Protein AF-0000000078526951 (afdb_homodimer)

Nearest PDB structures (foldseek):
  8rpj-assembly3_D  TM=9.501E-01  e=4.319E-65  Janthinobacterium sp. HH01
  6dek-assembly1_A  TM=8.781E-01  e=4.590E-48  Candida albicans SC5314
  6lpi-assembly4_D  TM=8.937E-01  e=1.489E-46  Escherichia coli K-12
  6u9d-assembly1_M  TM=8.723E-01  e=2.073E-47  Saccharomyces cerevisiae
  6vz8-assembly1_H  TM=9.283E-01  e=2.133E-42  Arabidopsis thaliana

Secondary structure (DSSP, 8-state):
-EEEHHHHHHHHHHHTT--EEEE---GGGHHHHHHHHH-TT-EEEE-SSHHHHHHHHHHHHHHHSS--EEEE-STHHHHHHHHHHHHHHHTT--EEEEEEES-GGGSHHHHTS--S-SSTT---HHHHHGGG-SEEEE---GGGHHHHHHHHHHHHHSSS--EEEEEEEHHHHT-EEEGGG---B-HHHHHTTS--BSS--TT--GGGSTTSS-----PPPPPPHHHHHHHHHHHHH-SSEEEEE-THHHHTT-HHHHHHHHHHHT--EEE-TT-GGGS-TTSTTEEEE-STTS-HHHHHHHHH-SEEEEES----HHHH-SSGGGTTTTSEEEEEES-TTGGG-TT---SEEEES-HHHHHHHHHHHHHHTS---SSS-SS-----STT--HHHHHHHHHHHS-SS-GGGG---TTSPBPHHHHHHHHHHHSPTT-EEEE-STHHHHHHHHH--PPTT-EEE--TTT--TT-HHHHHHHHHHHTTTSPEEEEEETTGGGGGGGGHHHHHHTT--EEEEEEESSB-HHHHHHHHHHT-SSP-SSBTTTSS-----HHHHHHHHT--EEEE-SHHHHHHHHHHHHHSSS-EEEEEEB-S-----SB---EE-TTS-EE---TTSPBSPPPHHHHHHH-SSPP---/-EEEHHHHHHHHHHHTT--EEEE---GGGHHHHHHHHH-TT-EEEE-SSHHHHHHHHHHHHHHHSS--EEEE-STHHHHHHHHHHHHHHHTT--EEEEEEES-GGGSHHHHTS--S-SSTT---HHHHHGGG-SEEEE---GGGHHHHHHHHHHHHHSSS--EEEEEEEHHHHT-EEEGGG---B-HHHHHTTS--BSS--TT--GGGSTTSS-----PPPPPPHHHHHHHHHHHHH-SSEEEEE-THHHHTT-HHHHHHHHHHHT--EEE-TT-GGGS-TTSTTEEEE-STTS-HHHHHHHHH-SEEEEES----HHHH-SSGGGTTTTSEEEEEES-TTGGG-TT---SEEEES-HHHHHHHHHHHHHHTS---SSS-SS-----STT--HHHHHHHHHHHS-SS-GGGG---TTSPBPHHHHHHHHHHHSPTT-EEEE-STHHHHHHHHH--PPTT-EEE--TTT--TT-HHHHHHHHHHHTTTSPEEEEEETTGGGGGGGGHHHHHHTT--EEEEEEESSB-HHHHHHHHHHT-SSP-SSBTTTSS-----HHHHHHHHT--EEEE-SHHHHHHHHHHHHHSSS-EEEEEEB-SS----SB---EE-TTS-EE---TTSPBSPPPHHHHHHH-SSPP---

Sequence (1288 aa):
MRMKVSNYISQKLVDSGITQVFTVTGGGAMHLNDALGHQEGMHCLYNHHEQACAIAAESYARIKDRIAAVCVTTGPGGTNAITGVLGGFLDSIPMLILSGQVRYDTTARWSGVGIRAMGDQEFDITKAIDCMTKYSEMVIDPMRIRYTLEKAIYLALSGRPGPTWLDIPLNVQGAYIETEDLIGFSPENYEQGGDGWSSETNAKIKQDDPGFGENRQILPEKVTADAARAILEKIKSSSRPVINAGNGIRIGQAHEIFLRVVDKLGIPVVTGWNSQDCIEEEHPLYTGRGGGMGDRAGNFAIQNSDLVLSLGSRLSIRQVGYNYTTWAREAYVIVNDIDPEELKKPSVHADMKIQADVKVLLTALDELLDSEYKASLKQPLFSGGKGLDSMTWNETCRMWKKKYPVVLPKHYRSGEDEEANVYAFIKELSTRVPEDRVTVVGNGSACVVGGHAYIIKKGQRFISNSAVASMGYDLPAAIGASVAEQGEDVILVTGDGSIQMNLQELQTIIHHHMPVKIFLINNGGYHSIRQTQKNFFGEPLVGIGVDSRDLSFPDMEKLSAAYGYPYVRACHNSELKHAIETALSTKGPVICEVFVSQDQNFEPKSSAKRLPDGTLISPPLEDMSPFLSDEEMNRNMIIPRIREMRMKVSNYISQKLVDSGITQVFTVTGGGAMHLNDALGHQEGMHCLYNHHEQACAIAAESYARIKDRIAAVCVTTGPGGTNAITGVLGGFLDSIPMLILSGQVRYDTTARWSGVGIRAMGDQEFDITKAIDCMTKYSEMVIDPMRIRYTLEKAIYLALSGRPGPTWLDIPLNVQGAYIETEDLIGFSPENYEQGGDGWSSETNAKIKQDDPGFGENRQILPEKVTADAARAILEKIKSSSRPVINAGNGIRIGQAHEIFLRVVDKLGIPVVTGWNSQDCIEEEHPLYTGRGGGMGDRAGNFAIQNSDLVLSLGSRLSIRQVGYNYTTWAREAYVIVNDIDPEELKKPSVHADMKIQADVKVLLTALDELLDSEYKASLKQPLFSGGKGLDSMTWNETCRMWKKKYPVVLPKHYRSGEDEEANVYAFIKELSTRVPEDRVTVVGNGSACVVGGHAYIIKKGQRFISNSAVASMGYDLPAAIGASVAEQGEDVILVTGDGSIQMNLQELQTIIHHHMPVKIFLINNGGYHSIRQTQKNFFGEPLVGIGVDSRDLSFPDMEKLSAAYGYPYVRACHNSELKHAIETALSTKGPVICEVFVSQDQNFEPKSSAKRLPDGTLISPPLEDMSPFLSDEEMNRNMIIPRIRE

Radius of gyration: 31.95 Å; Cα contacts (8 Å, |Δi|>4): 3170; chains: 2; bounding box: 74×103×76 Å

InterPro domains:
  IPR011766 Thiamine pyrophosphate enzyme, TPP-binding [PF02775] (444-594)
  IPR012000 Thiamine pyrophosphate enzyme, central domain [PF00205] (230-365)
  IPR012001 Thiamine pyrophosphate enzyme, N-terminal TPP-binding domain [PF02776] (3-108)
  IPR029035 DHS-like NAD/FAD-binding domain superfamily [SSF52467] (163-409)
  IPR029061 Thiamin diphosphate-binding fold [SSF52518] (1-180)
  IPR029061 Thiamin diphosphate-binding fold [SSF52518] (421-638)
  IPR045229 Thiamine pyrophosphate enzyme [PTHR18968] (2-604)

Structure (mmCIF, N/CA/C/O backbone):
data_AF-0000000078526951-model_v1
#
loop_
_entity.id
_entity.type
_entity.pdbx_description
1 polymer 'Acetolactate synthase'
#
loop_
_atom_site.group_PDB
_atom_site.id
_atom_site.type_symbol
_atom_site.label_atom_id
_atom_site.label_alt_id
_atom_site.label_comp_id
_atom_site.label_asym_id
_atom_site.label_entity_id
_atom_site.label_seq_id
_atom_site.pdbx_PDB_ins_code
_atom_site.Cartn_x
_atom_site.Cartn_y
_atom_site.Cartn_z
_atom_site.occupancy
_atom_site.B_iso_or_equiv
_atom_site.auth_seq_id
_atom_site.auth_comp_id
_atom_site.auth_asym_id
_atom_site.auth_atom_id
_atom_site.pdbx_PDB_model_num
ATOM 1 N N . MET A 1 1 ? 39.156 0.955 6.234 1 92.06 1 MET A N 1
ATOM 2 C CA . MET A 1 1 ? 38.906 2.164 5.453 1 92.06 1 MET A CA 1
ATOM 3 C C . MET A 1 1 ? 37.688 2.92 5.984 1 92.06 1 MET A C 1
ATOM 5 O O . MET A 1 1 ? 36.656 2.312 6.312 1 92.06 1 MET A O 1
ATOM 9 N N . ARG A 1 2 ? 37.875 4.148 6.117 1 95.38 2 ARG A N 1
ATOM 10 C CA . ARG A 1 2 ? 36.781 4.992 6.543 1 95.38 2 ARG A CA 1
ATOM 11 C C . ARG A 1 2 ? 35.781 5.191 5.41 1 95.38 2 ARG A C 1
ATOM 13 O O . ARG A 1 2 ? 36.156 5.59 4.305 1 95.38 2 ARG A O 1
ATOM 20 N N . MET A 1 3 ? 34.5 4.875 5.695 1 96.88 3 MET A N 1
ATOM 21 C CA . MET A 1 3 ? 33.469 4.898 4.66 1 96.88 3 MET A CA 1
ATOM 22 C C . MET A 1 3 ? 32.094 5.25 5.25 1 96.88 3 MET A C 1
ATOM 24 O O . MET A 1 3 ? 31.797 4.898 6.395 1 96.88 3 MET A O 1
ATOM 28 N N . LYS A 1 4 ? 31.406 6.074 4.461 1 97.56 4 LYS A N 1
ATOM 29 C CA . LYS A 1 4 ? 30.016 6.312 4.863 1 97.56 4 LYS A CA 1
ATOM 30 C C . LYS A 1 4 ? 29.203 5.027 4.797 1 97.56 4 LYS A C 1
ATOM 32 O O . LYS A 1 4 ? 29.359 4.234 3.867 1 97.56 4 LYS A O 1
ATOM 37 N N . VAL A 1 5 ? 28.234 4.789 5.75 1 98.75 5 VAL A N 1
ATOM 38 C CA . VAL A 1 5 ? 27.469 3.551 5.855 1 98.75 5 VAL A CA 1
ATOM 39 C C . VAL A 1 5 ? 26.719 3.295 4.555 1 98.75 5 VAL A C 1
ATOM 41 O O . VAL A 1 5 ? 26.672 2.164 4.062 1 98.75 5 VAL A O 1
ATOM 44 N N . SER A 1 6 ? 26.125 4.312 4.008 1 98.81 6 SER A N 1
ATOM 45 C CA . SER A 1 6 ? 25.359 4.148 2.771 1 98.81 6 SER A CA 1
ATOM 46 C C . SER A 1 6 ? 26.266 3.674 1.634 1 98.81 6 SER A C 1
ATOM 48 O O . SER A 1 6 ? 25.859 2.848 0.816 1 98.81 6 SER A O 1
ATOM 50 N N . ASN A 1 7 ? 27.469 4.242 1.52 1 98.62 7 ASN A N 1
ATOM 51 C CA . ASN A 1 7 ? 28.422 3.789 0.509 1 98.62 7 ASN A CA 1
ATOM 52 C C . ASN A 1 7 ? 28.844 2.346 0.755 1 98.62 7 ASN A C 1
ATOM 54 O O . ASN A 1 7 ? 29.047 1.585 -0.192 1 98.62 7 ASN A O 1
ATOM 58 N N . TYR A 1 8 ? 29.078 2.01 2.018 1 98.69 8 TYR A N 1
ATOM 59 C CA . TYR A 1 8 ? 29.391 0.626 2.357 1 98.69 8 TYR A CA 1
ATOM 60 C C . TYR A 1 8 ? 28.297 -0.317 1.877 1 98.69 8 TYR A C 1
ATOM 62 O O . TYR A 1 8 ? 28.578 -1.37 1.303 1 98.69 8 TYR A O 1
ATOM 70 N N . ILE A 1 9 ? 27.047 0.029 2.125 1 98.88 9 ILE A N 1
ATOM 71 C CA . ILE A 1 9 ? 25.891 -0.781 1.734 1 98.88 9 ILE A CA 1
ATOM 72 C C . ILE A 1 9 ? 25.906 -1.011 0.225 1 98.88 9 ILE A C 1
ATOM 74 O O . ILE A 1 9 ? 25.797 -2.148 -0.238 1 98.88 9 ILE A O 1
ATOM 78 N N . SER A 1 10 ? 26 0.09 -0.56 1 98.75 10 SER A N 1
ATOM 79 C CA . SER A 1 10 ? 25.969 -0.029 -2.014 1 98.75 10 SER A CA 1
ATOM 80 C C . SER A 1 10 ? 27.094 -0.916 -2.525 1 98.75 10 SER A C 1
ATOM 82 O O . SER A 1 10 ? 26.891 -1.765 -3.393 1 98.75 10 SER A O 1
ATOM 84 N N . GLN A 1 11 ? 28.312 -0.743 -1.988 1 98.44 11 GLN A N 1
ATOM 85 C CA . GLN A 1 11 ? 29.438 -1.567 -2.393 1 98.44 11 GLN A CA 1
ATOM 86 C C . GLN A 1 11 ? 29.219 -3.029 -2.016 1 98.44 11 GLN A C 1
ATOM 88 O O . GLN A 1 11 ? 29.5 -3.93 -2.811 1 98.44 11 GLN A O 1
ATOM 93 N N . LYS A 1 12 ? 28.766 -3.25 -0.784 1 98.44 12 LYS A N 1
ATOM 94 C CA . LYS A 1 12 ? 28.516 -4.605 -0.302 1 98.44 12 LYS A CA 1
ATOM 95 C C . LYS A 1 12 ? 27.484 -5.32 -1.173 1 98.44 12 LYS A C 1
ATOM 97 O O . LYS A 1 12 ? 27.594 -6.531 -1.39 1 98.44 12 LYS A O 1
ATOM 102 N N . LEU A 1 13 ? 26.484 -4.633 -1.64 1 98.75 13 LEU A N 1
ATOM 103 C CA . LEU A 1 13 ? 25.484 -5.23 -2.531 1 98.75 13 LEU A CA 1
ATOM 104 C C . LEU A 1 13 ? 26.141 -5.723 -3.818 1 98.75 13 LEU A C 1
ATOM 106 O O . LEU A 1 13 ? 25.969 -6.875 -4.215 1 98.75 13 LEU A O 1
ATOM 110 N N . VAL A 1 14 ? 26.938 -4.855 -4.453 1 98.5 14 VAL A N 1
ATOM 111 C CA . VAL A 1 14 ? 27.609 -5.223 -5.695 1 98.5 14 VAL A CA 1
ATOM 112 C C . VAL A 1 14 ? 28.531 -6.418 -5.457 1 98.5 14 VAL A C 1
ATOM 114 O O . VAL A 1 14 ? 28.531 -7.367 -6.242 1 98.5 14 VAL A O 1
ATOM 117 N N . ASP A 1 15 ? 29.234 -6.379 -4.309 1 98.19 15 ASP A N 1
ATOM 118 C CA . ASP A 1 15 ? 30.156 -7.465 -3.965 1 98.19 15 ASP A CA 1
ATOM 119 C C . ASP A 1 15 ? 29.391 -8.773 -3.742 1 98.19 15 ASP A C 1
ATOM 121 O O . ASP A 1 15 ? 29.953 -9.852 -3.898 1 98.19 15 ASP A O 1
ATOM 125 N N . SER A 1 16 ? 28.156 -8.648 -3.346 1 98 16 SER A N 1
ATOM 126 C CA . SER A 1 16 ? 27.328 -9.82 -3.062 1 98 16 SER A CA 1
ATOM 127 C C . SER A 1 16 ? 26.562 -10.266 -4.301 1 98 16 SER A C 1
ATOM 129 O O . SER A 1 16 ? 25.719 -11.156 -4.223 1 98 16 SER A O 1
ATOM 131 N N . GLY A 1 17 ? 26.781 -9.609 -5.41 1 97.38 17 GLY A N 1
ATOM 132 C CA . GLY A 1 17 ? 26.156 -9.992 -6.664 1 97.38 17 GLY A CA 1
ATOM 133 C C . GLY A 1 17 ? 24.781 -9.359 -6.875 1 97.38 17 GLY A C 1
ATOM 134 O O . GLY A 1 17 ? 24.062 -9.711 -7.812 1 97.38 17 GLY A O 1
ATOM 135 N N . ILE A 1 18 ? 24.344 -8.539 -6.016 1 98.56 18 ILE A N 1
ATOM 136 C CA . ILE A 1 18 ? 23.109 -7.773 -6.176 1 98.56 18 ILE A CA 1
ATOM 137 C C . ILE A 1 18 ? 23.391 -6.469 -6.914 1 98.56 18 ILE A C 1
ATOM 139 O O . ILE A 1 18 ? 23.844 -5.492 -6.312 1 98.56 18 ILE A O 1
ATOM 143 N N . THR A 1 19 ? 23.062 -6.402 -8.18 1 98.31 19 THR A N 1
ATOM 144 C CA . THR A 1 19 ? 23.531 -5.297 -9.016 1 98.31 19 THR A CA 1
ATOM 145 C C . THR A 1 19 ? 22.344 -4.531 -9.594 1 98.31 19 THR A C 1
ATOM 147 O O . THR A 1 19 ? 22.516 -3.65 -10.438 1 98.31 19 THR A O 1
ATOM 150 N N . GLN A 1 20 ? 21.094 -4.914 -9.258 1 98.62 20 GLN A N 1
ATOM 151 C CA . GLN A 1 20 ? 19.891 -4.238 -9.711 1 98.62 20 GLN A CA 1
ATOM 152 C C . GLN A 1 20 ? 19.078 -3.705 -8.531 1 98.62 20 GLN A C 1
ATOM 154 O O . GLN A 1 20 ? 18.844 -4.422 -7.559 1 98.62 20 GLN A O 1
ATOM 159 N N . VAL A 1 21 ? 18.734 -2.428 -8.602 1 98.81 21 VAL A N 1
ATOM 160 C CA . VAL A 1 21 ? 17.875 -1.804 -7.59 1 98.81 21 VAL A CA 1
ATOM 161 C C . VAL A 1 21 ? 16.688 -1.133 -8.258 1 98.81 21 VAL A C 1
ATOM 163 O O . VAL A 1 21 ? 16.828 -0.471 -9.289 1 98.81 21 VAL A O 1
ATOM 166 N N . PHE A 1 22 ? 15.531 -1.356 -7.84 1 98.94 22 PHE A N 1
ATOM 167 C CA . PHE A 1 22 ? 14.336 -0.598 -8.18 1 98.94 22 PHE A CA 1
ATOM 168 C C . PHE A 1 22 ? 13.992 0.393 -7.078 1 98.94 22 PHE A C 1
ATOM 170 O O . PHE A 1 22 ? 13.977 0.037 -5.898 1 98.94 22 PHE A O 1
ATOM 177 N N . THR A 1 23 ? 13.719 1.664 -7.383 1 98.81 23 THR A N 1
ATOM 178 C CA . THR A 1 23 ? 13.68 2.648 -6.309 1 98.81 23 THR A CA 1
ATOM 179 C C . THR A 1 23 ? 12.859 3.869 -6.723 1 98.81 23 THR A C 1
ATOM 181 O O . THR A 1 23 ? 12.695 4.137 -7.918 1 98.81 23 THR A O 1
ATOM 184 N N . VAL A 1 24 ? 12.172 4.461 -5.805 1 98.69 24 VAL A N 1
ATOM 185 C CA . VAL A 1 24 ? 11.711 5.848 -5.824 1 98.69 24 VAL A CA 1
ATOM 186 C C . VAL A 1 24 ? 12.523 6.672 -4.82 1 98.69 24 VAL A C 1
ATOM 188 O O . VAL A 1 24 ? 12.578 6.332 -3.637 1 98.69 24 VAL A O 1
ATOM 191 N N . THR A 1 25 ? 13.141 7.73 -5.258 1 98.31 25 THR A N 1
ATOM 192 C CA . THR A 1 25 ? 14.008 8.508 -4.379 1 98.31 25 THR A CA 1
ATOM 193 C C . THR A 1 25 ? 13.188 9.273 -3.346 1 98.31 25 THR A C 1
ATOM 195 O O . THR A 1 25 ? 12.016 9.562 -3.57 1 98.31 25 THR A O 1
ATOM 198 N N . GLY A 1 26 ? 13.719 9.539 -2.227 1 97.06 26 GLY A N 1
ATOM 199 C CA . GLY A 1 26 ? 13.039 10.289 -1.181 1 97.06 26 GLY A CA 1
ATOM 200 C C . GLY A 1 26 ? 13.977 10.812 -0.115 1 97.06 26 GLY A C 1
ATOM 201 O O . GLY A 1 26 ? 15.117 10.359 -0.002 1 97.06 26 GLY A O 1
ATOM 202 N N . GLY A 1 27 ? 13.477 11.75 0.667 1 95.75 27 GLY A N 1
ATOM 203 C CA . GLY A 1 27 ? 14.289 12.438 1.663 1 95.75 27 GLY A CA 1
ATOM 204 C C . GLY A 1 27 ? 14.789 11.516 2.76 1 95.75 27 GLY A C 1
ATOM 205 O O . GLY A 1 27 ? 15.914 11.68 3.246 1 95.75 27 GLY A O 1
ATOM 206 N N . GLY A 1 28 ? 13.969 10.547 3.162 1 96.81 28 GLY A N 1
ATOM 207 C CA . GLY A 1 28 ? 14.367 9.633 4.223 1 96.81 28 GLY A CA 1
ATOM 208 C C . GLY A 1 28 ? 15.43 8.648 3.795 1 96.81 28 GLY A C 1
ATOM 209 O O . GLY A 1 28 ? 16.062 8.008 4.637 1 96.81 28 GLY A O 1
ATOM 210 N N . ALA A 1 29 ? 15.602 8.531 2.486 1 98.38 29 ALA A N 1
ATOM 211 C CA . ALA A 1 29 ? 16.594 7.598 1.946 1 98.38 29 ALA A CA 1
ATOM 212 C C . ALA A 1 29 ? 17.672 8.336 1.165 1 98.38 29 ALA A C 1
ATOM 214 O O . ALA A 1 29 ? 18.344 7.746 0.32 1 98.38 29 ALA A O 1
ATOM 215 N N . MET A 1 30 ? 17.875 9.641 1.422 1 98 30 MET A N 1
ATOM 216 C CA . MET A 1 30 ? 18.688 10.508 0.574 1 98 30 MET A CA 1
ATOM 217 C C . MET A 1 30 ? 20.125 9.977 0.469 1 98 30 MET A C 1
ATOM 219 O O . MET A 1 30 ? 20.703 9.969 -0.616 1 98 30 MET A O 1
ATOM 223 N N . HIS A 1 31 ? 20.766 9.477 1.588 1 98.38 31 HIS A N 1
ATOM 224 C CA . HIS A 1 31 ? 22.125 8.953 1.541 1 98.38 31 HIS A CA 1
ATOM 225 C C . HIS A 1 31 ? 22.188 7.633 0.781 1 98.38 31 HIS A C 1
ATOM 227 O O . HIS A 1 31 ? 23.141 7.379 0.042 1 98.38 31 HIS A O 1
ATOM 233 N N . LEU A 1 32 ? 21.141 6.781 1.006 1 98.88 32 LEU A N 1
ATOM 234 C CA . LEU A 1 32 ? 21.062 5.512 0.291 1 98.88 32 LEU A CA 1
ATOM 235 C C . LEU A 1 32 ? 20.906 5.742 -1.209 1 98.88 32 LEU A C 1
ATOM 237 O O . LEU A 1 32 ? 21.609 5.121 -2.01 1 98.88 32 LEU A O 1
ATOM 241 N N . ASN A 1 33 ? 19.969 6.637 -1.56 1 98.75 33 ASN A N 1
ATOM 242 C CA . ASN A 1 33 ? 19.734 6.922 -2.969 1 98.75 33 ASN A CA 1
ATOM 243 C C . ASN A 1 33 ? 21 7.426 -3.66 1 98.75 33 ASN A C 1
ATOM 245 O O . ASN A 1 33 ? 21.312 7.016 -4.777 1 98.75 33 ASN A O 1
ATOM 249 N N . ASP A 1 34 ? 21.703 8.328 -2.988 1 98.56 34 ASP A N 1
ATOM 250 C CA . ASP A 1 34 ? 22.938 8.875 -3.551 1 98.56 34 ASP A CA 1
ATOM 251 C C . ASP A 1 34 ? 23.984 7.781 -3.736 1 98.56 34 ASP A C 1
ATOM 253 O O . ASP A 1 34 ? 24.609 7.684 -4.797 1 98.56 34 ASP A O 1
ATOM 257 N N . ALA A 1 35 ? 24.172 6.949 -2.701 1 98.69 35 ALA A N 1
ATOM 258 C CA . ALA A 1 35 ? 25.172 5.883 -2.732 1 98.69 35 ALA A CA 1
ATOM 259 C C . ALA A 1 35 ? 24.859 4.863 -3.818 1 98.69 35 ALA A C 1
ATOM 261 O O . ALA A 1 35 ? 25.719 4.5 -4.613 1 98.69 35 ALA A O 1
ATOM 262 N N . LEU A 1 36 ? 23.641 4.375 -3.881 1 98.81 36 LEU A N 1
ATOM 263 C CA . LEU A 1 36 ? 23.219 3.371 -4.852 1 98.81 36 LEU A CA 1
ATOM 264 C C . LEU A 1 36 ? 23.297 3.926 -6.273 1 98.81 36 LEU A C 1
ATOM 266 O O . LEU A 1 36 ? 23.75 3.242 -7.188 1 98.81 36 LEU A O 1
ATOM 270 N N . GLY A 1 37 ? 22.875 5.176 -6.449 1 98.38 37 GLY A N 1
ATOM 271 C CA . GLY A 1 37 ? 22.812 5.793 -7.766 1 98.38 37 GLY A CA 1
ATOM 272 C C . GLY A 1 37 ? 24.172 6.051 -8.375 1 98.38 37 GLY A C 1
ATOM 273 O O . GLY A 1 37 ? 24.297 6.152 -9.594 1 98.38 37 GLY A O 1
ATOM 274 N N . HIS A 1 38 ? 25.203 6.113 -7.562 1 98.25 38 HIS A N 1
ATOM 275 C CA . HIS A 1 38 ? 26.547 6.441 -8.055 1 98.25 38 HIS A CA 1
ATOM 276 C C . HIS A 1 38 ? 27.484 5.25 -7.926 1 98.25 38 HIS A C 1
ATOM 278 O O . HIS A 1 38 ? 28.672 5.348 -8.273 1 98.25 38 HIS A O 1
ATOM 284 N N . GLN A 1 39 ? 27.016 4.164 -7.426 1 98.31 39 GLN A N 1
ATOM 285 C CA . GLN A 1 39 ? 27.844 2.986 -7.199 1 98.31 39 GLN A CA 1
ATOM 286 C C . GLN A 1 39 ? 28.203 2.305 -8.516 1 98.31 39 GLN A C 1
ATOM 288 O O . GLN A 1 39 ? 27.312 1.909 -9.281 1 98.31 39 GLN A O 1
ATOM 293 N N . GLU A 1 40 ? 29.5 2.199 -8.781 1 98.19 40 GLU A N 1
ATOM 294 C CA . GLU A 1 40 ? 29.953 1.457 -9.953 1 98.19 40 GLU A CA 1
ATOM 295 C C . GLU A 1 40 ? 29.469 0.011 -9.914 1 98.19 40 GLU A C 1
ATOM 297 O O . GLU A 1 40 ? 29.562 -0.65 -8.875 1 98.19 40 GLU A O 1
ATOM 302 N N . GLY A 1 41 ? 28.906 -0.435 -10.977 1 98.06 41 GLY A N 1
ATOM 303 C CA . GLY A 1 41 ? 28.438 -1.807 -11.07 1 98.06 41 GLY A CA 1
ATOM 304 C C . GLY A 1 41 ? 26.984 -1.966 -10.672 1 98.06 41 GLY A C 1
ATOM 305 O O . GLY A 1 41 ? 26.391 -3.027 -10.883 1 98.06 41 GLY A O 1
ATOM 306 N N . MET A 1 42 ? 26.438 -0.922 -10.156 1 98.06 42 MET A N 1
ATOM 307 C CA . MET A 1 42 ? 25.031 -0.939 -9.734 1 98.06 42 MET A CA 1
ATOM 308 C C . MET A 1 42 ? 24.141 -0.291 -10.781 1 98.06 42 MET A C 1
ATOM 310 O O . MET A 1 42 ? 24.516 0.717 -11.383 1 98.06 42 MET A O 1
ATOM 314 N N . HIS A 1 43 ? 23.016 -0.883 -11.07 1 97.81 43 HIS A N 1
ATOM 315 C CA . HIS A 1 43 ? 22 -0.299 -11.945 1 97.81 43 HIS A CA 1
ATOM 316 C C . HIS A 1 43 ? 20.734 0.035 -11.172 1 97.81 43 HIS A C 1
ATOM 318 O O . HIS A 1 43 ? 20.109 -0.848 -10.578 1 97.81 43 HIS A O 1
ATOM 324 N N . CYS A 1 44 ? 20.391 1.311 -11.203 1 98.5 44 CYS A N 1
ATOM 325 C CA . CYS A 1 44 ? 19.141 1.742 -10.57 1 98.5 44 CYS A CA 1
ATOM 326 C C . CYS A 1 44 ? 18.078 2.029 -11.609 1 98.5 44 CYS A C 1
ATOM 328 O O . CYS A 1 44 ? 18.312 2.738 -12.586 1 98.5 44 CYS A O 1
ATOM 330 N N . LEU A 1 45 ? 16.922 1.445 -11.523 1 98.75 45 LEU A N 1
ATOM 331 C CA . LEU A 1 45 ? 15.742 1.82 -12.289 1 98.75 45 LEU A CA 1
ATOM 332 C C . LEU A 1 45 ? 14.758 2.592 -11.414 1 98.75 45 LEU A C 1
ATOM 334 O O . LEU A 1 45 ? 14.391 2.135 -10.328 1 98.75 45 LEU A O 1
ATOM 338 N N . TYR A 1 46 ? 14.391 3.732 -11.828 1 98.69 46 TYR A N 1
ATOM 339 C CA . TYR A 1 46 ? 13.523 4.621 -11.055 1 98.69 46 TYR A CA 1
ATOM 340 C C . TYR A 1 46 ? 12.078 4.516 -11.516 1 98.69 46 TYR A C 1
ATOM 342 O O . TYR A 1 46 ? 11.75 4.891 -12.641 1 98.69 46 TYR A O 1
ATOM 350 N N . ASN A 1 47 ? 11.195 4.004 -10.656 1 98.62 47 ASN A N 1
ATOM 351 C CA . ASN A 1 47 ? 9.766 3.844 -10.906 1 98.62 47 ASN A CA 1
ATOM 352 C C . ASN A 1 47 ? 8.977 5.059 -10.43 1 98.62 47 ASN A C 1
ATOM 354 O O . ASN A 1 47 ? 9.539 5.973 -9.828 1 98.62 47 ASN A O 1
ATOM 358 N N . HIS A 1 48 ? 7.656 5.078 -10.711 1 98.5 48 HIS A N 1
ATOM 359 C CA . HIS A 1 48 ? 6.793 6.188 -10.32 1 98.5 48 HIS A CA 1
ATOM 360 C C . HIS A 1 48 ? 6.004 5.855 -9.055 1 98.5 48 HIS A C 1
ATOM 362 O O . HIS A 1 48 ? 5.359 6.73 -8.477 1 98.5 48 HIS A O 1
ATOM 368 N N . HIS A 1 49 ? 6.059 4.641 -8.586 1 98.69 49 HIS A N 1
ATOM 369 C CA . HIS A 1 49 ? 5.395 4.191 -7.371 1 98.69 49 HIS A CA 1
ATOM 370 C C . HIS A 1 49 ? 6.188 3.08 -6.691 1 98.69 49 HIS A C 1
ATOM 372 O O . HIS A 1 49 ? 6.703 2.18 -7.359 1 98.69 49 HIS A O 1
ATOM 378 N N . GLU A 1 50 ? 6.281 3.082 -5.414 1 98.81 50 GLU A N 1
ATOM 379 C CA . GLU A 1 50 ? 7.082 2.104 -4.684 1 98.81 50 GLU A CA 1
ATOM 380 C C . GLU A 1 50 ? 6.48 0.704 -4.801 1 98.81 50 GLU A C 1
ATOM 382 O O . GLU A 1 50 ? 7.203 -0.293 -4.727 1 98.81 50 GLU A O 1
ATOM 387 N N . GLN A 1 51 ? 5.105 0.552 -4.965 1 98.75 51 GLN A N 1
ATOM 388 C CA . GLN A 1 51 ? 4.512 -0.747 -5.258 1 98.75 51 GLN A CA 1
ATOM 389 C C . GLN A 1 51 ? 5.133 -1.369 -6.504 1 98.75 51 GLN A C 1
ATOM 391 O O . GLN A 1 51 ? 5.391 -2.574 -6.539 1 98.75 51 GLN A O 1
ATOM 396 N N . ALA A 1 52 ? 5.367 -0.536 -7.559 1 98.88 52 ALA A N 1
ATOM 397 C CA . ALA A 1 52 ? 5.984 -0.998 -8.797 1 98.88 52 ALA A CA 1
ATOM 398 C C . ALA A 1 52 ? 7.426 -1.442 -8.562 1 98.88 52 ALA A C 1
ATOM 400 O O . ALA A 1 52 ? 7.898 -2.396 -9.188 1 98.88 52 ALA A O 1
ATOM 401 N N . CYS A 1 53 ? 8.141 -0.767 -7.629 1 98.94 53 CYS A N 1
ATOM 402 C CA . CYS A 1 53 ? 9.508 -1.164 -7.297 1 98.94 53 CYS A CA 1
ATOM 403 C C . CYS A 1 53 ? 9.547 -2.6 -6.789 1 98.94 53 CYS A C 1
ATOM 405 O O . CYS A 1 53 ? 10.328 -3.416 -7.285 1 98.94 53 CYS A O 1
ATOM 407 N N . ALA A 1 54 ? 8.695 -2.861 -5.828 1 98.88 54 ALA A N 1
ATOM 408 C CA . ALA A 1 54 ? 8.711 -4.172 -5.184 1 98.88 54 ALA A CA 1
ATOM 409 C C . ALA A 1 54 ? 8.266 -5.266 -6.156 1 98.88 54 ALA A C 1
ATOM 411 O O . ALA A 1 54 ? 8.859 -6.344 -6.199 1 98.88 54 ALA A O 1
ATOM 412 N N . ILE A 1 55 ? 7.207 -5.008 -6.969 1 98.88 55 ILE A N 1
ATOM 413 C CA . ILE A 1 55 ? 6.707 -5.996 -7.918 1 98.88 55 ILE A CA 1
ATOM 414 C C . ILE A 1 55 ? 7.758 -6.25 -9 1 98.88 55 ILE A C 1
ATOM 416 O O . ILE A 1 55 ? 7.973 -7.395 -9.406 1 98.88 55 ILE A O 1
ATOM 420 N N . ALA A 1 56 ? 8.43 -5.176 -9.461 1 98.94 56 ALA A N 1
ATOM 421 C CA . ALA A 1 56 ? 9.484 -5.336 -10.461 1 98.94 56 ALA A CA 1
ATOM 422 C C . ALA A 1 56 ? 10.633 -6.18 -9.906 1 98.94 56 ALA A C 1
ATOM 424 O O . ALA A 1 56 ? 11.164 -7.051 -10.602 1 98.94 56 ALA A O 1
ATOM 425 N N . ALA A 1 57 ? 11.008 -5.934 -8.656 1 98.88 57 ALA A N 1
ATOM 426 C CA . ALA A 1 57 ? 12.07 -6.711 -8.023 1 98.88 57 ALA A CA 1
ATOM 427 C C . ALA A 1 57 ? 11.688 -8.188 -7.934 1 98.88 57 ALA A C 1
ATOM 429 O O . ALA A 1 57 ? 12.523 -9.062 -8.156 1 98.88 57 ALA A O 1
ATOM 430 N N . GLU A 1 58 ? 10.453 -8.43 -7.562 1 98.25 58 GLU A N 1
ATOM 431 C CA . GLU A 1 58 ? 9.922 -9.789 -7.484 1 98.25 58 GLU A CA 1
ATOM 432 C C . GLU A 1 58 ? 10.031 -10.5 -8.828 1 98.25 58 GLU A C 1
ATOM 434 O O . GLU A 1 58 ? 10.523 -11.633 -8.891 1 98.25 58 GLU A O 1
ATOM 439 N N . SER A 1 59 ? 9.562 -9.859 -9.891 1 98.25 59 SER A N 1
ATOM 440 C CA . SER A 1 59 ? 9.578 -10.438 -11.227 1 98.25 59 SER A CA 1
ATOM 441 C C . SER A 1 59 ? 11.008 -10.617 -11.734 1 98.25 59 SER A C 1
ATOM 443 O O . SER A 1 59 ? 11.328 -11.633 -12.359 1 98.25 59 SER A O 1
ATOM 445 N N . TYR A 1 60 ? 11.875 -9.656 -11.453 1 98.5 60 TYR A N 1
ATOM 446 C CA . TYR A 1 60 ? 13.281 -9.75 -11.812 1 98.5 60 TYR A CA 1
ATOM 447 C C . TYR A 1 60 ? 13.922 -11 -11.219 1 98.5 60 TYR A C 1
ATOM 449 O O . TYR A 1 60 ? 14.609 -11.742 -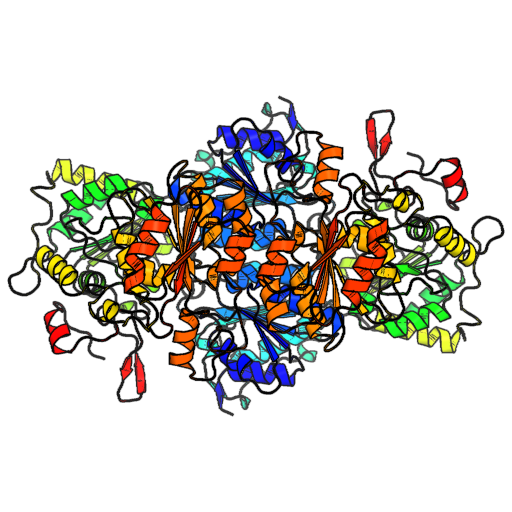11.922 1 98.5 60 TYR A O 1
ATOM 457 N N . ALA A 1 61 ? 13.68 -11.234 -9.992 1 98 61 ALA A N 1
ATOM 458 C CA . ALA A 1 61 ? 14.266 -12.383 -9.297 1 98 61 ALA A CA 1
ATOM 459 C C . ALA A 1 61 ? 13.758 -13.695 -9.883 1 98 61 ALA A C 1
ATOM 461 O O . ALA A 1 61 ? 14.508 -14.664 -9.984 1 98 61 ALA A O 1
ATOM 462 N N . ARG A 1 62 ? 12.445 -13.812 -10.312 1 95.94 62 ARG A N 1
ATOM 463 C CA . ARG A 1 62 ? 11.867 -15.008 -10.914 1 95.94 62 ARG A CA 1
ATOM 464 C C . ARG A 1 62 ? 12.602 -15.391 -12.195 1 95.94 62 ARG A C 1
ATOM 466 O O . ARG A 1 62 ? 12.781 -16.578 -12.492 1 95.94 62 ARG A O 1
ATOM 473 N N . ILE A 1 63 ? 12.938 -14.352 -12.883 1 95.5 63 ILE A N 1
ATOM 474 C CA . ILE A 1 63 ? 13.414 -14.578 -14.242 1 95.5 63 ILE A CA 1
ATOM 475 C C . ILE A 1 63 ? 14.938 -14.695 -14.242 1 95.5 63 ILE A C 1
ATOM 477 O O . ILE A 1 63 ? 15.5 -15.617 -14.844 1 95.5 63 ILE A O 1
ATOM 481 N N . LYS A 1 64 ? 15.609 -13.797 -13.523 1 91.88 64 LYS A N 1
ATOM 482 C CA . LYS A 1 64 ? 17.062 -13.727 -13.523 1 91.88 64 LYS A CA 1
ATOM 483 C C . LYS A 1 64 ? 17.672 -14.781 -12.602 1 91.88 64 LYS A C 1
ATOM 485 O O . LYS A 1 64 ? 18.859 -15.086 -12.703 1 91.88 64 LYS A O 1
ATOM 490 N N . ASP A 1 65 ? 16.906 -15.289 -11.68 1 90.62 65 ASP A N 1
ATOM 491 C CA . ASP A 1 65 ? 17.375 -16.203 -10.641 1 90.62 65 ASP A CA 1
ATOM 492 C C . ASP A 1 65 ? 18.438 -15.539 -9.773 1 90.62 65 ASP A C 1
ATOM 494 O O . ASP A 1 65 ? 19.453 -16.156 -9.438 1 90.62 65 ASP A O 1
ATOM 498 N N . ARG A 1 66 ? 18.312 -14.227 -9.688 1 94.88 66 ARG A N 1
ATOM 499 C CA . ARG A 1 66 ? 19.141 -13.383 -8.828 1 94.88 66 ARG A CA 1
ATOM 500 C C . ARG A 1 66 ? 18.297 -12.328 -8.117 1 94.88 66 ARG A C 1
ATOM 502 O O . ARG A 1 66 ? 17.406 -11.742 -8.711 1 94.88 66 ARG A O 1
ATOM 509 N N . ILE A 1 67 ? 18.641 -12.164 -6.863 1 97.75 67 ILE A N 1
ATOM 510 C CA . ILE A 1 67 ? 17.891 -11.234 -6.02 1 97.75 67 ILE A CA 1
ATOM 511 C C . ILE A 1 67 ? 18.188 -9.805 -6.449 1 97.75 67 ILE A C 1
ATOM 513 O O . ILE A 1 67 ? 19.297 -9.484 -6.859 1 97.75 67 ILE A O 1
ATOM 517 N N . ALA A 1 68 ? 17.156 -8.93 -6.484 1 98.31 68 ALA A N 1
ATOM 518 C CA . ALA A 1 68 ? 17.297 -7.484 -6.629 1 98.31 68 ALA A CA 1
ATOM 519 C C . ALA A 1 68 ? 17 -6.77 -5.316 1 98.31 68 ALA A C 1
ATOM 521 O O . ALA A 1 68 ? 16.406 -7.355 -4.402 1 98.31 68 ALA A O 1
ATOM 522 N N . ALA A 1 69 ? 17.453 -5.551 -5.195 1 98.81 69 ALA A N 1
ATOM 523 C CA . ALA A 1 69 ? 17.125 -4.719 -4.039 1 98.81 69 ALA A CA 1
ATOM 524 C C . ALA A 1 69 ? 16.016 -3.723 -4.371 1 98.81 69 ALA A C 1
ATOM 526 O O . ALA A 1 69 ? 15.773 -3.422 -5.539 1 98.81 69 ALA A O 1
ATOM 527 N N . VAL A 1 70 ? 15.297 -3.373 -3.414 1 98.94 70 VAL A N 1
ATOM 528 C CA . VAL A 1 70 ? 14.328 -2.281 -3.443 1 98.94 70 VAL A CA 1
ATOM 529 C C . VAL A 1 70 ? 14.734 -1.199 -2.449 1 98.94 70 VAL A C 1
ATOM 531 O O . VAL A 1 70 ? 15.078 -1.498 -1.302 1 98.94 70 VAL A O 1
ATOM 534 N N . CYS A 1 71 ? 14.812 0.038 -2.854 1 98.94 71 CYS A N 1
ATOM 535 C CA . CYS A 1 71 ? 15.141 1.142 -1.957 1 98.94 71 CYS A CA 1
ATOM 536 C C . CYS A 1 71 ? 14.016 2.17 -1.93 1 98.94 71 CYS A C 1
ATOM 538 O O . CYS A 1 71 ? 13.688 2.766 -2.957 1 98.94 71 CYS A O 1
ATOM 540 N N . VAL A 1 72 ? 13.406 2.385 -0.797 1 98.75 72 VAL A N 1
ATOM 541 C CA . VAL A 1 72 ? 12.289 3.312 -0.667 1 98.75 72 VAL A CA 1
ATOM 542 C C . VAL A 1 72 ? 12.516 4.234 0.528 1 98.75 72 VAL A C 1
ATOM 544 O O . VAL A 1 72 ? 13.328 3.934 1.406 1 98.75 72 VAL A O 1
ATOM 547 N N . THR A 1 73 ? 11.891 5.375 0.554 1 98 73 THR A N 1
ATOM 548 C CA . THR A 1 73 ? 12.047 6.363 1.614 1 98 73 THR A CA 1
ATOM 549 C C . THR A 1 73 ? 11.18 6.008 2.816 1 98 73 THR A C 1
ATOM 551 O O . THR A 1 73 ? 10.648 4.898 2.902 1 98 73 THR A O 1
ATOM 554 N N . THR A 1 74 ? 11.109 6.875 3.814 1 96.62 74 THR A N 1
ATOM 555 C CA . THR A 1 74 ? 10.414 6.727 5.086 1 96.62 74 THR A CA 1
ATOM 556 C C . THR A 1 74 ? 8.906 6.773 4.883 1 96.62 74 THR A C 1
ATOM 558 O O . THR A 1 74 ? 8.422 7.336 3.9 1 96.62 74 THR A O 1
ATOM 561 N N . GLY A 1 75 ? 8.148 6.148 5.844 1 96.75 75 GLY A N 1
ATOM 562 C CA . GLY A 1 75 ? 6.711 6.324 5.941 1 96.75 75 GLY A CA 1
ATOM 563 C C . GLY A 1 75 ? 5.957 5.746 4.758 1 96.75 75 GLY A C 1
ATOM 564 O O . GLY A 1 75 ? 5.926 4.527 4.57 1 96.75 75 GLY A O 1
ATOM 565 N N . PRO A 1 76 ? 5.379 6.645 3.912 1 97.38 76 PRO A N 1
ATOM 566 C CA . PRO A 1 76 ? 4.578 6.168 2.779 1 97.38 76 PRO A CA 1
ATOM 567 C C . PRO A 1 76 ? 5.414 5.418 1.743 1 97.38 76 PRO A C 1
ATOM 569 O O . PRO A 1 76 ? 4.902 4.52 1.068 1 97.38 76 PRO A O 1
ATOM 572 N N . GLY A 1 77 ? 6.734 5.781 1.614 1 98.06 77 GLY A N 1
ATOM 573 C CA . GLY A 1 77 ? 7.574 4.988 0.728 1 98.06 77 GLY A CA 1
ATOM 574 C C . GLY A 1 77 ? 7.582 3.512 1.079 1 98.06 77 GLY A C 1
ATOM 575 O O . GLY A 1 77 ? 7.453 2.658 0.199 1 98.06 77 GLY A O 1
ATOM 576 N N . GLY A 1 78 ? 7.777 3.256 2.373 1 98.56 78 GLY A N 1
ATOM 577 C CA . GLY A 1 78 ? 7.738 1.879 2.84 1 98.56 78 GLY A CA 1
ATOM 578 C C . GLY A 1 78 ? 6.375 1.233 2.684 1 98.56 78 GLY A C 1
ATOM 579 O O . GLY A 1 78 ? 6.262 0.14 2.127 1 98.56 78 GLY A O 1
ATOM 580 N N . THR A 1 79 ? 5.301 1.915 3.148 1 98.62 79 THR A N 1
ATOM 581 C CA . THR A 1 79 ? 3.977 1.305 3.156 1 98.62 79 THR A CA 1
ATOM 582 C C . THR A 1 79 ? 3.473 1.086 1.733 1 98.62 79 THR A C 1
ATOM 584 O O . THR A 1 79 ? 2.752 0.122 1.466 1 98.62 79 THR A O 1
ATOM 587 N N . ASN A 1 80 ? 3.852 1.921 0.766 1 98.75 80 ASN A N 1
ATOM 588 C CA . ASN A 1 80 ? 3.465 1.742 -0.63 1 98.75 80 ASN A CA 1
ATOM 589 C C . ASN A 1 80 ? 4.062 0.468 -1.219 1 98.75 80 ASN A C 1
ATOM 591 O O . ASN A 1 80 ? 3.527 -0.088 -2.18 1 98.75 80 ASN A O 1
ATOM 595 N N . ALA A 1 81 ? 5.184 0.002 -0.663 1 98.81 81 ALA A N 1
ATOM 596 C CA . ALA A 1 81 ? 5.867 -1.168 -1.205 1 98.81 81 ALA A CA 1
ATOM 597 C C . ALA A 1 81 ? 5.258 -2.459 -0.669 1 98.81 81 ALA A C 1
ATOM 599 O O . ALA A 1 81 ? 5.512 -3.541 -1.204 1 98.81 81 ALA A O 1
ATOM 600 N N . ILE A 1 82 ? 4.391 -2.422 0.287 1 98.81 82 ILE A N 1
ATOM 601 C CA . ILE A 1 82 ? 3.977 -3.555 1.107 1 98.81 82 ILE A CA 1
ATOM 602 C C . ILE A 1 82 ? 3.301 -4.605 0.231 1 98.81 82 ILE A C 1
ATOM 604 O O . ILE A 1 82 ? 3.545 -5.805 0.387 1 98.81 82 ILE A O 1
ATOM 608 N N . THR A 1 83 ? 2.42 -4.207 -0.72 1 98.75 83 THR A N 1
ATOM 609 C CA . THR A 1 83 ? 1.689 -5.184 -1.521 1 98.75 83 THR A CA 1
ATOM 610 C C . THR A 1 83 ? 2.648 -6.012 -2.369 1 98.75 83 THR A C 1
ATOM 612 O O . THR A 1 83 ? 2.48 -7.227 -2.498 1 98.75 83 THR A O 1
ATOM 615 N N . GLY A 1 84 ? 3.674 -5.328 -2.99 1 98.69 84 GLY A N 1
ATOM 616 C CA . GLY A 1 84 ? 4.68 -6.07 -3.738 1 98.69 84 GLY A CA 1
ATOM 617 C C . GLY A 1 84 ? 5.508 -6.996 -2.869 1 98.69 84 GLY A C 1
ATOM 618 O O . GLY A 1 84 ? 5.844 -8.109 -3.279 1 98.69 84 GLY A O 1
ATOM 619 N N . VAL A 1 85 ? 5.832 -6.559 -1.629 1 98.81 85 VAL A N 1
ATOM 620 C CA . VAL A 1 85 ? 6.613 -7.352 -0.683 1 98.81 85 VAL A CA 1
ATOM 621 C C . VAL A 1 85 ? 5.809 -8.578 -0.251 1 98.81 85 VAL A C 1
ATOM 623 O O . VAL A 1 85 ? 6.34 -9.688 -0.204 1 98.81 85 VAL A O 1
ATOM 626 N N . LEU A 1 86 ? 4.516 -8.367 0.02 1 98.62 86 LEU A N 1
ATOM 627 C CA . LEU A 1 86 ? 3.631 -9.477 0.351 1 98.62 86 LEU A CA 1
ATOM 628 C C . LEU A 1 86 ? 3.625 -10.523 -0.763 1 98.62 86 LEU A C 1
ATOM 630 O O . LEU A 1 86 ? 3.635 -11.727 -0.493 1 98.62 86 LEU A O 1
ATOM 634 N N . GLY A 1 87 ? 3.578 -10.062 -2.031 1 97.94 87 GLY A N 1
ATOM 635 C CA . GLY A 1 87 ? 3.645 -10.977 -3.156 1 97.94 87 GLY A CA 1
ATOM 636 C C . GLY A 1 87 ? 4.898 -11.836 -3.152 1 97.94 87 GLY A C 1
ATOM 637 O O . GLY A 1 87 ? 4.828 -13.047 -3.381 1 97.94 87 GLY A O 1
ATOM 638 N N . GLY A 1 88 ? 6.074 -11.172 -2.871 1 97.94 88 GLY A N 1
ATOM 639 C CA . GLY A 1 88 ? 7.312 -11.922 -2.76 1 97.94 88 GLY A CA 1
ATOM 640 C C . GLY A 1 88 ? 7.293 -12.945 -1.638 1 97.94 88 GLY A C 1
ATOM 641 O O . GLY A 1 88 ? 7.801 -14.055 -1.795 1 97.94 88 GLY A O 1
ATOM 642 N N . PHE A 1 89 ? 6.641 -12.641 -0.505 1 97.94 89 PHE A N 1
ATOM 643 C CA . PHE A 1 89 ? 6.562 -13.523 0.655 1 97.94 89 PHE A CA 1
ATOM 644 C C . PHE A 1 89 ? 5.688 -14.734 0.356 1 97.94 89 PHE A C 1
ATOM 646 O O . PHE A 1 89 ? 6.113 -15.875 0.542 1 97.94 89 PHE A O 1
ATOM 653 N N . LEU A 1 90 ? 4.5 -14.5 -0.219 1 97.38 90 LEU A N 1
ATOM 654 C CA . LEU A 1 90 ? 3.539 -15.578 -0.437 1 97.38 90 LEU A CA 1
ATOM 655 C C . LEU A 1 90 ? 3.998 -16.5 -1.562 1 97.38 90 LEU A C 1
ATOM 657 O O . LEU A 1 90 ? 3.75 -17.703 -1.521 1 97.38 90 LEU A O 1
ATOM 661 N N . ASP A 1 91 ? 4.727 -15.977 -2.58 1 96.62 91 ASP A N 1
ATOM 662 C CA . ASP A 1 91 ? 5.172 -16.781 -3.715 1 96.62 91 ASP A CA 1
ATOM 663 C C . ASP A 1 91 ? 6.602 -17.266 -3.514 1 96.62 91 ASP A C 1
ATOM 665 O O . ASP A 1 91 ? 7.184 -17.891 -4.41 1 96.62 91 ASP A O 1
ATOM 669 N N . SER A 1 92 ? 7.215 -16.969 -2.365 1 96.88 92 SER A N 1
ATOM 670 C CA . SER A 1 92 ? 8.539 -17.469 -2 1 96.88 92 SER A CA 1
ATOM 671 C C . SER A 1 92 ? 9.609 -16.906 -2.936 1 96.88 92 SER A C 1
ATOM 673 O O . SER A 1 92 ? 10.438 -17.672 -3.457 1 96.88 92 SER A O 1
ATOM 675 N N . ILE A 1 93 ? 9.562 -15.594 -3.168 1 97.94 93 ILE A N 1
ATOM 676 C CA . ILE A 1 93 ? 10.547 -14.922 -4.008 1 97.94 93 ILE A CA 1
ATOM 677 C C . ILE A 1 93 ? 11.461 -14.055 -3.143 1 97.94 93 ILE A C 1
ATOM 679 O O . ILE A 1 93 ? 10.984 -13.227 -2.359 1 97.94 93 ILE A O 1
ATOM 683 N N . PRO A 1 94 ? 12.773 -14.234 -3.199 1 98.06 94 PRO A N 1
ATOM 684 C CA . PRO A 1 94 ? 13.688 -13.422 -2.391 1 98.06 94 PRO A CA 1
ATOM 685 C C . PRO A 1 94 ? 13.688 -11.953 -2.809 1 98.06 94 PRO A C 1
ATOM 687 O O . PRO A 1 94 ? 13.578 -11.641 -3.998 1 98.06 94 PRO A O 1
ATOM 690 N N . MET A 1 95 ? 13.812 -11.094 -1.867 1 98.44 95 MET A N 1
ATOM 691 C CA . MET A 1 95 ? 13.867 -9.641 -2.053 1 98.44 95 MET A CA 1
ATOM 692 C C . MET A 1 95 ? 14.594 -8.977 -0.888 1 98.44 95 MET A C 1
ATOM 694 O O . MET A 1 95 ? 14.414 -9.367 0.266 1 98.44 95 MET A O 1
ATOM 698 N N . LEU A 1 96 ? 15.461 -7.996 -1.189 1 98.88 96 LEU A N 1
ATOM 699 C CA . LEU A 1 96 ? 16.078 -7.18 -0.155 1 98.88 96 LEU A CA 1
ATOM 700 C C . LEU A 1 96 ? 15.547 -5.754 -0.193 1 98.88 96 LEU A C 1
ATOM 702 O O . LEU A 1 96 ? 15.82 -5.012 -1.141 1 98.88 96 LEU A O 1
ATOM 706 N N . ILE A 1 97 ? 14.812 -5.367 0.809 1 98.94 97 ILE A N 1
ATOM 707 C CA . ILE A 1 97 ? 14.266 -4.016 0.861 1 98.94 97 ILE A CA 1
ATOM 708 C C . ILE A 1 97 ? 15.094 -3.16 1.814 1 98.94 97 ILE A C 1
ATOM 710 O O . ILE A 1 97 ? 15.344 -3.553 2.957 1 98.94 97 ILE A O 1
ATOM 714 N N . LEU A 1 98 ? 15.562 -2.082 1.322 1 98.94 98 LEU A N 1
ATOM 715 C CA . LEU A 1 98 ? 16.188 -1.015 2.1 1 98.94 98 LEU A CA 1
ATOM 716 C C . LEU A 1 98 ? 15.266 0.205 2.174 1 98.94 98 LEU A C 1
ATOM 718 O O . LEU A 1 98 ? 14.945 0.808 1.146 1 98.94 98 LEU A O 1
ATOM 722 N N . SER A 1 99 ? 14.844 0.519 3.334 1 98.81 99 SER A N 1
ATOM 723 C CA . SER A 1 99 ? 14.062 1.745 3.475 1 98.81 99 SER A CA 1
ATOM 724 C C . SER A 1 99 ? 14.812 2.785 4.301 1 98.81 99 SER A C 1
ATOM 726 O O . SER A 1 99 ? 15.648 2.436 5.141 1 98.81 99 SER A O 1
ATOM 728 N N . GLY A 1 100 ? 14.578 4.055 4.004 1 98.38 100 GLY A N 1
ATOM 729 C CA . GLY A 1 100 ? 15.016 5.133 4.875 1 98.38 100 GLY A CA 1
ATOM 730 C C . GLY A 1 100 ? 14.133 5.316 6.094 1 98.38 100 GLY A C 1
ATOM 731 O O . GLY A 1 100 ? 13.07 4.703 6.195 1 98.38 100 GLY A O 1
ATOM 732 N N . GLN A 1 101 ? 14.586 6.074 6.988 1 98.06 101 GLN A N 1
ATOM 733 C CA . GLN A 1 101 ? 13.883 6.508 8.195 1 98.06 101 GLN A CA 1
ATOM 734 C C . GLN A 1 101 ? 14.367 7.883 8.641 1 98.06 101 GLN A C 1
ATOM 736 O O . GLN A 1 101 ? 15.438 8.336 8.234 1 98.06 101 GLN A O 1
ATOM 741 N N . VAL A 1 102 ? 13.547 8.625 9.375 1 96.62 102 VAL A N 1
ATOM 742 C CA . VAL A 1 102 ? 14.023 9.852 10 1 96.62 102 VAL A CA 1
ATOM 743 C C . VAL A 1 102 ? 15.148 9.523 10.984 1 96.62 102 VAL A C 1
ATOM 745 O O . VAL A 1 102 ? 15.422 8.352 11.258 1 96.62 102 VAL A O 1
ATOM 748 N N . ARG A 1 103 ? 15.82 10.562 11.398 1 96.31 103 ARG A N 1
ATOM 749 C CA . ARG A 1 103 ? 16.828 10.328 12.43 1 96.31 103 ARG A CA 1
ATOM 750 C C . ARG A 1 103 ? 16.234 9.57 13.609 1 96.31 103 ARG A C 1
ATOM 752 O O . ARG A 1 103 ? 15.102 9.844 14.023 1 96.31 103 ARG A O 1
ATOM 759 N N . TYR A 1 104 ? 17.047 8.664 14.156 1 96.94 104 TYR A N 1
ATOM 760 C CA . TYR A 1 104 ? 16.516 7.797 15.203 1 96.94 104 TYR A CA 1
ATOM 761 C C . TYR A 1 104 ? 15.984 8.617 16.375 1 96.94 104 TYR A C 1
ATOM 763 O O . TYR A 1 104 ? 14.93 8.297 16.938 1 96.94 104 TYR A O 1
ATOM 771 N N . ASP A 1 105 ? 16.641 9.711 16.75 1 95.44 105 ASP A N 1
ATOM 772 C CA . ASP A 1 105 ? 16.266 10.5 17.906 1 95.44 105 ASP A CA 1
ATOM 773 C C . ASP A 1 105 ? 15.047 11.367 17.625 1 95.44 105 ASP A C 1
ATOM 775 O O . ASP A 1 105 ? 14.648 12.188 18.453 1 95.44 105 ASP A O 1
ATOM 779 N N . THR A 1 106 ? 14.461 11.25 16.453 1 94.94 106 THR A N 1
ATOM 780 C CA . THR A 1 106 ? 13.227 11.945 16.125 1 94.94 106 THR A CA 1
ATOM 781 C C . THR A 1 106 ? 12.109 10.938 15.844 1 94.94 106 THR A C 1
ATOM 783 O O . THR A 1 106 ? 11.094 11.289 15.234 1 94.94 106 THR A O 1
ATOM 786 N N . THR A 1 107 ? 12.266 9.719 16.219 1 96.44 107 THR A N 1
ATOM 787 C CA . THR A 1 107 ? 11.242 8.695 16.016 1 96.44 107 THR A CA 1
ATOM 788 C C . THR A 1 107 ? 10.398 8.531 17.281 1 96.44 107 THR A C 1
ATOM 790 O O . THR A 1 107 ? 10.852 8.844 18.375 1 96.44 107 THR A O 1
ATOM 793 N N . ALA A 1 108 ? 9.188 8.07 17.094 1 95.94 108 ALA A N 1
ATOM 794 C CA . ALA A 1 108 ? 8.336 7.68 18.219 1 95.94 108 ALA A CA 1
ATOM 795 C C . ALA A 1 108 ? 8.992 6.602 19.062 1 95.94 108 ALA A C 1
ATOM 797 O O . ALA A 1 108 ? 8.883 6.609 20.281 1 95.94 108 ALA A O 1
ATOM 798 N N . ARG A 1 109 ? 9.695 5.695 18.438 1 94.44 109 ARG A N 1
ATOM 799 C CA . ARG A 1 109 ? 10.391 4.621 19.141 1 94.44 109 ARG A CA 1
ATOM 800 C C . ARG A 1 109 ? 11.414 5.188 20.109 1 94.44 109 ARG A C 1
ATOM 802 O O . ARG A 1 109 ? 11.5 4.738 21.266 1 94.44 109 ARG A O 1
ATOM 809 N N . TRP A 1 110 ? 12.18 6.102 19.672 1 95.69 110 TRP A N 1
ATOM 810 C CA . TRP A 1 110 ? 13.203 6.727 20.5 1 95.69 110 TRP A CA 1
ATOM 811 C C . TRP A 1 110 ? 12.578 7.488 21.672 1 95.69 110 TRP A C 1
ATOM 813 O O . TRP A 1 110 ? 13.141 7.535 22.766 1 95.69 110 TRP A O 1
ATOM 823 N N . SER A 1 111 ? 11.43 8.117 21.469 1 95.25 111 SER A N 1
ATOM 824 C CA . SER A 1 111 ? 10.781 8.969 22.453 1 95.25 111 SER A CA 1
ATOM 825 C C . SER A 1 111 ? 10.492 8.203 23.75 1 95.25 111 SER A C 1
ATOM 827 O O . SER A 1 111 ? 10.406 8.797 24.828 1 95.25 111 SER A O 1
ATOM 829 N N . GLY A 1 112 ? 10.18 6.914 23.625 1 93.69 112 GLY A N 1
ATOM 830 C CA . GLY A 1 112 ? 9.898 6.074 24.766 1 93.69 112 GLY A CA 1
ATOM 831 C C . GLY A 1 112 ? 8.477 6.215 25.281 1 93.69 112 GLY A C 1
ATOM 832 O O . GLY A 1 112 ? 8.117 5.625 26.297 1 93.69 112 GLY A O 1
ATOM 833 N N . VAL A 1 113 ? 7.66 7.031 24.594 1 94.19 113 VAL A N 1
ATOM 834 C CA . VAL A 1 113 ? 6.266 7.184 25 1 94.19 113 VAL A CA 1
ATOM 835 C C . VAL A 1 113 ? 5.348 6.695 23.875 1 94.19 113 VAL A C 1
ATOM 837 O O . VAL A 1 113 ? 5.812 6.379 22.781 1 94.19 113 VAL A O 1
ATOM 840 N N . GLY A 1 114 ? 4.016 6.527 24.109 1 93.19 114 GLY A N 1
ATOM 841 C CA . GLY A 1 114 ? 3.068 5.914 23.188 1 93.19 114 GLY A CA 1
ATOM 842 C C . GLY A 1 114 ? 2.5 6.887 22.188 1 93.19 114 GLY A C 1
ATOM 843 O O . GLY A 1 114 ? 1.29 6.914 21.953 1 93.19 114 GLY A O 1
ATOM 844 N N . ILE A 1 115 ? 3.365 7.797 21.594 1 95.12 115 ILE A N 1
ATOM 845 C CA . ILE A 1 115 ? 2.893 8.727 20.562 1 95.12 115 ILE A CA 1
ATOM 846 C C . ILE A 1 115 ? 2.875 8.039 19.203 1 95.12 115 ILE A C 1
ATOM 848 O O . ILE A 1 115 ? 3.543 7.016 19.016 1 95.12 115 ILE A O 1
ATOM 852 N N . ARG A 1 116 ? 2.072 8.531 18.281 1 95 116 ARG A N 1
ATOM 853 C CA . ARG A 1 116 ? 1.926 7.926 16.969 1 95 116 ARG A CA 1
ATOM 854 C C . ARG A 1 116 ? 3.109 8.273 16.062 1 95 116 ARG A C 1
ATOM 856 O O . ARG A 1 116 ? 3.494 7.484 15.203 1 95 116 ARG A O 1
ATOM 863 N N . ALA A 1 117 ? 3.666 9.43 16.25 1 94.25 117 ALA A N 1
ATOM 864 C CA . ALA A 1 117 ? 4.805 9.906 15.461 1 94.25 117 ALA A CA 1
ATOM 865 C C . ALA A 1 117 ? 5.453 11.117 16.125 1 94.25 117 ALA A C 1
ATOM 867 O O . ALA A 1 117 ? 4.797 11.859 16.859 1 94.25 117 ALA A O 1
ATOM 868 N N . MET A 1 118 ? 6.68 11.297 15.898 1 93.31 118 MET A N 1
ATOM 869 C CA . MET A 1 118 ? 7.402 12.484 16.344 1 93.31 118 MET A CA 1
ATOM 870 C C . MET A 1 118 ? 7.988 13.242 15.156 1 93.31 118 MET A C 1
ATOM 872 O O . MET A 1 118 ? 7.871 14.469 15.086 1 93.31 118 MET A O 1
ATOM 876 N N . GLY A 1 119 ? 8.594 12.383 14.273 1 89.75 119 GLY A N 1
ATOM 877 C CA . GLY A 1 119 ? 9.266 12.977 13.133 1 89.75 119 GLY A CA 1
ATOM 878 C C . GLY A 1 119 ? 8.367 13.148 11.922 1 89.75 119 GLY A C 1
ATOM 879 O O . GLY A 1 119 ? 7.188 12.781 11.969 1 89.75 119 GLY A O 1
ATOM 880 N N . ASP A 1 120 ? 8.945 13.734 10.883 1 84.88 120 ASP A N 1
ATOM 881 C CA . ASP A 1 120 ? 8.242 13.969 9.625 1 84.88 120 ASP A CA 1
ATOM 882 C C . ASP A 1 120 ? 8.117 12.68 8.812 1 84.88 120 ASP A C 1
ATOM 884 O O . ASP A 1 120 ? 9.102 11.969 8.617 1 84.88 120 ASP A O 1
ATOM 888 N N . GLN A 1 121 ? 6.918 12.281 8.344 1 90.62 121 GLN A N 1
ATOM 889 C CA . GLN A 1 121 ? 6.699 11.117 7.492 1 90.62 121 GLN A CA 1
ATOM 890 C C . GLN A 1 121 ? 7.137 9.836 8.188 1 90.62 121 GLN A C 1
ATOM 892 O O . GLN A 1 121 ? 7.352 8.812 7.535 1 90.62 121 GLN A O 1
ATOM 897 N N . GLU A 1 122 ? 7.309 9.93 9.555 1 94.5 122 GLU A N 1
ATOM 898 C CA . GLU A 1 122 ? 7.863 8.805 10.305 1 94.5 122 GLU A CA 1
ATOM 899 C C . GLU A 1 122 ? 6.824 7.707 10.516 1 94.5 122 GLU A C 1
ATOM 901 O O . GLU A 1 122 ? 5.668 7.992 10.82 1 94.5 122 GLU A O 1
ATOM 906 N N . PHE A 1 123 ? 7.156 6.504 10.352 1 97.25 123 PHE A N 1
ATOM 907 C CA . PHE A 1 123 ? 6.379 5.324 10.703 1 97.25 123 PHE A CA 1
ATOM 908 C C . PHE A 1 123 ? 7.293 4.133 10.977 1 97.25 123 PHE A C 1
ATOM 910 O O . PHE A 1 123 ? 8.258 3.908 10.242 1 97.25 123 PHE A O 1
ATOM 917 N N . ASP A 1 124 ? 7.086 3.482 12.086 1 97.31 124 ASP A N 1
ATOM 918 C CA . ASP A 1 124 ? 7.859 2.275 12.367 1 97.31 124 ASP A CA 1
ATOM 919 C C . ASP A 1 124 ? 7.43 1.123 11.469 1 97.31 124 ASP A C 1
ATOM 921 O O . ASP A 1 124 ? 6.66 0.252 11.883 1 97.31 124 ASP A O 1
ATOM 925 N N . ILE A 1 125 ? 8.039 1.033 10.305 1 98.25 125 ILE A N 1
ATOM 926 C CA . ILE A 1 125 ? 7.625 0.125 9.242 1 98.25 125 ILE A CA 1
ATOM 927 C C . ILE A 1 125 ? 7.828 -1.32 9.695 1 98.25 125 ILE A C 1
ATOM 929 O O . ILE A 1 125 ? 7.121 -2.223 9.242 1 98.25 125 ILE A O 1
ATOM 933 N N . THR A 1 126 ? 8.758 -1.615 10.617 1 97.44 126 THR A N 1
ATOM 934 C CA . THR A 1 126 ? 9.086 -2.975 11.031 1 97.44 126 THR A CA 1
ATOM 935 C C . THR A 1 126 ? 7.898 -3.637 11.719 1 97.44 126 THR A C 1
ATOM 937 O O . THR A 1 126 ? 7.723 -4.855 11.625 1 97.44 126 THR A O 1
ATOM 940 N N . LYS A 1 127 ? 7.023 -2.848 12.344 1 96.81 127 LYS A N 1
ATOM 941 C CA . LYS A 1 127 ? 5.848 -3.383 13.023 1 96.81 127 LYS A CA 1
ATOM 942 C C . LYS A 1 127 ? 4.82 -3.895 12.016 1 96.81 127 LYS A C 1
ATOM 944 O O . LYS A 1 127 ? 4.09 -4.844 12.305 1 96.81 127 LYS A O 1
ATOM 949 N N . ALA A 1 128 ? 4.793 -3.277 10.891 1 98.06 128 ALA A N 1
ATOM 950 C CA . ALA A 1 128 ? 3.777 -3.604 9.891 1 98.06 128 ALA A CA 1
ATOM 951 C C . ALA A 1 128 ? 4.223 -4.766 9.016 1 98.06 128 ALA A C 1
ATOM 953 O O . ALA A 1 128 ? 3.398 -5.559 8.547 1 98.06 128 ALA A O 1
ATOM 954 N N . ILE A 1 129 ? 5.586 -4.934 8.797 1 98.12 129 ILE A N 1
ATOM 955 C CA . ILE A 1 129 ? 6.027 -5.82 7.73 1 98.12 129 ILE A CA 1
ATOM 956 C C . ILE A 1 129 ? 6.613 -7.098 8.328 1 98.12 129 ILE A C 1
ATOM 958 O O . ILE A 1 129 ? 6.922 -8.047 7.605 1 98.12 129 ILE A O 1
ATOM 962 N N . ASP A 1 130 ? 6.719 -7.18 9.625 1 96.56 130 ASP A N 1
ATOM 963 C CA . ASP A 1 130 ? 7.328 -8.344 10.258 1 96.56 130 ASP A CA 1
ATOM 964 C C . ASP A 1 130 ? 6.582 -9.625 9.883 1 96.56 130 ASP A C 1
ATOM 966 O O . ASP A 1 130 ? 7.188 -10.688 9.742 1 96.56 130 ASP A O 1
ATOM 970 N N . CYS A 1 131 ? 5.305 -9.602 9.656 1 96.25 131 CYS A N 1
ATOM 971 C CA . CYS A 1 131 ? 4.449 -10.75 9.391 1 96.25 131 CYS A CA 1
ATOM 972 C C . CYS A 1 131 ? 4.578 -11.195 7.941 1 96.25 131 CYS A C 1
ATOM 974 O O . CYS A 1 131 ? 4.012 -12.219 7.551 1 96.25 131 CYS A O 1
ATOM 976 N N . MET A 1 132 ? 5.352 -10.516 7.113 1 97.69 132 MET A N 1
ATOM 977 C CA . MET A 1 132 ? 5.465 -10.859 5.695 1 97.69 132 MET A CA 1
ATOM 978 C C . MET A 1 132 ? 6.914 -10.789 5.234 1 97.69 132 MET A C 1
ATOM 980 O O . MET A 1 132 ? 7.184 -10.578 4.047 1 97.69 132 MET A O 1
ATOM 984 N N . THR A 1 133 ? 7.867 -10.789 6.129 1 97.19 133 THR A N 1
ATOM 985 C CA . THR A 1 133 ? 9.297 -10.859 5.859 1 97.19 133 THR A CA 1
ATOM 986 C C . THR A 1 133 ? 9.953 -11.977 6.672 1 97.19 133 THR A C 1
ATOM 988 O O . THR A 1 133 ? 9.422 -12.383 7.711 1 97.19 133 THR A O 1
ATOM 991 N N . LYS A 1 134 ? 11.055 -12.469 6.188 1 96.38 134 LYS A N 1
ATOM 992 C CA . LYS A 1 134 ? 11.828 -13.469 6.93 1 96.38 134 LYS A CA 1
ATOM 993 C C . LYS A 1 134 ? 12.68 -12.805 8.008 1 96.38 134 LYS A C 1
ATOM 995 O O . LYS A 1 134 ? 13.055 -13.453 8.992 1 96.38 134 LYS A O 1
ATOM 1000 N N . TYR A 1 135 ? 13.039 -11.555 7.773 1 96.44 135 TYR A N 1
ATOM 1001 C CA . TYR A 1 135 ? 13.836 -10.75 8.68 1 96.44 135 TYR A CA 1
ATOM 1002 C C . TYR A 1 135 ? 13.57 -9.266 8.469 1 96.44 135 TYR A C 1
ATOM 1004 O O . TYR A 1 135 ? 13.508 -8.797 7.328 1 96.44 135 TYR A O 1
ATOM 1012 N N . SER A 1 136 ? 13.266 -8.508 9.492 1 97.38 136 SER A N 1
ATOM 1013 C CA . SER A 1 136 ? 13.141 -7.059 9.445 1 97.38 136 SER A CA 1
ATOM 1014 C C . SER A 1 136 ? 13.766 -6.406 10.68 1 97.38 136 SER A C 1
ATOM 1016 O O . SER A 1 136 ? 13.594 -6.891 11.797 1 97.38 136 SER A O 1
ATOM 1018 N N . GLU A 1 137 ? 14.492 -5.332 10.484 1 97.38 137 GLU A N 1
ATOM 1019 C CA . GLU A 1 137 ? 15.141 -4.633 11.594 1 97.38 137 GLU A CA 1
ATOM 1020 C C . GLU A 1 137 ? 15.352 -3.158 11.266 1 97.38 137 GLU A C 1
ATOM 1022 O O . GLU A 1 137 ? 15.703 -2.812 10.133 1 97.38 137 GLU A O 1
ATOM 1027 N N . MET A 1 138 ? 15.102 -2.279 12.195 1 98.06 138 MET A N 1
ATOM 1028 C CA . MET A 1 138 ? 15.617 -0.916 12.141 1 98.06 138 MET A CA 1
ATOM 1029 C C . MET A 1 138 ? 17.062 -0.861 12.633 1 98.06 138 MET A C 1
ATOM 1031 O O . MET A 1 138 ? 17.328 -1.113 13.805 1 98.06 138 MET A O 1
ATOM 1035 N N . VAL A 1 139 ? 17.969 -0.54 11.797 1 98.62 139 VAL A N 1
ATOM 1036 C CA . VAL A 1 139 ? 19.391 -0.543 12.133 1 98.62 139 VAL A CA 1
ATOM 1037 C C . VAL A 1 139 ? 19.75 0.769 12.82 1 98.62 139 VAL A C 1
ATOM 1039 O O . VAL A 1 139 ? 20.094 1.751 12.156 1 98.62 139 VAL A O 1
ATOM 1042 N N . ILE A 1 140 ? 19.828 0.784 14.117 1 97.75 140 ILE A N 1
ATOM 1043 C CA . ILE A 1 140 ? 19.984 2.023 14.867 1 97.75 140 ILE A CA 1
ATOM 1044 C C . ILE A 1 140 ? 21.469 2.242 15.18 1 97.75 140 ILE A C 1
ATOM 1046 O O . ILE A 1 140 ? 21.875 3.361 15.5 1 97.75 140 ILE A O 1
ATOM 1050 N N . ASP A 1 141 ? 22.328 1.183 15.156 1 98.19 141 ASP A N 1
ATOM 1051 C CA . ASP A 1 141 ? 23.766 1.23 15.383 1 98.19 141 ASP A CA 1
ATOM 1052 C C . ASP A 1 141 ? 24.531 0.971 14.086 1 98.19 141 ASP A C 1
ATOM 1054 O O . ASP A 1 141 ? 24.469 -0.128 13.531 1 98.19 141 ASP A O 1
ATOM 1058 N N . PRO A 1 142 ? 25.312 1.989 13.609 1 98.38 142 PRO A N 1
ATOM 1059 C CA . PRO A 1 142 ? 26.062 1.818 12.359 1 98.38 142 PRO A CA 1
ATOM 1060 C C . PRO A 1 142 ? 26.969 0.594 12.383 1 98.38 142 PRO A C 1
ATOM 1062 O O . PRO A 1 142 ? 27.219 -0.013 11.344 1 98.38 142 PRO A O 1
ATOM 1065 N N . MET A 1 143 ? 27.391 0.148 13.562 1 98.12 143 MET A N 1
ATOM 1066 C CA . MET A 1 143 ? 28.344 -0.958 13.672 1 98.12 143 MET A CA 1
ATOM 1067 C C . MET A 1 143 ? 27.656 -2.289 13.383 1 98.12 143 MET A C 1
ATOM 1069 O O . MET A 1 143 ? 28.328 -3.301 13.172 1 98.12 143 MET A O 1
ATOM 1073 N N . ARG A 1 144 ? 26.391 -2.287 13.273 1 98.5 144 ARG A N 1
ATOM 1074 C CA . ARG A 1 144 ? 25.641 -3.512 13.023 1 98.5 144 ARG A CA 1
ATOM 1075 C C . ARG A 1 144 ? 25.406 -3.719 11.531 1 98.5 144 ARG A C 1
ATOM 1077 O O . ARG A 1 144 ? 24.906 -4.766 11.109 1 98.5 144 ARG A O 1
ATOM 1084 N N . ILE A 1 145 ? 25.797 -2.816 10.703 1 98.75 145 ILE A N 1
ATOM 1085 C CA . ILE A 1 145 ? 25.344 -2.762 9.32 1 98.75 145 ILE A CA 1
ATOM 1086 C C . ILE A 1 145 ? 25.828 -3.998 8.57 1 98.75 145 ILE A C 1
ATOM 1088 O O . ILE A 1 145 ? 25.078 -4.582 7.781 1 98.75 145 ILE A O 1
ATOM 1092 N N . ARG A 1 146 ? 27.109 -4.422 8.695 1 98.69 146 ARG A N 1
ATOM 1093 C CA . ARG A 1 146 ? 27.609 -5.602 7.992 1 98.69 146 ARG A CA 1
ATOM 1094 C C . ARG A 1 146 ? 26.844 -6.852 8.406 1 98.69 146 ARG A C 1
ATOM 1096 O O . ARG A 1 146 ? 26.406 -7.633 7.555 1 98.69 146 ARG A O 1
ATOM 1103 N N . TYR A 1 147 ? 26.641 -6.996 9.742 1 98.62 147 TYR A N 1
ATOM 1104 C CA . TYR A 1 147 ? 25.922 -8.141 10.305 1 98.62 147 TYR A CA 1
ATOM 1105 C C . TYR A 1 147 ? 24.5 -8.211 9.75 1 98.62 147 TYR A C 1
ATOM 1107 O O . TYR A 1 147 ? 24.078 -9.258 9.242 1 98.62 147 TYR A O 1
ATOM 1115 N N . THR A 1 148 ? 23.766 -7.125 9.852 1 98.44 148 THR A N 1
ATOM 1116 C CA . THR A 1 148 ? 22.359 -7.121 9.469 1 98.44 148 THR A CA 1
ATOM 1117 C C . THR A 1 148 ? 22.203 -7.312 7.965 1 98.44 148 THR A C 1
ATOM 1119 O O . THR A 1 148 ? 21.297 -8.008 7.508 1 98.44 148 THR A O 1
ATOM 1122 N N . LEU A 1 149 ? 23.062 -6.711 7.195 1 98.75 149 LEU A N 1
ATOM 1123 C CA . LEU A 1 149 ? 23 -6.832 5.742 1 98.75 149 LEU A CA 1
ATOM 1124 C C . LEU A 1 149 ? 23.281 -8.266 5.305 1 98.75 149 LEU A C 1
ATOM 1126 O O . LEU A 1 149 ? 22.562 -8.828 4.484 1 98.75 149 LEU A O 1
ATOM 1130 N N . GLU A 1 150 ? 24.391 -8.852 5.766 1 98.69 150 GLU A N 1
ATOM 1131 C CA . GLU A 1 150 ? 24.734 -10.227 5.43 1 98.69 150 GLU A CA 1
ATOM 1132 C C . GLU A 1 150 ? 23.656 -11.203 5.895 1 98.69 150 GLU A C 1
ATOM 1134 O O . GLU A 1 150 ? 23.312 -12.148 5.176 1 98.69 150 GLU A O 1
ATOM 1139 N N . LYS A 1 151 ? 23.141 -10.953 7.09 1 97.62 151 LYS A N 1
ATOM 1140 C CA . LYS A 1 151 ? 22.047 -11.781 7.609 1 97.62 151 LYS A CA 1
ATOM 1141 C C . LYS A 1 151 ? 20.812 -11.688 6.719 1 97.62 151 LYS A C 1
ATOM 1143 O O . LYS A 1 151 ? 20.203 -12.703 6.395 1 97.62 151 LYS A O 1
ATOM 1148 N N . ALA A 1 152 ? 20.469 -10.453 6.348 1 98.19 152 ALA A N 1
ATOM 1149 C CA . ALA A 1 152 ? 19.297 -10.227 5.488 1 98.19 152 ALA A CA 1
ATOM 1150 C C . ALA A 1 152 ? 19.453 -10.969 4.16 1 98.19 152 ALA A C 1
ATOM 1152 O O . ALA A 1 152 ? 18.516 -11.609 3.693 1 98.19 152 ALA A O 1
ATOM 1153 N N . ILE A 1 153 ? 20.609 -10.867 3.537 1 98.44 153 ILE A N 1
ATOM 1154 C CA . ILE A 1 153 ? 20.859 -11.523 2.262 1 98.44 153 ILE A CA 1
ATOM 1155 C C . ILE A 1 153 ? 20.766 -13.039 2.441 1 98.44 153 ILE A C 1
ATOM 1157 O O . ILE A 1 153 ? 20.125 -13.727 1.653 1 98.44 153 ILE A O 1
ATOM 1161 N N . TYR A 1 154 ? 21.406 -13.562 3.477 1 97.31 154 TYR A N 1
ATOM 1162 C CA . TYR A 1 154 ? 21.391 -14.992 3.748 1 97.31 154 TYR A CA 1
ATOM 1163 C C . TYR A 1 154 ? 19.953 -15.5 3.92 1 97.31 154 TYR A C 1
ATOM 1165 O O . TYR A 1 154 ? 19.562 -16.484 3.301 1 97.31 154 TYR A O 1
ATOM 1173 N N . LEU A 1 155 ? 19.188 -14.836 4.719 1 96.94 155 LEU A N 1
ATOM 1174 C CA . LEU A 1 155 ? 17.844 -15.297 5.047 1 96.94 155 LEU A CA 1
ATOM 1175 C C . LEU A 1 155 ? 16.906 -15.156 3.846 1 96.94 155 LEU A C 1
ATOM 1177 O O . LEU A 1 155 ? 16 -15.977 3.66 1 96.94 155 LEU A O 1
ATOM 1181 N N . ALA A 1 156 ? 17.109 -14.125 3.055 1 97.81 156 ALA A N 1
ATOM 1182 C CA . ALA A 1 156 ? 16.281 -13.961 1.856 1 97.81 156 ALA A CA 1
ATOM 1183 C C . ALA A 1 156 ? 16.438 -15.156 0.921 1 97.81 156 ALA A C 1
ATOM 1185 O O . ALA A 1 156 ? 15.477 -15.539 0.237 1 97.81 156 ALA A O 1
ATOM 1186 N N . LEU A 1 157 ? 17.594 -15.773 0.914 1 96.62 157 LEU A N 1
ATOM 1187 C CA . LEU A 1 157 ? 17.922 -16.781 -0.097 1 96.62 157 LEU A CA 1
ATOM 1188 C C . LEU A 1 157 ? 17.828 -18.188 0.478 1 96.62 157 LEU A C 1
ATOM 1190 O O . LEU A 1 157 ? 17.641 -19.156 -0.263 1 96.62 157 LEU A O 1
ATOM 1194 N N . SER A 1 158 ? 18 -18.359 1.804 1 95.06 158 SER A N 1
ATOM 1195 C CA . SER A 1 158 ? 18.109 -19.688 2.406 1 95.06 158 SER A CA 1
ATOM 1196 C C . SER A 1 158 ? 16.75 -20.281 2.695 1 95.06 158 SER A C 1
ATOM 1198 O O . SER A 1 158 ? 15.781 -19.547 2.93 1 95.06 158 SER A O 1
ATOM 1200 N N . GLY A 1 159 ? 16.672 -21.672 2.672 1 94.56 159 GLY A N 1
ATOM 1201 C CA . GLY A 1 159 ? 15.398 -22.312 2.889 1 94.56 159 GLY A CA 1
ATOM 1202 C C . GLY A 1 159 ? 14.328 -21.891 1.898 1 94.56 159 GLY A C 1
ATOM 1203 O O . GLY A 1 159 ? 14.594 -21.797 0.697 1 94.56 159 GLY A O 1
ATOM 1204 N N . ARG A 1 160 ? 13.117 -21.797 2.389 1 95.69 160 ARG A N 1
ATOM 1205 C CA . ARG A 1 160 ? 12.094 -21.156 1.556 1 95.69 160 ARG A CA 1
ATOM 1206 C C . ARG A 1 160 ? 12.359 -19.672 1.404 1 95.69 160 ARG A C 1
ATOM 1208 O O . ARG A 1 160 ? 12.258 -18.906 2.375 1 95.69 160 ARG A O 1
ATOM 1215 N N . PRO A 1 161 ? 12.758 -19.234 0.274 1 96.75 161 PRO A N 1
ATOM 1216 C CA . PRO A 1 161 ? 13.141 -17.828 0.116 1 96.75 161 PRO A CA 1
ATOM 1217 C C . PRO A 1 161 ? 11.992 -16.859 0.414 1 96.75 161 PRO A C 1
ATOM 1219 O O . PRO A 1 161 ? 10.836 -17.297 0.515 1 96.75 161 PRO A O 1
ATOM 1222 N N . GLY A 1 162 ? 12.305 -15.578 0.636 1 97.19 162 GLY A N 1
ATOM 1223 C CA . GLY A 1 162 ? 11.336 -14.523 0.905 1 97.19 162 GLY A CA 1
ATOM 1224 C C . GLY A 1 162 ? 11.984 -13.172 1.143 1 97.19 162 GLY A C 1
ATOM 1225 O O . GLY A 1 162 ? 13.211 -13.047 1.12 1 97.19 162 GLY A O 1
ATOM 1226 N N . PRO A 1 163 ? 11.195 -12.195 1.344 1 98.44 163 PRO A N 1
ATOM 1227 C CA . PRO A 1 163 ? 11.711 -10.836 1.513 1 98.44 163 PRO A CA 1
ATOM 1228 C C . PRO A 1 163 ? 12.352 -10.617 2.885 1 98.44 163 PRO A C 1
ATOM 1230 O O . PRO A 1 163 ? 11.906 -11.195 3.875 1 98.44 163 PRO A O 1
ATOM 1233 N N . THR A 1 164 ? 13.367 -9.836 2.939 1 98.44 164 THR A N 1
ATOM 1234 C CA . THR A 1 164 ? 13.945 -9.266 4.152 1 98.44 164 THR A CA 1
ATOM 1235 C C . THR A 1 164 ? 13.992 -7.742 4.07 1 98.44 164 THR A C 1
ATOM 1237 O O . THR A 1 164 ? 13.969 -7.176 2.977 1 98.44 164 THR A O 1
ATOM 1240 N N . TRP A 1 165 ? 14 -7.062 5.227 1 98.81 165 TRP A N 1
ATOM 1241 C CA . TRP A 1 165 ? 13.812 -5.617 5.25 1 98.81 165 TRP A CA 1
ATOM 1242 C C . TRP A 1 165 ? 14.734 -4.969 6.277 1 98.81 165 TRP A C 1
ATOM 1244 O O . TRP A 1 165 ? 14.711 -5.324 7.457 1 98.81 165 TRP A O 1
ATOM 1254 N N . LEU A 1 166 ? 15.586 -4.062 5.828 1 98.81 166 LEU A N 1
ATOM 1255 C CA . LEU A 1 166 ? 16.375 -3.225 6.73 1 98.81 166 LEU A CA 1
ATOM 1256 C C . LEU A 1 166 ? 15.914 -1.772 6.66 1 98.81 166 LEU A C 1
ATOM 1258 O O . LEU A 1 166 ? 15.953 -1.154 5.594 1 98.81 166 LEU A O 1
ATOM 1262 N N . ASP A 1 167 ? 15.398 -1.277 7.742 1 98.81 167 ASP A N 1
ATOM 1263 C CA . ASP A 1 167 ? 15.047 0.128 7.914 1 98.81 167 ASP A CA 1
ATOM 1264 C C . ASP A 1 167 ? 16.203 0.914 8.531 1 98.81 167 ASP A C 1
ATOM 1266 O O . ASP A 1 167 ? 16.625 0.628 9.648 1 98.81 167 ASP A O 1
ATOM 1270 N N . ILE A 1 168 ? 16.703 1.973 7.828 1 98.88 168 ILE A N 1
ATOM 1271 C CA . ILE A 1 168 ? 17.969 2.568 8.227 1 98.88 168 ILE A CA 1
ATOM 1272 C C . ILE A 1 168 ? 17.781 4.07 8.445 1 98.88 168 ILE A C 1
ATOM 1274 O O . ILE A 1 168 ? 17.734 4.84 7.48 1 98.88 168 ILE A O 1
ATOM 1278 N N . PRO A 1 169 ? 17.812 4.562 9.656 1 98.56 169 PRO A N 1
ATOM 1279 C CA . PRO A 1 169 ? 17.656 5.984 9.977 1 98.56 169 PRO A CA 1
ATOM 1280 C C . PRO A 1 169 ? 18.719 6.855 9.336 1 98.56 169 PRO A C 1
ATOM 1282 O O . PRO A 1 169 ? 19.859 6.402 9.133 1 98.56 169 PRO A O 1
ATOM 1285 N N . LEU A 1 170 ? 18.406 8.102 9.125 1 97.62 170 LEU A N 1
ATOM 1286 C CA . LEU A 1 170 ? 19.25 9.062 8.422 1 97.62 170 LEU A CA 1
ATOM 1287 C C . LEU A 1 170 ? 20.609 9.195 9.117 1 97.62 170 LEU A C 1
ATOM 1289 O O . LEU A 1 170 ? 21.641 9.305 8.453 1 97.62 170 LEU A O 1
ATOM 1293 N N . ASN A 1 171 ? 20.641 9.203 10.461 1 97.06 171 ASN A N 1
ATOM 1294 C CA . ASN A 1 171 ? 21.891 9.359 11.188 1 97.06 171 ASN A CA 1
ATOM 1295 C C . ASN A 1 171 ? 22.797 8.141 11.016 1 97.06 171 ASN A C 1
ATOM 1297 O O . ASN A 1 171 ? 24.016 8.258 11.078 1 97.06 171 ASN A O 1
ATOM 1301 N N . VAL A 1 172 ? 22.172 6.969 10.742 1 98.56 172 VAL A N 1
ATOM 1302 C CA . VAL A 1 172 ? 22.953 5.766 10.477 1 98.56 172 VAL A CA 1
ATOM 1303 C C . VAL A 1 172 ? 23.422 5.766 9.016 1 98.56 172 VAL A C 1
ATOM 1305 O O . VAL A 1 172 ? 24.578 5.461 8.727 1 98.56 172 VAL A O 1
ATOM 1308 N N . GLN A 1 173 ? 22.594 6.117 8.094 1 98.62 173 GLN A N 1
ATOM 1309 C CA . GLN A 1 173 ? 22.938 6.188 6.68 1 98.62 173 GLN A CA 1
ATOM 1310 C C . GLN A 1 173 ? 24.172 7.047 6.461 1 98.62 173 GLN A C 1
ATOM 1312 O O . GLN A 1 173 ? 25.047 6.695 5.664 1 98.62 173 GLN A O 1
ATOM 1317 N N . GLY A 1 174 ? 24.188 8.219 7.148 1 97.75 174 GLY A N 1
ATOM 1318 C CA . GLY A 1 174 ? 25.219 9.219 6.914 1 97.75 174 GLY A CA 1
ATOM 1319 C C . GLY A 1 174 ? 26.422 9.062 7.824 1 97.75 174 GLY A C 1
ATOM 1320 O O . GLY A 1 174 ? 27.406 9.805 7.711 1 97.75 174 GLY A O 1
ATOM 1321 N N . ALA A 1 175 ? 26.406 8.039 8.688 1 97.94 175 ALA A N 1
ATOM 1322 C CA . ALA A 1 175 ? 27.5 7.828 9.617 1 97.94 175 ALA A CA 1
ATOM 1323 C C . ALA A 1 175 ? 28.734 7.285 8.891 1 97.94 175 ALA A C 1
ATOM 1325 O O . ALA A 1 175 ? 28.609 6.574 7.895 1 97.94 175 ALA A O 1
ATOM 1326 N N . TYR A 1 176 ? 29.906 7.66 9.391 1 97.62 176 TYR A N 1
ATOM 1327 C CA . TYR A 1 176 ? 31.156 7.086 8.906 1 97.62 176 TYR A CA 1
ATOM 1328 C C . TYR A 1 176 ? 31.609 5.938 9.789 1 97.62 176 TYR A C 1
ATOM 1330 O O . TYR A 1 176 ? 31.469 6 11.016 1 97.62 176 TYR A O 1
ATOM 1338 N N . ILE A 1 177 ? 32.031 4.855 9.125 1 97.38 177 ILE A N 1
ATOM 1339 C CA . ILE A 1 177 ? 32.531 3.674 9.836 1 97.38 177 ILE A CA 1
ATOM 1340 C C . ILE A 1 177 ? 33.906 3.281 9.297 1 97.38 177 ILE A C 1
ATOM 1342 O O . ILE A 1 177 ? 34.281 3.664 8.188 1 97.38 177 ILE A O 1
ATOM 1346 N N . GLU A 1 178 ? 34.688 2.637 10.195 1 97.56 178 GLU A N 1
ATOM 1347 C CA . GLU A 1 178 ? 35.875 1.928 9.742 1 97.56 178 GLU A CA 1
ATOM 1348 C C . GLU A 1 178 ? 35.531 0.488 9.359 1 97.56 178 GLU A C 1
ATOM 1350 O O . GLU A 1 178 ? 35.188 -0.328 10.219 1 97.56 178 GLU A O 1
ATOM 1355 N N . THR A 1 179 ? 35.656 0.158 8.078 1 97.06 179 THR A N 1
ATOM 1356 C CA . THR A 1 179 ? 35.156 -1.104 7.547 1 97.06 179 THR A CA 1
ATOM 1357 C C . THR A 1 179 ? 35.844 -2.287 8.219 1 97.06 179 THR A C 1
ATOM 1359 O O . THR A 1 179 ? 35.25 -3.359 8.359 1 97.06 179 THR A O 1
ATOM 1362 N N . GLU A 1 180 ? 37.062 -2.193 8.695 1 95.81 180 GLU A N 1
ATOM 1363 C CA . GLU A 1 180 ? 37.812 -3.27 9.328 1 95.81 180 GLU A CA 1
ATOM 1364 C C . GLU A 1 180 ? 37.25 -3.605 10.703 1 95.81 180 GLU A C 1
ATOM 1366 O O . GLU A 1 180 ? 37.469 -4.699 11.227 1 95.81 180 GLU A O 1
ATOM 1371 N N . ASP A 1 181 ? 36.5 -2.65 11.273 1 96.69 181 ASP A N 1
ATOM 1372 C CA . ASP A 1 181 ? 35.938 -2.838 12.609 1 96.69 181 ASP A CA 1
ATOM 1373 C C . ASP A 1 181 ? 34.594 -3.566 12.547 1 96.69 181 ASP A C 1
ATOM 1375 O O . ASP A 1 181 ? 34.062 -4.008 13.578 1 96.69 181 ASP A O 1
ATOM 1379 N N . LEU A 1 182 ? 34.031 -3.697 11.383 1 97.75 182 LEU A N 1
ATOM 1380 C CA . LEU A 1 182 ? 32.719 -4.312 11.234 1 97.75 182 LEU A CA 1
ATOM 1381 C C . LEU A 1 182 ? 32.781 -5.824 11.414 1 97.75 182 LEU A C 1
ATOM 1383 O O . LEU A 1 182 ? 33.656 -6.477 10.844 1 97.75 182 LEU A O 1
ATOM 1387 N N . ILE A 1 183 ? 31.906 -6.324 12.281 1 98.12 183 ILE A N 1
ATOM 1388 C CA . ILE A 1 183 ? 31.781 -7.766 12.461 1 98.12 183 ILE A CA 1
ATOM 1389 C C . ILE A 1 183 ? 30.594 -8.289 11.656 1 98.12 183 ILE A C 1
ATOM 1391 O O . ILE A 1 183 ? 29.5 -7.738 11.719 1 98.12 183 ILE A O 1
ATOM 1395 N N . GLY A 1 184 ? 30.828 -9.383 10.906 1 98.25 184 GLY A N 1
ATOM 1396 C CA . GLY A 1 184 ? 29.828 -9.867 9.953 1 98.25 184 GLY A CA 1
ATOM 1397 C C . GLY A 1 184 ? 28.984 -10.992 10.5 1 98.25 184 GLY A C 1
ATOM 1398 O O . GLY A 1 184 ? 29.062 -11.32 11.688 1 98.25 184 GLY A O 1
ATOM 1399 N N . PHE A 1 185 ? 28.094 -11.453 9.68 1 98.38 185 PHE A N 1
ATOM 1400 C CA . PHE A 1 185 ? 27.188 -12.555 9.961 1 98.38 185 PHE A CA 1
ATOM 1401 C C . PHE A 1 185 ? 27.844 -13.891 9.625 1 98.38 185 PHE A C 1
ATOM 1403 O O . PHE A 1 185 ? 28.516 -14.016 8.609 1 98.38 185 PHE A O 1
ATOM 1410 N N . SER A 1 186 ? 27.688 -14.836 10.477 1 98.19 186 SER A N 1
ATOM 1411 C CA . SER A 1 186 ? 28.172 -16.203 10.242 1 98.19 186 SER A CA 1
ATOM 1412 C C . SER A 1 186 ? 27 -17.172 10.055 1 98.19 186 SER A C 1
ATOM 1414 O O . SER A 1 186 ? 26.344 -17.547 11.016 1 98.19 186 SER A O 1
ATOM 1416 N N . PRO A 1 187 ? 26.766 -17.578 8.805 1 96.69 187 PRO A N 1
ATOM 1417 C CA . PRO A 1 187 ? 25.734 -18.578 8.57 1 96.69 187 PRO A CA 1
ATOM 1418 C C . PRO A 1 187 ? 25.953 -19.859 9.375 1 96.69 187 PRO A C 1
ATOM 1420 O O . PRO A 1 187 ? 24.984 -20.453 9.875 1 96.69 187 PRO A O 1
ATOM 1423 N N . GLU A 1 188 ? 27.172 -20.281 9.539 1 96.06 188 GLU A N 1
ATOM 1424 C CA . GLU A 1 188 ? 27.5 -21.484 10.289 1 96.06 188 GLU A CA 1
ATOM 1425 C C . GLU A 1 188 ? 27.078 -21.375 11.75 1 96.06 188 GLU A C 1
ATOM 1427 O O . GLU A 1 188 ? 26.422 -22.266 12.281 1 96.06 188 GLU A O 1
ATOM 1432 N N . ASN A 1 189 ? 27.469 -20.219 12.328 1 96 189 ASN A N 1
ATOM 1433 C CA . ASN A 1 189 ? 27.062 -19.984 13.703 1 96 189 ASN A CA 1
ATOM 1434 C C . ASN A 1 189 ? 25.547 -19.953 13.844 1 96 189 ASN A C 1
ATOM 1436 O O . ASN A 1 189 ? 24.984 -20.531 14.773 1 96 189 ASN A O 1
ATOM 1440 N N . TYR A 1 190 ? 24.906 -19.359 12.898 1 95.19 190 TYR A N 1
ATOM 1441 C CA . TYR A 1 190 ? 23.453 -19.219 12.914 1 95.19 190 TYR A CA 1
ATOM 1442 C C . TYR A 1 190 ? 22.766 -20.578 12.773 1 95.19 190 TYR A C 1
ATOM 1444 O O . TYR A 1 190 ? 21.859 -20.891 13.539 1 95.19 190 TYR A O 1
ATOM 1452 N N . GLU A 1 191 ? 23.219 -21.406 11.852 1 93.19 191 GLU A N 1
ATOM 1453 C CA . GLU A 1 191 ? 22.641 -22.719 11.578 1 93.19 191 GLU A CA 1
ATOM 1454 C C . GLU A 1 191 ? 22.859 -23.672 12.75 1 93.19 191 GLU A C 1
ATOM 1456 O O . GLU A 1 191 ? 22.078 -24.594 12.953 1 93.19 191 GLU A O 1
ATOM 1461 N N . GLN A 1 192 ? 23.891 -23.375 13.602 1 93.06 192 GLN A N 1
ATOM 1462 C CA . GLN A 1 192 ? 24.188 -24.203 14.766 1 93.06 192 GLN A CA 1
ATOM 1463 C C . GLN A 1 192 ? 23.438 -23.719 16 1 93.06 192 GLN A C 1
ATOM 1465 O O . GLN A 1 192 ? 23.656 -24.219 17.109 1 93.06 192 GLN A O 1
ATOM 1470 N N . GLY A 1 193 ? 22.656 -22.688 15.82 1 91.62 193 GLY A N 1
ATOM 1471 C CA . GLY A 1 193 ? 21.812 -22.234 16.906 1 91.62 193 GLY A CA 1
ATOM 1472 C C . GLY A 1 193 ? 22.375 -21.016 17.641 1 91.62 193 GLY A C 1
ATOM 1473 O O . GLY A 1 193 ? 21.828 -20.594 18.656 1 91.62 193 GLY A O 1
ATOM 1474 N N . GLY A 1 194 ? 23.406 -20.469 17.062 1 94.31 194 GLY A N 1
ATOM 1475 C CA . GLY A 1 194 ? 23.984 -19.281 17.672 1 94.31 194 GLY A CA 1
ATOM 1476 C C . GLY A 1 194 ? 23.312 -18 17.25 1 94.31 194 GLY A C 1
ATOM 1477 O O . GLY A 1 194 ? 22.234 -18.031 16.641 1 94.31 194 GLY A O 1
ATOM 1478 N N . ASP A 1 195 ? 23.891 -16.875 17.641 1 94.81 195 ASP A N 1
ATOM 1479 C CA . ASP A 1 195 ? 23.297 -15.562 17.359 1 94.81 195 ASP A CA 1
ATOM 1480 C C . ASP A 1 195 ? 23.672 -15.078 15.961 1 94.81 195 ASP A C 1
ATOM 1482 O O . ASP A 1 195 ? 23.172 -14.055 15.5 1 94.81 195 ASP A O 1
ATOM 1486 N N . GLY A 1 196 ? 24.547 -15.82 15.281 1 96.12 196 GLY A N 1
ATOM 1487 C CA . GLY A 1 196 ? 24.906 -15.539 13.906 1 96.12 196 GLY A CA 1
ATOM 1488 C C . GLY A 1 196 ? 26.031 -14.531 13.773 1 96.12 196 GLY A C 1
ATOM 1489 O O . GLY A 1 196 ? 26.484 -14.242 12.664 1 96.12 196 GLY A O 1
ATOM 1490 N N . TRP A 1 197 ? 26.5 -13.945 14.93 1 97.94 197 TRP A N 1
ATOM 1491 C CA . TRP A 1 197 ? 27.656 -13.055 14.852 1 97.94 197 TRP A CA 1
ATOM 1492 C C . TRP A 1 197 ? 28.938 -13.844 14.586 1 97.94 197 TRP A C 1
ATOM 1494 O O . TRP A 1 197 ? 29.141 -14.922 15.156 1 97.94 197 TRP A O 1
ATOM 1504 N N . SER A 1 198 ? 29.844 -13.328 13.758 1 98.06 198 SER A N 1
ATOM 1505 C CA . SER A 1 198 ? 31.062 -14.047 13.383 1 98.06 198 SER A CA 1
ATOM 1506 C C . SER A 1 198 ? 32.125 -13.938 14.477 1 98.06 198 SER A C 1
ATOM 1508 O O . SER A 1 198 ? 33.062 -14.719 14.5 1 98.06 198 SER A O 1
ATOM 1510 N N . SER A 1 199 ? 32.031 -12.938 15.383 1 97.38 199 SER A N 1
ATOM 1511 C CA . SER A 1 199 ? 32.906 -12.711 16.516 1 97.38 199 SER A CA 1
ATOM 1512 C C . SER A 1 199 ? 32.219 -11.922 17.625 1 97.38 199 SER A C 1
ATOM 1514 O O . SER A 1 199 ? 31.109 -11.414 17.422 1 97.38 199 SER A O 1
ATOM 1516 N N . GLU A 1 200 ? 32.812 -11.914 18.766 1 95.88 200 GLU A N 1
ATOM 1517 C CA . GLU A 1 200 ? 32.281 -11.125 19.875 1 95.88 200 GLU A CA 1
ATOM 1518 C C . GLU A 1 200 ? 32.188 -9.648 19.5 1 95.88 200 GLU A C 1
ATOM 1520 O O . GLU A 1 200 ? 33.094 -9.117 18.828 1 95.88 200 GLU A O 1
ATOM 1525 N N . THR A 1 201 ? 31.109 -9.062 19.969 1 96.19 201 THR A N 1
ATOM 1526 C CA . THR A 1 201 ? 30.922 -7.652 19.641 1 96.19 201 THR A CA 1
ATOM 1527 C C . THR A 1 201 ? 30.062 -6.969 20.688 1 96.19 201 THR A C 1
ATOM 1529 O O . THR A 1 201 ? 29.219 -7.613 21.328 1 96.19 201 THR A O 1
ATOM 1532 N N . ASN A 1 202 ? 30.25 -5.664 20.859 1 95.25 202 ASN A N 1
ATOM 1533 C CA . ASN A 1 202 ? 29.406 -4.855 21.734 1 95.25 202 ASN A CA 1
ATOM 1534 C C . ASN A 1 202 ? 28.141 -4.371 21.016 1 95.25 202 ASN A C 1
ATOM 1536 O O . ASN A 1 202 ? 27.25 -3.803 21.625 1 95.25 202 ASN A O 1
ATOM 1540 N N . ALA A 1 203 ? 27.953 -4.684 19.703 1 96.56 203 ALA A N 1
ATOM 1541 C CA . ALA A 1 203 ? 26.844 -4.219 18.891 1 96.56 203 ALA A CA 1
ATOM 1542 C C . ALA A 1 203 ? 25.672 -5.203 18.953 1 96.56 203 ALA A C 1
ATOM 1544 O O . ALA A 1 203 ? 24.609 -4.941 18.391 1 96.56 203 ALA A O 1
ATOM 1545 N N . LYS A 1 204 ? 25.844 -6.336 19.625 1 96.19 204 LYS A N 1
ATOM 1546 C CA . LYS A 1 204 ? 24.812 -7.355 19.734 1 96.19 204 LYS A CA 1
ATOM 1547 C C . LYS A 1 204 ? 23.609 -6.84 20.531 1 96.19 204 LYS A C 1
ATOM 1549 O O . LYS A 1 204 ? 23.781 -6.125 21.516 1 96.19 204 LYS A O 1
ATOM 1554 N N . ILE A 1 205 ? 22.422 -7.164 20.078 1 95.44 205 ILE A N 1
ATOM 1555 C CA . ILE A 1 205 ? 21.203 -6.844 20.812 1 95.44 205 ILE A CA 1
ATOM 1556 C C . ILE A 1 205 ? 20.484 -8.133 21.203 1 95.44 205 ILE A C 1
ATOM 1558 O O . ILE A 1 205 ? 20.781 -9.203 20.672 1 95.44 205 ILE A O 1
ATOM 1562 N N . LYS A 1 206 ? 19.531 -8.07 22.109 1 93.69 206 LYS A N 1
ATOM 1563 C CA . LYS A 1 206 ? 18.828 -9.234 22.625 1 93.69 206 LYS A CA 1
ATOM 1564 C C . LYS A 1 206 ? 18.094 -9.977 21.516 1 93.69 206 LYS A C 1
ATOM 1566 O O . LYS A 1 206 ? 18 -11.203 21.547 1 93.69 206 LYS A O 1
ATOM 1571 N N . GLN A 1 207 ? 17.578 -9.234 20.484 1 93 207 GLN A N 1
ATOM 1572 C CA . GLN A 1 207 ? 16.797 -9.797 19.391 1 93 207 GLN A CA 1
ATOM 1573 C C . GLN A 1 207 ? 17.641 -10.695 18.516 1 93 207 GLN A C 1
ATOM 1575 O O . GLN A 1 207 ? 17.109 -11.445 17.688 1 93 207 GLN A O 1
ATOM 1580 N N . ASP A 1 208 ? 19 -10.672 18.656 1 94.44 208 ASP A N 1
ATOM 1581 C CA . ASP A 1 208 ? 19.891 -11.523 17.875 1 94.44 208 ASP A CA 1
ATOM 1582 C C . ASP A 1 208 ? 19.906 -12.953 18.422 1 94.44 208 ASP A C 1
ATOM 1584 O O . ASP A 1 208 ? 20.297 -13.891 17.734 1 94.44 208 ASP A O 1
ATOM 1588 N N . ASP A 1 209 ? 19.516 -13.031 19.656 1 93.06 209 ASP A N 1
ATOM 1589 C CA . ASP A 1 209 ? 19.5 -14.344 20.297 1 93.06 209 ASP A CA 1
ATOM 1590 C C . ASP A 1 209 ? 18.344 -15.195 19.797 1 93.06 209 ASP A C 1
ATOM 1592 O O . ASP A 1 209 ? 17.266 -14.68 19.531 1 93.06 209 ASP A O 1
ATOM 1596 N N . PRO A 1 210 ? 18.641 -16.453 19.625 1 88.38 210 PRO A N 1
ATOM 1597 C CA . PRO A 1 210 ? 17.547 -17.359 19.234 1 88.38 210 PRO A CA 1
ATOM 1598 C C . PRO A 1 210 ? 16.328 -17.25 20.141 1 88.38 210 PRO A C 1
ATOM 1600 O O . PRO A 1 210 ? 16.469 -17.266 21.359 1 88.38 210 PRO A O 1
ATOM 1603 N N . GLY A 1 211 ? 15.172 -17.062 19.562 1 82.56 211 GLY A N 1
ATOM 1604 C CA . GLY A 1 211 ? 13.93 -17.047 20.312 1 82.56 211 GLY A CA 1
ATOM 1605 C C . GLY A 1 211 ? 13.5 -15.648 20.734 1 82.56 211 GLY A C 1
ATOM 1606 O O . GLY A 1 211 ? 12.43 -15.469 21.297 1 82.56 211 GLY A O 1
ATOM 1607 N N . PHE A 1 212 ? 14.273 -14.625 20.547 1 81.69 212 PHE A N 1
ATOM 1608 C CA . PHE A 1 212 ? 13.953 -13.273 20.984 1 81.69 212 PHE A CA 1
ATOM 1609 C C . PHE A 1 212 ? 13.68 -12.359 19.797 1 81.69 212 PHE A C 1
ATOM 1611 O O . PHE A 1 212 ? 14.023 -11.172 19.844 1 81.69 212 PHE A O 1
ATOM 1618 N N . GLY A 1 213 ? 12.961 -12.82 18.844 1 69.31 213 GLY A N 1
ATOM 1619 C CA . GLY A 1 213 ? 12.617 -11.875 17.797 1 69.31 213 GLY A CA 1
ATOM 1620 C C . GLY A 1 213 ? 12.688 -12.477 16.406 1 69.31 213 GLY A C 1
ATOM 1621 O O . GLY A 1 213 ? 12.32 -11.836 15.422 1 69.31 213 GLY A O 1
ATOM 1622 N N . GLU A 1 214 ? 13.305 -13.57 16.359 1 74 214 GLU A N 1
ATOM 1623 C CA . GLU A 1 214 ? 13.367 -14.227 15.047 1 74 214 GLU A CA 1
ATOM 1624 C C . GLU A 1 214 ? 12.789 -15.633 15.109 1 74 214 GLU A C 1
ATOM 1626 O O . GLU A 1 214 ? 12.883 -16.312 16.141 1 74 214 GLU A O 1
ATOM 1631 N N . ASN A 1 215 ? 11.906 -15.922 14.188 1 75.5 215 ASN A N 1
ATOM 1632 C CA . ASN A 1 215 ? 11.555 -17.312 13.945 1 75.5 215 ASN A CA 1
ATOM 1633 C C . ASN A 1 215 ? 12.531 -17.984 12.977 1 75.5 215 ASN A C 1
ATOM 1635 O O . ASN A 1 215 ? 12.508 -17.703 11.781 1 75.5 215 ASN A O 1
ATOM 1639 N N . ARG A 1 216 ? 13.328 -18.797 13.555 1 84.06 216 ARG A N 1
ATOM 1640 C CA . ARG A 1 216 ? 14.383 -19.391 12.75 1 84.06 216 ARG A CA 1
ATOM 1641 C C . ARG A 1 216 ? 13.82 -20.453 11.812 1 84.06 216 ARG A C 1
ATOM 1643 O O . ARG A 1 216 ? 12.938 -21.219 12.195 1 84.06 216 ARG A O 1
ATOM 1650 N N . GLN A 1 217 ? 14.367 -20.438 10.68 1 83.31 217 GLN A N 1
ATOM 1651 C CA . GLN A 1 217 ? 13.977 -21.438 9.688 1 83.31 217 GLN A CA 1
ATOM 1652 C C . GLN A 1 217 ? 14.625 -22.781 9.992 1 83.31 217 GLN A C 1
ATOM 1654 O O . GLN A 1 217 ? 15.727 -22.844 10.531 1 83.31 217 GLN A O 1
ATOM 1659 N N . ILE A 1 218 ? 13.938 -23.734 9.742 1 81.81 218 ILE A N 1
ATOM 1660 C CA . ILE A 1 218 ? 14.461 -25.094 9.836 1 81.81 218 ILE A CA 1
ATOM 1661 C C . ILE A 1 218 ? 14.922 -25.562 8.461 1 81.81 218 ILE A C 1
ATOM 1663 O O . ILE A 1 218 ? 14.102 -25.766 7.559 1 81.81 218 ILE A O 1
ATOM 1667 N N . LEU A 1 219 ? 16.203 -25.75 8.273 1 89.94 219 LEU A N 1
ATOM 1668 C CA . LEU A 1 219 ? 16.75 -26.188 6.996 1 89.94 219 LEU A CA 1
ATOM 1669 C C . LEU A 1 219 ? 16.656 -27.703 6.855 1 89.94 219 LEU A C 1
ATOM 1671 O O . LEU A 1 219 ? 16.797 -28.438 7.84 1 89.94 219 LEU A O 1
ATOM 1675 N N . PRO A 1 220 ? 16.344 -28.172 5.664 1 91.12 220 PRO A N 1
ATOM 1676 C CA . PRO A 1 220 ? 16.188 -29.625 5.461 1 91.12 220 PRO A CA 1
ATOM 1677 C C . PRO A 1 220 ? 17.5 -30.375 5.609 1 91.12 220 PRO A C 1
ATOM 1679 O O . PRO A 1 220 ? 18.578 -29.844 5.305 1 91.12 220 PRO A O 1
ATOM 1682 N N . GLU A 1 221 ? 17.328 -31.609 6.051 1 87.81 221 GLU A N 1
ATOM 1683 C CA . GLU A 1 221 ? 18.469 -32.5 6.039 1 87.81 221 GLU A CA 1
ATOM 1684 C C . GLU A 1 221 ? 18.766 -33 4.625 1 87.81 221 GLU A C 1
ATOM 1686 O O . GLU A 1 221 ? 17.969 -32.812 3.711 1 87.81 221 GLU A O 1
ATOM 1691 N N . LYS A 1 222 ? 19.922 -33.594 4.539 1 88.44 222 LYS A N 1
ATOM 1692 C CA . LYS A 1 222 ? 20.281 -34.188 3.248 1 88.44 222 LYS A CA 1
ATOM 1693 C C . LYS A 1 222 ? 19.359 -35.312 2.875 1 88.44 222 LYS A C 1
ATOM 1695 O O . LYS A 1 222 ? 19.016 -36.156 3.727 1 88.44 222 LYS A O 1
ATOM 1700 N N . VAL A 1 223 ? 18.938 -35.375 1.586 1 94.12 223 VAL A N 1
ATOM 1701 C CA . VAL A 1 223 ? 18.125 -36.469 1.096 1 94.12 223 VAL A CA 1
ATOM 1702 C C . VAL A 1 223 ? 18.969 -37.75 1.041 1 94.12 223 VAL A C 1
ATOM 1704 O O . VAL A 1 223 ? 20.062 -37.75 0.465 1 94.12 223 VAL A O 1
ATOM 1707 N N . THR A 1 224 ? 18.5 -38.844 1.649 1 92.56 224 THR A N 1
ATOM 1708 C CA . THR A 1 224 ? 19.25 -40.094 1.656 1 92.56 224 THR A CA 1
ATOM 1709 C C . THR A 1 224 ? 18.922 -40.906 0.415 1 92.56 224 THR A C 1
ATOM 1711 O O . THR A 1 224 ? 17.844 -40.75 -0.174 1 92.56 224 THR A O 1
ATOM 1714 N N . ALA A 1 225 ? 19.859 -41.75 0.079 1 94.94 225 ALA A N 1
ATOM 1715 C CA . ALA A 1 225 ? 19.609 -42.688 -1.013 1 94.94 225 ALA A CA 1
ATOM 1716 C C . ALA A 1 225 ? 18.406 -43.562 -0.712 1 94.94 225 ALA A C 1
ATOM 1718 O O . ALA A 1 225 ? 17.656 -43.938 -1.621 1 94.94 225 ALA A O 1
ATOM 1719 N N . ASP A 1 226 ? 18.188 -43.844 0.528 1 96 226 ASP A N 1
ATOM 1720 C CA . ASP A 1 226 ? 17.078 -44.688 0.94 1 96 226 ASP A CA 1
ATOM 1721 C C . ASP A 1 226 ? 15.734 -44 0.672 1 96 226 ASP A C 1
ATOM 1723 O O . ASP A 1 226 ? 14.789 -44.656 0.211 1 96 226 ASP A O 1
ATOM 1727 N N . ALA A 1 227 ? 15.695 -42.75 1.018 1 96.06 227 ALA A N 1
ATOM 1728 C CA . ALA A 1 227 ? 14.469 -42 0.756 1 96.06 227 ALA A CA 1
ATOM 1729 C C . ALA A 1 227 ? 14.18 -41.938 -0.74 1 96.06 227 ALA A C 1
ATOM 1731 O O . ALA A 1 227 ? 13.031 -42.094 -1.166 1 96.06 227 ALA A O 1
ATOM 1732 N N . ALA A 1 228 ? 15.18 -41.656 -1.503 1 97.88 228 ALA A N 1
ATOM 1733 C CA . ALA A 1 228 ? 15.039 -41.625 -2.955 1 97.88 228 ALA A CA 1
ATOM 1734 C C . ALA A 1 228 ? 14.641 -42.969 -3.514 1 97.88 228 ALA A C 1
ATOM 1736 O O . ALA A 1 228 ? 13.781 -43.062 -4.398 1 97.88 228 ALA A O 1
ATOM 1737 N N . ARG A 1 229 ? 15.258 -44.094 -3.014 1 97.75 229 ARG A N 1
ATOM 1738 C CA . ARG A 1 229 ? 14.938 -45.438 -3.449 1 97.75 229 ARG A CA 1
ATOM 1739 C C . ARG A 1 229 ? 13.484 -45.781 -3.131 1 97.75 229 ARG A C 1
ATOM 1741 O O . ARG A 1 229 ? 12.805 -46.406 -3.939 1 97.75 229 ARG A O 1
ATOM 1748 N N . ALA A 1 230 ? 13.094 -45.375 -1.953 1 98.25 230 ALA A N 1
ATOM 1749 C CA . ALA A 1 230 ? 11.719 -45.625 -1.553 1 98.25 230 ALA A CA 1
ATOM 1750 C C . ALA A 1 230 ? 10.734 -45 -2.525 1 98.25 230 ALA A C 1
ATOM 1752 O O . ALA A 1 230 ? 9.703 -45.594 -2.859 1 98.25 230 ALA A O 1
ATOM 1753 N N . ILE A 1 231 ? 11 -43.781 -2.949 1 98.56 231 ILE A N 1
ATOM 1754 C CA . ILE A 1 231 ? 10.164 -43.094 -3.918 1 98.56 231 ILE A CA 1
ATOM 1755 C C . ILE A 1 231 ? 10.148 -43.844 -5.234 1 98.56 231 ILE A C 1
ATOM 1757 O O . ILE A 1 231 ? 9.086 -44.094 -5.809 1 98.56 231 ILE A O 1
ATOM 1761 N N . LEU A 1 232 ? 11.336 -44.281 -5.711 1 98.62 232 LEU A N 1
ATOM 1762 C CA . LEU A 1 232 ? 11.469 -44.938 -6.996 1 98.62 232 LEU A CA 1
ATOM 1763 C C . LEU A 1 232 ? 10.773 -46.312 -6.965 1 98.62 232 LEU A C 1
ATOM 1765 O O . LEU A 1 232 ? 10.164 -46.719 -7.953 1 98.62 232 LEU A O 1
ATOM 1769 N N . GLU A 1 233 ? 10.836 -46.969 -5.859 1 98.12 233 GLU A N 1
ATOM 1770 C CA . GLU A 1 233 ? 10.18 -48.281 -5.727 1 98.12 233 GLU A CA 1
ATOM 1771 C C . GLU A 1 233 ? 8.664 -48.125 -5.762 1 98.12 233 GLU A C 1
ATOM 1773 O O . GLU A 1 233 ? 7.965 -48.938 -6.344 1 98.12 233 GLU A O 1
ATOM 1778 N N . LYS A 1 234 ? 8.188 -47.062 -5.086 1 98 234 LYS A N 1
ATOM 1779 C CA . LYS A 1 234 ? 6.758 -46.781 -5.129 1 98 234 LYS A CA 1
ATOM 1780 C C . LYS A 1 234 ? 6.297 -46.5 -6.555 1 98 234 LYS A C 1
ATOM 1782 O O . LYS A 1 234 ? 5.227 -46.969 -6.969 1 98 234 LYS A O 1
ATOM 1787 N N . ILE A 1 235 ? 7.066 -45.781 -7.293 1 98.12 235 ILE A N 1
ATOM 1788 C CA . ILE A 1 235 ? 6.727 -45.438 -8.672 1 98.12 235 ILE A CA 1
ATOM 1789 C C . ILE A 1 235 ? 6.734 -46.688 -9.539 1 98.12 235 ILE A C 1
ATOM 1791 O O . ILE A 1 235 ? 5.809 -46.938 -10.32 1 98.12 235 ILE A O 1
ATOM 1795 N N . LYS A 1 236 ? 7.727 -47.5 -9.406 1 96.44 236 LYS A N 1
ATOM 1796 C CA . LYS A 1 236 ? 7.898 -48.719 -10.195 1 96.44 236 LYS A CA 1
ATOM 1797 C C . LYS A 1 236 ? 6.738 -49.656 -9.977 1 96.44 236 LYS A C 1
ATOM 1799 O O . LYS A 1 236 ? 6.324 -50.375 -10.906 1 96.44 236 LYS A O 1
ATOM 1804 N N . SER A 1 237 ? 6.195 -49.688 -8.812 1 96.38 237 SER A N 1
ATOM 1805 C CA . SER A 1 237 ? 5.152 -50.625 -8.461 1 96.38 237 SER A CA 1
ATOM 1806 C C . SER A 1 237 ? 3.766 -50.062 -8.719 1 96.38 237 SER A C 1
ATOM 1808 O O . SER A 1 237 ? 2.762 -50.75 -8.57 1 96.38 237 SER A O 1
ATOM 1810 N N . SER A 1 238 ? 3.67 -48.812 -9.125 1 97.5 238 SER A N 1
ATOM 1811 C CA . SER A 1 238 ? 2.387 -48.156 -9.352 1 97.5 238 SER A CA 1
ATOM 1812 C C . SER A 1 238 ? 1.873 -48.406 -10.758 1 97.5 238 SER A C 1
ATOM 1814 O O . SER A 1 238 ? 2.656 -48.688 -11.672 1 97.5 238 SER A O 1
ATOM 1816 N N . SER A 1 239 ? 0.571 -48.344 -10.953 1 97.75 239 SER A N 1
ATOM 1817 C CA . SER A 1 239 ? -0.041 -48.531 -12.266 1 97.75 239 SER A CA 1
ATOM 1818 C C . SER A 1 239 ? -0.358 -47.188 -12.914 1 97.75 239 SER A C 1
ATOM 1820 O O . SER A 1 239 ? -0.425 -47.062 -14.141 1 97.75 239 SER A O 1
ATOM 1822 N N . ARG A 1 240 ? -0.649 -46.125 -12.078 1 98.62 240 ARG A N 1
ATOM 1823 C CA . ARG A 1 240 ? -1.102 -44.844 -12.602 1 98.62 240 ARG A CA 1
ATOM 1824 C C . ARG A 1 240 ? -0.419 -4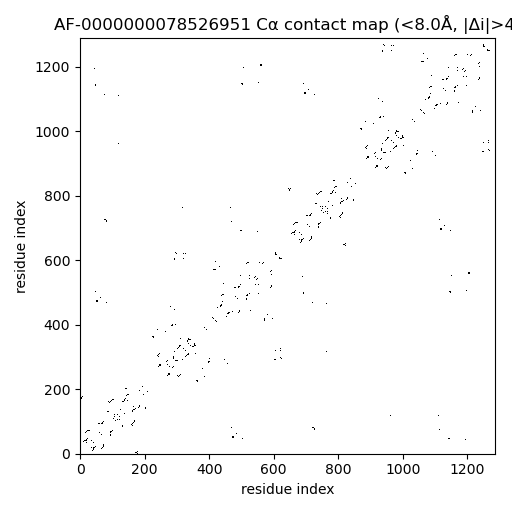3.688 -11.875 1 98.62 240 ARG A C 1
ATOM 1826 O O . ARG A 1 240 ? -1.088 -42.812 -11.297 1 98.62 240 ARG A O 1
ATOM 1833 N N . PRO A 1 241 ? 0.929 -43.594 -11.891 1 98.69 241 PRO A N 1
ATOM 1834 C CA . PRO A 1 241 ? 1.641 -42.5 -11.227 1 98.69 241 PRO A CA 1
ATOM 1835 C C . PRO A 1 241 ? 1.551 -41.188 -11.992 1 98.69 241 PRO A C 1
ATOM 1837 O O . PRO A 1 241 ? 1.465 -41.188 -13.219 1 98.69 241 PRO A O 1
ATOM 1840 N N . VAL A 1 242 ? 1.545 -40.125 -11.305 1 98.75 242 VAL A N 1
ATOM 1841 C CA . VAL A 1 242 ? 1.553 -38.781 -11.891 1 98.75 242 VAL A CA 1
ATOM 1842 C C . VAL A 1 242 ? 2.484 -37.875 -11.086 1 98.75 242 VAL A C 1
ATOM 1844 O O . VAL A 1 242 ? 2.547 -37.969 -9.859 1 98.75 242 VAL A O 1
ATOM 1847 N N . ILE A 1 243 ? 3.279 -37.031 -11.766 1 98.81 243 ILE A N 1
ATOM 1848 C CA . ILE A 1 243 ? 4.027 -35.969 -11.125 1 98.81 243 ILE A CA 1
ATOM 1849 C C . ILE A 1 243 ? 3.188 -34.688 -11.102 1 98.81 243 ILE A C 1
ATOM 1851 O O . ILE A 1 243 ? 2.654 -34.281 -12.125 1 98.81 243 ILE A O 1
ATOM 1855 N N . ASN A 1 244 ? 2.938 -34.156 -9.953 1 98.69 244 ASN A N 1
ATOM 1856 C CA . ASN A 1 244 ? 2.445 -32.781 -9.805 1 98.69 244 ASN A CA 1
ATOM 1857 C C . ASN A 1 244 ? 3.592 -31.781 -9.648 1 98.69 244 ASN A C 1
ATOM 1859 O O . ASN A 1 244 ? 4.164 -31.656 -8.562 1 98.69 244 ASN A O 1
ATOM 1863 N N . ALA A 1 245 ? 3.883 -31.047 -10.68 1 98.62 245 ALA A N 1
ATOM 1864 C CA . ALA A 1 245 ? 5.039 -30.156 -10.727 1 98.62 245 ALA A CA 1
ATOM 1865 C C . ALA A 1 245 ? 4.68 -28.766 -10.211 1 98.62 245 ALA A C 1
ATOM 1867 O O . ALA A 1 245 ? 3.795 -28.109 -10.75 1 98.62 245 ALA A O 1
ATOM 1868 N N . GLY A 1 246 ? 5.398 -28.344 -9.133 1 97.75 246 GLY A N 1
ATOM 1869 C CA . GLY A 1 246 ? 5.109 -27.062 -8.523 1 97.75 246 GLY A CA 1
ATOM 1870 C C . GLY A 1 246 ? 6.121 -25.984 -8.891 1 97.75 246 GLY A C 1
ATOM 1871 O O . GLY A 1 246 ? 7.129 -26.266 -9.539 1 97.75 246 GLY A O 1
ATOM 1872 N N . ASN A 1 247 ? 5.781 -24.797 -8.484 1 95.75 247 ASN A N 1
ATOM 1873 C CA . ASN A 1 247 ? 6.598 -23.625 -8.773 1 95.75 247 ASN A CA 1
ATOM 1874 C C . ASN A 1 247 ? 7.949 -23.688 -8.055 1 95.75 247 ASN A C 1
ATOM 1876 O O . ASN A 1 247 ? 8.898 -23 -8.445 1 95.75 247 ASN A O 1
ATOM 1880 N N . GLY A 1 248 ? 8.047 -24.516 -7.02 1 96.94 248 GLY A N 1
ATOM 1881 C CA . GLY A 1 248 ? 9.297 -24.703 -6.301 1 96.94 248 GLY A CA 1
ATOM 1882 C C . GLY A 1 248 ? 10.414 -25.219 -7.18 1 96.94 248 GLY A C 1
ATOM 1883 O O . GLY A 1 248 ? 11.594 -25.031 -6.863 1 96.94 248 GLY A O 1
ATOM 1884 N N . ILE A 1 249 ? 10.047 -25.875 -8.273 1 98.06 249 ILE A N 1
ATOM 1885 C CA . ILE A 1 249 ? 11.039 -26.422 -9.195 1 98.06 249 ILE A CA 1
ATOM 1886 C C . ILE A 1 249 ? 11.836 -25.281 -9.828 1 98.06 249 ILE A C 1
ATOM 1888 O O . ILE A 1 249 ? 13.062 -25.359 -9.93 1 98.06 249 ILE A O 1
ATOM 1892 N N . ARG A 1 250 ? 11.086 -24.203 -10.227 1 96.38 250 ARG A N 1
ATOM 1893 C CA . ARG A 1 250 ? 11.758 -23.031 -10.781 1 96.38 250 ARG A CA 1
ATOM 1894 C C . ARG A 1 250 ? 12.492 -22.25 -9.695 1 96.38 250 ARG A C 1
ATOM 1896 O O . ARG A 1 250 ? 13.641 -21.859 -9.875 1 96.38 250 ARG A O 1
ATOM 1903 N N . ILE A 1 251 ? 11.875 -22.062 -8.555 1 96.06 251 ILE A N 1
ATOM 1904 C CA . ILE A 1 251 ? 12.445 -21.297 -7.453 1 96.06 251 ILE A CA 1
ATOM 1905 C C . ILE A 1 251 ? 13.727 -21.969 -6.965 1 96.06 251 ILE A C 1
ATOM 1907 O O . ILE A 1 251 ? 14.711 -21.297 -6.66 1 96.06 251 ILE A O 1
ATOM 1911 N N . GLY A 1 252 ? 13.711 -23.297 -6.953 1 96.19 252 GLY A N 1
ATOM 1912 C CA . GLY A 1 252 ? 14.859 -24.078 -6.496 1 96.19 252 GLY A CA 1
ATOM 1913 C C . GLY A 1 252 ? 15.906 -24.281 -7.57 1 96.19 252 GLY A C 1
ATOM 1914 O O . GLY A 1 252 ? 16.859 -25.031 -7.383 1 96.19 252 GLY A O 1
ATOM 1915 N N . GLN A 1 253 ? 15.727 -23.625 -8.75 1 96.38 253 GLN A N 1
ATOM 1916 C CA . GLN A 1 253 ? 16.656 -23.734 -9.875 1 96.38 253 GLN A CA 1
ATOM 1917 C C . GLN A 1 253 ? 16.859 -25.188 -10.273 1 96.38 253 GLN A C 1
ATOM 1919 O O . GLN A 1 253 ? 17.984 -25.625 -10.516 1 96.38 253 GLN A O 1
ATOM 1924 N N . ALA A 1 254 ? 15.789 -25.938 -10.281 1 97.81 254 ALA A N 1
ATOM 1925 C CA . ALA A 1 254 ? 15.859 -27.391 -10.484 1 97.81 254 ALA A CA 1
ATOM 1926 C C . ALA A 1 254 ? 15.258 -27.781 -11.828 1 97.81 254 ALA A C 1
ATOM 1928 O O . ALA A 1 254 ? 15.039 -28.969 -12.102 1 97.81 254 ALA A O 1
ATOM 1929 N N . HIS A 1 255 ? 15 -26.812 -12.75 1 97.88 255 HIS A N 1
ATOM 1930 C CA . HIS A 1 255 ? 14.219 -27.062 -13.953 1 97.88 255 HIS A CA 1
ATOM 1931 C C . HIS A 1 255 ? 14.906 -28.094 -14.852 1 97.88 255 HIS A C 1
ATOM 1933 O O . HIS A 1 255 ? 14.266 -29.031 -15.32 1 97.88 255 HIS A O 1
ATOM 1939 N N . GLU A 1 256 ? 16.219 -27.984 -15.102 1 97.69 256 GLU A N 1
ATOM 1940 C CA . GLU A 1 256 ? 16.953 -28.875 -15.992 1 97.69 256 GLU A CA 1
ATOM 1941 C C . GLU A 1 256 ? 16.969 -30.297 -15.445 1 97.69 256 GLU A C 1
ATOM 1943 O O . GLU A 1 256 ? 16.703 -31.266 -16.188 1 97.69 256 GLU A O 1
ATOM 1948 N N . ILE A 1 257 ? 17.312 -30.391 -14.172 1 98.44 257 ILE A N 1
ATOM 1949 C CA . ILE A 1 257 ? 17.391 -31.719 -13.57 1 98.44 257 ILE A CA 1
ATOM 1950 C C . ILE A 1 257 ? 16 -32.312 -13.484 1 98.44 257 ILE A C 1
ATOM 1952 O O . ILE A 1 257 ? 15.836 -33.531 -13.617 1 98.44 257 ILE A O 1
ATOM 1956 N N . PHE A 1 258 ? 15 -31.5 -13.328 1 98.56 258 PHE A N 1
ATOM 1957 C CA . PHE A 1 258 ? 13.617 -31.969 -13.312 1 98.56 258 PHE A CA 1
ATOM 1958 C C . PHE A 1 258 ? 13.266 -32.656 -14.625 1 98.56 258 PHE A C 1
ATOM 1960 O O . PHE A 1 258 ? 12.742 -33.781 -14.625 1 98.56 258 PHE A O 1
ATOM 1967 N N . LEU A 1 259 ? 13.547 -31.984 -15.766 1 98.31 259 LEU A N 1
ATOM 1968 C CA . LEU A 1 259 ? 13.211 -32.531 -17.078 1 98.31 259 LEU A CA 1
ATOM 1969 C C . LEU A 1 259 ? 13.961 -33.844 -17.312 1 98.31 259 LEU A C 1
ATOM 1971 O O . LEU A 1 259 ? 13.406 -34.781 -17.891 1 98.31 259 LEU A O 1
ATOM 1975 N N . ARG A 1 260 ? 15.195 -33.938 -16.828 1 98 260 ARG A N 1
ATOM 1976 C CA . ARG A 1 260 ? 15.969 -35.156 -16.969 1 98 260 ARG A CA 1
ATOM 1977 C C . ARG A 1 260 ? 15.328 -36.312 -16.188 1 98 260 ARG A C 1
ATOM 1979 O O . ARG A 1 260 ? 15.211 -37.438 -16.688 1 98 260 ARG A O 1
ATOM 1986 N N . VAL A 1 261 ? 14.93 -35.969 -15 1 98.69 261 VAL A N 1
ATOM 1987 C CA . VAL A 1 261 ? 14.32 -36.969 -14.141 1 98.69 261 VAL A CA 1
ATOM 1988 C C . VAL A 1 261 ? 12.977 -37.406 -14.711 1 98.69 261 VAL A C 1
ATOM 1990 O O . VAL A 1 261 ? 12.625 -38.594 -14.68 1 98.69 261 VAL A O 1
ATOM 1993 N N . VAL A 1 262 ? 12.18 -36.469 -15.234 1 98.56 262 VAL A N 1
ATOM 1994 C CA . VAL A 1 262 ? 10.891 -36.75 -15.852 1 98.56 262 VAL A CA 1
ATOM 1995 C C . VAL A 1 262 ? 11.07 -37.781 -16.984 1 98.56 262 VAL A C 1
ATOM 1997 O O . VAL A 1 262 ? 10.336 -38.75 -17.062 1 98.56 262 VAL A O 1
ATOM 2000 N N . ASP A 1 263 ? 12.07 -37.594 -17.797 1 97.88 263 ASP A N 1
ATOM 2001 C CA . ASP A 1 263 ? 12.328 -38.469 -18.938 1 97.88 263 ASP A CA 1
ATOM 2002 C C . ASP A 1 263 ? 12.695 -39.875 -18.484 1 97.88 263 ASP A C 1
ATOM 2004 O O . ASP A 1 263 ? 12.25 -40.875 -19.078 1 97.88 263 ASP A O 1
ATOM 2008 N N . LYS A 1 264 ? 13.492 -39.969 -17.453 1 98.31 264 LYS A N 1
ATOM 2009 C CA . LYS A 1 264 ? 13.961 -41.25 -16.953 1 98.31 264 LYS A CA 1
ATOM 2010 C C . LYS A 1 264 ? 12.867 -42 -16.188 1 98.31 264 LYS A C 1
ATOM 2012 O O . LYS A 1 264 ? 12.812 -43.219 -16.219 1 98.31 264 LYS A O 1
ATOM 2017 N N . LEU A 1 265 ? 12 -41.281 -15.539 1 98.56 265 LEU A N 1
ATOM 2018 C CA . LEU A 1 265 ? 10.883 -41.906 -14.836 1 98.56 265 LEU A CA 1
ATOM 2019 C C . LEU A 1 265 ? 9.828 -42.375 -15.82 1 98.56 265 LEU A C 1
ATOM 2021 O O . LEU A 1 265 ? 9.25 -43.469 -15.641 1 98.56 265 LEU A O 1
ATOM 2025 N N . GLY A 1 266 ? 9.477 -41.531 -16.812 1 98.12 266 GLY A N 1
ATOM 2026 C CA . GLY A 1 266 ? 8.516 -41.875 -17.859 1 98.12 266 GLY A CA 1
ATOM 2027 C C . GLY A 1 266 ? 7.078 -41.781 -17.391 1 98.12 266 GLY A C 1
ATOM 2028 O O . GLY A 1 266 ? 6.203 -42.469 -17.938 1 98.12 266 GLY A O 1
ATOM 2029 N N . ILE A 1 267 ? 6.777 -41.031 -16.391 1 97.69 267 ILE A N 1
ATOM 2030 C CA . ILE A 1 267 ? 5.402 -40.969 -15.906 1 97.69 267 ILE A CA 1
ATOM 2031 C C . ILE A 1 267 ? 4.789 -39.594 -16.266 1 97.69 267 ILE A C 1
ATOM 2033 O O . ILE A 1 267 ? 5.512 -38.625 -16.438 1 97.69 267 ILE A O 1
ATOM 2037 N N . PRO A 1 268 ? 3.453 -39.438 -16.406 1 98.56 268 PRO A N 1
ATOM 2038 C CA . PRO A 1 268 ? 2.773 -38.188 -16.781 1 98.56 268 PRO A CA 1
ATOM 2039 C C . PRO A 1 268 ? 3.061 -37.031 -15.805 1 98.56 268 PRO A C 1
ATOM 2041 O O . PRO A 1 268 ? 3.189 -37.281 -14.602 1 98.56 268 PRO A O 1
ATOM 2044 N N . VAL A 1 269 ? 3.125 -35.812 -16.375 1 98.81 269 VAL A N 1
ATOM 2045 C CA . VAL A 1 269 ? 3.391 -34.594 -15.578 1 98.81 269 VAL A CA 1
ATOM 2046 C C . VAL A 1 269 ? 2.201 -33.656 -15.672 1 98.81 269 VAL A C 1
ATOM 2048 O O . VAL A 1 269 ? 1.744 -33.312 -16.766 1 98.81 269 VAL A O 1
ATOM 2051 N N . VAL A 1 270 ? 1.682 -33.281 -14.547 1 98.69 270 VAL A N 1
ATOM 2052 C CA . VAL A 1 270 ? 0.655 -32.25 -14.414 1 98.69 270 VAL A CA 1
ATOM 2053 C C . VAL A 1 270 ? 1.245 -31 -13.742 1 98.69 270 VAL A C 1
ATOM 2055 O O . VAL A 1 270 ? 2.037 -31.125 -12.805 1 98.69 270 VAL A O 1
ATOM 2058 N N . THR A 1 271 ? 0.94 -29.828 -14.273 1 97.88 271 THR A N 1
ATOM 2059 C CA . THR A 1 271 ? 1.381 -28.578 -13.672 1 97.88 271 THR A CA 1
ATOM 2060 C C . THR A 1 271 ? 0.21 -27.859 -13.008 1 97.88 271 THR A C 1
ATOM 2062 O O . THR A 1 271 ? -0.925 -28.344 -13.047 1 97.88 271 THR A O 1
ATOM 2065 N N . GLY A 1 272 ? 0.473 -26.891 -12.266 1 93.56 272 GLY A N 1
ATOM 2066 C CA . GLY A 1 272 ? -0.53 -26.031 -11.648 1 93.56 272 GLY A CA 1
ATOM 2067 C C . GLY A 1 272 ? -0.314 -24.562 -11.922 1 93.56 272 GLY A C 1
ATOM 2068 O O . GLY A 1 272 ? 0.448 -24.203 -12.828 1 93.56 272 GLY A O 1
ATOM 2069 N N . TRP A 1 273 ? -1.02 -23.734 -11.164 1 89.88 273 TRP A N 1
ATOM 2070 C CA . TRP A 1 273 ? -0.823 -22.297 -11.25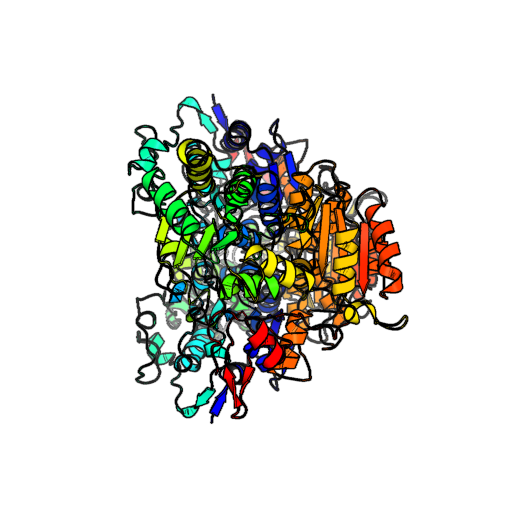8 1 89.88 273 TRP A CA 1
ATOM 2071 C C . TRP A 1 273 ? 0.594 -21.906 -10.844 1 89.88 273 TRP A C 1
ATOM 2073 O O . TRP A 1 273 ? 1.123 -22.438 -9.859 1 89.88 273 TRP A O 1
ATOM 2083 N N . ASN A 1 274 ? 1.28 -21.078 -11.5 1 92.06 274 ASN A N 1
ATOM 2084 C CA . ASN A 1 274 ? 2.635 -20.578 -11.297 1 92.06 274 ASN A CA 1
ATOM 2085 C C . ASN A 1 274 ? 3.684 -21.562 -11.781 1 92.06 274 ASN A C 1
ATOM 2087 O O . ASN A 1 274 ? 4.883 -21.297 -11.711 1 92.06 274 ASN A O 1
ATOM 2091 N N . SER A 1 275 ? 3.262 -22.797 -12.195 1 96.25 275 SER A N 1
ATOM 2092 C CA . SER A 1 275 ? 4.258 -23.766 -12.633 1 96.25 275 SER A CA 1
ATOM 2093 C C . SER A 1 275 ? 3.986 -24.234 -14.055 1 96.25 275 SER A C 1
ATOM 2095 O O . SER A 1 275 ? 4.484 -25.281 -14.477 1 96.25 275 SER A O 1
ATOM 2097 N N . GLN A 1 276 ? 3.168 -23.453 -14.773 1 95.94 276 GLN A N 1
ATOM 2098 C CA . GLN A 1 276 ? 2.793 -23.812 -16.141 1 95.94 276 GLN A CA 1
ATOM 2099 C C . GLN A 1 276 ? 4.023 -23.953 -17.031 1 95.94 276 GLN A C 1
ATOM 2101 O O . GLN A 1 276 ? 4.031 -24.766 -17.953 1 95.94 276 GLN A O 1
ATOM 2106 N N . ASP A 1 277 ? 5.062 -23.203 -16.672 1 96.81 277 ASP A N 1
ATOM 2107 C CA . ASP A 1 277 ? 6.227 -23.156 -17.562 1 96.81 277 ASP A CA 1
ATOM 2108 C C . ASP A 1 277 ? 7.266 -24.203 -17.156 1 96.81 277 ASP A C 1
ATOM 2110 O O . ASP A 1 277 ? 8.414 -24.141 -17.609 1 96.81 277 ASP A O 1
ATOM 2114 N N . CYS A 1 278 ? 6.898 -25.219 -16.312 1 97.25 278 CYS A N 1
ATOM 2115 C CA . CYS A 1 278 ? 7.82 -26.266 -15.891 1 97.25 278 CYS A CA 1
ATOM 2116 C C . CYS A 1 278 ? 8.062 -27.266 -17.016 1 97.25 278 CYS A C 1
ATOM 2118 O O . CYS A 1 278 ? 9.07 -27.969 -17.016 1 97.25 278 CYS A O 1
ATOM 2120 N N . ILE A 1 279 ? 7.125 -27.422 -17.906 1 98.12 279 ILE A N 1
ATOM 2121 C CA . ILE A 1 279 ? 7.223 -28.391 -19 1 98.12 279 ILE A CA 1
ATOM 2122 C C . ILE A 1 279 ? 6.426 -27.891 -20.203 1 98.12 279 ILE A C 1
ATOM 2124 O O . ILE A 1 279 ? 5.34 -27.328 -20.047 1 98.12 279 ILE A O 1
ATOM 2128 N N . GLU A 1 280 ? 6.949 -27.984 -21.406 1 97.88 280 GLU A N 1
ATOM 2129 C CA . GLU A 1 280 ? 6.297 -27.453 -22.609 1 97.88 280 GLU A CA 1
ATOM 2130 C C . GLU A 1 280 ? 5.141 -28.359 -23.047 1 97.88 280 GLU A C 1
ATOM 2132 O O . GLU A 1 280 ? 5.137 -29.547 -22.766 1 97.88 280 GLU A O 1
ATOM 2137 N N . GLU A 1 281 ? 4.25 -27.734 -23.719 1 96.75 281 GLU A N 1
ATOM 2138 C CA . GLU A 1 281 ? 3.004 -28.375 -24.141 1 96.75 281 GLU A CA 1
ATOM 2139 C C . GLU A 1 281 ? 3.271 -29.609 -25 1 96.75 281 GLU A C 1
ATOM 2141 O O . GLU A 1 281 ? 2.547 -30.609 -24.906 1 96.75 281 GLU A O 1
ATOM 2146 N N . GLU A 1 282 ? 4.305 -29.672 -25.781 1 96.56 282 GLU A N 1
ATOM 2147 C CA . GLU A 1 282 ? 4.555 -30.719 -26.766 1 96.56 282 GLU A CA 1
ATOM 2148 C C . GLU A 1 282 ? 5.312 -31.891 -26.125 1 96.56 282 GLU A C 1
ATOM 2150 O O . GLU A 1 282 ? 5.469 -32.938 -26.75 1 96.56 282 GLU A O 1
ATOM 2155 N N . HIS A 1 283 ? 5.824 -31.703 -24.938 1 97.5 283 HIS A N 1
ATOM 2156 C CA . HIS A 1 283 ? 6.477 -32.812 -24.281 1 97.5 283 HIS A CA 1
ATOM 2157 C C . HIS A 1 283 ? 5.539 -34.031 -24.172 1 97.5 283 HIS A C 1
ATOM 2159 O O . HIS A 1 283 ? 4.387 -33.875 -23.766 1 97.5 283 HIS A O 1
ATOM 2165 N N . PRO A 1 284 ? 5.973 -35.125 -24.469 1 96.25 284 PRO A N 1
ATOM 2166 C CA . PRO A 1 284 ? 5.078 -36.281 -24.562 1 96.25 284 PRO A CA 1
ATOM 2167 C C . PRO A 1 284 ? 4.477 -36.656 -23.203 1 96.25 284 PRO A C 1
ATOM 2169 O O . PRO A 1 284 ? 3.422 -37.312 -23.156 1 96.25 284 PRO A O 1
ATOM 2172 N N . LEU A 1 285 ? 5.113 -36.281 -22.141 1 97.94 285 LEU A N 1
ATOM 2173 C CA . LEU A 1 285 ? 4.648 -36.688 -20.812 1 97.94 285 LEU A CA 1
ATOM 2174 C C . LEU A 1 285 ? 3.814 -35.562 -20.172 1 97.94 285 LEU A C 1
ATOM 2176 O O . LEU A 1 285 ? 3.244 -35.75 -19.094 1 97.94 285 LEU A O 1
ATOM 2180 N N . TYR A 1 286 ? 3.734 -34.375 -20.844 1 98.38 286 TYR A N 1
ATOM 2181 C CA . TYR A 1 286 ? 2.861 -33.344 -20.328 1 98.38 286 TYR A CA 1
ATOM 2182 C C . TYR A 1 286 ? 1.395 -33.719 -20.484 1 98.38 286 TYR A C 1
ATOM 2184 O O . TYR A 1 286 ? 0.951 -34.094 -21.578 1 98.38 286 TYR A O 1
ATOM 2192 N N . THR A 1 287 ? 0.605 -33.594 -19.422 1 98.19 287 THR A N 1
ATOM 2193 C CA . THR A 1 287 ? -0.761 -34.094 -19.438 1 98.19 287 THR A CA 1
ATOM 2194 C C . THR A 1 287 ? -1.764 -32.969 -19.234 1 98.19 287 THR A C 1
ATOM 2196 O O . THR A 1 287 ? -2.941 -33.094 -19.578 1 98.19 287 THR A O 1
ATOM 2199 N N . GLY A 1 288 ? -1.322 -31.844 -18.688 1 97.88 288 GLY A N 1
ATOM 2200 C CA . GLY A 1 288 ? -2.246 -30.75 -18.453 1 97.88 288 GLY A CA 1
ATOM 2201 C C . GLY A 1 288 ? -2.029 -30.047 -17.141 1 97.88 288 GLY A C 1
ATOM 2202 O O . GLY A 1 288 ? -0.937 -30.094 -16.562 1 97.88 288 GLY A O 1
ATOM 2203 N N . ARG A 1 289 ? -3.006 -29.281 -16.75 1 97.19 289 ARG A N 1
ATOM 2204 C CA . ARG A 1 289 ? -2.945 -28.453 -15.539 1 97.19 289 ARG A CA 1
ATOM 2205 C C . ARG A 1 289 ? -4.047 -28.844 -14.555 1 97.19 289 ARG A C 1
ATOM 2207 O O . ARG A 1 289 ? -5.215 -28.953 -14.938 1 97.19 289 ARG A O 1
ATOM 2214 N N . GLY A 1 290 ? -3.697 -29.031 -13.328 1 96.44 290 GLY A N 1
ATOM 2215 C CA . GLY A 1 290 ? -4.66 -29.422 -12.312 1 96.44 290 GLY A CA 1
ATOM 2216 C C . GLY A 1 290 ? -5.203 -28.25 -11.523 1 96.44 290 GLY A C 1
ATOM 2217 O O . GLY A 1 290 ? -4.781 -27.109 -11.727 1 96.44 290 GLY A O 1
ATOM 2218 N N . GLY A 1 291 ? -6.188 -28.562 -10.648 1 94.88 291 GLY A N 1
ATOM 2219 C CA . GLY A 1 291 ? -6.727 -27.578 -9.727 1 94.88 291 GLY A CA 1
ATOM 2220 C C . GLY A 1 291 ? -8.109 -27.078 -10.125 1 94.88 291 GLY A C 1
ATOM 2221 O O . GLY A 1 291 ? -8.688 -27.578 -11.094 1 94.88 291 GLY A O 1
ATOM 2222 N N . GLY A 1 292 ? -8.586 -26.109 -9.336 1 92.88 292 GLY A N 1
ATOM 2223 C CA . GLY A 1 292 ? -9.93 -25.594 -9.508 1 92.88 292 GLY A CA 1
ATOM 2224 C C . GLY A 1 292 ? -10.125 -24.844 -10.812 1 92.88 292 GLY A C 1
ATOM 2225 O O . GLY A 1 292 ? -11.227 -24.812 -11.367 1 92.88 292 GLY A O 1
ATOM 2226 N N . MET A 1 293 ? -9.062 -24.234 -11.258 1 91.31 293 MET A N 1
ATOM 2227 C CA . MET A 1 293 ? -9.062 -23.562 -12.547 1 91.31 293 MET A CA 1
ATOM 2228 C C . MET A 1 293 ? -8.078 -24.219 -13.508 1 91.31 293 MET A C 1
ATOM 2230 O O . MET A 1 293 ? -7.359 -23.531 -14.234 1 91.31 293 MET A O 1
ATOM 2234 N N . GLY A 1 294 ? -7.961 -25.531 -13.344 1 94.56 294 GLY A N 1
ATOM 2235 C CA . GLY A 1 294 ? -7.18 -26.344 -14.266 1 94.56 294 GLY A CA 1
ATOM 2236 C C . GLY A 1 294 ? -7.996 -26.891 -15.422 1 94.56 294 GLY A C 1
ATOM 2237 O O . GLY A 1 294 ? -9.109 -26.422 -15.68 1 94.56 294 GLY A O 1
ATOM 2238 N N . ASP A 1 295 ? -7.402 -27.734 -16.234 1 96.75 295 ASP A N 1
ATOM 2239 C CA . ASP A 1 295 ? -8.125 -28.344 -17.344 1 96.75 295 ASP A CA 1
ATOM 2240 C C . ASP A 1 295 ? -8.555 -29.766 -16.984 1 96.75 295 ASP A C 1
ATOM 2242 O O . ASP A 1 295 ? -8.234 -30.281 -15.914 1 96.75 295 ASP A O 1
ATOM 2246 N N . ARG A 1 296 ? -9.391 -30.375 -17.781 1 97.81 296 ARG A N 1
ATOM 2247 C CA . ARG A 1 296 ? -9.953 -31.703 -17.516 1 97.81 296 ARG A CA 1
ATOM 2248 C C . ARG A 1 296 ? -8.859 -32.75 -17.5 1 97.81 296 ARG A C 1
ATOM 2250 O O . ARG A 1 296 ? -8.844 -33.625 -16.641 1 97.81 296 ARG A O 1
ATOM 2257 N N . ALA A 1 297 ? -7.961 -32.688 -18.469 1 98.19 297 ALA A N 1
ATOM 2258 C CA . ALA A 1 297 ? -6.918 -33.719 -18.609 1 98.19 297 ALA A CA 1
ATOM 2259 C C . ALA A 1 297 ? -6.059 -33.781 -17.344 1 98.19 297 ALA A C 1
ATOM 2261 O O . ALA A 1 297 ? -5.797 -34.875 -16.828 1 98.19 297 ALA A O 1
ATOM 2262 N N . GLY A 1 298 ? -5.598 -32.594 -16.891 1 98.38 298 GLY A N 1
ATOM 2263 C CA . GLY A 1 298 ? -4.797 -32.562 -15.68 1 98.38 298 GLY A CA 1
ATOM 2264 C C . GLY A 1 298 ? -5.539 -33.062 -14.461 1 98.38 298 GLY A C 1
ATOM 2265 O O . GLY A 1 298 ? -4.988 -33.844 -13.664 1 98.38 298 GLY A O 1
ATOM 2266 N N . ASN A 1 299 ? -6.754 -32.656 -14.312 1 98.44 299 ASN A N 1
ATOM 2267 C CA . ASN A 1 299 ? -7.543 -33.094 -13.164 1 98.44 299 ASN A CA 1
ATOM 2268 C C . ASN A 1 299 ? -7.879 -34.594 -13.258 1 98.44 299 ASN A C 1
ATOM 2270 O O . ASN A 1 299 ? -7.867 -35.281 -12.25 1 98.44 299 ASN A O 1
ATOM 2274 N N . PHE A 1 300 ? -8.18 -35.125 -14.445 1 98.69 300 PHE A N 1
ATOM 2275 C CA . PHE A 1 300 ? -8.414 -36.562 -14.617 1 98.69 300 PHE A CA 1
ATOM 2276 C C . PHE A 1 300 ? -7.176 -37.344 -14.219 1 98.69 300 PHE A C 1
ATOM 2278 O O . PHE A 1 300 ? -7.285 -38.375 -13.547 1 98.69 300 PHE A O 1
ATOM 2285 N N . ALA A 1 301 ? -6.035 -36.875 -14.625 1 98.75 301 ALA A N 1
ATOM 2286 C CA . ALA A 1 301 ? -4.793 -37.562 -14.344 1 98.75 301 ALA A CA 1
ATOM 2287 C C . ALA A 1 301 ? -4.555 -37.688 -12.836 1 98.75 301 ALA A C 1
ATOM 2289 O O . ALA A 1 301 ? -4.281 -38.781 -12.328 1 98.75 301 ALA A O 1
ATOM 2290 N N . ILE A 1 302 ? -4.684 -36.594 -12.125 1 98.56 302 ILE A N 1
ATOM 2291 C CA . ILE A 1 302 ? -4.43 -36.594 -10.688 1 98.56 302 ILE A CA 1
ATOM 2292 C C . ILE A 1 302 ? -5.504 -37.406 -9.969 1 98.56 302 ILE A C 1
ATOM 2294 O O . ILE A 1 302 ? -5.191 -38.25 -9.133 1 98.56 302 ILE A O 1
ATOM 2298 N N . GLN A 1 303 ? -6.73 -37.188 -10.344 1 98.25 303 GLN A N 1
ATOM 2299 C CA . GLN A 1 303 ? -7.848 -37.781 -9.609 1 98.25 303 GLN A CA 1
ATOM 2300 C C . GLN A 1 303 ? -7.902 -39.281 -9.805 1 98.25 303 GLN A C 1
ATOM 2302 O O . GLN A 1 303 ? -8.312 -40.031 -8.898 1 98.25 303 GLN A O 1
ATOM 2307 N N . ASN A 1 304 ? -7.484 -39.812 -10.977 1 98.56 304 ASN A N 1
ATOM 2308 C CA . ASN A 1 304 ? -7.523 -41.25 -11.266 1 98.56 304 ASN A CA 1
ATOM 2309 C C . ASN A 1 304 ? -6.223 -41.938 -10.867 1 98.56 304 ASN A C 1
ATOM 2311 O O . ASN A 1 304 ? -6.109 -43.156 -10.969 1 98.56 304 ASN A O 1
ATOM 2315 N N . SER A 1 305 ? -5.27 -41.25 -10.383 1 98.62 305 SER A N 1
ATOM 2316 C CA . SER A 1 305 ? -3.943 -41.781 -10.117 1 98.62 305 SER A CA 1
ATOM 2317 C C . SER A 1 305 ? -3.957 -42.688 -8.891 1 98.62 305 SER A C 1
ATOM 2319 O O . SER A 1 305 ? -4.836 -42.594 -8.039 1 98.62 305 SER A O 1
ATOM 2321 N N . ASP A 1 306 ? -3.02 -43.656 -8.852 1 98.62 306 ASP A N 1
ATOM 2322 C CA . ASP A 1 306 ? -2.807 -44.469 -7.66 1 98.62 306 ASP A CA 1
ATOM 2323 C C . ASP A 1 306 ? -1.537 -44.031 -6.926 1 98.62 306 ASP A C 1
ATOM 2325 O O . ASP A 1 306 ? -1.259 -44.5 -5.824 1 98.62 306 ASP A O 1
ATOM 2329 N N . LEU A 1 307 ? -0.765 -43.062 -7.508 1 98.75 307 LEU A N 1
ATOM 2330 C CA . LEU A 1 307 ? 0.397 -42.469 -6.879 1 98.75 307 LEU A CA 1
ATOM 2331 C C . LEU A 1 307 ? 0.593 -41.031 -7.383 1 98.75 307 LEU A C 1
ATOM 2333 O O . LEU A 1 307 ? 0.558 -40.781 -8.586 1 98.75 307 LEU A O 1
ATOM 2337 N N . VAL A 1 308 ? 0.729 -40.062 -6.504 1 98.88 308 VAL A N 1
ATOM 2338 C CA . VAL A 1 308 ? 1.071 -38.688 -6.855 1 98.88 308 VAL A CA 1
ATOM 2339 C C . VAL A 1 308 ? 2.412 -38.312 -6.23 1 98.88 308 VAL A C 1
ATOM 2341 O O . VAL A 1 308 ? 2.607 -38.469 -5.023 1 98.88 308 VAL A O 1
ATOM 2344 N N . LEU A 1 309 ? 3.371 -37.938 -7.016 1 98.88 309 LEU A N 1
ATOM 2345 C CA . LEU A 1 309 ? 4.609 -37.312 -6.562 1 98.88 309 LEU A CA 1
ATOM 2346 C C . LEU A 1 309 ? 4.551 -35.812 -6.742 1 98.88 309 LEU A C 1
ATOM 2348 O O . LEU A 1 309 ? 4.734 -35.281 -7.852 1 98.88 309 LEU A O 1
ATOM 2352 N N . SER A 1 310 ? 4.254 -35.094 -5.691 1 98.69 310 SER A N 1
ATOM 2353 C CA . SER A 1 310 ? 4.191 -33.656 -5.734 1 98.69 310 SER A CA 1
ATOM 2354 C C . SER A 1 310 ? 5.547 -33.031 -5.414 1 98.69 310 SER A C 1
ATOM 2356 O O . SER A 1 310 ? 6.09 -33.219 -4.328 1 98.69 310 SER A O 1
ATOM 2358 N N . LEU A 1 311 ? 6.09 -32.281 -6.391 1 98.62 311 LEU A N 1
ATOM 2359 C CA . LEU A 1 311 ? 7.422 -31.688 -6.266 1 98.62 311 LEU A CA 1
ATOM 2360 C C . LEU A 1 311 ? 7.352 -30.172 -6.172 1 98.62 311 LEU A C 1
ATOM 2362 O O . LEU A 1 311 ? 7 -29.5 -7.145 1 98.62 311 LEU A O 1
ATOM 2366 N N . GLY A 1 312 ? 7.723 -29.609 -5.02 1 97.38 312 GLY A N 1
ATOM 2367 C CA . GLY A 1 312 ? 7.848 -28.172 -4.859 1 97.38 312 GLY A CA 1
ATOM 2368 C C . GLY A 1 312 ? 6.539 -27.438 -5.059 1 97.38 312 GLY A C 1
ATOM 2369 O O . GLY A 1 312 ? 6.512 -26.359 -5.656 1 97.38 312 GLY A O 1
ATOM 2370 N N . SER A 1 313 ? 5.398 -28 -4.629 1 96.62 313 SER A N 1
ATOM 2371 C CA . SER A 1 313 ? 4.078 -27.391 -4.738 1 96.62 313 SER A CA 1
ATOM 2372 C C . SER A 1 313 ? 3.467 -27.156 -3.361 1 96.62 313 SER A C 1
ATOM 2374 O O . SER A 1 313 ? 3.482 -28.047 -2.504 1 96.62 313 SER A O 1
ATOM 2376 N N . ARG A 1 314 ? 2.945 -25.969 -3.176 1 93.25 314 ARG A N 1
ATOM 2377 C CA . ARG A 1 314 ? 2.312 -25.688 -1.895 1 93.25 314 ARG A CA 1
ATOM 2378 C C . ARG A 1 314 ? 0.985 -26.422 -1.758 1 93.25 314 ARG A C 1
ATOM 2380 O O . ARG A 1 314 ? 0.479 -26.594 -0.647 1 93.25 314 ARG A O 1
ATOM 2387 N N . LEU A 1 315 ? 0.403 -26.875 -2.836 1 95.88 315 LEU A N 1
ATOM 2388 C CA . LEU A 1 315 ? -0.87 -27.594 -2.838 1 95.88 315 LEU A CA 1
ATOM 2389 C C . LEU A 1 315 ? -1.939 -26.797 -2.098 1 95.88 315 LEU A C 1
ATOM 2391 O O . LEU A 1 315 ? -2.59 -27.312 -1.188 1 95.88 315 LEU A O 1
ATOM 2395 N N . SER A 1 316 ? -2.135 -25.531 -2.529 1 93.31 316 SER A N 1
ATOM 2396 C CA . SER A 1 316 ? -3.137 -24.656 -1.942 1 93.31 316 SER A CA 1
ATOM 2397 C C . SER A 1 316 ? -4.551 -25.109 -2.283 1 93.31 316 SER A C 1
ATOM 2399 O O . SER A 1 316 ? -4.73 -26.047 -3.078 1 93.31 316 SER A O 1
ATOM 2401 N N . ILE A 1 317 ? -5.488 -24.438 -1.751 1 93.25 317 ILE A N 1
ATOM 2402 C CA . ILE A 1 317 ? -6.887 -24.75 -2.004 1 93.25 317 ILE A CA 1
ATOM 2403 C C . ILE A 1 317 ? -7.184 -24.641 -3.496 1 93.25 317 ILE A C 1
ATOM 2405 O O . ILE A 1 317 ? -8.016 -25.359 -4.031 1 93.25 317 ILE A O 1
ATOM 2409 N N . ARG A 1 318 ? -6.453 -23.844 -4.211 1 91.69 318 ARG A N 1
ATOM 2410 C CA . ARG A 1 318 ? -6.605 -23.703 -5.656 1 91.69 318 ARG A CA 1
ATOM 2411 C C . ARG A 1 318 ? -6.227 -25 -6.367 1 91.69 318 ARG A C 1
ATOM 2413 O O . ARG A 1 318 ? -6.77 -25.312 -7.43 1 91.69 318 ARG A O 1
ATOM 2420 N N . GLN A 1 319 ? -5.316 -25.703 -5.77 1 93.88 319 GLN A N 1
ATOM 2421 C CA . GLN A 1 319 ? -4.777 -26.906 -6.41 1 93.88 319 GLN A CA 1
ATOM 2422 C C . GLN A 1 319 ? -5.535 -28.156 -5.969 1 93.88 319 GLN A C 1
ATOM 2424 O O . GLN A 1 319 ? -5.793 -29.047 -6.773 1 93.88 319 GLN A O 1
ATOM 2429 N N . VAL A 1 320 ? -5.945 -28.156 -4.652 1 95.81 320 VAL A N 1
ATOM 2430 C CA . VAL A 1 320 ? -6.512 -29.391 -4.141 1 95.81 320 VAL A CA 1
ATOM 2431 C C . VAL A 1 320 ? -8.039 -29.281 -4.086 1 95.81 320 VAL A C 1
ATOM 2433 O O . VAL A 1 320 ? -8.734 -30.281 -3.93 1 95.81 320 VAL A O 1
ATOM 2436 N N . GLY A 1 321 ? -8.555 -28.031 -4.258 1 93.12 321 GLY A N 1
ATOM 2437 C CA . GLY A 1 321 ? -9.992 -27.797 -4.258 1 93.12 321 GLY A CA 1
ATOM 2438 C C . GLY A 1 321 ? -10.547 -27.531 -2.871 1 93.12 321 GLY A C 1
ATOM 2439 O O . GLY A 1 321 ? -9.898 -27.828 -1.866 1 93.12 321 GLY A O 1
ATOM 2440 N N . TYR A 1 322 ? -11.742 -27.016 -2.85 1 90.06 322 TYR A N 1
ATOM 2441 C CA . TYR A 1 322 ? -12.422 -26.734 -1.588 1 90.06 322 TYR A CA 1
ATOM 2442 C C . TYR A 1 322 ? -12.805 -28.016 -0.87 1 90.06 322 TYR A C 1
ATOM 2444 O O . TYR A 1 322 ? -12.781 -28.078 0.362 1 90.06 322 TYR A O 1
ATOM 2452 N N . ASN A 1 323 ? -13.195 -29 -1.651 1 92.12 323 ASN A N 1
ATOM 2453 C CA . ASN A 1 323 ? -13.414 -30.344 -1.122 1 92.12 323 ASN A CA 1
ATOM 2454 C C . ASN A 1 323 ? -12.125 -31.172 -1.148 1 92.12 323 ASN A C 1
ATOM 2456 O O . ASN A 1 323 ? -12.07 -32.219 -1.796 1 92.12 323 ASN A O 1
ATOM 2460 N N . TYR A 1 324 ? -11.195 -30.672 -0.348 1 93.94 324 TYR A N 1
ATOM 2461 C CA . TYR A 1 324 ? -9.82 -31.141 -0.485 1 93.94 324 TYR A CA 1
ATOM 2462 C C . TYR A 1 324 ? -9.703 -32.625 -0.087 1 93.94 324 TYR A C 1
ATOM 2464 O O . TYR A 1 324 ? -8.742 -33.281 -0.454 1 93.94 324 TYR A O 1
ATOM 2472 N N . THR A 1 325 ? -10.68 -33.25 0.606 1 94.88 325 THR A N 1
ATOM 2473 C CA . THR A 1 325 ? -10.633 -34.656 0.985 1 94.88 325 THR A CA 1
ATOM 2474 C C . THR A 1 325 ? -10.797 -35.562 -0.24 1 94.88 325 THR A C 1
ATOM 2476 O O . THR A 1 325 ? -10.484 -36.75 -0.192 1 94.88 325 THR A O 1
ATOM 2479 N N . THR A 1 326 ? -11.258 -34.938 -1.314 1 96.06 326 THR A N 1
ATOM 2480 C CA . THR A 1 326 ? -11.492 -35.688 -2.527 1 96.06 326 THR A CA 1
ATOM 2481 C C . THR A 1 326 ? -10.297 -35.594 -3.469 1 96.06 326 THR A C 1
ATOM 2483 O O . THR A 1 326 ? -10.258 -36.281 -4.504 1 96.06 326 THR A O 1
ATOM 2486 N N . TRP A 1 327 ? -9.281 -34.812 -3.141 1 97.38 327 TRP A N 1
ATOM 2487 C CA . TRP A 1 327 ? -8.117 -34.656 -4 1 97.38 327 TRP A CA 1
ATOM 2488 C C . TRP A 1 327 ? -7.227 -35.875 -3.945 1 97.38 327 TRP A C 1
ATOM 2490 O O . TRP A 1 327 ? -6.832 -36.312 -2.861 1 97.38 327 TRP A O 1
ATOM 2500 N N . ALA A 1 328 ? -6.934 -36.5 -5.137 1 98.25 328 ALA A N 1
ATOM 2501 C CA . ALA A 1 328 ? -6.074 -37.656 -5.25 1 98.25 328 ALA A CA 1
ATOM 2502 C C . ALA A 1 328 ? -6.445 -38.719 -4.211 1 98.25 328 ALA A C 1
ATOM 2504 O O . ALA A 1 328 ? -5.57 -39.312 -3.582 1 98.25 328 ALA A O 1
ATOM 2505 N N . ARG A 1 329 ? -7.707 -38.969 -4.059 1 97.25 329 ARG A N 1
ATOM 2506 C CA . ARG A 1 329 ? -8.25 -39.656 -2.906 1 97.25 329 ARG A CA 1
ATOM 2507 C C . ARG A 1 329 ? -7.828 -41.125 -2.922 1 97.25 329 ARG A C 1
ATOM 2509 O O . ARG A 1 329 ? -7.781 -41.781 -1.874 1 97.25 329 ARG A O 1
ATOM 2516 N N . GLU A 1 330 ? -7.469 -41.75 -4.02 1 97.56 330 GLU A N 1
ATOM 2517 C CA . GLU A 1 330 ? -7.059 -43.156 -4.078 1 97.56 330 GLU A CA 1
ATOM 2518 C C . GLU A 1 330 ? -5.551 -43.281 -4.281 1 97.56 330 GLU A C 1
ATOM 2520 O O . GLU A 1 330 ? -5.027 -44.406 -4.406 1 97.56 330 GLU A O 1
ATOM 2525 N N . ALA A 1 331 ? -4.887 -42.219 -4.27 1 98.5 331 ALA A N 1
ATOM 2526 C CA . ALA A 1 331 ? -3.455 -42.25 -4.559 1 98.5 331 ALA A CA 1
ATOM 2527 C C . ALA A 1 331 ? -2.633 -42.312 -3.277 1 98.5 331 ALA A C 1
ATOM 2529 O O . ALA A 1 331 ? -3.041 -41.812 -2.238 1 98.5 331 ALA A O 1
ATOM 2530 N N . TYR A 1 332 ? -1.512 -43.094 -3.297 1 98.69 332 TYR A N 1
ATOM 2531 C CA . TYR A 1 332 ? -0.408 -42.844 -2.375 1 98.69 332 TYR A CA 1
ATOM 2532 C C . TYR A 1 332 ? 0.295 -41.531 -2.693 1 98.69 332 TYR A C 1
ATOM 2534 O O . TYR A 1 332 ? 0.926 -41.406 -3.744 1 98.69 332 TYR A O 1
ATOM 2542 N N . VAL A 1 333 ? 0.217 -40.531 -1.807 1 98.69 333 VAL A N 1
ATOM 2543 C CA . VAL A 1 333 ? 0.679 -39.188 -2.121 1 98.69 333 VAL A CA 1
ATOM 2544 C C . VAL A 1 333 ? 2.031 -38.938 -1.459 1 98.69 333 VAL A C 1
ATOM 2546 O O . VAL A 1 333 ? 2.152 -39 -0.233 1 98.69 333 VAL A O 1
ATOM 2549 N N . ILE A 1 334 ? 3.057 -38.656 -2.244 1 98.75 334 ILE A N 1
ATOM 2550 C CA . ILE A 1 334 ? 4.379 -38.219 -1.811 1 98.75 334 ILE A CA 1
ATOM 2551 C C . ILE A 1 334 ? 4.504 -36.719 -1.986 1 98.75 334 ILE A C 1
ATOM 2553 O O . ILE A 1 334 ? 4.371 -36.188 -3.1 1 98.75 334 ILE A O 1
ATOM 2557 N N . VAL A 1 335 ? 4.75 -35.969 -0.918 1 98.44 335 VAL A N 1
ATOM 2558 C CA . VAL A 1 335 ? 4.844 -34.5 -1 1 98.44 335 VAL A CA 1
ATOM 2559 C C . VAL A 1 335 ? 6.258 -34.062 -0.643 1 98.44 335 VAL A C 1
ATOM 2561 O O . VAL A 1 335 ? 6.75 -34.344 0.451 1 98.44 335 VAL A O 1
ATOM 2564 N N . ASN A 1 336 ? 6.902 -33.438 -1.561 1 98.25 336 ASN A N 1
ATOM 2565 C CA . ASN A 1 336 ? 8.172 -32.75 -1.318 1 98.25 336 ASN A CA 1
ATOM 2566 C C . ASN A 1 336 ? 7.977 -31.266 -1.103 1 98.25 336 ASN A C 1
ATOM 2568 O O . ASN A 1 336 ? 7.316 -30.594 -1.9 1 98.25 336 ASN A O 1
ATOM 2572 N N . ASP A 1 337 ? 8.445 -30.75 -0.061 1 97.31 337 ASP A N 1
ATOM 2573 C CA . ASP A 1 337 ? 8.508 -29.312 0.196 1 97.31 337 ASP A CA 1
ATOM 2574 C C . ASP A 1 337 ? 9.711 -28.969 1.076 1 97.31 337 ASP A C 1
ATOM 2576 O O . ASP A 1 337 ? 10.117 -29.766 1.923 1 97.31 337 ASP A O 1
ATOM 2580 N N . ILE A 1 338 ? 10.273 -27.844 0.834 1 97.12 338 ILE A N 1
ATOM 2581 C CA . ILE A 1 338 ? 11.422 -27.422 1.621 1 97.12 338 ILE A CA 1
ATOM 2582 C C . ILE A 1 338 ? 10.961 -26.906 2.982 1 97.12 338 ILE A C 1
ATOM 2584 O O . ILE A 1 338 ? 11.727 -26.922 3.949 1 97.12 338 ILE A O 1
ATOM 2588 N N . ASP A 1 339 ? 9.727 -26.406 3.096 1 95.94 339 ASP A N 1
ATOM 2589 C CA . ASP A 1 339 ? 9.117 -25.875 4.312 1 95.94 339 ASP A CA 1
ATOM 2590 C C . ASP A 1 339 ? 8.383 -26.969 5.078 1 95.94 339 ASP A C 1
ATOM 2592 O O . ASP A 1 339 ? 7.379 -27.5 4.605 1 95.94 339 ASP A O 1
ATOM 2596 N N . PRO A 1 340 ? 8.797 -27.312 6.277 1 95.62 340 PRO A N 1
ATOM 2597 C CA . PRO A 1 340 ? 8.148 -28.391 7.023 1 95.62 340 PRO A CA 1
ATOM 2598 C C . PRO A 1 340 ? 6.707 -28.062 7.402 1 95.62 340 PRO A C 1
ATOM 2600 O O . PRO A 1 340 ? 5.891 -28.969 7.594 1 95.62 340 PRO A O 1
ATOM 2603 N N . GLU A 1 341 ? 6.352 -26.766 7.512 1 95.31 341 GLU A N 1
ATOM 2604 C CA . GLU A 1 341 ? 4.988 -26.375 7.863 1 95.31 341 GLU A CA 1
ATOM 2605 C C . GLU A 1 341 ? 4.004 -26.75 6.762 1 95.31 341 GLU A C 1
ATOM 2607 O O . GLU A 1 341 ? 2.852 -27.094 7.039 1 95.31 341 GLU A O 1
ATOM 2612 N N . GLU A 1 342 ? 4.457 -26.719 5.508 1 96.06 342 GLU A N 1
ATOM 2613 C CA . GLU A 1 342 ? 3.613 -27.109 4.379 1 96.06 342 GLU A CA 1
ATOM 2614 C C . GLU A 1 342 ? 3.281 -28.594 4.426 1 96.06 342 GLU A C 1
ATOM 2616 O O . GLU A 1 342 ? 2.234 -29.016 3.928 1 96.06 342 GLU A O 1
ATOM 2621 N N . LEU A 1 343 ? 4.137 -29.375 4.992 1 96.81 343 LEU A N 1
ATOM 2622 C CA . LEU A 1 343 ? 3.959 -30.828 5.055 1 96.81 343 LEU A CA 1
ATOM 2623 C C . LEU A 1 343 ? 2.977 -31.203 6.16 1 96.81 343 LEU A C 1
ATOM 2625 O O . LEU A 1 343 ? 2.529 -32.344 6.23 1 96.81 343 LEU A O 1
ATOM 2629 N N . LYS A 1 344 ? 2.553 -30.172 6.973 1 96.06 344 LYS A N 1
ATOM 2630 C CA . LYS A 1 344 ? 1.637 -30.406 8.086 1 96.06 344 LYS A CA 1
ATOM 2631 C C . LYS A 1 344 ? 0.233 -29.906 7.754 1 96.06 344 LYS A C 1
ATOM 2633 O O . LYS A 1 344 ? -0.704 -30.109 8.531 1 96.06 344 LYS A O 1
ATOM 2638 N N . LYS A 1 345 ? 0.073 -29.297 6.691 1 94.38 345 LYS A N 1
ATOM 2639 C CA . LYS A 1 345 ? -1.181 -28.672 6.281 1 94.38 345 LYS A CA 1
ATOM 2640 C C . LYS A 1 345 ? -2.342 -29.656 6.363 1 94.38 345 LYS A C 1
ATOM 2642 O O . LYS A 1 345 ? -2.248 -30.781 5.855 1 94.38 345 LYS A O 1
ATOM 2647 N N . PRO A 1 346 ? -3.477 -29.266 6.969 1 94.94 346 PRO A N 1
ATOM 2648 C CA . PRO A 1 346 ? -4.602 -30.188 7.145 1 94.94 346 PRO A CA 1
ATOM 2649 C C . PRO A 1 346 ? -5.363 -30.438 5.848 1 94.94 346 PRO A C 1
ATOM 2651 O O . PRO A 1 346 ? -6.113 -31.422 5.75 1 94.94 346 PRO A O 1
ATOM 2654 N N . SER A 1 347 ? -5.168 -29.688 4.855 1 94.94 347 SER A N 1
ATOM 2655 C CA . SER A 1 347 ? -5.938 -29.75 3.619 1 94.94 347 SER A CA 1
ATOM 2656 C C . SER A 1 347 ? -5.301 -30.703 2.619 1 94.94 347 SER A C 1
ATOM 2658 O O . SER A 1 347 ? -5.777 -30.844 1.492 1 94.94 347 SER A O 1
ATOM 2660 N N . VAL A 1 348 ? -4.176 -31.406 2.99 1 95.62 348 VAL A N 1
ATOM 2661 C CA . VAL A 1 348 ? -3.48 -32.312 2.082 1 95.62 348 VAL A CA 1
ATOM 2662 C C . VAL A 1 348 ? -3.143 -33.594 2.809 1 95.62 348 VAL A C 1
ATOM 2664 O O . VAL A 1 348 ? -2.49 -33.594 3.857 1 95.62 348 VAL A O 1
ATOM 2667 N N . HIS A 1 349 ? -3.66 -34.719 2.334 1 96.31 349 HIS A N 1
ATOM 2668 C CA . HIS A 1 349 ? -3.182 -36 2.854 1 96.31 349 HIS A CA 1
ATOM 2669 C C . HIS A 1 349 ? -1.857 -36.406 2.207 1 96.31 349 HIS A C 1
ATOM 2671 O O . HIS A 1 349 ? -1.747 -36.438 0.979 1 96.31 349 HIS A O 1
ATOM 2677 N N . ALA A 1 350 ? -0.869 -36.594 2.934 1 97.44 350 ALA A N 1
ATOM 2678 C CA . ALA A 1 350 ? 0.459 -37 2.486 1 97.44 350 ALA A CA 1
ATOM 2679 C C . ALA A 1 350 ? 0.867 -38.312 3.129 1 97.44 350 ALA A C 1
ATOM 2681 O O . ALA A 1 350 ? 0.999 -38.406 4.352 1 97.44 350 ALA A O 1
ATOM 2682 N N . ASP A 1 351 ? 1.031 -39.312 2.312 1 98.19 351 ASP A N 1
ATOM 2683 C CA . ASP A 1 351 ? 1.434 -40.625 2.805 1 98.19 351 ASP A CA 1
ATOM 2684 C C . ASP A 1 351 ? 2.939 -40.688 3.045 1 98.19 351 ASP A C 1
ATOM 2686 O O . ASP A 1 351 ? 3.404 -41.406 3.938 1 98.19 351 ASP A O 1
ATOM 2690 N N . MET A 1 352 ? 3.697 -40.031 2.248 1 98 352 MET A N 1
ATOM 2691 C CA . MET A 1 352 ? 5.141 -39.875 2.391 1 98 352 MET A CA 1
ATOM 2692 C C . MET A 1 352 ? 5.535 -38.406 2.299 1 98 352 MET A C 1
ATOM 2694 O O . MET A 1 352 ? 5.262 -37.75 1.293 1 98 352 MET A O 1
ATOM 2698 N N . LYS A 1 353 ? 6.062 -37.844 3.326 1 96.31 353 LYS A N 1
ATOM 2699 C CA . LYS A 1 353 ? 6.5 -36.469 3.41 1 96.31 353 LYS A CA 1
ATOM 2700 C C . LYS A 1 353 ? 8.008 -36.344 3.238 1 96.31 353 LYS A C 1
ATOM 2702 O O . LYS A 1 353 ? 8.773 -36.969 3.973 1 96.31 353 LYS A O 1
ATOM 2707 N N . ILE A 1 354 ? 8.461 -35.594 2.299 1 97.31 354 ILE A N 1
ATOM 2708 C CA . ILE A 1 354 ? 9.883 -35.375 2.025 1 97.31 354 ILE A CA 1
ATOM 2709 C C . ILE A 1 354 ? 10.242 -33.906 2.213 1 97.31 354 ILE A C 1
ATOM 2711 O O . ILE A 1 354 ? 10.023 -33.094 1.315 1 97.31 354 ILE A O 1
ATOM 2715 N N . GLN A 1 355 ? 10.789 -33.594 3.393 1 97.12 355 GLN A N 1
ATOM 2716 C CA . GLN A 1 355 ? 11.312 -32.25 3.578 1 97.12 355 GLN A CA 1
ATOM 2717 C C . GLN A 1 355 ? 12.688 -32.094 2.936 1 97.12 355 GLN A C 1
ATOM 2719 O O . GLN A 1 355 ? 13.688 -32.562 3.479 1 97.12 355 GLN A O 1
ATOM 2724 N N . ALA A 1 356 ? 12.766 -31.453 1.794 1 97.19 356 ALA A N 1
ATOM 2725 C CA . ALA A 1 356 ? 14.023 -31.281 1.076 1 97.19 356 ALA A CA 1
ATOM 2726 C C . ALA A 1 356 ? 13.93 -30.172 0.041 1 97.19 356 ALA A C 1
ATOM 2728 O O . ALA A 1 356 ? 12.836 -29.828 -0.417 1 97.19 356 ALA A O 1
ATOM 2729 N N . ASP A 1 357 ? 15.07 -29.656 -0.222 1 96.62 357 ASP A N 1
ATOM 2730 C CA . ASP A 1 357 ? 15.188 -28.859 -1.447 1 96.62 357 ASP A CA 1
ATOM 2731 C C . ASP A 1 357 ? 14.898 -29.719 -2.678 1 96.62 357 ASP A C 1
ATOM 2733 O O . ASP A 1 357 ? 15.445 -30.812 -2.816 1 96.62 357 ASP A O 1
ATOM 2737 N N . VAL A 1 358 ? 14.047 -29.234 -3.523 1 97.94 358 VAL A N 1
ATOM 2738 C CA . VAL A 1 358 ? 13.57 -30.031 -4.652 1 97.94 358 VAL A CA 1
ATOM 2739 C C . VAL A 1 358 ? 14.742 -30.391 -5.562 1 97.94 358 VAL A C 1
ATOM 2741 O O . VAL A 1 358 ? 14.773 -31.469 -6.145 1 97.94 358 VAL A O 1
ATOM 2744 N N . LYS A 1 359 ? 15.719 -29.484 -5.738 1 97.38 359 LYS A N 1
ATOM 2745 C CA . LYS A 1 359 ? 16.891 -29.766 -6.562 1 97.38 359 LYS A CA 1
ATOM 2746 C C . LYS A 1 359 ? 17.719 -30.906 -5.965 1 97.38 359 LYS A C 1
ATOM 2748 O O . LYS A 1 359 ? 18.219 -31.766 -6.695 1 97.38 359 LYS A O 1
ATOM 2753 N N . VAL A 1 360 ? 17.859 -30.859 -4.664 1 97.5 360 VAL A N 1
ATOM 2754 C CA . VAL A 1 360 ? 18.625 -31.891 -3.971 1 97.5 360 VAL A CA 1
ATOM 2755 C C . VAL A 1 360 ? 17.922 -33.25 -4.121 1 97.5 360 VAL A C 1
ATOM 2757 O O . VAL A 1 360 ? 18.578 -34.25 -4.395 1 97.5 360 VAL A O 1
ATOM 2760 N N . LEU A 1 361 ? 16.641 -33.25 -3.928 1 98.31 361 LEU A N 1
ATOM 2761 C CA . LEU A 1 361 ? 15.875 -34.5 -4.082 1 98.31 361 LEU A CA 1
ATOM 2762 C C . LEU A 1 361 ? 15.992 -35.031 -5.508 1 98.31 361 LEU A C 1
ATOM 2764 O O . LEU A 1 361 ? 16.25 -36.219 -5.707 1 98.31 361 LEU A O 1
ATOM 2768 N N . LEU A 1 362 ? 15.773 -34.156 -6.512 1 98.56 362 LEU A N 1
ATOM 2769 C CA . LEU A 1 362 ? 15.805 -34.562 -7.914 1 98.56 362 LEU A CA 1
ATOM 2770 C C . LEU A 1 362 ? 17.188 -35.062 -8.305 1 98.56 362 LEU A C 1
ATOM 2772 O O . LEU A 1 362 ? 17.312 -36 -9.117 1 98.56 362 LEU A O 1
ATOM 2776 N N . THR A 1 363 ? 18.172 -34.5 -7.73 1 98 363 THR A N 1
ATOM 2777 C CA . THR A 1 363 ? 19.531 -34.938 -7.984 1 98 363 THR A CA 1
ATOM 2778 C C . THR A 1 363 ? 19.734 -36.344 -7.457 1 98 363 THR A C 1
ATOM 2780 O O . THR A 1 363 ? 20.328 -37.188 -8.141 1 98 363 THR A O 1
ATOM 2783 N N . ALA A 1 364 ? 19.25 -36.594 -6.258 1 98.12 364 ALA A N 1
ATOM 2784 C CA . ALA A 1 364 ? 19.344 -37.938 -5.676 1 98.12 364 ALA A CA 1
ATOM 2785 C C . ALA A 1 364 ? 18.578 -38.938 -6.52 1 98.12 364 ALA A C 1
ATOM 2787 O O . ALA A 1 364 ? 19.062 -40.062 -6.73 1 98.12 364 ALA A O 1
ATOM 2788 N N . LEU A 1 365 ? 17.406 -38.625 -6.938 1 98.62 365 LEU A N 1
ATOM 2789 C CA . LEU A 1 365 ? 16.625 -39.5 -7.801 1 98.62 365 LEU A CA 1
ATOM 2790 C C . LEU A 1 365 ? 17.375 -39.781 -9.102 1 98.62 365 LEU A C 1
ATOM 2792 O O . LEU A 1 365 ? 17.438 -40.938 -9.547 1 98.62 365 LEU A O 1
ATOM 2796 N N . ASP A 1 366 ? 17.922 -38.75 -9.75 1 98.19 366 ASP A N 1
ATOM 2797 C CA . ASP A 1 366 ? 18.641 -38.844 -11.016 1 98.19 366 ASP A CA 1
ATOM 2798 C C . ASP A 1 366 ? 19.812 -39.812 -10.898 1 98.19 366 ASP A C 1
ATOM 2800 O O . ASP A 1 366 ? 20.031 -40.656 -11.781 1 98.19 366 ASP A O 1
ATOM 2804 N N . GLU A 1 367 ? 20.5 -39.688 -9.828 1 97.44 367 GLU A N 1
ATOM 2805 C CA . GLU A 1 367 ? 21.672 -40.5 -9.594 1 97.44 367 GLU A CA 1
ATOM 2806 C C . GLU A 1 367 ? 21.281 -42 -9.477 1 97.44 367 GLU A C 1
ATOM 2808 O O . GLU A 1 367 ? 21.938 -42.844 -10.055 1 97.44 367 GLU A O 1
ATOM 2813 N N . LEU A 1 368 ? 20.281 -42.281 -8.734 1 98 368 LEU A N 1
ATOM 2814 C CA . LEU A 1 368 ? 19.844 -43.656 -8.547 1 98 368 LEU A CA 1
ATOM 2815 C C . LEU A 1 368 ? 19.266 -44.219 -9.852 1 98 368 LEU A C 1
ATOM 2817 O O . LEU A 1 368 ? 19.453 -45.406 -10.156 1 98 368 LEU A O 1
ATOM 2821 N N . LEU A 1 369 ? 18.547 -43.406 -10.57 1 98.25 369 LEU A N 1
ATOM 2822 C CA . LEU A 1 369 ? 17.969 -43.812 -11.844 1 98.25 369 LEU A CA 1
ATOM 2823 C C . LEU A 1 369 ? 19.062 -44.25 -12.82 1 98.25 369 LEU A C 1
ATOM 2825 O O . LEU A 1 369 ? 18.875 -45.188 -13.594 1 98.25 369 LEU A O 1
ATOM 2829 N N . ASP A 1 370 ? 20.156 -43.531 -12.742 1 97.06 370 ASP A N 1
ATOM 2830 C CA . ASP A 1 370 ? 21.281 -43.844 -13.609 1 97.06 370 ASP A CA 1
ATOM 2831 C C . ASP A 1 370 ? 22.031 -45.094 -13.117 1 97.06 370 ASP A C 1
ATOM 2833 O O . ASP A 1 370 ? 22.297 -46 -13.898 1 97.06 370 ASP A O 1
ATOM 2837 N N . SER A 1 371 ? 22.328 -45.156 -11.867 1 96.56 371 SER A N 1
ATOM 2838 C CA . SER A 1 371 ? 23.266 -46.125 -11.344 1 96.56 371 SER A CA 1
ATOM 2839 C C . SER A 1 371 ? 22.594 -47.469 -11.078 1 96.56 371 SER A C 1
ATOM 2841 O O . SER A 1 371 ? 23.078 -48.5 -11.516 1 96.56 371 SER A O 1
ATOM 2843 N N . GLU A 1 372 ? 21.531 -47.406 -10.422 1 96.06 372 GLU A N 1
ATOM 2844 C CA . GLU A 1 372 ? 20.906 -48.625 -9.961 1 96.06 372 GLU A CA 1
ATOM 2845 C C . GLU A 1 372 ? 19.859 -49.125 -10.953 1 96.06 372 GLU A C 1
ATOM 2847 O O . GLU A 1 372 ? 19.766 -50.344 -11.234 1 96.06 372 GLU A O 1
ATOM 2852 N N . TYR A 1 373 ? 19.188 -48.25 -11.516 1 96.25 373 TYR A N 1
ATOM 2853 C CA . TYR A 1 373 ? 18.047 -48.688 -12.328 1 96.25 373 TYR A CA 1
ATOM 2854 C C . TYR A 1 373 ? 18.375 -48.594 -13.812 1 96.25 373 TYR A C 1
ATOM 2856 O O . TYR A 1 373 ? 17.688 -49.188 -14.641 1 96.25 373 TYR A O 1
ATOM 2864 N N . LYS A 1 374 ? 19.406 -47.875 -14.219 1 96.69 374 LYS A N 1
ATOM 2865 C CA . LYS A 1 374 ? 19.844 -47.719 -15.594 1 96.69 374 LYS A CA 1
ATOM 2866 C C . LYS A 1 374 ? 18.703 -47.219 -16.484 1 96.69 374 LYS A C 1
ATOM 2868 O O . LYS A 1 374 ? 18.5 -47.75 -17.578 1 96.69 374 LYS A O 1
ATOM 2873 N N . ALA A 1 375 ? 17.938 -46.344 -15.883 1 95.81 375 ALA A N 1
ATOM 2874 C CA . ALA A 1 375 ? 16.781 -45.781 -16.609 1 95.81 375 ALA A CA 1
ATOM 2875 C C . ALA A 1 375 ? 17.219 -44.719 -17.594 1 95.81 375 ALA A C 1
ATOM 2877 O O . ALA A 1 375 ? 18.188 -44 -17.359 1 95.81 375 ALA A O 1
ATOM 2878 N N . SER A 1 376 ? 16.5 -44.625 -18.75 1 93.94 376 SER A N 1
ATOM 2879 C CA . SER A 1 376 ? 16.734 -43.656 -19.797 1 93.94 376 SER A CA 1
ATOM 2880 C C . SER A 1 376 ? 15.445 -43.25 -20.5 1 93.94 376 SER A C 1
ATOM 2882 O O . SER A 1 376 ? 14.383 -43.812 -20.203 1 93.94 376 SER A O 1
ATOM 2884 N N . LEU A 1 377 ? 15.602 -42.281 -21.344 1 90.06 377 LEU A N 1
ATOM 2885 C CA . LEU A 1 377 ? 14.445 -41.875 -22.125 1 90.06 377 LEU A CA 1
ATOM 2886 C C . LEU A 1 377 ? 13.859 -43.031 -22.906 1 90.06 377 LEU A C 1
ATOM 2888 O O . LEU A 1 377 ? 12.641 -43.156 -23.047 1 90.06 377 LEU A O 1
ATOM 2892 N N . LYS A 1 378 ? 14.617 -43.875 -23.422 1 93 378 LYS A N 1
ATOM 2893 C CA . LYS A 1 378 ? 14.203 -45 -24.25 1 93 378 LYS A CA 1
ATOM 2894 C C . LYS A 1 378 ? 13.68 -46.156 -23.391 1 93 378 LYS A C 1
ATOM 2896 O O . LYS A 1 378 ? 12.875 -46.969 -23.844 1 93 378 LYS A O 1
ATOM 2901 N N . GLN A 1 379 ? 14.242 -46.25 -22.234 1 96 379 GLN A N 1
ATOM 2902 C CA . GLN A 1 379 ? 13.836 -47.281 -21.281 1 96 379 GLN A CA 1
ATOM 2903 C C . GLN A 1 379 ? 13.594 -46.656 -19.891 1 96 379 GLN A C 1
ATOM 2905 O O . GLN A 1 379 ? 14.398 -46.875 -18.984 1 96 379 GLN A O 1
ATOM 2910 N N . PRO A 1 380 ? 12.461 -46.062 -19.75 1 97.62 380 PRO A N 1
ATOM 2911 C CA . PRO A 1 380 ? 12.164 -45.406 -18.469 1 97.62 380 PRO A CA 1
ATOM 2912 C C . PRO A 1 380 ? 11.859 -46.406 -17.359 1 97.62 380 PRO A C 1
ATOM 2914 O O . PRO A 1 380 ? 11.641 -47.594 -17.641 1 97.62 380 PRO A O 1
ATOM 2917 N N . LEU A 1 381 ? 11.945 -45.906 -16.125 1 98 381 LEU A N 1
ATOM 2918 C CA . LEU A 1 381 ? 11.68 -46.719 -14.969 1 98 381 LEU A CA 1
ATOM 2919 C C . LEU A 1 381 ? 10.266 -47.312 -15.016 1 98 381 LEU A C 1
ATOM 2921 O O . LEU A 1 381 ? 10.055 -48.5 -14.734 1 98 381 LEU A O 1
ATOM 2925 N N . PHE A 1 382 ? 9.297 -46.438 -15.312 1 96.5 382 PHE A N 1
ATOM 2926 C CA . PHE A 1 382 ? 7.891 -46.781 -15.383 1 96.5 382 PHE A CA 1
ATOM 2927 C C . PHE A 1 382 ? 7.555 -47.406 -16.734 1 96.5 382 PHE A C 1
ATOM 2929 O O . PHE A 1 382 ? 7.977 -46.906 -17.781 1 96.5 382 PHE A O 1
ATOM 2936 N N . SER A 1 383 ? 6.746 -48.5 -16.828 1 90.69 383 SER A N 1
ATOM 2937 C CA . SER A 1 383 ? 6.531 -49.312 -18.016 1 90.69 383 SER A CA 1
ATOM 2938 C C . SER A 1 383 ? 5.227 -48.938 -18.719 1 90.69 383 SER A C 1
ATOM 2940 O O . SER A 1 383 ? 4.672 -49.719 -19.484 1 90.69 383 SER A O 1
ATOM 2942 N N . GLY A 1 384 ? 4.672 -47.75 -18.359 1 90.81 384 GLY A N 1
ATOM 2943 C CA . GLY A 1 384 ? 3.49 -47.281 -19.047 1 90.81 384 GLY A CA 1
ATOM 2944 C C . GLY A 1 384 ? 2.205 -47.531 -18.281 1 90.81 384 GLY A C 1
ATOM 2945 O O . GLY A 1 384 ? 1.188 -46.875 -18.531 1 90.81 384 GLY A O 1
ATOM 2946 N N . GLY A 1 385 ? 2.184 -48.562 -17.438 1 94 385 GLY A N 1
ATOM 2947 C CA . GLY A 1 385 ? 1.08 -48.844 -16.531 1 94 385 GLY A CA 1
ATOM 2948 C C . GLY A 1 385 ? -0.198 -49.25 -17.25 1 94 385 GLY A C 1
ATOM 2949 O O . GLY A 1 385 ? -0.179 -49.531 -18.438 1 94 385 GLY A O 1
ATOM 2950 N N . LYS A 1 386 ? -1.315 -49.344 -16.5 1 96.06 386 LYS A N 1
ATOM 2951 C CA . LYS A 1 386 ? -2.633 -49.688 -17.016 1 96.06 386 LYS A CA 1
ATOM 2952 C C . LYS A 1 386 ? -3.609 -48.531 -16.891 1 96.06 386 LYS A C 1
ATOM 2954 O O . LYS A 1 386 ? -3.84 -48.031 -15.789 1 96.06 386 LYS A O 1
ATOM 2959 N N . GLY A 1 387 ? -4.129 -48.094 -18.031 1 96.69 387 GLY A N 1
ATOM 2960 C CA . GLY A 1 387 ? -5.078 -47 -18.062 1 96.69 387 GLY A CA 1
ATOM 2961 C C . GLY A 1 387 ? -6.484 -47.406 -18.438 1 96.69 387 GLY A C 1
ATOM 2962 O O . GLY A 1 387 ? -6.969 -48.438 -17.953 1 96.69 387 GLY A O 1
ATOM 2963 N N . LEU A 1 388 ? -7.137 -46.562 -19.156 1 96.69 388 LEU A N 1
ATOM 2964 C CA . LEU A 1 388 ? -8.5 -46.844 -19.609 1 96.69 388 LEU A CA 1
ATOM 2965 C C . LEU A 1 388 ? -8.508 -47.844 -20.75 1 96.69 388 LEU A C 1
ATOM 2967 O O . LEU A 1 388 ? -7.637 -47.812 -21.625 1 96.69 388 LEU A O 1
ATOM 2971 N N . ASP A 1 389 ? -9.516 -48.75 -20.672 1 93.19 389 ASP A N 1
ATOM 2972 C CA . ASP A 1 389 ? -9.742 -49.719 -21.734 1 93.19 389 ASP A CA 1
ATOM 2973 C C . ASP A 1 389 ? -8.469 -50.5 -22.047 1 93.19 389 ASP A C 1
ATOM 2975 O O . ASP A 1 389 ? -7.828 -51.062 -21.156 1 93.19 389 ASP A O 1
ATOM 2979 N N . SER A 1 390 ? -7.984 -50.531 -23.312 1 94.44 390 SER A N 1
ATOM 2980 C CA . SER A 1 390 ? -6.797 -51.25 -23.719 1 94.44 390 SER A CA 1
ATOM 2981 C C . SER A 1 390 ? -5.578 -50.344 -23.812 1 94.44 390 SER A C 1
ATOM 2983 O O . SER A 1 390 ? -4.504 -50.781 -24.234 1 94.44 390 SER A O 1
ATOM 2985 N N . MET A 1 391 ? -5.773 -49.125 -23.234 1 97.31 391 MET A N 1
ATOM 2986 C CA . MET A 1 391 ? -4.668 -48.156 -23.281 1 97.31 391 MET A CA 1
ATOM 2987 C C . MET A 1 391 ? -3.791 -48.281 -22.031 1 97.31 391 MET A C 1
ATOM 2989 O O . MET A 1 391 ? -4.273 -48.656 -20.969 1 97.31 391 MET A O 1
ATOM 2993 N N . THR A 1 392 ? -2.463 -47.969 -22.281 1 97.75 392 THR A N 1
ATOM 2994 C CA . THR A 1 392 ? -1.604 -47.781 -21.125 1 97.75 392 THR A CA 1
ATOM 2995 C C . THR A 1 392 ? -1.993 -46.5 -20.391 1 97.75 392 THR A C 1
ATOM 2997 O O . THR A 1 392 ? -2.807 -45.719 -20.891 1 97.75 392 THR A O 1
ATOM 3000 N N . TRP A 1 393 ? -1.488 -46.344 -19.203 1 98.44 393 TRP A N 1
ATOM 3001 C CA . TRP A 1 393 ? -1.718 -45.125 -18.422 1 98.44 393 TRP A CA 1
ATOM 3002 C C . TRP A 1 393 ? -1.227 -43.875 -19.188 1 98.44 393 TRP A C 1
ATOM 3004 O O . TRP A 1 393 ? -1.939 -42.875 -19.297 1 98.44 393 TRP A O 1
ATOM 3014 N N . ASN A 1 394 ? 0.002 -43.938 -19.766 1 98.06 394 ASN A N 1
ATOM 3015 C CA . ASN A 1 394 ? 0.554 -42.844 -20.547 1 98.06 394 ASN A CA 1
ATOM 3016 C C . ASN A 1 394 ? -0.326 -42.531 -21.75 1 98.06 394 ASN A C 1
ATOM 3018 O O . ASN A 1 394 ? -0.541 -41.344 -22.062 1 98.06 394 ASN A O 1
ATOM 3022 N N . GLU A 1 395 ? -0.803 -43.562 -22.391 1 98 395 GLU A N 1
ATOM 3023 C CA . GLU A 1 395 ? -1.679 -43.344 -23.547 1 98 395 GLU A CA 1
ATOM 3024 C C . GLU A 1 395 ? -3.004 -42.719 -23.125 1 98 395 GLU A C 1
ATOM 3026 O O . GLU A 1 395 ? -3.555 -41.875 -23.844 1 98 395 GLU A O 1
ATOM 3031 N N . THR A 1 396 ? -3.518 -43.125 -21.969 1 98.56 396 THR A N 1
ATOM 3032 C CA . THR A 1 396 ? -4.758 -42.562 -21.438 1 98.56 396 THR A CA 1
ATOM 3033 C C . THR A 1 396 ? -4.609 -41.094 -21.188 1 98.56 396 THR A C 1
ATOM 3035 O O . THR A 1 396 ? -5.477 -40.281 -21.562 1 98.56 396 THR A O 1
ATOM 3038 N N . CYS A 1 397 ? -3.492 -40.719 -20.578 1 98.5 397 CYS A N 1
ATOM 3039 C CA . CYS A 1 397 ? -3.23 -39.312 -20.281 1 98.5 397 CYS A CA 1
ATOM 3040 C C . CYS A 1 397 ? -3.117 -38.5 -21.562 1 98.5 397 CYS A C 1
ATOM 3042 O O . CYS A 1 397 ? -3.648 -37.375 -21.641 1 98.5 397 CYS A O 1
ATOM 3044 N N . ARG A 1 398 ? -2.441 -39.031 -22.547 1 97.5 398 ARG A N 1
ATOM 3045 C CA . ARG A 1 398 ? -2.324 -38.344 -23.844 1 97.5 398 ARG A CA 1
ATOM 3046 C C . ARG A 1 398 ? -3.686 -38.188 -24.516 1 97.5 398 ARG A C 1
ATOM 3048 O O . ARG A 1 398 ? -3.969 -37.188 -25.141 1 97.5 398 ARG A O 1
ATOM 3055 N N . MET A 1 399 ? -4.473 -39.25 -24.406 1 98 399 MET A N 1
ATOM 3056 C CA . MET A 1 399 ? -5.812 -39.219 -24.984 1 98 399 MET A CA 1
ATOM 3057 C C . MET A 1 399 ? -6.66 -38.125 -24.344 1 98 399 MET A C 1
ATOM 3059 O O . MET A 1 399 ? -7.352 -37.406 -25.047 1 98 399 MET A O 1
ATOM 3063 N N . TRP A 1 400 ? -6.641 -37.969 -23.016 1 98.44 400 TRP A N 1
ATOM 3064 C CA . TRP A 1 400 ? -7.402 -36.938 -22.328 1 98.44 400 TRP A CA 1
ATOM 3065 C C . TRP A 1 400 ? -6.984 -35.531 -22.812 1 98.44 400 TRP A C 1
ATOM 3067 O O . TRP A 1 400 ? -7.832 -34.656 -23.016 1 98.44 400 TRP A O 1
ATOM 3077 N N . LYS A 1 401 ? -5.672 -35.375 -22.938 1 97.44 401 LYS A N 1
ATOM 3078 C CA . LYS A 1 401 ? -5.148 -34.094 -23.391 1 97.44 401 LYS A CA 1
ATOM 3079 C C . LYS A 1 401 ? -5.707 -33.719 -24.766 1 97.44 401 LYS A C 1
ATOM 3081 O O . LYS A 1 401 ? -6.082 -32.562 -25 1 97.44 401 LYS A O 1
ATOM 3086 N N . LYS A 1 402 ? -5.734 -34.625 -25.656 1 97 402 LYS A N 1
ATOM 3087 C CA . LYS A 1 402 ? -6.211 -34.406 -27.016 1 97 402 LYS A CA 1
ATOM 3088 C C . LYS A 1 402 ? -7.727 -34.25 -27.047 1 97 402 LYS A C 1
ATOM 3090 O O . LYS A 1 402 ? -8.25 -33.375 -27.766 1 97 402 LYS A O 1
ATOM 3095 N N . LYS A 1 403 ? -8.398 -35.031 -26.297 1 97.62 403 LYS A N 1
ATOM 3096 C CA . LYS A 1 403 ? -9.852 -35.125 -26.359 1 97.62 403 LYS A CA 1
ATOM 3097 C C . LYS A 1 403 ? -10.508 -33.938 -25.672 1 97.62 403 LYS A C 1
ATOM 3099 O O . LYS A 1 403 ? -11.586 -33.5 -26.078 1 97.62 403 LYS A O 1
ATOM 3104 N N . TYR A 1 404 ? -9.906 -33.406 -24.656 1 97.38 404 TYR A N 1
ATOM 3105 C CA . TYR A 1 404 ? -10.539 -32.344 -23.875 1 97.38 404 TYR A CA 1
ATOM 3106 C C . TYR A 1 404 ? -9.68 -31.094 -23.875 1 97.38 404 TYR A C 1
ATOM 3108 O O . TYR A 1 404 ? -9.273 -30.609 -22.828 1 97.38 404 TYR A O 1
ATOM 3116 N N . PRO A 1 405 ? -9.492 -30.5 -25.031 1 96.12 405 PRO A N 1
ATOM 3117 C CA . PRO A 1 405 ? -8.75 -29.234 -25.062 1 96.12 405 PRO A CA 1
ATOM 3118 C C . PRO A 1 405 ? -9.508 -28.094 -24.391 1 96.12 405 PRO A C 1
ATOM 3120 O O . PRO A 1 405 ? -10.742 -28.109 -24.359 1 96.12 405 PRO A O 1
ATOM 3123 N N . VAL A 1 406 ? -8.758 -27.172 -23.828 1 96.44 406 VAL A N 1
ATOM 3124 C CA . VAL A 1 406 ? -9.359 -26.016 -23.172 1 96.44 406 VAL A CA 1
ATOM 3125 C C . VAL A 1 406 ? -10.039 -25.125 -24.203 1 96.44 406 VAL A C 1
ATOM 3127 O O . VAL A 1 406 ? -11.164 -24.672 -24 1 96.44 406 VAL A O 1
ATOM 3130 N N . VAL A 1 407 ? -9.328 -24.781 -25.297 1 97.44 407 VAL A N 1
ATOM 3131 C CA . VAL A 1 407 ? -9.883 -23.953 -26.359 1 97.44 407 VAL A CA 1
ATOM 3132 C C . VAL A 1 407 ? -10.688 -24.812 -27.328 1 97.44 407 VAL A C 1
ATOM 3134 O O . VAL A 1 407 ? -10.164 -25.781 -27.891 1 97.44 407 VAL A O 1
ATOM 3137 N N . LEU A 1 408 ? -11.93 -24.578 -27.5 1 97 408 LEU A N 1
ATOM 3138 C CA . LEU A 1 408 ? -12.859 -25.359 -28.297 1 97 408 LEU A CA 1
ATOM 3139 C C . LEU A 1 408 ? -13.258 -24.609 -29.562 1 97 408 LEU A C 1
ATOM 3141 O O . LEU A 1 408 ? -13.094 -23.391 -29.641 1 97 408 LEU A O 1
ATOM 3145 N N . PRO A 1 409 ? -13.805 -25.312 -30.547 1 96.12 409 PRO A N 1
ATOM 3146 C CA . PRO A 1 409 ? -14.25 -24.656 -31.766 1 96.12 409 PRO A CA 1
ATOM 3147 C C . PRO A 1 409 ? -15.281 -23.562 -31.516 1 96.12 409 PRO A C 1
ATOM 3149 O O . PRO A 1 409 ? -15.32 -22.547 -32.219 1 96.12 409 PRO A O 1
ATOM 3152 N N . LYS A 1 410 ? -16.047 -23.703 -30.453 1 95.38 410 LYS A N 1
ATOM 3153 C CA . LYS A 1 410 ? -17.094 -22.719 -30.156 1 95.38 410 LYS A CA 1
ATOM 3154 C C . LYS A 1 410 ? -16.484 -21.359 -29.828 1 95.38 410 LYS A C 1
ATOM 3156 O O . LYS A 1 410 ? -17.109 -20.328 -30.047 1 95.38 410 LYS A O 1
ATOM 3161 N N . HIS A 1 411 ? -15.312 -21.328 -29.344 1 96.62 411 HIS A N 1
ATOM 3162 C CA . HIS A 1 411 ? -14.648 -20.078 -28.984 1 96.62 411 HIS A CA 1
ATOM 3163 C C . HIS A 1 411 ? -14.258 -19.297 -30.234 1 96.62 411 HIS A C 1
ATOM 3165 O O . HIS A 1 411 ? -13.945 -18.109 -30.156 1 96.62 411 HIS A O 1
ATOM 3171 N N . TYR A 1 412 ? -14.273 -19.922 -31.406 1 95.75 412 TYR A N 1
ATOM 3172 C CA . TYR A 1 412 ? -13.914 -19.281 -32.688 1 95.75 412 TYR A CA 1
ATOM 3173 C C . TYR A 1 412 ? -15.156 -18.953 -33.5 1 95.75 412 TYR A C 1
ATOM 3175 O O . TYR A 1 412 ? -15.055 -18.438 -34.594 1 95.75 412 TYR A O 1
ATOM 3183 N N . ARG A 1 413 ? -16.359 -19.203 -32.969 1 92.62 413 ARG A N 1
ATOM 3184 C CA . ARG A 1 413 ? -17.594 -19.078 -33.75 1 92.62 413 ARG A CA 1
ATOM 3185 C C . ARG A 1 413 ? -18.094 -17.641 -33.75 1 92.62 413 ARG A C 1
ATOM 3187 O O . ARG A 1 413 ? -18.938 -17.266 -34.562 1 92.62 413 ARG A O 1
ATOM 3194 N N . SER A 1 414 ? -17.547 -16.844 -32.812 1 85.94 414 SER A N 1
ATOM 3195 C CA . SER A 1 414 ? -18.031 -15.469 -32.781 1 85.94 414 SER A CA 1
ATOM 3196 C C . SER A 1 414 ? -17.922 -14.812 -34.156 1 85.94 414 SER A C 1
ATOM 3198 O O . SER A 1 414 ? -16.891 -14.953 -34.844 1 85.94 414 SER A O 1
ATOM 3200 N N . GLY A 1 415 ? -19.047 -14.203 -34.625 1 81.75 415 GLY A N 1
ATOM 3201 C CA . GLY A 1 415 ? -19.125 -13.602 -35.938 1 81.75 415 GLY A CA 1
ATOM 3202 C C . GLY A 1 415 ? -18.359 -12.289 -36.062 1 81.75 415 GLY A C 1
ATOM 3203 O O . GLY A 1 415 ? -17.719 -11.867 -35.094 1 81.75 415 GLY A O 1
ATOM 3204 N N . GLU A 1 416 ? -18.438 -11.719 -37.188 1 85.44 416 GLU A N 1
ATOM 3205 C CA . GLU A 1 416 ? -17.703 -10.5 -37.5 1 85.44 416 GLU A CA 1
ATOM 3206 C C . GLU A 1 416 ? -18.312 -9.289 -36.781 1 85.44 416 GLU A C 1
ATOM 3208 O O . GLU A 1 416 ? -17.688 -8.234 -36.719 1 85.44 416 GLU A O 1
ATOM 3213 N N . ASP A 1 417 ? -19.406 -9.453 -36.188 1 87.56 417 ASP A N 1
ATOM 3214 C CA . ASP A 1 417 ? -20.047 -8.344 -35.469 1 87.56 417 ASP A CA 1
ATOM 3215 C C . ASP A 1 417 ? -20.016 -8.547 -33.969 1 87.56 417 ASP A C 1
ATOM 3217 O O . ASP A 1 417 ? -20.641 -7.793 -33.219 1 87.56 417 ASP A O 1
ATOM 3221 N N . GLU A 1 418 ? -19.344 -9.531 -33.594 1 92.12 418 GLU A N 1
ATOM 3222 C CA . GLU A 1 418 ? -19.219 -9.828 -32.156 1 92.12 418 GLU A CA 1
ATOM 3223 C C . GLU A 1 418 ? -17.781 -9.625 -31.672 1 92.12 418 GLU A C 1
ATOM 3225 O O . GLU A 1 418 ? -16.844 -9.766 -32.438 1 92.12 418 GLU A O 1
ATOM 3230 N N . GLU A 1 419 ? -17.75 -9.234 -30.438 1 95.44 419 GLU A N 1
ATOM 3231 C CA . GLU A 1 419 ? -16.422 -9.062 -29.844 1 95.44 419 GLU A CA 1
ATOM 3232 C C . GLU A 1 419 ? -15.633 -10.367 -29.859 1 95.44 419 GLU A C 1
ATOM 3234 O O . GLU A 1 419 ? -16.219 -11.453 -29.922 1 95.44 419 GLU A O 1
ATOM 3239 N N . ALA A 1 420 ? -14.336 -10.297 -29.859 1 97.94 420 ALA A N 1
ATOM 3240 C CA . ALA A 1 420 ? -13.469 -11.477 -29.859 1 97.94 420 ALA A CA 1
ATOM 3241 C C . ALA A 1 420 ? -13.672 -12.312 -28.594 1 97.94 420 ALA A C 1
ATOM 3243 O O . ALA A 1 420 ? -14.203 -11.828 -27.594 1 97.94 420 ALA A O 1
ATOM 3244 N N . ASN A 1 421 ? -13.438 -13.609 -28.766 1 98.06 421 ASN A N 1
ATOM 3245 C CA . ASN A 1 421 ? -13.445 -14.5 -27.609 1 98.06 421 ASN A CA 1
ATOM 3246 C C . ASN A 1 421 ? -12.07 -14.562 -26.938 1 98.06 421 ASN A C 1
ATOM 3248 O O . ASN A 1 421 ? -11.055 -14.742 -27.609 1 98.06 421 ASN A O 1
ATOM 3252 N N . VAL A 1 422 ? -12.047 -14.383 -25.688 1 98.25 422 VAL A N 1
ATOM 3253 C CA . VAL A 1 422 ? -10.789 -14.266 -24.953 1 98.25 422 VAL A CA 1
ATOM 3254 C C . VAL A 1 422 ? -9.992 -15.562 -25.078 1 98.25 422 VAL A C 1
ATOM 3256 O O . VAL A 1 422 ? -8.766 -15.539 -25.109 1 98.25 422 VAL A O 1
ATOM 3259 N N . TYR A 1 423 ? -10.609 -16.797 -25.109 1 98.12 423 TYR A N 1
ATOM 3260 C CA . TYR A 1 423 ? -9.906 -18.062 -25.297 1 98.12 423 TYR A CA 1
ATOM 3261 C C . TYR A 1 423 ? -9.258 -18.141 -26.672 1 98.12 423 TYR A C 1
ATOM 3263 O O . TYR A 1 423 ? -8.125 -18.594 -26.812 1 98.12 423 TYR A O 1
ATOM 3271 N N . ALA A 1 424 ? -10.016 -17.672 -27.703 1 98.19 424 ALA A N 1
ATOM 3272 C CA . ALA A 1 424 ? -9.445 -17.594 -29.047 1 98.19 424 ALA A CA 1
ATOM 3273 C C . ALA A 1 424 ? -8.227 -16.672 -29.078 1 98.19 424 ALA A C 1
ATOM 3275 O O . ALA A 1 424 ? -7.215 -16.984 -29.703 1 98.19 424 ALA A O 1
ATOM 3276 N N . PHE A 1 425 ? -8.32 -15.547 -28.484 1 98.56 425 PHE A N 1
ATOM 3277 C CA . PHE A 1 425 ? -7.234 -14.57 -28.406 1 98.56 425 PHE A CA 1
ATOM 3278 C C . PHE A 1 425 ? -5.977 -15.203 -27.812 1 98.56 425 PHE A C 1
ATOM 3280 O O . PHE A 1 425 ? -4.898 -15.109 -28.406 1 98.56 425 PHE A O 1
ATOM 3287 N N . ILE A 1 426 ? -6.102 -15.859 -26.594 1 98.75 426 ILE A N 1
ATOM 3288 C CA . ILE A 1 426 ? -4.945 -16.422 -25.906 1 98.75 426 ILE A CA 1
ATOM 3289 C C . ILE A 1 426 ? -4.316 -17.516 -26.75 1 98.75 426 ILE A C 1
ATOM 3291 O O . ILE A 1 426 ? -3.092 -17.641 -26.828 1 98.75 426 ILE A O 1
ATOM 3295 N N . LYS A 1 427 ? -5.148 -18.375 -27.359 1 98.25 427 LYS A N 1
ATOM 3296 C CA . LYS A 1 427 ? -4.637 -19.422 -28.234 1 98.25 427 LYS A CA 1
ATOM 3297 C C . LYS A 1 427 ? -3.854 -18.828 -29.406 1 98.25 427 LYS A C 1
ATOM 3299 O O . LYS A 1 427 ? -2.744 -19.266 -29.703 1 98.25 427 LYS A O 1
ATOM 3304 N N . GLU A 1 428 ? -4.422 -17.781 -30.047 1 98.38 428 GLU A N 1
ATOM 3305 C CA . GLU A 1 428 ? -3.76 -17.141 -31.188 1 98.38 428 GLU A CA 1
ATOM 3306 C C . GLU A 1 428 ? -2.441 -16.5 -30.75 1 98.38 428 GLU A C 1
ATOM 3308 O O . GLU A 1 428 ? -1.441 -16.578 -31.469 1 98.38 428 GLU A O 1
ATOM 3313 N N . LEU A 1 429 ? -2.438 -15.82 -29.609 1 98.81 429 LEU A N 1
ATOM 3314 C CA . LEU A 1 429 ? -1.236 -15.172 -29.094 1 98.81 429 LEU A CA 1
ATOM 3315 C C . LEU A 1 429 ? -0.141 -16.188 -28.812 1 98.81 429 LEU A C 1
ATOM 3317 O O . LEU A 1 429 ? 0.975 -16.062 -29.328 1 98.81 429 LEU A O 1
ATOM 3321 N N . SER A 1 430 ? -0.453 -17.234 -28 1 98.5 430 SER A N 1
ATOM 3322 C CA . SER A 1 430 ? 0.544 -18.203 -27.547 1 98.5 430 SER A CA 1
ATOM 3323 C C . SER A 1 430 ? 1.091 -19.016 -28.703 1 98.5 430 SER A C 1
ATOM 3325 O O . SER A 1 430 ? 2.248 -19.453 -28.688 1 98.5 430 SER A O 1
ATOM 3327 N N . THR A 1 431 ? 0.237 -19.234 -29.75 1 98.12 431 THR A N 1
ATOM 3328 C CA . THR A 1 431 ? 0.68 -19.938 -30.953 1 98.12 431 THR A CA 1
ATOM 3329 C C . THR A 1 431 ? 1.765 -19.141 -31.672 1 98.12 431 THR A C 1
ATOM 3331 O O . THR A 1 431 ? 2.676 -19.719 -32.25 1 98.12 431 THR A O 1
ATOM 3334 N N . ARG A 1 432 ? 1.771 -17.859 -31.516 1 98.56 432 ARG A N 1
ATOM 3335 C CA . ARG A 1 432 ? 2.609 -17.016 -32.344 1 98.56 432 ARG A CA 1
ATOM 3336 C C . ARG A 1 432 ? 3.812 -16.5 -31.562 1 98.56 432 ARG A C 1
ATOM 3338 O O . ARG A 1 432 ? 4.785 -16.016 -32.156 1 98.56 432 ARG A O 1
ATOM 3345 N N . VAL A 1 433 ? 3.781 -16.469 -30.219 1 98.38 433 VAL A N 1
ATOM 3346 C CA . VAL A 1 433 ? 4.93 -16.062 -29.406 1 98.38 433 VAL A CA 1
ATOM 3347 C C . VAL A 1 433 ? 6.062 -17.062 -29.594 1 98.38 433 VAL A C 1
ATOM 3349 O O . VAL A 1 433 ? 5.859 -18.281 -29.438 1 98.38 433 VAL A O 1
ATOM 3352 N N . PRO A 1 434 ? 7.262 -16.688 -29.891 1 97.06 434 PRO A N 1
ATOM 3353 C CA . PRO A 1 434 ? 8.375 -17.609 -30.141 1 97.06 434 PRO A CA 1
ATOM 3354 C C . PRO A 1 434 ? 8.828 -18.328 -28.859 1 97.06 434 PRO A C 1
ATOM 3356 O O . PRO A 1 434 ? 8.469 -17.922 -27.75 1 97.06 434 PRO A O 1
ATOM 3359 N N . GLU A 1 435 ? 9.578 -19.406 -29.047 1 97.19 435 GLU A N 1
ATOM 3360 C CA . GLU A 1 435 ? 10.242 -20.094 -27.938 1 97.19 435 GLU A CA 1
ATOM 3361 C C . GLU A 1 435 ? 11.125 -19.141 -27.141 1 97.19 435 GLU A C 1
ATOM 3363 O O . GLU A 1 435 ? 11.453 -18.047 -27.609 1 97.19 435 GLU A O 1
ATOM 3368 N N . ASP A 1 436 ? 11.344 -19.375 -25.922 1 96.56 436 ASP A N 1
ATOM 3369 C CA . ASP A 1 436 ? 12.328 -18.75 -25.047 1 96.56 436 ASP A CA 1
ATOM 3370 C C . ASP A 1 436 ? 11.883 -17.344 -24.641 1 96.56 436 ASP A C 1
ATOM 3372 O O . ASP A 1 436 ? 12.68 -16.562 -24.094 1 96.56 436 ASP A O 1
ATOM 3376 N N . ARG A 1 437 ? 10.609 -16.984 -24.922 1 97.75 437 ARG A N 1
ATOM 3377 C CA . ARG A 1 437 ? 10.117 -15.68 -24.5 1 97.75 437 ARG A CA 1
ATOM 3378 C C . ARG A 1 437 ? 9.477 -15.75 -23.125 1 97.75 437 ARG A C 1
ATOM 3380 O O . ARG A 1 437 ? 9.008 -16.812 -22.703 1 97.75 437 ARG A O 1
ATOM 3387 N N . VAL A 1 438 ? 9.562 -14.633 -22.422 1 98.25 438 VAL A N 1
ATOM 3388 C CA . VAL A 1 438 ? 8.914 -14.492 -21.125 1 98.25 438 VAL A CA 1
ATOM 3389 C C . VAL A 1 438 ? 7.547 -13.836 -21.312 1 98.25 438 VAL A C 1
ATOM 3391 O O . VAL A 1 438 ? 7.441 -12.773 -21.938 1 98.25 438 VAL A O 1
ATOM 3394 N N . THR A 1 439 ? 6.52 -14.445 -20.844 1 98.5 439 THR A N 1
ATOM 3395 C CA . THR A 1 439 ? 5.188 -13.859 -20.781 1 98.5 439 THR A CA 1
ATOM 3396 C C . THR A 1 439 ? 4.777 -13.586 -19.344 1 98.5 439 THR A C 1
ATOM 3398 O O . THR A 1 439 ? 4.828 -14.484 -18.5 1 98.5 439 THR A O 1
ATOM 3401 N N . VAL A 1 440 ? 4.461 -12.336 -19.078 1 98.31 440 VAL A N 1
ATOM 3402 C CA . VAL A 1 440 ? 3.898 -11.922 -17.797 1 98.31 440 VAL A CA 1
ATOM 3403 C C . VAL A 1 440 ? 2.393 -11.711 -17.953 1 98.31 440 VAL A C 1
ATOM 3405 O O . VAL A 1 440 ? 1.933 -11.148 -18.938 1 98.31 440 VAL A O 1
ATOM 3408 N N . VAL A 1 441 ? 1.629 -12.164 -16.969 1 98.31 441 VAL A N 1
ATOM 3409 C CA . VAL A 1 441 ? 0.185 -11.984 -17.078 1 98.31 441 VAL A CA 1
ATOM 3410 C C . VAL A 1 441 ? -0.335 -11.273 -15.828 1 98.31 441 VAL A C 1
ATOM 3412 O O . VAL A 1 441 ? 0.117 -11.547 -14.711 1 98.31 441 VAL A O 1
ATOM 3415 N N . GLY A 1 442 ? -1.221 -10.312 -16.047 1 97.25 442 GLY A N 1
ATOM 3416 C CA . GLY A 1 442 ? -1.945 -9.68 -14.961 1 97.25 442 GLY A CA 1
ATOM 3417 C C . GLY A 1 442 ? -3.076 -10.539 -14.414 1 97.25 442 GLY A C 1
ATOM 3418 O O . GLY A 1 442 ? -3.246 -11.688 -14.828 1 97.25 442 GLY A O 1
ATOM 3419 N N . ASN A 1 443 ? -3.814 -10 -13.461 1 95.12 443 ASN A N 1
ATOM 3420 C CA . ASN A 1 443 ? -4.906 -10.734 -12.836 1 95.12 443 ASN A CA 1
ATOM 3421 C C . ASN A 1 443 ? -6.207 -10.594 -13.617 1 95.12 443 ASN A C 1
ATOM 3423 O O . ASN A 1 443 ? -6.332 -9.703 -14.461 1 95.12 443 ASN A O 1
ATOM 3427 N N . GLY A 1 444 ? -7.18 -11.422 -13.344 1 95.06 444 GLY A N 1
ATOM 3428 C CA . GLY A 1 444 ? -8.414 -11.484 -14.109 1 95.06 444 GLY A CA 1
ATOM 3429 C C . GLY A 1 444 ? -8.344 -12.461 -15.266 1 95.06 444 GLY A C 1
ATOM 3430 O O . GLY A 1 444 ? -7.801 -13.562 -15.133 1 95.06 444 GLY A O 1
ATOM 3431 N N . SER A 1 445 ? -8.914 -12.023 -16.422 1 97.19 445 SER A N 1
ATOM 3432 C CA . SER A 1 445 ? -8.914 -12.891 -17.594 1 97.19 445 SER A CA 1
ATOM 3433 C C . SER A 1 445 ? -7.496 -13.211 -18.047 1 97.19 445 SER A C 1
ATOM 3435 O O . SER A 1 445 ? -7.23 -14.305 -18.547 1 97.19 445 SER A O 1
ATOM 3437 N N . ALA A 1 446 ? -6.594 -12.305 -17.812 1 97.88 446 ALA A N 1
ATOM 3438 C CA . ALA A 1 446 ? -5.219 -12.477 -18.266 1 97.88 446 ALA A CA 1
ATOM 3439 C C . ALA A 1 446 ? -4.566 -13.695 -17.625 1 97.88 446 ALA A C 1
ATOM 3441 O O . ALA A 1 446 ? -3.906 -14.484 -18.297 1 97.88 446 ALA A O 1
ATOM 3442 N N . CYS A 1 447 ? -4.746 -13.875 -16.328 1 96.5 447 CYS A N 1
ATOM 3443 C CA . CYS A 1 447 ? -4.094 -15.016 -15.688 1 96.5 447 CYS A CA 1
ATOM 3444 C C . CYS A 1 447 ? -4.992 -16.25 -15.719 1 96.5 447 CYS A C 1
ATOM 3446 O O . CYS A 1 447 ? -4.5 -17.375 -15.797 1 96.5 447 CYS A O 1
ATOM 3448 N N . VAL A 1 448 ? -6.332 -16.078 -15.703 1 96.12 448 VAL A N 1
ATOM 3449 C CA . VAL A 1 448 ? -7.234 -17.219 -15.672 1 96.12 448 VAL A CA 1
ATOM 3450 C C . VAL A 1 448 ? -7.258 -17.906 -17.031 1 96.12 448 VAL A C 1
ATOM 3452 O O . VAL A 1 448 ? -6.879 -19.062 -17.156 1 96.12 448 VAL A O 1
ATOM 3455 N N . VAL A 1 449 ? -7.641 -17.109 -18.062 1 97.44 449 VAL A N 1
ATOM 3456 C CA . VAL A 1 449 ? -7.684 -17.672 -19.406 1 97.44 449 VAL A CA 1
ATOM 3457 C C . VAL A 1 449 ? -6.262 -17.891 -19.922 1 97.44 449 VAL A C 1
ATOM 3459 O O . VAL A 1 449 ? -5.98 -18.891 -20.594 1 97.44 449 VAL A O 1
ATOM 3462 N N . GLY A 1 450 ? -5.379 -16.922 -19.578 1 95.69 450 GLY A N 1
ATOM 3463 C CA . GLY A 1 450 ? -3.975 -17.094 -19.906 1 95.69 450 GLY A CA 1
ATOM 3464 C C . GLY A 1 450 ? -3.373 -18.375 -19.344 1 95.69 450 GLY A C 1
ATOM 3465 O O . GLY A 1 450 ? -2.676 -19.094 -20.047 1 95.69 450 GLY A O 1
ATOM 3466 N N . GLY A 1 451 ? -3.658 -18.656 -18.078 1 93.06 451 GLY A N 1
ATOM 3467 C CA . GLY A 1 451 ? -3.141 -19.859 -17.422 1 93.06 451 GLY A CA 1
ATOM 3468 C C . GLY A 1 451 ? -3.771 -21.141 -17.938 1 93.06 451 GLY A C 1
ATOM 3469 O O . GLY A 1 451 ? -3.139 -22.203 -17.922 1 93.06 451 GLY A O 1
ATOM 3470 N N . HIS A 1 452 ? -4.934 -21.016 -18.453 1 92.69 452 HIS A N 1
ATOM 3471 C CA . HIS A 1 452 ? -5.699 -22.156 -18.938 1 92.69 452 HIS A CA 1
ATOM 3472 C C . HIS A 1 452 ? -5.273 -22.547 -20.344 1 92.69 452 HIS A C 1
ATOM 3474 O O . HIS A 1 452 ? -5.023 -23.734 -20.625 1 92.69 452 HIS A O 1
ATOM 3480 N N . ALA A 1 453 ? -5.207 -21.531 -21.156 1 95.44 453 ALA A N 1
ATOM 3481 C CA . ALA A 1 453 ? -5.234 -21.797 -22.594 1 95.44 453 ALA A CA 1
ATOM 3482 C C . ALA A 1 453 ? -3.865 -21.547 -23.219 1 95.44 453 ALA A C 1
ATOM 3484 O O . ALA A 1 453 ? -3.617 -21.953 -24.359 1 95.44 453 ALA A O 1
ATOM 3485 N N . TYR A 1 454 ? -2.953 -20.906 -22.516 1 97.75 454 TYR A N 1
ATOM 3486 C CA . TYR A 1 454 ? -1.669 -20.531 -23.094 1 97.75 454 TYR A CA 1
ATOM 3487 C C . TYR A 1 454 ? -0.863 -21.766 -23.484 1 97.75 454 TYR A C 1
ATOM 3489 O O . TYR A 1 454 ? -0.713 -22.703 -22.688 1 97.75 454 TYR A O 1
ATOM 3497 N N . ILE A 1 455 ? -0.322 -21.844 -24.688 1 97.94 455 ILE A N 1
ATOM 3498 C CA . ILE A 1 455 ? 0.548 -22.906 -25.188 1 97.94 455 ILE A CA 1
ATOM 3499 C C . ILE A 1 455 ? 1.996 -22.609 -24.797 1 97.94 455 ILE A C 1
ATOM 3501 O O . ILE A 1 455 ? 2.621 -21.703 -25.375 1 97.94 455 ILE A O 1
ATOM 3505 N N . ILE A 1 456 ? 2.529 -23.359 -23.844 1 98.31 456 ILE A N 1
ATOM 3506 C CA . ILE A 1 456 ? 3.906 -23.156 -23.406 1 98.31 456 ILE A CA 1
ATOM 3507 C C . ILE A 1 456 ? 4.863 -23.844 -24.359 1 98.31 456 ILE A C 1
ATOM 3509 O O . ILE A 1 456 ? 4.797 -25.062 -24.547 1 98.31 456 ILE A O 1
ATOM 3513 N N . LYS A 1 457 ? 5.754 -23.125 -24.984 1 98.12 457 LYS A N 1
ATOM 3514 C CA . LYS A 1 457 ? 6.781 -23.672 -25.859 1 98.12 457 LYS A CA 1
ATOM 3515 C C . LYS A 1 457 ? 8.117 -23.797 -25.141 1 98.12 457 LYS A C 1
ATOM 3517 O O . LYS A 1 457 ? 8.242 -23.391 -23.984 1 98.12 457 LYS A O 1
ATOM 3522 N N . LYS A 1 458 ? 9.008 -24.453 -25.812 1 96.88 458 LYS A N 1
ATOM 3523 C CA . LYS A 1 458 ? 10.32 -24.734 -25.219 1 96.88 458 LYS A CA 1
ATOM 3524 C C . LYS A 1 458 ? 11 -23.438 -24.766 1 96.88 458 LYS A C 1
ATOM 3526 O O . LYS A 1 458 ? 11.086 -22.469 -25.516 1 96.88 458 LYS A O 1
ATOM 3531 N N . GLY A 1 459 ? 11.43 -23.438 -23.547 1 95.62 459 GLY A N 1
ATOM 3532 C CA . GLY A 1 459 ? 12.234 -22.344 -23.016 1 95.62 459 GLY A CA 1
ATOM 3533 C C . GLY A 1 459 ? 11.414 -21.156 -22.562 1 95.62 459 GLY A C 1
ATOM 3534 O O . GLY A 1 459 ? 11.938 -20.219 -21.969 1 95.62 459 GLY A O 1
ATOM 3535 N N . GLN A 1 460 ? 10.109 -21.172 -22.797 1 97.19 460 GLN A N 1
ATOM 3536 C CA . GLN A 1 460 ? 9.258 -20.047 -22.422 1 97.19 460 GLN A CA 1
ATOM 3537 C C . GLN A 1 460 ? 9.031 -20.016 -20.906 1 97.19 460 GLN A C 1
ATOM 3539 O O . GLN A 1 460 ? 9.016 -21.047 -20.25 1 97.19 460 GLN A O 1
ATOM 3544 N N . ARG A 1 461 ? 9 -18.797 -20.391 1 97.06 461 ARG A N 1
ATOM 3545 C CA . ARG A 1 461 ? 8.555 -18.547 -19.031 1 97.06 461 ARG A CA 1
ATOM 3546 C C . ARG A 1 461 ? 7.156 -17.938 -19 1 97.06 461 ARG A C 1
ATOM 3548 O O . ARG A 1 461 ? 6.801 -17.156 -19.875 1 97.06 461 ARG A O 1
ATOM 3555 N N . PHE A 1 462 ? 6.328 -18.344 -18.094 1 97.75 462 PHE A N 1
ATOM 3556 C CA . PHE A 1 462 ? 4.996 -17.812 -17.844 1 97.75 462 PHE A CA 1
ATOM 3557 C C . PHE A 1 462 ? 4.863 -17.344 -16.406 1 97.75 462 PHE A C 1
ATOM 3559 O O . PHE A 1 462 ? 4.773 -18.172 -15.484 1 97.75 462 PHE A O 1
ATOM 3566 N N . ILE A 1 463 ? 4.809 -16.016 -16.203 1 97.12 463 ILE A N 1
ATOM 3567 C CA . ILE A 1 463 ? 4.945 -15.43 -14.875 1 97.12 463 ILE A CA 1
ATOM 3568 C C . ILE A 1 463 ? 3.605 -14.852 -14.43 1 97.12 463 ILE A C 1
ATOM 3570 O O . ILE A 1 463 ? 3.021 -14.016 -15.117 1 97.12 463 ILE A O 1
ATOM 3574 N N . SER A 1 464 ? 3.133 -15.328 -13.359 1 95 464 SER A N 1
ATOM 3575 C CA . SER A 1 464 ? 1.964 -14.797 -12.664 1 95 464 SER A CA 1
ATOM 3576 C C . SER A 1 464 ? 2.199 -14.727 -11.164 1 95 464 SER A C 1
ATOM 3578 O O . SER A 1 464 ? 3.055 -15.438 -10.625 1 95 464 SER A O 1
ATOM 3580 N N . ASN A 1 465 ? 1.623 -13.797 -10.484 1 93.88 465 ASN A N 1
ATOM 3581 C CA . ASN A 1 465 ? 1.641 -13.766 -9.023 1 93.88 465 ASN A CA 1
ATOM 3582 C C . ASN A 1 465 ? 0.358 -14.344 -8.438 1 93.88 465 ASN A C 1
ATOM 3584 O O . ASN A 1 465 ? -0.486 -13.602 -7.926 1 93.88 465 ASN A O 1
ATOM 3588 N N . SER A 1 466 ? 0.314 -15.602 -8.266 1 90.88 466 SER A N 1
ATOM 3589 C CA . SER A 1 466 ? -0.946 -16.297 -8.047 1 90.88 466 SER A CA 1
ATOM 3590 C C . SER A 1 466 ? -1.326 -16.312 -6.566 1 90.88 466 SER A C 1
ATOM 3592 O O . SER A 1 466 ? -2.496 -16.484 -6.223 1 90.88 466 SER A O 1
ATOM 3594 N N . ALA A 1 467 ? -0.325 -16.172 -5.723 1 93.69 467 ALA A N 1
ATOM 3595 C CA . ALA A 1 467 ? -0.667 -16.25 -4.305 1 93.69 467 ALA A CA 1
ATOM 3596 C C . ALA A 1 467 ? -1.348 -14.961 -3.834 1 93.69 467 ALA A C 1
ATOM 3598 O O . ALA A 1 467 ? -2.465 -15 -3.312 1 93.69 467 ALA A O 1
ATOM 3599 N N . VAL A 1 468 ? -0.684 -13.836 -4.133 1 94.69 468 VAL A N 1
ATOM 3600 C CA . VAL A 1 468 ? -1.268 -12.562 -3.723 1 94.69 468 VAL A CA 1
ATOM 3601 C C . VAL A 1 468 ? -2.33 -12.133 -4.73 1 94.69 468 VAL A C 1
ATOM 3603 O O . VAL A 1 468 ? -3.316 -11.484 -4.367 1 94.69 468 VAL A O 1
ATOM 3606 N N . ALA A 1 469 ? -2.057 -12.453 -6.027 1 95.62 469 ALA A N 1
ATOM 3607 C CA . ALA A 1 469 ? -2.998 -12.188 -7.109 1 95.62 469 ALA A CA 1
ATOM 3608 C C . ALA A 1 469 ? -3.432 -10.727 -7.109 1 95.62 469 ALA A C 1
ATOM 3610 O O . ALA A 1 469 ? -4.629 -10.422 -7.109 1 95.62 469 ALA A O 1
ATOM 3611 N N . SER A 1 470 ? -2.508 -9.859 -7.117 1 96.06 470 SER A N 1
ATOM 3612 C CA . SER A 1 470 ? -2.779 -8.43 -7.043 1 96.06 470 SER A CA 1
ATOM 3613 C C . SER A 1 470 ? -3.072 -7.848 -8.422 1 96.06 470 SER A C 1
ATOM 3615 O O . SER A 1 470 ? -2.252 -7.961 -9.336 1 96.06 470 SER A O 1
ATOM 3617 N N . MET A 1 471 ? -4.258 -7.234 -8.594 1 96.56 471 MET A N 1
ATOM 3618 C CA . MET A 1 471 ? -4.352 -6.34 -9.742 1 96.56 471 MET A CA 1
ATOM 3619 C C . MET A 1 471 ? -3.229 -5.305 -9.719 1 96.56 471 MET A C 1
ATOM 3621 O O . MET A 1 471 ? -2.803 -4.871 -8.648 1 96.56 471 MET A O 1
ATOM 3625 N N . GLY A 1 472 ? -2.76 -4.961 -10.844 1 97.81 472 GLY A N 1
ATOM 3626 C CA . GLY A 1 472 ? -1.672 -3.998 -10.906 1 97.81 472 GLY A CA 1
ATOM 3627 C C . GLY A 1 472 ? -0.304 -4.648 -11 1 97.81 472 GLY A C 1
ATOM 3628 O O . GLY A 1 472 ? 0.698 -3.969 -11.234 1 97.81 472 GLY A O 1
ATOM 3629 N N . TYR A 1 473 ? -0.225 -6.008 -10.82 1 98.19 473 TYR A N 1
ATOM 3630 C CA . TYR A 1 473 ? 1.002 -6.777 -10.984 1 98.19 473 TYR A CA 1
ATOM 3631 C C . TYR A 1 473 ? 1.59 -6.578 -12.375 1 98.19 473 TYR A C 1
ATOM 3633 O O . TYR A 1 473 ? 2.811 -6.602 -12.555 1 98.19 473 TYR A O 1
ATOM 3641 N N . ASP A 1 474 ? 0.844 -6.152 -13.43 1 97.12 474 ASP A N 1
ATOM 3642 C CA . ASP A 1 474 ? 1.013 -6.113 -14.883 1 97.12 474 ASP A CA 1
ATOM 3643 C C . ASP A 1 474 ? 2.285 -5.359 -15.266 1 97.12 474 ASP A C 1
ATOM 3645 O O . ASP A 1 474 ? 3.365 -5.949 -15.328 1 97.12 474 ASP A O 1
ATOM 3649 N N . LEU A 1 475 ? 2.232 -4.145 -15.344 1 98.75 475 LEU A N 1
ATOM 3650 C CA . LEU A 1 475 ? 3.277 -3.303 -15.914 1 98.75 475 LEU A CA 1
ATOM 3651 C C . LEU A 1 475 ? 4.562 -3.4 -15.102 1 98.75 475 LEU A C 1
ATOM 3653 O O . LEU A 1 475 ? 5.645 -3.605 -15.656 1 98.75 475 LEU A O 1
ATOM 3657 N N . PRO A 1 476 ? 4.512 -3.389 -13.758 1 98.88 476 PRO A N 1
ATOM 3658 C CA . PRO A 1 476 ? 5.75 -3.475 -12.977 1 98.88 476 PRO A CA 1
ATOM 3659 C C . PRO A 1 476 ? 6.465 -4.812 -13.156 1 98.88 476 PRO A C 1
ATOM 3661 O O . PRO A 1 476 ? 7.695 -4.848 -13.242 1 98.88 476 PRO A O 1
ATOM 3664 N N . ALA A 1 477 ? 5.672 -5.898 -13.195 1 98.81 477 ALA A N 1
ATOM 3665 C CA . ALA A 1 477 ? 6.285 -7.211 -13.383 1 98.81 477 ALA A CA 1
ATOM 3666 C C . ALA A 1 477 ? 6.934 -7.316 -14.758 1 98.81 477 ALA A C 1
ATOM 3668 O O . ALA A 1 477 ? 8.008 -7.91 -14.906 1 98.81 477 ALA A O 1
ATOM 3669 N N . ALA A 1 478 ? 6.27 -6.777 -15.797 1 98.81 478 ALA A N 1
ATOM 3670 C CA . ALA A 1 478 ? 6.855 -6.754 -17.141 1 98.81 478 ALA A CA 1
ATOM 3671 C C . ALA A 1 478 ? 8.164 -5.965 -17.141 1 98.81 478 ALA A C 1
ATOM 3673 O O . ALA A 1 478 ? 9.117 -6.348 -17.828 1 98.81 478 ALA A O 1
ATOM 3674 N N . ILE A 1 479 ? 8.227 -4.855 -16.406 1 98.81 479 ILE A N 1
ATOM 3675 C CA . ILE A 1 479 ? 9.43 -4.043 -16.281 1 98.81 479 ILE A CA 1
ATOM 3676 C C . ILE A 1 479 ? 10.555 -4.875 -15.664 1 98.81 479 ILE A C 1
ATOM 3678 O O . ILE A 1 479 ? 11.664 -4.914 -16.188 1 98.81 479 ILE A O 1
ATOM 3682 N N . GLY A 1 480 ? 10.227 -5.57 -14.516 1 98.75 480 GLY A N 1
ATOM 3683 C CA . GLY A 1 480 ? 11.219 -6.43 -13.898 1 98.75 480 GLY A CA 1
ATOM 3684 C C . GLY A 1 480 ? 11.734 -7.512 -14.82 1 98.75 480 GLY A C 1
ATOM 3685 O O . GLY A 1 480 ? 12.945 -7.77 -14.867 1 98.75 480 GLY A O 1
ATOM 3686 N N . ALA A 1 481 ? 10.789 -8.125 -15.562 1 98.56 481 ALA A N 1
ATOM 3687 C CA . ALA A 1 481 ? 11.156 -9.18 -16.516 1 98.56 481 ALA A CA 1
ATOM 3688 C C . ALA A 1 481 ? 12.039 -8.625 -17.625 1 98.56 481 ALA A C 1
ATOM 3690 O O . ALA A 1 481 ? 13.008 -9.273 -18.031 1 98.56 481 ALA A O 1
ATOM 3691 N N . SER A 1 482 ? 11.719 -7.441 -18.125 1 98.56 482 SER A N 1
ATOM 3692 C CA . SER A 1 482 ? 12.484 -6.812 -19.203 1 98.56 482 SER A CA 1
ATOM 3693 C C . SER A 1 482 ? 13.906 -6.496 -18.75 1 98.56 482 SER A C 1
ATOM 3695 O O . SER A 1 482 ? 14.859 -6.637 -19.516 1 98.56 482 SER A O 1
ATOM 3697 N N . VAL A 1 483 ? 14.047 -6.059 -17.5 1 98.12 483 VAL A N 1
ATOM 3698 C CA . VAL A 1 483 ? 15.359 -5.762 -16.938 1 98.12 483 VAL A CA 1
ATOM 3699 C C . VAL A 1 483 ? 16.172 -7.051 -16.797 1 98.12 483 VAL A C 1
ATOM 3701 O O . VAL A 1 483 ? 17.391 -7.055 -17.016 1 98.12 483 VAL A O 1
ATOM 3704 N N . ALA A 1 484 ? 15.477 -8.148 -16.453 1 97.44 484 ALA A N 1
ATOM 3705 C CA . ALA A 1 484 ? 16.125 -9.445 -16.281 1 97.44 484 ALA A CA 1
ATOM 3706 C C . ALA A 1 484 ? 16.578 -10 -17.625 1 97.44 484 ALA A C 1
ATOM 3708 O O . ALA A 1 484 ? 17.656 -10.586 -17.734 1 97.44 484 ALA A O 1
ATOM 3709 N N . GLU A 1 485 ? 15.742 -9.852 -18.703 1 92.31 485 GLU A N 1
ATOM 3710 C CA . GLU A 1 485 ? 15.992 -10.391 -20.031 1 92.31 485 GLU A CA 1
ATOM 3711 C C . GLU A 1 485 ? 16.438 -9.289 -21 1 92.31 485 GLU A C 1
ATOM 3713 O O . GLU A 1 485 ? 15.852 -9.109 -22.062 1 92.31 485 GLU A O 1
ATOM 3718 N N . GLN A 1 486 ? 17.484 -8.758 -20.812 1 86.38 486 GLN A N 1
ATOM 3719 C CA . GLN A 1 486 ? 17.891 -7.59 -21.578 1 86.38 486 GLN A CA 1
ATOM 3720 C C . GLN A 1 486 ? 18 -7.922 -23.062 1 86.38 486 GLN A C 1
ATOM 3722 O O . GLN A 1 486 ? 18.641 -8.906 -23.438 1 86.38 486 GLN A O 1
ATOM 3727 N N . GLY A 1 487 ? 17.266 -7.184 -23.812 1 85.06 487 GLY A N 1
ATOM 3728 C CA . GLY A 1 487 ? 17.375 -7.254 -25.266 1 85.06 487 GLY A CA 1
ATOM 3729 C C . GLY A 1 487 ? 16.312 -8.125 -25.906 1 85.06 487 GLY A C 1
ATOM 3730 O O . GLY A 1 487 ? 16.172 -8.133 -27.141 1 85.06 487 GLY A O 1
ATOM 3731 N N . GLU A 1 488 ? 15.531 -8.844 -25.125 1 91.88 488 GLU A N 1
ATOM 3732 C CA . GLU A 1 488 ? 14.492 -9.719 -25.656 1 91.88 488 GLU A CA 1
ATOM 3733 C C . GLU A 1 488 ? 13.102 -9.156 -25.391 1 91.88 488 GLU A C 1
ATOM 3735 O O . GLU A 1 488 ? 12.883 -8.484 -24.375 1 91.88 488 GLU A O 1
ATOM 3740 N N . ASP A 1 489 ? 12.148 -9.414 -26.312 1 97.56 489 ASP A N 1
ATOM 3741 C CA . ASP A 1 489 ? 10.773 -8.984 -26.125 1 97.56 489 ASP A CA 1
ATOM 3742 C C . ASP A 1 489 ? 10.133 -9.695 -24.938 1 97.56 489 ASP A C 1
ATOM 3744 O O . ASP A 1 489 ? 10.305 -10.906 -24.766 1 97.56 489 ASP A O 1
ATOM 3748 N N . VAL A 1 490 ? 9.578 -8.945 -24.094 1 98.56 490 VAL A N 1
ATOM 3749 C CA . VAL A 1 490 ? 8.734 -9.469 -23.031 1 98.56 490 VAL A CA 1
ATOM 3750 C C . VAL A 1 490 ? 7.262 -9.305 -23.406 1 98.56 490 VAL A C 1
ATOM 3752 O O . VAL A 1 490 ? 6.852 -8.242 -23.875 1 98.56 490 VAL A O 1
ATOM 3755 N N . ILE A 1 491 ? 6.453 -10.352 -23.281 1 98.81 491 ILE A N 1
ATOM 3756 C CA . ILE A 1 491 ? 5.023 -10.32 -23.562 1 98.81 491 ILE A CA 1
ATOM 3757 C C . ILE A 1 491 ? 4.25 -10.039 -22.281 1 98.81 491 ILE A C 1
ATOM 3759 O O . ILE A 1 491 ? 4.441 -10.727 -21.281 1 98.81 491 ILE A O 1
ATOM 3763 N N . LEU A 1 492 ? 3.473 -9.023 -22.281 1 98.88 492 LEU A N 1
ATOM 3764 C CA . LEU A 1 492 ? 2.562 -8.758 -21.172 1 98.88 492 LEU A CA 1
ATOM 3765 C C . LEU A 1 492 ? 1.11 -8.938 -21.594 1 98.88 492 LEU A C 1
ATOM 3767 O O . LEU A 1 492 ? 0.668 -8.328 -22.578 1 98.88 492 LEU A O 1
ATOM 3771 N N . VAL A 1 493 ? 0.383 -9.805 -20.953 1 98.88 493 VAL A N 1
ATOM 3772 C CA . VAL A 1 493 ? -1.067 -9.891 -21.078 1 98.88 493 VAL A CA 1
ATOM 3773 C C . VAL A 1 493 ? -1.738 -9.297 -19.844 1 98.88 493 VAL A C 1
ATOM 3775 O O . VAL A 1 493 ? -1.484 -9.727 -18.719 1 98.88 493 VAL A O 1
ATOM 3778 N N . THR A 1 494 ? -2.541 -8.281 -20.016 1 98.62 494 THR A N 1
ATOM 3779 C CA . THR A 1 494 ? -3.172 -7.59 -18.906 1 98.62 494 THR A CA 1
ATOM 3780 C C . THR A 1 494 ? -4.637 -7.285 -19.203 1 98.62 494 THR A C 1
ATOM 3782 O O . THR A 1 494 ? -5.129 -7.621 -20.281 1 98.62 494 THR A O 1
ATOM 3785 N N . GLY A 1 495 ? -5.398 -6.797 -18.219 1 98.38 495 GLY A N 1
ATOM 3786 C CA . GLY A 1 495 ? -6.781 -6.375 -18.375 1 98.38 495 GLY A CA 1
ATOM 3787 C C . GLY A 1 495 ? -6.961 -4.871 -18.281 1 98.38 495 GLY A C 1
ATOM 3788 O O . GLY A 1 495 ? -6.125 -4.176 -17.703 1 98.38 495 GLY A O 1
ATOM 3789 N N . ASP A 1 496 ? -8.133 -4.402 -18.797 1 97.94 496 ASP A N 1
ATOM 3790 C CA . ASP A 1 496 ? -8.422 -2.973 -18.812 1 97.94 496 ASP A CA 1
ATOM 3791 C C . ASP A 1 496 ? -8.562 -2.424 -17.406 1 97.94 496 ASP A C 1
ATOM 3793 O O . ASP A 1 496 ? -8.281 -1.249 -17.156 1 97.94 496 ASP A O 1
ATOM 3797 N N . GLY A 1 497 ? -9.039 -3.26 -16.438 1 97.62 497 GLY A N 1
ATOM 3798 C CA . GLY A 1 497 ? -9.125 -2.842 -15.047 1 97.62 497 GLY A CA 1
ATOM 3799 C C . GLY A 1 497 ? -7.805 -2.947 -14.312 1 97.62 497 GLY A C 1
ATOM 3800 O O . GLY A 1 497 ? -7.402 -2.014 -13.617 1 97.62 497 GLY A O 1
ATOM 3801 N N . SER A 1 498 ? -7.07 -4.051 -14.5 1 98.12 498 SER A N 1
ATOM 3802 C CA . SER A 1 498 ? -5.848 -4.344 -13.758 1 98.12 498 SER A CA 1
ATOM 3803 C C . SER A 1 498 ? -4.746 -3.34 -14.086 1 98.12 498 SER A C 1
ATOM 3805 O O . SER A 1 498 ? -4.008 -2.906 -13.203 1 98.12 498 SER A O 1
ATOM 3807 N N . ILE A 1 499 ? -4.621 -2.949 -15.344 1 98.44 499 ILE A N 1
ATOM 3808 C CA . ILE A 1 499 ? -3.52 -2.111 -15.805 1 98.44 499 ILE A CA 1
ATOM 3809 C C . ILE A 1 499 ? -3.615 -0.733 -15.156 1 98.44 499 ILE A C 1
ATOM 3811 O O . ILE A 1 499 ? -2.615 -0.019 -15.047 1 98.44 499 ILE A O 1
ATOM 3815 N N . GLN A 1 500 ? -4.855 -0.347 -14.68 1 98.06 500 GLN A N 1
ATOM 3816 C CA . GLN A 1 500 ? -5.07 0.982 -14.117 1 98.06 500 GLN A CA 1
ATOM 3817 C C . GLN A 1 500 ? -4.324 1.146 -12.789 1 98.06 500 GLN A C 1
ATOM 3819 O O . GLN A 1 500 ? -3.908 2.252 -12.438 1 98.06 500 GLN A O 1
ATOM 3824 N N . MET A 1 501 ? -4.094 0.083 -12.055 1 98 501 MET A N 1
ATOM 3825 C CA . MET A 1 501 ? -3.549 0.15 -10.703 1 98 501 MET A CA 1
ATOM 3826 C C . MET A 1 501 ? -2.123 0.691 -10.711 1 98 501 MET A C 1
ATOM 3828 O O . MET A 1 501 ? -1.687 1.328 -9.75 1 98 501 MET A O 1
ATOM 3832 N N . ASN A 1 502 ? -1.357 0.417 -11.727 1 98.44 502 ASN A N 1
ATOM 3833 C CA . ASN A 1 502 ? -0.003 0.933 -11.891 1 98.44 502 ASN A CA 1
ATOM 3834 C C . ASN A 1 502 ? 0.201 1.54 -13.281 1 98.44 502 ASN A C 1
ATOM 3836 O O . ASN A 1 502 ? 1.275 1.407 -13.867 1 98.44 502 ASN A O 1
ATOM 3840 N N . LEU A 1 503 ? -0.803 2.25 -13.781 1 98.5 503 LEU A N 1
ATOM 3841 C CA . LEU A 1 503 ? -0.853 2.785 -15.141 1 98.5 503 LEU A CA 1
ATOM 3842 C C . LEU A 1 503 ? 0.325 3.717 -15.398 1 98.5 503 LEU A C 1
ATOM 3844 O O . LEU A 1 503 ? 0.835 3.781 -16.516 1 98.5 503 LEU A O 1
ATOM 3848 N N . GLN A 1 504 ? 0.824 4.418 -14.383 1 98.19 504 GLN A N 1
ATOM 3849 C CA . GLN A 1 504 ? 1.874 5.422 -14.516 1 98.19 504 GLN A CA 1
ATOM 3850 C C . GLN A 1 504 ? 3.178 4.797 -15 1 98.19 504 GLN A C 1
ATOM 3852 O O . GLN A 1 504 ? 4.039 5.492 -15.539 1 98.19 504 GLN A O 1
ATOM 3857 N N . GLU A 1 505 ? 3.326 3.469 -14.852 1 98.75 505 GLU A N 1
ATOM 3858 C CA . GLU A 1 505 ? 4.562 2.797 -15.234 1 98.75 505 GLU A CA 1
ATOM 3859 C C . GLU A 1 505 ? 4.656 2.637 -16.75 1 98.75 505 GLU A C 1
ATOM 3861 O O . GLU A 1 505 ? 5.699 2.244 -17.266 1 98.75 505 GLU A O 1
ATOM 3866 N N . LEU A 1 506 ? 3.537 2.945 -17.484 1 98.81 506 LEU A N 1
ATOM 3867 C CA . LEU A 1 506 ? 3.672 3.098 -18.922 1 98.81 506 LEU A CA 1
ATOM 3868 C C . LEU A 1 506 ? 4.789 4.078 -19.266 1 98.81 506 LEU A C 1
ATOM 3870 O O . LEU A 1 506 ? 5.496 3.896 -20.266 1 98.81 506 LEU A O 1
ATOM 3874 N N . GLN A 1 507 ? 4.926 5.086 -18.438 1 98.69 507 GLN A N 1
ATOM 3875 C CA . GLN A 1 507 ? 5.961 6.098 -18.641 1 98.69 507 GLN A CA 1
ATOM 3876 C C . GLN A 1 507 ? 7.355 5.504 -18.453 1 98.69 507 GLN A C 1
ATOM 3878 O O . GLN A 1 507 ? 8.281 5.859 -19.188 1 98.69 507 GLN A O 1
ATOM 3883 N N . THR A 1 508 ? 7.547 4.605 -17.422 1 98.62 508 THR A N 1
ATOM 3884 C CA . THR A 1 508 ? 8.828 3.947 -17.203 1 98.62 508 THR A CA 1
ATOM 3885 C C . THR A 1 508 ? 9.234 3.125 -18.422 1 98.62 508 THR A C 1
ATOM 3887 O O . THR A 1 508 ? 10.391 3.166 -18.844 1 98.62 508 THR A O 1
ATOM 3890 N N . ILE A 1 509 ? 8.281 2.418 -19 1 98.69 509 ILE A N 1
ATOM 3891 C CA . ILE A 1 509 ? 8.547 1.539 -20.125 1 98.69 509 ILE A CA 1
ATOM 3892 C C . ILE A 1 509 ? 8.961 2.369 -21.344 1 98.69 509 ILE A C 1
ATOM 3894 O O . ILE A 1 509 ? 9.961 2.059 -22 1 98.69 509 ILE A O 1
ATOM 3898 N N . ILE A 1 510 ? 8.242 3.475 -21.625 1 97.69 510 ILE A N 1
ATOM 3899 C CA . ILE A 1 510 ? 8.523 4.281 -22.812 1 97.69 510 ILE A CA 1
ATOM 3900 C C . ILE A 1 510 ? 9.836 5.035 -22.609 1 97.69 510 ILE A C 1
ATOM 3902 O O . ILE A 1 510 ? 10.586 5.246 -23.578 1 97.69 510 ILE A O 1
ATOM 3906 N N . HIS A 1 511 ? 10.109 5.52 -21.328 1 97.38 511 HIS A N 1
ATOM 3907 C CA . HIS A 1 511 ? 11.344 6.238 -21.016 1 97.38 511 HIS A CA 1
ATOM 3908 C C . HIS A 1 511 ? 12.57 5.398 -21.359 1 97.38 511 HIS A C 1
ATOM 3910 O O . HIS A 1 511 ? 13.555 5.914 -21.891 1 97.38 511 HIS A O 1
ATOM 3916 N N . HIS A 1 512 ? 12.523 4.113 -21.031 1 96.88 512 HIS A N 1
ATOM 3917 C CA . HIS A 1 512 ? 13.672 3.232 -21.234 1 96.88 512 HIS A CA 1
ATOM 3918 C C . HIS A 1 512 ? 13.562 2.463 -22.531 1 96.88 512 HIS A C 1
ATOM 3920 O O . HIS A 1 512 ? 14.406 1.615 -22.844 1 96.88 512 HIS A O 1
ATOM 3926 N N . HIS A 1 513 ? 12.5 2.703 -23.328 1 96.56 513 HIS A N 1
ATOM 3927 C CA . HIS A 1 513 ? 12.234 2.016 -24.594 1 96.56 513 HIS A CA 1
ATOM 3928 C C . HIS A 1 513 ? 12.289 0.501 -24.406 1 96.56 513 HIS A C 1
ATOM 3930 O O . HIS A 1 513 ? 12.961 -0.195 -25.188 1 96.56 513 HIS A O 1
ATOM 3936 N N . MET A 1 514 ? 11.711 0.021 -23.328 1 97.88 514 MET A N 1
ATOM 3937 C CA . MET A 1 514 ? 11.734 -1.411 -23.047 1 97.88 514 MET A CA 1
ATOM 3938 C C . MET A 1 514 ? 10.906 -2.178 -24.078 1 97.88 514 MET A C 1
ATOM 3940 O O . MET A 1 514 ? 9.812 -1.745 -24.438 1 97.88 514 MET A O 1
ATOM 3944 N N . PRO A 1 515 ? 11.398 -3.268 -24.547 1 98 515 PRO A N 1
ATOM 3945 C CA . PRO A 1 515 ? 10.672 -4.043 -25.562 1 98 515 PRO A CA 1
ATOM 3946 C C . PRO A 1 515 ? 9.547 -4.883 -24.953 1 98 515 PRO A C 1
ATOM 3948 O O . PRO A 1 515 ? 9.562 -6.113 -25.078 1 98 515 PRO A O 1
ATOM 3951 N N . VAL A 1 516 ? 8.57 -4.27 -24.422 1 98.69 516 VAL A N 1
ATOM 3952 C CA . VAL A 1 516 ? 7.406 -4.926 -23.828 1 98.69 516 VAL A CA 1
ATOM 3953 C C . VAL A 1 516 ? 6.223 -4.852 -24.797 1 98.69 516 VAL A C 1
ATOM 3955 O O . VAL A 1 516 ? 5.793 -3.76 -25.172 1 98.69 516 VAL A O 1
ATOM 3958 N N . LYS A 1 517 ? 5.773 -5.984 -25.25 1 98.88 517 LYS A N 1
ATOM 3959 C CA . LYS A 1 517 ? 4.551 -6.09 -26.047 1 98.88 517 LYS A CA 1
ATOM 3960 C C . LYS A 1 517 ? 3.326 -6.254 -25.141 1 98.88 517 LYS A C 1
ATOM 3962 O O . LYS A 1 517 ? 3.08 -7.34 -24.609 1 98.88 517 LYS A O 1
ATOM 3967 N N . ILE A 1 518 ? 2.553 -5.172 -25.016 1 98.94 518 ILE A N 1
ATOM 3968 C CA . ILE A 1 518 ? 1.43 -5.172 -24.078 1 98.94 518 ILE A CA 1
ATOM 3969 C C . ILE A 1 518 ? 0.155 -5.594 -24.812 1 98.94 518 ILE A C 1
ATOM 3971 O O . ILE A 1 518 ? -0.35 -4.863 -25.656 1 98.94 518 ILE A O 1
ATOM 3975 N N . PHE A 1 519 ? -0.33 -6.738 -24.547 1 98.94 519 PHE A N 1
ATOM 3976 C CA . PHE A 1 519 ? -1.634 -7.207 -25 1 98.94 519 PHE A CA 1
ATOM 3977 C C . PHE A 1 519 ? -2.695 -6.969 -23.938 1 98.94 519 PHE A C 1
ATOM 3979 O O . PHE A 1 519 ? -2.684 -7.617 -22.891 1 98.94 519 PHE A O 1
ATOM 3986 N N . LEU A 1 520 ? -3.633 -6.086 -24.219 1 98.88 520 LEU A N 1
ATOM 3987 C CA . LEU A 1 520 ? -4.625 -5.625 -23.25 1 98.88 520 LEU A CA 1
ATOM 3988 C C . LEU A 1 520 ? -6 -6.215 -23.562 1 98.88 520 LEU A C 1
ATOM 3990 O O . LEU A 1 520 ? -6.574 -5.93 -24.609 1 98.88 520 LEU A O 1
ATOM 3994 N N . ILE A 1 521 ? -6.488 -7.047 -22.688 1 98.81 521 ILE A N 1
ATOM 3995 C CA . ILE A 1 521 ? -7.844 -7.574 -22.766 1 98.81 521 ILE A CA 1
ATOM 3996 C C . ILE A 1 521 ? -8.844 -6.52 -22.297 1 98.81 521 ILE A C 1
ATOM 3998 O O . ILE A 1 521 ? -8.812 -6.102 -21.141 1 98.81 521 ILE A O 1
ATOM 4002 N N . ASN A 1 522 ? -9.711 -6.051 -23.172 1 98.56 522 ASN A N 1
ATOM 4003 C CA . ASN A 1 522 ? -10.75 -5.09 -22.828 1 98.56 522 ASN A CA 1
ATOM 4004 C C . ASN A 1 522 ? -12.133 -5.734 -22.812 1 98.56 522 ASN A C 1
ATOM 4006 O O . ASN A 1 522 ? -12.727 -5.953 -23.875 1 98.56 522 ASN A O 1
ATOM 4010 N N . ASN A 1 523 ? -12.578 -6.074 -21.688 1 97.44 523 ASN A N 1
ATOM 4011 C CA . ASN A 1 523 ? -13.93 -6.594 -21.531 1 97.44 523 ASN A CA 1
ATOM 4012 C C . ASN A 1 523 ? -14.82 -5.617 -20.766 1 97.44 523 ASN A C 1
ATOM 4014 O O . ASN A 1 523 ? -15.781 -6.027 -20.125 1 97.44 523 ASN A O 1
ATOM 4018 N N . GLY A 1 524 ? -14.391 -4.391 -20.703 1 96.62 524 GLY A N 1
ATOM 4019 C CA . GLY A 1 524 ? -15.203 -3.299 -20.188 1 96.62 524 GLY A CA 1
ATOM 4020 C C . GLY A 1 524 ? -15.258 -3.266 -18.672 1 96.62 524 GLY A C 1
ATOM 4021 O O . GLY A 1 524 ? -16.25 -2.801 -18.078 1 96.62 524 GLY A O 1
ATOM 4022 N N . GLY A 1 525 ? -14.359 -3.771 -18 1 97.12 525 GLY A N 1
ATOM 4023 C CA . GLY A 1 525 ? -14.367 -3.715 -16.547 1 97.12 525 GLY A CA 1
ATOM 4024 C C . GLY A 1 525 ? -13.844 -4.98 -15.906 1 97.12 525 GLY A C 1
ATOM 4025 O O . GLY A 1 525 ? -12.914 -5.609 -16.422 1 97.12 525 GLY A O 1
ATOM 4026 N N . TYR A 1 526 ? -14.312 -5.254 -14.664 1 97.56 526 TYR A N 1
ATOM 4027 C CA . TYR A 1 526 ? -13.867 -6.391 -13.867 1 97.56 526 TYR A CA 1
ATOM 4028 C C . TYR A 1 526 ? -14.688 -7.637 -14.188 1 97.56 526 TYR A C 1
ATOM 4030 O O . TYR A 1 526 ? -15.664 -7.934 -13.5 1 97.56 526 TYR A O 1
ATOM 4038 N N . HIS A 1 527 ? -14.148 -8.414 -15.102 1 97.5 527 HIS A N 1
ATOM 4039 C CA . HIS A 1 527 ? -14.906 -9.531 -15.656 1 97.5 527 HIS A CA 1
ATOM 4040 C C . HIS A 1 527 ? -15.117 -10.625 -14.617 1 97.5 527 HIS A C 1
ATOM 4042 O O . HIS A 1 527 ? -16.188 -11.227 -14.555 1 97.5 527 HIS A O 1
ATOM 4048 N N . SER A 1 528 ? -14.094 -10.945 -13.859 1 95.69 528 SER A N 1
ATOM 4049 C CA . SER A 1 528 ? -14.234 -11.953 -12.812 1 95.69 528 SER A CA 1
ATOM 4050 C C . SER A 1 528 ? -15.344 -11.578 -11.836 1 95.69 528 SER A C 1
ATOM 4052 O O . SER A 1 528 ? -16.078 -12.445 -11.375 1 95.69 528 SER A O 1
ATOM 4054 N N . ILE A 1 529 ? -15.461 -10.336 -11.445 1 96.62 529 ILE A N 1
ATOM 4055 C CA . ILE A 1 529 ? -16.453 -9.859 -10.5 1 96.62 529 ILE A CA 1
ATOM 4056 C C . ILE A 1 529 ? -17.828 -9.836 -11.172 1 96.62 529 ILE A C 1
ATOM 4058 O O . ILE A 1 529 ? -18.844 -10.117 -10.523 1 96.62 529 ILE A O 1
ATOM 4062 N N . ARG A 1 530 ? -17.859 -9.453 -12.469 1 96.88 530 ARG A N 1
ATOM 4063 C CA . ARG A 1 530 ? -19.094 -9.531 -13.242 1 96.88 530 ARG A CA 1
ATOM 4064 C C . ARG A 1 530 ? -19.703 -10.93 -13.164 1 96.88 530 ARG A C 1
ATOM 4066 O O . ARG A 1 530 ? -20.891 -11.07 -12.875 1 96.88 530 ARG A O 1
ATOM 4073 N N . GLN A 1 531 ? -18.859 -11.977 -13.406 1 94.94 531 GLN A N 1
ATOM 4074 C CA . GLN A 1 531 ? -19.312 -13.352 -13.352 1 94.94 531 GLN A CA 1
ATOM 4075 C C . GLN A 1 531 ? -19.828 -13.711 -11.961 1 94.94 531 GLN A C 1
ATOM 4077 O O . GLN A 1 531 ? -20.859 -14.359 -11.82 1 94.94 531 GLN A O 1
ATOM 4082 N N . THR A 1 532 ? -19.094 -13.266 -10.984 1 93.56 532 THR A N 1
ATOM 4083 C CA . THR A 1 532 ? -19.453 -13.562 -9.602 1 93.56 532 THR A CA 1
ATOM 4084 C C . THR A 1 532 ? -20.781 -12.93 -9.242 1 93.56 532 THR A C 1
ATOM 4086 O O . THR A 1 532 ? -21.656 -13.594 -8.672 1 93.56 532 THR A O 1
ATOM 4089 N N . GLN A 1 533 ? -20.984 -11.633 -9.539 1 95.88 533 GLN A N 1
ATOM 4090 C CA . GLN A 1 533 ? -22.219 -10.938 -9.203 1 95.88 533 GLN A CA 1
ATOM 4091 C C . GLN A 1 533 ? -23.406 -11.531 -9.953 1 95.88 533 GLN A C 1
ATOM 4093 O O . GLN A 1 533 ? -24.484 -11.703 -9.383 1 95.88 533 GLN A O 1
ATOM 4098 N N . LYS A 1 534 ? -23.219 -11.891 -11.227 1 94.38 534 LYS A N 1
ATOM 4099 C CA . LYS A 1 534 ? -24.312 -12.484 -12.008 1 94.38 534 LYS A CA 1
ATOM 4100 C C . LYS A 1 534 ? -24.703 -13.852 -11.461 1 94.38 534 LYS A C 1
ATOM 4102 O O . LYS A 1 534 ? -25.875 -14.203 -11.453 1 94.38 534 LYS A O 1
ATOM 4107 N N . ASN A 1 535 ? -23.719 -14.57 -11.008 1 90.62 535 ASN A N 1
ATOM 4108 C CA . ASN A 1 535 ? -23.938 -15.93 -10.531 1 90.62 535 ASN A CA 1
ATOM 4109 C C . ASN A 1 535 ? -24.594 -15.945 -9.148 1 90.62 535 ASN A C 1
ATOM 4111 O O . ASN A 1 535 ? -25.438 -16.797 -8.859 1 90.62 535 ASN A O 1
ATOM 4115 N N . PHE A 1 536 ? -24.188 -14.977 -8.289 1 90.44 536 PHE A N 1
ATOM 4116 C CA . PHE A 1 536 ? -24.547 -15.102 -6.879 1 90.44 536 PHE A CA 1
ATOM 4117 C C . PHE A 1 536 ? -25.625 -14.094 -6.508 1 90.44 536 PHE A C 1
ATOM 4119 O O . PHE A 1 536 ? -26.391 -14.312 -5.566 1 90.44 536 PHE A O 1
ATOM 4126 N N . PHE A 1 537 ? -25.734 -12.93 -7.16 1 93.44 537 PHE A N 1
ATOM 4127 C CA . PHE A 1 537 ? -26.562 -11.852 -6.648 1 93.44 537 PHE A CA 1
ATOM 4128 C C . PHE A 1 537 ? -27.562 -11.383 -7.707 1 93.44 537 PHE A C 1
ATOM 4130 O O . PHE A 1 537 ? -28.672 -10.961 -7.383 1 93.44 537 PHE A O 1
ATOM 4137 N N . GLY A 1 538 ? -27.172 -11.383 -8.953 1 89.12 538 GLY A N 1
ATOM 4138 C CA . GLY A 1 538 ? -28.062 -10.922 -10.016 1 89.12 538 GLY A CA 1
ATOM 4139 C C . GLY A 1 538 ? -27.969 -9.43 -10.266 1 89.12 538 GLY A C 1
ATOM 4140 O O . GLY A 1 538 ? -27.125 -8.742 -9.672 1 89.12 538 GLY A O 1
ATOM 4141 N N . GLU A 1 539 ? -28.797 -8.805 -11.086 1 92 539 GLU A N 1
ATOM 4142 C CA . GLU A 1 539 ? -28.797 -7.398 -11.484 1 92 539 GLU A CA 1
ATOM 4143 C C . GLU A 1 539 ? -29.594 -6.543 -10.508 1 92 539 GLU A C 1
ATOM 4145 O O . GLU A 1 539 ? -30.547 -7.023 -9.883 1 92 539 GLU A O 1
ATOM 4150 N N . PRO A 1 540 ? -29.281 -5.176 -10.508 1 96 540 PRO A N 1
ATOM 4151 C CA . PRO A 1 540 ? -28.188 -4.473 -11.188 1 96 540 PRO A CA 1
ATOM 4152 C C . PRO A 1 540 ? -26.812 -4.785 -10.578 1 96 540 PRO A C 1
ATOM 4154 O O . PRO A 1 540 ? -26.719 -5.047 -9.383 1 96 540 PRO A O 1
ATOM 4157 N N . LEU A 1 541 ? -25.797 -4.805 -11.328 1 97.12 541 LEU A N 1
ATOM 4158 C CA . LEU A 1 541 ? -24.422 -5.02 -10.891 1 97.12 541 LEU A CA 1
ATOM 4159 C C . LEU A 1 541 ? -23.844 -3.748 -10.281 1 97.12 541 LEU A C 1
ATOM 4161 O O . LEU A 1 541 ? -24.359 -2.65 -10.516 1 97.12 541 LEU A O 1
ATOM 4165 N N . VAL A 1 542 ? -22.812 -3.875 -9.484 1 97.94 542 VAL A N 1
ATOM 4166 C CA . VAL A 1 542 ? -22.219 -2.705 -8.844 1 97.94 542 VAL A CA 1
ATOM 4167 C C . VAL A 1 542 ? -20.703 -2.732 -9.008 1 97.94 542 VAL A C 1
ATOM 4169 O O . VAL A 1 542 ? -20.078 -3.781 -8.844 1 97.94 542 VAL A O 1
ATOM 4172 N N . GLY A 1 543 ? -20.125 -1.585 -9.328 1 98.06 543 GLY A N 1
ATOM 4173 C CA . GLY A 1 543 ? -18.688 -1.36 -9.305 1 98.06 543 GLY A CA 1
ATOM 4174 C C . GLY A 1 543 ? -17.938 -2.252 -10.273 1 98.06 543 GLY A C 1
ATOM 4175 O O . GLY A 1 543 ? -16.828 -2.721 -9.961 1 98.06 543 GLY A O 1
ATOM 4176 N N . ILE A 1 544 ? -18.438 -2.529 -11.453 1 96.5 544 ILE A N 1
ATOM 4177 C CA . ILE A 1 544 ? -17.828 -3.508 -12.344 1 96.5 544 ILE A CA 1
ATOM 4178 C C . ILE A 1 544 ? -17.281 -2.807 -13.586 1 96.5 544 ILE A C 1
ATOM 4180 O O . ILE A 1 544 ? -16.297 -3.248 -14.18 1 96.5 544 ILE A O 1
ATOM 4184 N N . GLY A 1 545 ? -17.953 -1.803 -14.047 1 95.81 545 GLY A N 1
ATOM 4185 C CA . GLY A 1 545 ? -17.547 -1.134 -15.273 1 95.81 545 GLY A CA 1
ATOM 4186 C C . GLY A 1 545 ? -18.719 -0.63 -16.094 1 95.81 545 GLY A C 1
ATOM 4187 O O . GLY A 1 545 ? -19.656 -0.035 -15.562 1 95.81 545 GLY A O 1
ATOM 4188 N N . VAL A 1 546 ? -18.703 -0.811 -17.391 1 93.12 546 VAL A N 1
ATOM 4189 C CA . VAL A 1 546 ? -19.641 -0.219 -18.344 1 93.12 546 VAL A CA 1
ATOM 4190 C C . VAL A 1 546 ? -21.047 -0.702 -18.047 1 93.12 546 VAL A C 1
ATOM 4192 O O . VAL A 1 546 ? -22.031 0.004 -18.312 1 93.12 546 VAL A O 1
ATOM 4195 N N . ASP A 1 547 ? -21.156 -1.887 -17.562 1 93.19 547 ASP A N 1
ATOM 4196 C CA . ASP A 1 547 ? -22.484 -2.467 -17.406 1 93.19 547 ASP A CA 1
ATOM 4197 C C . ASP A 1 547 ? -23.094 -2.088 -16.062 1 93.19 547 ASP A C 1
ATOM 4199 O O . ASP A 1 547 ? -24.312 -2.176 -15.875 1 93.19 547 ASP A O 1
ATOM 4203 N N . SER A 1 548 ? -22.297 -1.765 -15.062 1 95.44 548 SER A N 1
ATOM 4204 C CA . SER A 1 548 ? -22.828 -1.24 -13.812 1 95.44 548 SER A CA 1
ATOM 4205 C C . SER A 1 548 ? -23.016 0.271 -13.883 1 95.44 548 SER A C 1
ATOM 4207 O O . SER A 1 548 ? -23.75 0.849 -13.078 1 95.44 548 SER A O 1
ATOM 4209 N N . ARG A 1 549 ? -22.438 1.031 -14.781 1 94.75 549 ARG A N 1
ATOM 4210 C CA . ARG A 1 549 ? -22.578 2.447 -15.109 1 94.75 549 ARG A CA 1
ATOM 4211 C C . ARG A 1 549 ? -22.062 3.32 -13.969 1 94.75 549 ARG A C 1
ATOM 4213 O O . ARG A 1 549 ? -22.203 4.543 -13.992 1 94.75 549 ARG A O 1
ATOM 4220 N N . ASP A 1 550 ? -21.453 2.721 -12.953 1 97.5 550 ASP A N 1
ATOM 4221 C CA . ASP A 1 550 ? -20.969 3.471 -11.797 1 97.5 550 ASP A CA 1
ATOM 4222 C C . ASP A 1 550 ? -19.438 3.465 -11.734 1 97.5 550 ASP A C 1
ATOM 4224 O O . ASP A 1 550 ? -18.859 3.924 -10.75 1 97.5 550 ASP A O 1
ATOM 4228 N N . LEU A 1 551 ? -18.828 2.967 -12.719 1 97.38 551 LEU A N 1
ATOM 4229 C CA . LEU A 1 551 ? -17.391 2.902 -12.906 1 97.38 551 LEU A CA 1
ATOM 4230 C C . LEU A 1 551 ? -17.031 2.916 -14.391 1 97.38 551 LEU A C 1
ATOM 4232 O O . LEU A 1 551 ? -17.688 2.244 -15.195 1 97.38 551 LEU A O 1
ATOM 4236 N N . SER A 1 552 ? -16.094 3.738 -14.766 1 97.56 552 SER A N 1
ATOM 4237 C CA . SER A 1 552 ? -15.656 3.775 -16.156 1 97.56 552 SER A CA 1
ATOM 4238 C C . SER A 1 552 ? -14.133 3.668 -16.266 1 97.56 552 SER A C 1
ATOM 4240 O O . SER A 1 552 ? -13.43 3.77 -15.258 1 97.56 552 SER A O 1
ATOM 4242 N N . PHE A 1 553 ? -13.633 3.359 -17.375 1 97.5 553 PHE A N 1
ATOM 4243 C CA . PHE A 1 553 ? -12.211 3.246 -17.688 1 97.5 553 PHE A CA 1
ATOM 4244 C C . PHE A 1 553 ? -11.828 4.188 -18.812 1 97.5 553 PHE A C 1
ATOM 4246 O O . PHE A 1 553 ? -12.664 4.504 -19.672 1 97.5 553 PHE A O 1
ATOM 4253 N N . PRO A 1 554 ? -10.586 4.66 -18.812 1 97.38 554 PRO A N 1
ATOM 4254 C CA . PRO A 1 554 ? -10.172 5.586 -19.859 1 97.38 554 PRO A CA 1
ATOM 4255 C C . PRO A 1 554 ? -10.008 4.902 -21.219 1 97.38 554 PRO A C 1
ATOM 4257 O O . PRO A 1 554 ? -9.836 3.682 -21.281 1 97.38 554 PRO A O 1
ATOM 4260 N N . ASP A 1 555 ? -10.109 5.699 -22.266 1 97.94 555 ASP A N 1
ATOM 4261 C CA . ASP A 1 555 ? -9.859 5.219 -23.609 1 97.94 555 ASP A CA 1
ATOM 4262 C C . ASP A 1 555 ? -8.383 4.867 -23.812 1 97.94 555 ASP A C 1
ATOM 4264 O O . ASP A 1 555 ? -7.523 5.754 -23.812 1 97.94 555 ASP A O 1
ATOM 4268 N N . MET A 1 556 ? -8.125 3.598 -24.047 1 98.12 556 MET A N 1
ATOM 4269 C CA . MET A 1 556 ? -6.738 3.145 -24.078 1 98.12 556 MET A CA 1
ATOM 4270 C C . MET A 1 556 ? -6.043 3.611 -25.359 1 98.12 556 MET A C 1
ATOM 4272 O O . MET A 1 556 ? -4.828 3.803 -25.359 1 98.12 556 MET A O 1
ATOM 4276 N N . GLU A 1 557 ? -6.77 3.738 -26.453 1 98.56 557 GLU A N 1
ATOM 4277 C CA . GLU A 1 557 ? -6.176 4.277 -27.672 1 98.56 557 GLU A CA 1
ATOM 4278 C C . GLU A 1 557 ? -5.637 5.688 -27.438 1 98.56 557 GLU A C 1
ATOM 4280 O O . GLU A 1 557 ? -4.504 5.996 -27.828 1 98.56 557 GLU A O 1
ATOM 4285 N N . LYS A 1 558 ? -6.469 6.539 -26.812 1 98.56 558 LYS A N 1
ATOM 4286 C CA . LYS A 1 558 ? -6.059 7.91 -26.516 1 98.56 558 LYS A CA 1
ATOM 4287 C C . LYS A 1 558 ? -4.902 7.941 -25.531 1 98.56 558 LYS A C 1
ATOM 4289 O O . LYS A 1 558 ? -3.967 8.727 -25.672 1 98.56 558 LYS A O 1
ATOM 4294 N N . LEU A 1 559 ? -4.949 7.086 -24.516 1 98.38 559 LEU A N 1
ATOM 4295 C CA . LEU A 1 559 ? -3.869 7.023 -23.547 1 98.38 559 LEU A CA 1
ATOM 4296 C C . LEU A 1 559 ? -2.568 6.574 -24.203 1 98.38 559 LEU A C 1
ATOM 4298 O O . LEU A 1 559 ? -1.498 7.102 -23.891 1 98.38 559 LEU A O 1
ATOM 4302 N N . SER A 1 560 ? -2.699 5.488 -25.016 1 98.56 560 SER A N 1
ATOM 4303 C CA . SER A 1 560 ? -1.519 5.004 -25.734 1 98.56 560 SER A CA 1
ATOM 4304 C C . SER A 1 560 ? -0.83 6.129 -26.484 1 98.56 560 SER A C 1
ATOM 4306 O O . SER A 1 560 ? 0.394 6.27 -26.438 1 98.56 560 SER A O 1
ATOM 4308 N N . ALA A 1 561 ? -1.615 6.918 -27.172 1 98.38 561 ALA A N 1
ATOM 4309 C CA . ALA A 1 561 ? -1.081 8.047 -27.938 1 98.38 561 ALA A CA 1
ATOM 4310 C C . ALA A 1 561 ? -0.434 9.07 -27 1 98.38 561 ALA A C 1
ATOM 4312 O O . ALA A 1 561 ? 0.623 9.625 -27.312 1 98.38 561 ALA A O 1
ATOM 4313 N N . ALA A 1 562 ? -1.079 9.305 -25.859 1 98.44 562 ALA A N 1
ATOM 4314 C CA . ALA A 1 562 ? -0.581 10.305 -24.906 1 98.44 562 ALA A CA 1
ATOM 4315 C C . ALA A 1 562 ? 0.788 9.906 -24.375 1 98.44 562 ALA A C 1
ATOM 4317 O O . ALA A 1 562 ? 1.651 10.758 -24.156 1 98.44 562 ALA A O 1
ATOM 4318 N N . TYR A 1 563 ? 1.003 8.672 -24.172 1 98.38 563 TYR A N 1
ATOM 4319 C CA . TYR A 1 563 ? 2.275 8.188 -23.641 1 98.38 563 TYR A CA 1
ATOM 4320 C C . TYR A 1 563 ? 3.287 7.984 -24.766 1 98.38 563 TYR A C 1
ATOM 4322 O O . TYR A 1 563 ? 4.492 7.895 -24.516 1 98.38 563 TYR A O 1
ATOM 4330 N N . GLY A 1 564 ? 2.83 7.75 -26 1 98.25 564 GLY A N 1
ATOM 4331 C CA . GLY A 1 564 ? 3.73 7.578 -27.125 1 98.25 564 GLY A CA 1
ATOM 4332 C C . GLY A 1 564 ? 3.887 6.129 -27.547 1 98.25 564 GLY A C 1
ATOM 4333 O O . GLY A 1 564 ? 4.91 5.75 -28.125 1 98.25 564 GLY A O 1
ATOM 4334 N N . TYR A 1 565 ? 2.924 5.297 -27.281 1 98.69 565 TYR A N 1
ATOM 4335 C CA . TYR A 1 565 ? 2.939 3.898 -27.703 1 98.69 565 TYR A CA 1
ATOM 4336 C C . TYR A 1 565 ? 2.311 3.723 -29.078 1 98.69 565 TYR A C 1
ATOM 4338 O O . TYR A 1 565 ? 1.237 4.266 -29.344 1 98.69 565 TYR A O 1
ATOM 4346 N N . PRO A 1 566 ? 2.998 2.938 -29.984 1 98.69 566 PRO A N 1
ATOM 4347 C CA . PRO A 1 566 ? 2.182 2.4 -31.078 1 98.69 566 PRO A CA 1
ATOM 4348 C C . PRO A 1 566 ? 0.971 1.616 -30.578 1 98.69 566 PRO A C 1
ATOM 4350 O O . PRO A 1 566 ? 1.04 0.963 -29.531 1 98.69 566 PRO A O 1
ATOM 4353 N N . TYR A 1 567 ? -0.131 1.725 -31.328 1 98.75 567 TYR A N 1
ATOM 4354 C CA . TYR A 1 567 ? -1.396 1.139 -30.891 1 98.75 567 TYR A CA 1
ATOM 4355 C C . TYR A 1 567 ? -2.014 0.298 -32 1 98.75 567 TYR A C 1
ATOM 4357 O O . TYR A 1 567 ? -2.074 0.729 -33.156 1 98.75 567 TYR A O 1
ATOM 4365 N N . VAL A 1 568 ? -2.369 -0.958 -31.672 1 98.62 568 VAL A N 1
ATOM 4366 C CA . VAL A 1 568 ? -3.09 -1.876 -32.531 1 98.62 568 VAL A CA 1
ATOM 4367 C C . VAL A 1 568 ? -4.348 -2.379 -31.844 1 98.62 568 VAL A C 1
ATOM 4369 O O . VAL A 1 568 ? -4.387 -2.477 -30.609 1 98.62 568 VAL A O 1
ATOM 4372 N N . ARG A 1 569 ? -5.426 -2.658 -32.5 1 98 569 ARG A N 1
ATOM 4373 C CA . ARG A 1 569 ? -6.633 -3.15 -31.844 1 98 569 ARG A CA 1
ATOM 4374 C C . ARG A 1 569 ? -7.25 -4.301 -32.625 1 98 569 ARG A C 1
ATOM 4376 O O . ARG A 1 569 ? -7.137 -4.355 -33.875 1 98 569 ARG A O 1
ATOM 4383 N N . ALA A 1 570 ? -7.82 -5.199 -32.031 1 98.25 570 ALA A N 1
ATOM 4384 C CA . ALA A 1 570 ? -8.664 -6.266 -32.562 1 98.25 570 ALA A CA 1
ATOM 4385 C C . ALA A 1 570 ? -10.008 -6.305 -31.844 1 98.25 570 ALA A C 1
ATOM 4387 O O . ALA A 1 570 ? -10.062 -6.367 -30.609 1 98.25 570 ALA A O 1
ATOM 4388 N N . CYS A 1 571 ? -11.117 -6.285 -32.562 1 97.38 571 CYS A N 1
ATOM 4389 C CA . CYS A 1 571 ? -12.453 -6.262 -31.984 1 97.38 571 CYS A CA 1
ATOM 4390 C C . CYS A 1 571 ? -13.172 -7.586 -32.219 1 97.38 571 CYS A C 1
ATOM 4392 O O . CYS A 1 571 ? -14.133 -7.906 -31.516 1 97.38 571 CYS A O 1
ATOM 4394 N N . HIS A 1 572 ? -12.75 -8.305 -33.281 1 97 572 HIS A N 1
ATOM 4395 C CA . HIS A 1 572 ? -13.383 -9.555 -33.688 1 97 572 HIS A CA 1
ATOM 4396 C C . HIS A 1 572 ? -12.352 -10.672 -33.844 1 97 572 HIS A C 1
ATOM 4398 O O . HIS A 1 572 ? -11.164 -10.414 -34 1 97 572 HIS A O 1
ATOM 4404 N N . ASN A 1 573 ? -12.812 -11.914 -33.719 1 97.62 573 ASN A N 1
ATOM 4405 C CA . ASN A 1 573 ? -11.93 -13.062 -33.844 1 97.62 573 ASN A CA 1
ATOM 4406 C C . ASN A 1 573 ? -11.109 -12.984 -35.125 1 97.62 573 ASN A C 1
ATOM 4408 O O . ASN A 1 573 ? -9.922 -13.328 -35.156 1 97.62 573 ASN A O 1
ATOM 4412 N N . SER A 1 574 ? -11.742 -12.516 -36.219 1 97 574 SER A N 1
ATOM 4413 C CA . SER A 1 574 ? -11.109 -12.492 -37.531 1 97 574 SER A CA 1
ATOM 4414 C C . SER A 1 574 ? -9.922 -11.523 -37.562 1 97 574 SER A C 1
ATOM 4416 O O . SER A 1 574 ? -9.07 -11.602 -38.438 1 97 574 SER A O 1
ATOM 4418 N N . GLU A 1 575 ? -9.828 -10.609 -36.562 1 98 575 GLU A N 1
ATOM 4419 C CA . GLU A 1 575 ? -8.797 -9.578 -36.531 1 98 575 GLU A CA 1
ATOM 4420 C C . GLU A 1 575 ? -7.633 -9.984 -35.625 1 98 575 GLU A C 1
ATOM 4422 O O . GLU A 1 575 ? -6.574 -9.359 -35.656 1 98 575 GLU A O 1
ATOM 4427 N N . LEU A 1 576 ? -7.754 -11.039 -34.906 1 98.31 576 LEU A N 1
ATOM 4428 C CA . LEU A 1 576 ? -6.793 -11.43 -33.875 1 98.31 576 LEU A CA 1
ATOM 4429 C C . LEU A 1 576 ? -5.422 -11.703 -34.5 1 98.31 576 LEU A C 1
ATOM 4431 O O . LEU A 1 576 ? -4.41 -11.18 -34.031 1 98.31 576 LEU A O 1
ATOM 4435 N N . LYS A 1 577 ? -5.402 -12.602 -35.531 1 97.94 577 LYS A N 1
ATOM 4436 C CA . LYS A 1 577 ? -4.133 -12.992 -36.156 1 97.94 577 LYS A CA 1
ATOM 4437 C C . LYS A 1 577 ? -3.336 -11.773 -36.594 1 97.94 577 LYS A C 1
ATOM 4439 O O . LYS A 1 577 ? -2.176 -11.609 -36.219 1 97.94 577 LYS A O 1
ATOM 4444 N N . HIS A 1 578 ? -3.928 -10.891 -37.344 1 98.38 578 HIS A N 1
ATOM 4445 C CA . HIS A 1 578 ? -3.248 -9.719 -37.875 1 98.38 578 HIS A CA 1
ATOM 4446 C C . HIS A 1 578 ? -2.791 -8.773 -36.781 1 98.38 578 HIS A C 1
ATOM 4448 O O . HIS A 1 578 ? -1.663 -8.281 -36.812 1 98.38 578 HIS A O 1
ATOM 4454 N N . ALA A 1 579 ? -3.641 -8.484 -35.812 1 98.81 579 ALA A N 1
ATOM 4455 C CA . ALA A 1 579 ? -3.312 -7.574 -34.719 1 98.81 579 ALA A CA 1
ATOM 4456 C C . ALA A 1 579 ? -2.141 -8.102 -33.906 1 98.81 579 ALA A C 1
ATOM 4458 O O . ALA A 1 579 ? -1.223 -7.348 -33.562 1 98.81 579 ALA A O 1
ATOM 4459 N N . ILE A 1 580 ? -2.17 -9.359 -33.594 1 98.88 580 ILE A N 1
ATOM 4460 C CA . ILE A 1 580 ? -1.136 -9.992 -32.781 1 98.88 580 ILE A CA 1
ATOM 4461 C C . ILE A 1 580 ? 0.196 -9.961 -33.531 1 98.88 580 ILE A C 1
ATOM 4463 O O . ILE A 1 580 ? 1.226 -9.586 -32.938 1 98.88 580 ILE A O 1
ATOM 4467 N N . GLU A 1 581 ? 0.21 -10.375 -34.781 1 98.75 581 GLU A N 1
ATOM 4468 C CA . GLU A 1 581 ? 1.435 -10.398 -35.562 1 98.75 581 GLU A CA 1
ATOM 4469 C C . GLU A 1 581 ? 2.01 -8.992 -35.719 1 98.75 581 GLU A C 1
ATOM 4471 O O . GLU A 1 581 ? 3.227 -8.805 -35.688 1 98.75 581 GLU A O 1
ATOM 4476 N N . THR A 1 582 ? 1.122 -8.023 -35.906 1 98.81 582 THR A N 1
ATOM 4477 C CA . THR A 1 582 ? 1.559 -6.637 -36.031 1 98.81 582 THR A CA 1
ATOM 4478 C C . THR A 1 582 ? 2.236 -6.184 -34.719 1 98.81 582 THR A C 1
ATOM 4480 O O . THR A 1 582 ? 3.307 -5.574 -34.781 1 98.81 582 THR A O 1
ATOM 4483 N N . ALA A 1 583 ? 1.636 -6.484 -33.594 1 98.81 583 ALA A N 1
ATOM 4484 C CA . ALA A 1 583 ? 2.199 -6.109 -32.281 1 98.81 583 ALA A CA 1
ATOM 4485 C C . ALA A 1 583 ? 3.547 -6.785 -32.062 1 98.81 583 ALA A C 1
ATOM 4487 O O . ALA A 1 583 ? 4.504 -6.141 -31.625 1 98.81 583 ALA A O 1
ATOM 4488 N N . LEU A 1 584 ? 3.633 -8.062 -32.344 1 98.56 584 LEU A N 1
ATOM 4489 C CA . LEU A 1 584 ? 4.852 -8.836 -32.125 1 98.56 584 LEU A CA 1
ATOM 4490 C C . LEU A 1 584 ? 5.98 -8.352 -33.031 1 98.56 584 LEU A C 1
ATOM 4492 O O . LEU A 1 584 ? 7.152 -8.43 -32.656 1 98.56 584 LEU A O 1
ATOM 4496 N N . SER A 1 585 ? 5.664 -7.84 -34.188 1 98.06 585 SER A N 1
ATOM 4497 C CA . SER A 1 585 ? 6.676 -7.418 -35.156 1 98.06 585 SER A CA 1
ATOM 4498 C C . SER A 1 585 ? 7.09 -5.969 -34.906 1 98.06 585 SER A C 1
ATOM 4500 O O . SER A 1 585 ? 8.094 -5.512 -35.469 1 98.06 585 SER A O 1
ATOM 4502 N N . THR A 1 586 ? 6.355 -5.273 -34.094 1 97.94 586 THR A N 1
ATOM 4503 C CA . THR A 1 586 ? 6.66 -3.877 -33.781 1 97.94 586 THR A CA 1
ATOM 4504 C C . THR A 1 586 ? 7.922 -3.768 -32.938 1 97.94 586 THR A C 1
ATOM 4506 O O . THR A 1 586 ? 8.062 -4.469 -31.922 1 97.94 586 THR A O 1
ATOM 4509 N N . LYS A 1 587 ? 8.859 -2.902 -33.344 1 96.62 587 LYS A N 1
ATOM 4510 C CA . LYS A 1 587 ? 10.062 -2.688 -32.562 1 96.62 587 LYS A CA 1
ATOM 4511 C C . LYS A 1 587 ? 9.758 -1.868 -31.297 1 96.62 587 LYS A C 1
ATOM 4513 O O . LYS A 1 587 ? 9.062 -0.855 -31.375 1 96.62 587 LYS A O 1
ATOM 4518 N N . GLY A 1 588 ? 10.297 -2.314 -30.156 1 96.62 588 GLY A N 1
ATOM 4519 C CA . GLY A 1 588 ? 10.07 -1.582 -28.922 1 96.62 588 GLY A CA 1
ATOM 4520 C C . GLY A 1 588 ? 8.711 -1.858 -28.297 1 96.62 588 GLY A C 1
ATOM 4521 O O . GLY A 1 588 ? 8.078 -2.871 -28.609 1 96.62 588 GLY A O 1
ATOM 4522 N N . PRO A 1 589 ? 8.289 -0.983 -27.375 1 98.38 589 PRO A N 1
ATOM 4523 C CA . PRO A 1 589 ? 7 -1.196 -26.719 1 98.38 589 PRO A CA 1
ATOM 4524 C C . PRO A 1 589 ? 5.812 -0.928 -27.641 1 98.38 589 PRO A C 1
ATOM 4526 O O . PRO A 1 589 ? 5.871 -0.039 -28.484 1 98.38 589 PRO A O 1
ATOM 4529 N N . VAL A 1 590 ? 4.738 -1.599 -27.422 1 98.81 590 VAL A N 1
ATOM 4530 C CA . VAL A 1 590 ? 3.508 -1.474 -28.203 1 98.81 590 VAL A CA 1
ATOM 4531 C C . VAL A 1 590 ? 2.316 -1.914 -27.344 1 98.81 590 VAL A C 1
ATOM 4533 O O . VAL A 1 590 ? 2.465 -2.73 -26.438 1 98.81 590 VAL A O 1
ATOM 4536 N N . ILE A 1 591 ? 1.147 -1.321 -27.562 1 98.88 591 ILE A N 1
ATOM 4537 C CA . ILE A 1 591 ? -0.094 -1.754 -26.922 1 98.88 591 ILE A CA 1
ATOM 4538 C C . ILE A 1 591 ? -1.034 -2.336 -27.984 1 98.88 591 ILE A C 1
ATOM 4540 O O . ILE A 1 591 ? -1.338 -1.68 -28.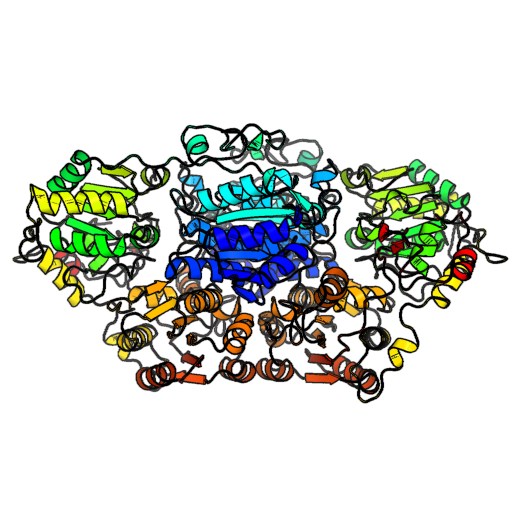984 1 98.88 591 ILE A O 1
ATOM 4544 N N . CYS A 1 592 ? -1.351 -3.52 -27.875 1 98.94 592 CYS A N 1
ATOM 4545 C CA . CYS A 1 592 ? -2.385 -4.188 -28.672 1 98.94 592 CYS A CA 1
ATOM 4546 C C . CYS A 1 592 ? -3.635 -4.426 -27.828 1 98.94 592 CYS A C 1
ATOM 4548 O O . CYS A 1 592 ? -3.639 -5.285 -26.938 1 98.94 592 CYS A O 1
ATOM 4550 N N . GLU A 1 593 ? -4.672 -3.67 -28.094 1 98.88 593 GLU A N 1
ATOM 4551 C CA . GLU A 1 593 ? -5.926 -3.787 -27.359 1 98.88 593 GLU A CA 1
ATOM 4552 C C . GLU A 1 593 ? -6.883 -4.754 -28.047 1 98.88 593 GLU A C 1
ATOM 4554 O O . GLU A 1 593 ? -7.191 -4.594 -29.234 1 98.88 593 GLU A O 1
ATOM 4559 N N . VAL A 1 594 ? -7.309 -5.754 -27.328 1 98.81 594 VAL A N 1
ATOM 4560 C CA . VAL A 1 594 ? -8.234 -6.754 -27.844 1 98.81 594 VAL A CA 1
ATOM 4561 C C . VAL A 1 594 ? -9.57 -6.645 -27.109 1 98.81 594 VAL A C 1
ATOM 4563 O O . VAL A 1 594 ? -9.656 -6.918 -25.906 1 98.81 594 VAL A O 1
ATOM 4566 N N . PHE A 1 595 ? -10.633 -6.223 -27.844 1 98.31 595 PHE A N 1
ATOM 4567 C CA . PHE A 1 595 ? -11.977 -6.156 -27.281 1 98.31 595 PHE A CA 1
ATOM 4568 C C . PHE A 1 595 ? -12.625 -7.539 -27.266 1 98.31 595 PHE A C 1
ATOM 4570 O O . PHE A 1 595 ? -12.75 -8.18 -28.312 1 98.31 595 PHE A O 1
ATOM 4577 N N . VAL A 1 596 ? -12.953 -8.008 -26.062 1 97.88 596 VAL A N 1
ATOM 4578 C CA . VAL A 1 596 ? -13.469 -9.367 -25.938 1 97.88 596 VAL A CA 1
ATOM 4579 C C . VAL A 1 596 ? -14.883 -9.328 -25.375 1 97.88 596 VAL A C 1
ATOM 4581 O O . VAL A 1 596 ? -15.281 -8.352 -24.734 1 97.88 596 VAL A O 1
ATOM 4584 N N . SER A 1 597 ? -15.617 -10.422 -25.578 1 95.75 597 SER A N 1
ATOM 4585 C CA . SER A 1 597 ? -16.984 -10.547 -25.109 1 95.75 597 SER A CA 1
ATOM 4586 C C . SER A 1 597 ? -17.062 -10.477 -23.578 1 95.75 597 SER A C 1
ATOM 4588 O O . SER A 1 597 ? -16.188 -11 -22.891 1 95.75 597 SER A O 1
ATOM 4590 N N . GLN A 1 598 ? -18.109 -9.883 -23.078 1 94.56 598 GLN A N 1
ATOM 4591 C CA . GLN A 1 598 ? -18.359 -9.805 -21.641 1 94.56 598 GLN A CA 1
ATOM 4592 C C . GLN A 1 598 ? -19.125 -11.031 -21.156 1 94.56 598 GLN A C 1
ATOM 4594 O O . GLN A 1 598 ? -19.328 -11.211 -19.953 1 94.56 598 GLN A O 1
ATOM 4599 N N . ASP A 1 599 ? -19.453 -11.93 -22.078 1 92.81 599 ASP A N 1
ATOM 4600 C CA . ASP A 1 599 ? -20.359 -13.023 -21.734 1 92.81 599 ASP A CA 1
ATOM 4601 C C . ASP A 1 599 ? -19.594 -14.328 -21.531 1 92.81 599 ASP A C 1
ATOM 4603 O O . ASP A 1 599 ? -20.125 -15.281 -20.953 1 92.81 599 ASP A O 1
ATOM 4607 N N . GLN A 1 600 ? -18.359 -14.344 -22.047 1 93.62 600 GLN A N 1
ATOM 4608 C CA . GLN A 1 600 ? -17.578 -15.578 -21.953 1 93.62 600 GLN A CA 1
ATOM 4609 C C . GLN A 1 600 ? -17.219 -15.883 -20.5 1 93.62 600 GLN A C 1
ATOM 4611 O O . GLN A 1 600 ? -16.422 -15.172 -19.891 1 93.62 600 GLN A O 1
ATOM 4616 N N . ASN A 1 601 ? -17.766 -16.938 -19.938 1 94.62 601 ASN A N 1
ATOM 4617 C CA . ASN A 1 601 ? -17.391 -17.391 -18.609 1 94.62 601 ASN A CA 1
ATOM 4618 C C . ASN A 1 601 ? -16.062 -18.172 -18.641 1 94.62 601 ASN A C 1
ATOM 4620 O O . ASN A 1 601 ? -15.703 -18.75 -19.672 1 94.62 601 ASN A O 1
ATOM 4624 N N . PHE A 1 602 ? -15.383 -18.109 -17.531 1 95.88 602 PHE A N 1
ATOM 4625 C CA . PHE A 1 602 ? -14.211 -18.969 -17.422 1 95.88 602 PHE A CA 1
ATOM 4626 C C . PHE A 1 602 ? -14.609 -20.438 -17.422 1 95.88 602 PHE A C 1
ATOM 4628 O O . PHE A 1 602 ? -15.562 -20.828 -16.734 1 95.88 602 PHE A O 1
ATOM 4635 N N . GLU A 1 603 ? -13.938 -21.281 -18.172 1 95.12 603 GLU A N 1
ATOM 4636 C CA . GLU A 1 603 ? -14.242 -22.703 -18.281 1 95.12 603 GLU A CA 1
ATOM 4637 C C . GLU A 1 603 ? -13.055 -23.469 -18.844 1 95.12 603 GLU A C 1
ATOM 4639 O O . GLU A 1 603 ? -12.289 -22.953 -19.656 1 95.12 603 GLU A O 1
ATOM 4644 N N . PRO A 1 604 ? -12.891 -24.703 -18.531 1 95.25 604 PRO A N 1
ATOM 4645 C CA . PRO A 1 604 ? -13.633 -25.391 -17.469 1 95.25 604 PRO A CA 1
ATOM 4646 C C . PRO A 1 604 ? -13.195 -24.938 -16.078 1 95.25 604 PRO A C 1
ATOM 4648 O O . PRO A 1 604 ? -12.117 -24.359 -15.914 1 95.25 604 PRO A O 1
ATOM 4651 N N . LYS A 1 605 ? -14.008 -25.047 -15.125 1 94.25 605 LYS A N 1
ATOM 4652 C CA . LYS A 1 605 ? -13.648 -24.672 -13.758 1 94.25 605 LYS A CA 1
ATOM 4653 C C . LYS A 1 605 ? -14.43 -25.5 -12.742 1 94.25 605 LYS A C 1
ATOM 4655 O O . LYS A 1 605 ? -15.469 -26.078 -13.07 1 94.25 605 LYS A O 1
ATOM 4660 N N . SER A 1 606 ? -13.844 -25.609 -11.578 1 92.06 606 SER A N 1
ATOM 4661 C CA . SER A 1 606 ? -14.602 -26.141 -10.453 1 92.06 606 SER A CA 1
ATOM 4662 C C . SER A 1 606 ? -15.75 -25.219 -10.07 1 92.06 606 SER A C 1
ATOM 4664 O O . SER A 1 606 ? -15.578 -24 -10.016 1 92.06 606 SER A O 1
ATOM 4666 N N . SER A 1 607 ? -16.875 -25.656 -9.984 1 88.75 607 SER A N 1
ATOM 4667 C CA . SER A 1 607 ? -18.062 -24.891 -9.633 1 88.75 607 SER A CA 1
ATOM 4668 C C . SER A 1 607 ? -19 -25.703 -8.75 1 88.75 607 SER A C 1
ATOM 4670 O O . SER A 1 607 ? -19.047 -26.922 -8.844 1 88.75 607 SER A O 1
ATOM 4672 N N . ALA A 1 608 ? -19.656 -24.969 -7.852 1 80.81 608 ALA A N 1
ATOM 4673 C CA . ALA A 1 608 ? -20.656 -25.625 -7.02 1 80.81 608 ALA A CA 1
ATOM 4674 C C . ALA A 1 608 ? -21.781 -26.203 -7.867 1 80.81 608 ALA A C 1
ATOM 4676 O O . ALA A 1 608 ? -22.141 -25.641 -8.898 1 80.81 608 ALA A O 1
ATOM 4677 N N . LYS A 1 609 ? -22.172 -27.312 -7.445 1 80.12 609 LYS A N 1
ATOM 4678 C CA . LYS A 1 609 ? -23.312 -27.969 -8.078 1 80.12 609 LYS A CA 1
ATOM 4679 C C . LYS A 1 609 ? -24.562 -27.875 -7.195 1 80.12 609 LYS A C 1
ATOM 4681 O O . LYS A 1 609 ? -24.5 -28.125 -5.992 1 80.12 609 LYS A O 1
ATOM 4686 N N . ARG A 1 610 ? -25.672 -27.281 -7.754 1 72.25 610 ARG A N 1
ATOM 4687 C CA . ARG A 1 610 ? -26.938 -27.25 -7.043 1 72.25 610 ARG A CA 1
ATOM 4688 C C . ARG A 1 610 ? -27.703 -28.562 -7.211 1 72.25 610 ARG A C 1
ATOM 4690 O O . ARG A 1 610 ? -28.047 -28.938 -8.328 1 72.25 610 ARG A O 1
ATOM 4697 N N . LEU A 1 611 ? -27.844 -29.188 -6.145 1 75.06 611 LEU A N 1
ATOM 4698 C CA . LEU A 1 611 ? -28.625 -30.422 -6.156 1 75.06 611 LEU A CA 1
ATOM 4699 C C . LEU A 1 611 ? -30.109 -30.141 -6.316 1 75.06 611 LEU A C 1
ATOM 4701 O O . LEU A 1 611 ? -30.547 -29 -6.152 1 75.06 611 LEU A O 1
ATOM 4705 N N . PRO A 1 612 ? -30.875 -31.172 -6.789 1 70.44 612 PRO A N 1
ATOM 4706 C CA . PRO A 1 612 ? -32.312 -30.969 -6.969 1 70.44 612 PRO A CA 1
ATOM 4707 C C . PRO A 1 612 ? -33 -30.375 -5.73 1 70.44 612 PRO A C 1
ATOM 4709 O O . PRO A 1 612 ? -33.938 -29.625 -5.844 1 70.44 612 PRO A O 1
ATOM 4712 N N . ASP A 1 613 ? -32.5 -30.688 -4.574 1 73.5 613 ASP A N 1
ATOM 4713 C CA . ASP A 1 613 ? -33.094 -30.219 -3.33 1 73.5 613 ASP A CA 1
ATOM 4714 C C . ASP A 1 613 ? -32.625 -28.828 -2.965 1 73.5 613 ASP A C 1
ATOM 4716 O O . ASP A 1 613 ? -33 -28.281 -1.92 1 73.5 613 ASP A O 1
ATOM 4720 N N . GLY A 1 614 ? -31.734 -28.281 -3.723 1 69.31 614 GLY A N 1
ATOM 4721 C CA . GLY A 1 614 ? -31.297 -26.922 -3.506 1 69.31 614 GLY A CA 1
ATOM 4722 C C . GLY A 1 614 ? -29.953 -26.844 -2.797 1 69.31 614 GLY A C 1
ATOM 4723 O O . GLY A 1 614 ? -29.344 -25.766 -2.717 1 69.31 614 GLY A O 1
ATOM 4724 N N . THR A 1 615 ? -29.469 -27.969 -2.35 1 73.25 615 THR A N 1
ATOM 4725 C CA . THR A 1 615 ? -28.203 -27.984 -1.629 1 73.25 615 THR A CA 1
ATOM 4726 C C . THR A 1 615 ? -27.031 -27.75 -2.582 1 73.25 615 THR A C 1
ATOM 4728 O O . THR A 1 615 ? -27.016 -28.266 -3.701 1 73.25 615 THR A O 1
ATOM 4731 N N . LEU A 1 616 ? -26.109 -26.766 -2.201 1 76.69 616 LEU A N 1
ATOM 4732 C CA . LEU A 1 616 ? -24.891 -26.516 -2.971 1 76.69 616 LEU A CA 1
ATOM 4733 C C . LEU A 1 616 ? -23.75 -27.391 -2.465 1 76.69 616 LEU A C 1
ATOM 4735 O O . LEU A 1 616 ? -23.516 -27.469 -1.259 1 76.69 616 LEU A O 1
ATOM 4739 N N . ILE A 1 617 ? -23.25 -28.188 -3.385 1 79.56 617 ILE A N 1
ATOM 4740 C CA . ILE A 1 617 ? -22.094 -29 -3.023 1 79.56 617 ILE A CA 1
ATOM 4741 C C . ILE A 1 617 ? -20.906 -28.609 -3.9 1 79.56 617 ILE A C 1
ATOM 4743 O O . ILE A 1 617 ? -21.078 -28.109 -5.012 1 79.56 617 ILE A O 1
ATOM 4747 N N . SER A 1 618 ? -19.719 -28.828 -3.357 1 85.31 618 SER A N 1
ATOM 4748 C CA . SER A 1 618 ? -18.484 -28.672 -4.137 1 85.31 618 SER A CA 1
ATOM 4749 C C . SER A 1 618 ? -18.031 -30.016 -4.711 1 85.31 618 SER A C 1
ATOM 4751 O O . SER A 1 618 ? -17.516 -30.859 -3.982 1 85.31 618 SER A O 1
ATOM 4753 N N . PRO A 1 619 ? -18.156 -30.203 -5.969 1 90.75 619 PRO A N 1
ATOM 4754 C CA . PRO A 1 619 ? -17.734 -31.469 -6.57 1 90.75 619 PRO A CA 1
ATOM 4755 C C . PRO A 1 619 ? -16.219 -31.656 -6.539 1 90.75 619 PRO A C 1
ATOM 4757 O O . PRO A 1 619 ? -15.477 -30.688 -6.352 1 90.75 619 PRO A O 1
ATOM 4760 N N . PRO A 1 620 ? -15.836 -32.969 -6.621 1 94.5 620 PRO A N 1
ATOM 4761 C CA . PRO A 1 620 ? -14.398 -33.188 -6.777 1 94.5 620 PRO A CA 1
ATOM 4762 C C . PRO A 1 620 ? -13.836 -32.531 -8.047 1 94.5 620 PRO A C 1
ATOM 4764 O O . PRO A 1 620 ? -14.594 -32.156 -8.945 1 94.5 620 PRO A O 1
ATOM 4767 N N . LEU A 1 621 ? -12.539 -32.469 -8.172 1 96.25 621 LEU A N 1
ATOM 4768 C CA . LEU A 1 621 ? -11.875 -31.688 -9.219 1 96.25 621 LEU A CA 1
ATOM 4769 C C . LEU A 1 621 ? -12.023 -32.375 -10.578 1 96.25 621 LEU A C 1
ATOM 4771 O O . LEU A 1 621 ? -11.82 -31.734 -11.617 1 96.25 621 LEU A O 1
ATOM 4775 N N . GLU A 1 622 ? -12.344 -33.688 -10.625 1 96.69 622 GLU A N 1
ATOM 4776 C CA . GLU A 1 622 ? -12.57 -34.344 -11.906 1 96.69 622 GLU A CA 1
ATOM 4777 C C . GLU A 1 622 ? -13.883 -33.906 -12.539 1 96.69 622 GLU A C 1
ATOM 4779 O O . GLU A 1 622 ? -14.086 -34.062 -13.742 1 96.69 622 GLU A O 1
ATOM 4784 N N . ASP A 1 623 ? -14.773 -33.375 -11.773 1 95.31 623 ASP A N 1
ATOM 4785 C CA . ASP A 1 623 ? -16.094 -32.969 -12.234 1 95.31 623 ASP A CA 1
ATOM 4786 C C . ASP A 1 623 ? -16.172 -31.453 -12.391 1 95.31 623 ASP A C 1
ATOM 4788 O O . ASP A 1 623 ? -16.797 -30.766 -11.562 1 95.31 623 ASP A O 1
ATOM 4792 N N . MET A 1 624 ? -15.672 -30.969 -13.477 1 95.19 624 MET A N 1
ATOM 4793 C CA . MET A 1 624 ? -15.578 -29.531 -13.727 1 95.19 624 MET A CA 1
ATOM 4794 C C . MET A 1 624 ? -16.75 -29.047 -14.578 1 95.19 624 MET A C 1
ATOM 4796 O O . MET A 1 624 ? -17.25 -29.797 -15.422 1 95.19 624 MET A O 1
ATOM 4800 N N . SER A 1 625 ? -17.109 -27.828 -14.359 1 94.19 625 SER A N 1
ATOM 4801 C CA . SER A 1 625 ? -18.094 -27.172 -15.227 1 94.19 625 SER A CA 1
ATOM 4802 C C . SER A 1 625 ? -17.438 -26.641 -16.5 1 94.19 625 SER A C 1
ATOM 4804 O O . SER A 1 625 ? -16.312 -26.125 -16.469 1 94.19 625 SER A O 1
ATOM 4806 N N . PRO A 1 626 ? -18.219 -26.547 -17.656 1 94.75 626 PRO A N 1
ATOM 4807 C CA . PRO A 1 626 ? -19.484 -27.234 -17.859 1 94.75 626 PRO A CA 1
ATOM 4808 C C . PRO A 1 626 ? -19.391 -28.75 -17.672 1 94.75 626 PRO A C 1
ATOM 4810 O O . PRO A 1 626 ? -18.453 -29.375 -18.172 1 94.75 626 PRO A O 1
ATOM 4813 N N . PHE A 1 627 ? -20.328 -29.312 -17 1 94.25 627 PHE A N 1
ATOM 4814 C CA . PHE A 1 627 ? -20.266 -30.703 -16.578 1 94.25 627 PHE A CA 1
ATOM 4815 C C . PHE A 1 627 ? -20.422 -31.641 -17.766 1 94.25 627 PHE A C 1
ATOM 4817 O O . PHE A 1 627 ? -21.25 -31.391 -18.641 1 94.25 627 PHE A O 1
ATOM 4824 N N . LEU A 1 628 ? -19.609 -32.688 -17.797 1 95.56 628 LEU A N 1
ATOM 4825 C CA . LEU A 1 628 ? -19.781 -33.75 -18.766 1 95.56 628 LEU A CA 1
ATOM 4826 C C . LEU A 1 628 ? -20.969 -34.625 -18.406 1 95.56 628 LEU A C 1
ATOM 4828 O O . LEU A 1 628 ? -21.422 -34.656 -17.25 1 95.56 628 LEU A O 1
ATOM 4832 N N . SER A 1 629 ? -21.516 -35.406 -19.438 1 95.69 629 SER A N 1
ATOM 4833 C CA . SER A 1 629 ? -22.578 -36.344 -19.156 1 95.69 629 SER A CA 1
ATOM 4834 C C . SER A 1 629 ? -22.109 -37.438 -18.219 1 95.69 629 SER A C 1
ATOM 4836 O O . SER A 1 629 ? -20.906 -37.75 -18.156 1 95.69 629 SER A O 1
ATOM 4838 N N . ASP A 1 630 ? -23.016 -38.031 -17.516 1 94 630 ASP A N 1
ATOM 4839 C CA . ASP A 1 630 ? -22.672 -39.156 -16.641 1 94 630 ASP A CA 1
ATOM 4840 C C . ASP A 1 630 ? -21.969 -40.281 -17.406 1 94 630 ASP A C 1
ATOM 4842 O O . ASP A 1 630 ? -21.047 -40.906 -16.891 1 94 630 ASP A O 1
ATOM 4846 N N . GLU A 1 631 ? -22.469 -40.469 -18.578 1 96.38 631 GLU A N 1
ATOM 4847 C CA . GLU A 1 631 ? -21.875 -41.531 -19.406 1 96.38 631 GLU A CA 1
ATOM 4848 C C . GLU A 1 631 ? -20.422 -41.219 -19.734 1 96.38 631 GLU A C 1
ATOM 4850 O O . GLU A 1 631 ? -19.547 -42.062 -19.609 1 96.38 631 GLU A O 1
ATOM 4855 N N . GLU A 1 632 ? -20.203 -40 -20.094 1 96.88 632 GLU A N 1
ATOM 4856 C CA . GLU A 1 632 ? -18.844 -39.594 -20.438 1 96.88 632 GLU A CA 1
ATOM 4857 C C . GLU A 1 632 ? -17.938 -39.594 -19.219 1 96.88 632 GLU A C 1
ATOM 4859 O O . GLU A 1 632 ? -16.781 -40 -19.297 1 96.88 632 GLU A O 1
ATOM 4864 N N . MET A 1 633 ? -18.438 -39.156 -18.125 1 96.31 633 MET A N 1
ATOM 4865 C CA . MET A 1 633 ? -17.656 -39.156 -16.875 1 96.31 633 MET A CA 1
ATOM 4866 C C . MET A 1 633 ? -17.297 -40.594 -16.484 1 96.31 633 MET A C 1
ATOM 4868 O O . MET A 1 633 ? -16.172 -40.875 -16.062 1 96.31 633 MET A O 1
ATOM 4872 N N . ASN A 1 634 ? -18.266 -41.438 -16.625 1 95.69 634 ASN A N 1
ATOM 4873 C CA . ASN A 1 634 ? -18.031 -42.844 -16.281 1 95.69 634 ASN A CA 1
ATOM 4874 C C . ASN A 1 634 ? -16.953 -43.438 -17.156 1 95.69 634 ASN A C 1
ATOM 4876 O O . ASN A 1 634 ? -16.172 -44.312 -16.703 1 95.69 634 ASN A O 1
ATOM 4880 N N . ARG A 1 635 ? -16.922 -42.969 -18.344 1 96.06 635 ARG A N 1
ATOM 4881 C CA . ARG A 1 635 ? -15.938 -43.5 -19.297 1 96.06 635 ARG A CA 1
ATOM 4882 C C . ARG A 1 635 ? -14.531 -43.031 -18.938 1 96.06 635 ARG A C 1
ATOM 4884 O O . ARG A 1 635 ? -13.547 -43.688 -19.281 1 96.06 635 ARG A O 1
ATOM 4891 N N . ASN A 1 636 ? -14.461 -41.938 -18.266 1 97.38 636 ASN A N 1
ATOM 4892 C CA . ASN A 1 636 ? -13.156 -41.344 -18 1 97.38 636 ASN A CA 1
ATOM 4893 C C . ASN A 1 636 ? -12.648 -41.719 -16.609 1 97.38 636 ASN A C 1
ATOM 4895 O O . ASN A 1 636 ? -11.5 -41.438 -16.266 1 97.38 636 ASN A O 1
ATOM 4899 N N . MET A 1 637 ? -13.5 -42.344 -15.812 1 97.56 637 MET A N 1
ATOM 4900 C CA . MET A 1 637 ? -13.109 -42.656 -14.43 1 97.56 637 MET A CA 1
ATOM 4901 C C . MET A 1 637 ? -12.672 -44.094 -14.289 1 97.56 637 MET A C 1
ATOM 4903 O O . MET A 1 637 ? -13.43 -45 -14.625 1 97.56 637 MET A O 1
ATOM 4907 N N . ILE A 1 638 ? -11.516 -44.219 -13.797 1 97.5 638 ILE A N 1
ATOM 4908 C CA . ILE A 1 638 ? -10.984 -45.562 -13.5 1 97.5 638 ILE A CA 1
ATOM 4909 C C . ILE A 1 638 ? -11.344 -45.938 -12.07 1 97.5 638 ILE A C 1
ATOM 4911 O O . ILE A 1 638 ? -11.648 -47.125 -11.789 1 97.5 638 ILE A O 1
ATOM 4915 N N . ILE A 1 639 ? -11.305 -45.031 -11.172 1 96.44 639 ILE A N 1
ATOM 4916 C CA . ILE A 1 639 ? -11.711 -45.25 -9.781 1 96.44 639 ILE A CA 1
ATOM 4917 C C . ILE A 1 639 ? -13.195 -44.938 -9.625 1 96.44 639 ILE A C 1
ATOM 4919 O O . ILE A 1 639 ? -13.789 -44.25 -10.469 1 96.44 639 ILE A O 1
ATOM 4923 N N . PRO A 1 640 ? -13.805 -45.375 -8.531 1 94.88 640 PRO A N 1
ATOM 4924 C CA . PRO A 1 640 ? -15.227 -45.094 -8.336 1 94.88 640 PRO A CA 1
ATOM 4925 C C . PRO A 1 640 ? -15.516 -43.594 -8.219 1 94.88 640 PRO A C 1
ATOM 4927 O O . PRO A 1 640 ? -14.75 -42.844 -7.602 1 94.88 640 PRO A O 1
ATOM 4930 N N . ARG A 1 641 ? -16.609 -43.188 -8.922 1 94.62 641 ARG A N 1
ATOM 4931 C CA . ARG A 1 641 ? -17.031 -41.781 -8.828 1 94.62 641 ARG A CA 1
ATOM 4932 C C . ARG A 1 641 ? -17.656 -41.5 -7.469 1 94.62 641 ARG A C 1
ATOM 4934 O O . ARG A 1 641 ? -18.297 -42.375 -6.871 1 94.62 641 ARG A O 1
ATOM 4941 N N . ILE A 1 642 ? -17.359 -40.281 -7.008 1 89.19 642 ILE A N 1
ATOM 4942 C CA . ILE A 1 642 ? -18.078 -39.812 -5.832 1 89.19 642 ILE A CA 1
ATOM 4943 C C . ILE A 1 642 ? -19.453 -39.281 -6.246 1 89.19 642 ILE A C 1
ATOM 4945 O O . ILE A 1 642 ? -19.547 -38.375 -7.086 1 89.19 642 ILE A O 1
ATOM 4949 N N . ARG A 1 643 ? -20.391 -40.062 -5.977 1 73.56 643 ARG A N 1
ATOM 4950 C CA . ARG A 1 643 ? -21.75 -39.656 -6.328 1 73.56 643 ARG A CA 1
ATOM 4951 C C . ARG A 1 643 ? -22.406 -38.906 -5.188 1 73.56 643 ARG A C 1
ATOM 4953 O O . ARG A 1 643 ? -22.219 -39.219 -4.016 1 73.56 643 ARG A O 1
ATOM 4960 N N . GLU A 1 644 ? -22.734 -37.562 -5.328 1 61.22 644 GLU A N 1
ATOM 4961 C CA . GLU A 1 644 ? -23.391 -36.719 -4.32 1 61.22 644 GLU A CA 1
ATOM 4962 C C . GLU A 1 644 ? -24.844 -37.156 -4.125 1 61.22 644 GLU A C 1
ATOM 4964 O O . GLU A 1 644 ? -25.484 -37.656 -5.051 1 61.22 644 GLU A O 1
ATOM 4969 N N . MET B 1 1 ? -35.406 -10.453 13.219 1 91.88 1 MET B N 1
ATOM 4970 C CA . MET B 1 1 ? -35.531 -10.625 11.773 1 91.88 1 MET B CA 1
ATOM 4971 C C . MET B 1 1 ? -34.312 -11.367 11.211 1 91.88 1 MET B C 1
ATOM 4973 O O . MET B 1 1 ? -33.188 -11.086 11.602 1 91.88 1 MET B O 1
ATOM 4977 N N . ARG B 1 2 ? -34.625 -12.305 10.438 1 95.31 2 ARG B N 1
ATOM 4978 C CA . ARG B 1 2 ? -33.562 -13.039 9.773 1 95.31 2 ARG B CA 1
ATOM 4979 C C . ARG B 1 2 ? -32.906 -12.195 8.672 1 95.31 2 ARG B C 1
ATOM 4981 O O . ARG B 1 2 ? -33.625 -11.688 7.797 1 95.31 2 ARG B O 1
ATOM 4988 N N . MET B 1 3 ? -31.578 -12.047 8.734 1 96.88 3 MET B N 1
ATOM 4989 C CA . MET B 1 3 ? -30.875 -11.164 7.809 1 96.88 3 MET B CA 1
ATOM 4990 C C . MET B 1 3 ? -29.453 -11.664 7.547 1 96.88 3 MET B C 1
ATOM 4992 O O . MET B 1 3 ? -28.828 -12.25 8.43 1 96.88 3 MET B O 1
ATOM 4996 N N . LYS B 1 4 ? -29.109 -11.539 6.262 1 97.56 4 LYS B N 1
ATOM 4997 C CA . LYS B 1 4 ? -27.703 -11.82 5.957 1 97.56 4 LYS B CA 1
ATOM 4998 C C . LYS B 1 4 ? -26.781 -10.836 6.656 1 97.56 4 LYS B C 1
ATOM 5000 O O . LYS B 1 4 ? -27.062 -9.641 6.715 1 97.56 4 LYS B O 1
ATOM 5005 N N . VAL B 1 5 ? -25.562 -11.273 7.156 1 98.75 5 VAL B N 1
ATOM 5006 C CA . VAL B 1 5 ? -24.656 -10.445 7.945 1 98.75 5 VAL B CA 1
ATOM 5007 C C . VAL B 1 5 ? -24.25 -9.219 7.141 1 98.75 5 VAL B C 1
ATOM 5009 O O . VAL B 1 5 ? -24.203 -8.102 7.672 1 98.75 5 VAL B O 1
ATOM 5012 N N . SER B 1 6 ? -23.953 -9.406 5.891 1 98.81 6 SER B N 1
ATOM 5013 C CA . SER B 1 6 ? -23.531 -8.281 5.055 1 98.81 6 SER B CA 1
ATOM 5014 C C . SER B 1 6 ? -24.641 -7.23 4.949 1 98.81 6 SER B C 1
ATOM 5016 O O . SER B 1 6 ? -24.359 -6.031 4.961 1 98.81 6 SER B O 1
ATOM 5018 N N . ASN B 1 7 ? -25.891 -7.664 4.773 1 98.56 7 ASN B N 1
ATOM 5019 C CA . ASN B 1 7 ? -27 -6.73 4.746 1 98.56 7 ASN B CA 1
ATOM 5020 C C . ASN B 1 7 ? -27.172 -6.02 6.086 1 98.56 7 ASN B C 1
ATOM 5022 O O . ASN B 1 7 ? -27.531 -4.844 6.125 1 98.56 7 ASN B O 1
ATOM 5026 N N . TYR B 1 8 ? -27.031 -6.773 7.16 1 98.69 8 TYR B N 1
ATOM 5027 C CA . TYR B 1 8 ? -27.062 -6.16 8.484 1 98.69 8 TYR B CA 1
ATOM 5028 C C . TYR B 1 8 ? -26.031 -5.051 8.602 1 98.69 8 TYR B C 1
ATOM 5030 O O . TYR B 1 8 ? -26.328 -3.965 9.109 1 98.69 8 TYR B O 1
ATOM 5038 N N . ILE B 1 9 ? -24.812 -5.305 8.172 1 98.88 9 ILE B N 1
ATOM 5039 C CA . ILE B 1 9 ? -23.719 -4.34 8.227 1 98.88 9 ILE B CA 1
ATOM 5040 C C . ILE B 1 9 ? -24.109 -3.068 7.48 1 98.88 9 ILE B C 1
ATOM 5042 O O . ILE B 1 9 ? -23.984 -1.965 8.016 1 98.88 9 ILE B O 1
ATOM 5046 N N . SER B 1 10 ? -24.531 -3.219 6.211 1 98.75 10 SER B N 1
ATOM 5047 C CA . SER B 1 10 ? -24.875 -2.053 5.398 1 98.75 10 SER B CA 1
ATOM 5048 C C . SER B 1 10 ? -25.984 -1.228 6.043 1 98.75 10 SER B C 1
ATOM 5050 O O . SER B 1 10 ? -25.906 0.002 6.086 1 98.75 10 SER B O 1
ATOM 5052 N N . GLN B 1 11 ? -27.016 -1.89 6.555 1 98.38 11 GLN B N 1
ATOM 5053 C CA . GLN B 1 11 ? -28.109 -1.186 7.223 1 98.38 11 GLN B CA 1
ATOM 5054 C C . GLN B 1 11 ? -27.609 -0.479 8.484 1 98.38 11 GLN B C 1
ATOM 5056 O O . GLN B 1 11 ? -27.984 0.669 8.742 1 98.38 11 GLN B O 1
ATOM 5061 N N . LYS B 1 12 ? -26.828 -1.194 9.281 1 98.38 12 LYS B N 1
ATOM 5062 C CA . LYS B 1 12 ? -26.297 -0.634 10.523 1 98.38 12 LYS B CA 1
ATOM 5063 C C . LYS B 1 12 ? -25.453 0.609 10.242 1 98.38 12 LYS B C 1
ATOM 5065 O O . LYS B 1 12 ? -25.453 1.555 11.039 1 98.38 12 LYS B O 1
ATOM 5070 N N . LEU B 1 13 ? -24.688 0.627 9.188 1 98.75 13 LEU B N 1
ATOM 5071 C CA . LEU B 1 13 ? -23.906 1.804 8.82 1 98.75 13 LEU B CA 1
ATOM 5072 C C . LEU B 1 13 ? -24.812 3.004 8.57 1 98.75 13 LEU B C 1
ATOM 5074 O O . LEU B 1 13 ? -24.609 4.078 9.141 1 98.75 13 LEU B O 1
ATOM 5078 N N . VAL B 1 14 ? -25.844 2.822 7.75 1 98.5 14 VAL B N 1
ATOM 5079 C CA . VAL B 1 14 ? -26.766 3.904 7.434 1 98.5 14 VAL B CA 1
ATOM 5080 C C . VAL B 1 14 ? -27.438 4.402 8.711 1 98.5 14 VAL B C 1
ATOM 5082 O O . VAL B 1 14 ? -27.531 5.609 8.945 1 98.5 14 VAL B O 1
ATOM 5085 N N . ASP B 1 15 ? -27.828 3.428 9.578 1 98.12 15 ASP B N 1
ATOM 5086 C CA . ASP B 1 15 ? -28.469 3.773 10.836 1 98.12 15 ASP B CA 1
ATOM 5087 C C . ASP B 1 15 ? -27.531 4.559 11.742 1 98.12 15 ASP B C 1
ATOM 5089 O O . ASP B 1 15 ? -27.969 5.32 12.602 1 98.12 15 ASP B O 1
ATOM 5093 N N . SER B 1 16 ? -26.25 4.324 11.57 1 98 16 SER B N 1
ATOM 5094 C CA . SER B 1 16 ? -25.25 4.98 12.398 1 98 16 SER B CA 1
ATOM 5095 C C . SER B 1 16 ? -24.781 6.289 11.773 1 98 16 SER B C 1
ATOM 5097 O O . SER B 1 16 ? -23.844 6.922 12.258 1 98 16 SER B O 1
ATOM 5099 N N . GLY B 1 17 ? -25.359 6.668 10.664 1 97.38 17 GLY B N 1
ATOM 5100 C CA . GLY B 1 17 ? -25.047 7.93 10.016 1 97.38 17 GLY B CA 1
ATOM 5101 C C . GLY B 1 17 ? -23.891 7.836 9.047 1 97.38 17 GLY B C 1
ATOM 5102 O O . GLY B 1 17 ? -23.406 8.852 8.539 1 97.38 17 GLY B O 1
ATOM 5103 N N . ILE B 1 18 ? -23.328 6.711 8.844 1 98.5 18 ILE B N 1
ATOM 5104 C CA . ILE B 1 18 ? -22.281 6.48 7.855 1 98.5 18 ILE B CA 1
ATOM 5105 C C . ILE B 1 18 ? -22.922 6.141 6.508 1 98.5 18 ILE B C 1
ATOM 5107 O O . ILE B 1 18 ? -23.297 4.996 6.262 1 98.5 18 ILE B O 1
ATOM 5111 N N . THR B 1 19 ? -22.953 7.086 5.602 1 98.31 19 THR B N 1
ATOM 5112 C CA . THR B 1 19 ? -23.75 6.93 4.391 1 98.31 19 THR B CA 1
ATOM 5113 C C . THR B 1 19 ? -22.859 7 3.15 1 98.31 19 THR B C 1
ATOM 5115 O O . THR B 1 19 ? -23.359 7.039 2.023 1 98.31 19 THR B O 1
ATOM 5118 N N . GLN B 1 20 ? -21.531 7.148 3.314 1 98.62 20 GLN B N 1
ATOM 5119 C CA . GLN B 1 20 ? -20.578 7.195 2.213 1 98.62 20 GLN B CA 1
ATOM 5120 C C . GLN B 1 20 ? -19.562 6.062 2.326 1 98.62 20 GLN B C 1
ATOM 5122 O O . GLN B 1 20 ? -19 5.836 3.395 1 98.62 20 GLN B O 1
ATOM 5127 N N . VAL B 1 21 ? -19.391 5.32 1.239 1 98.81 21 VAL B N 1
ATOM 5128 C CA . VAL B 1 21 ? -18.391 4.262 1.169 1 98.81 21 VAL B CA 1
ATOM 5129 C C . VAL B 1 21 ? -17.516 4.469 -0.057 1 98.81 21 VAL B C 1
ATOM 5131 O O . VAL B 1 21 ? -18 4.785 -1.142 1 98.81 21 VAL B O 1
ATOM 5134 N N . PHE B 1 22 ? -16.266 4.445 0.062 1 98.94 22 PHE B N 1
ATOM 5135 C CA . PHE B 1 22 ? -15.305 4.348 -1.03 1 98.94 22 PHE B CA 1
ATOM 5136 C C . PHE B 1 22 ? -14.805 2.916 -1.187 1 98.94 22 PHE B C 1
ATOM 5138 O O . PHE B 1 22 ? -14.438 2.271 -0.203 1 98.94 22 PHE B O 1
ATOM 5145 N N . THR B 1 23 ? -14.781 2.348 -2.387 1 98.81 23 THR B N 1
ATOM 5146 C CA . THR B 1 23 ? -14.57 0.905 -2.477 1 98.81 23 THR B CA 1
ATOM 5147 C C . THR B 1 23 ? -14.047 0.519 -3.857 1 98.81 23 THR B C 1
ATOM 5149 O O . THR B 1 23 ? -14.242 1.254 -4.828 1 98.81 23 THR B O 1
ATOM 5152 N N . VAL B 1 24 ? -13.227 -0.466 -3.928 1 98.69 24 VAL B N 1
ATOM 5153 C CA . VAL B 1 24 ? -12.961 -1.304 -5.094 1 98.69 24 VAL B CA 1
ATOM 5154 C C . VAL B 1 24 ? -13.57 -2.689 -4.883 1 98.69 24 VAL B C 1
ATOM 5156 O O . VAL B 1 24 ? -13.266 -3.359 -3.893 1 98.69 24 VAL B O 1
ATOM 5159 N N . THR B 1 25 ? -14.414 -3.127 -5.77 1 98.31 25 THR B N 1
ATOM 5160 C CA . THR B 1 25 ? -15.102 -4.395 -5.582 1 98.31 25 THR B CA 1
ATOM 5161 C C . THR B 1 25 ? -14.141 -5.566 -5.742 1 98.31 25 THR B C 1
ATOM 5163 O O . THR B 1 25 ? -13.109 -5.441 -6.41 1 98.31 25 THR B O 1
ATOM 5166 N N . GLY B 1 26 ? -14.383 -6.641 -5.121 1 97.06 26 GLY B N 1
ATOM 5167 C CA . GLY B 1 26 ? -13.547 -7.828 -5.219 1 97.06 26 GLY B CA 1
ATOM 5168 C C . GLY B 1 26 ? -14.234 -9.086 -4.715 1 97.06 26 GLY B C 1
ATOM 5169 O O . GLY B 1 26 ? -15.234 -9.008 -4 1 97.06 26 GLY B O 1
ATOM 5170 N N . GLY B 1 27 ? -13.656 -10.227 -5.07 1 95.75 27 GLY B N 1
ATOM 5171 C CA . GLY B 1 27 ? -14.25 -11.516 -4.758 1 95.75 27 GLY B CA 1
ATOM 5172 C C . GLY B 1 27 ? -14.328 -11.797 -3.27 1 95.75 27 GLY B C 1
ATOM 5173 O O . GLY B 1 27 ? -15.297 -12.391 -2.795 1 95.75 27 GLY B O 1
ATOM 5174 N N . GLY B 1 28 ? -13.328 -11.359 -2.52 1 96.81 28 GLY B N 1
ATOM 5175 C CA . GLY B 1 28 ? -13.305 -11.609 -1.087 1 96.81 28 GLY B CA 1
ATOM 5176 C C . GLY B 1 28 ? -14.32 -10.773 -0.326 1 96.81 28 GLY B C 1
ATOM 5177 O O . GLY B 1 28 ? -14.633 -11.07 0.831 1 96.81 28 GLY B O 1
ATOM 5178 N N . ALA B 1 29 ? -14.82 -9.734 -0.99 1 98.38 29 ALA B N 1
ATOM 5179 C CA . ALA B 1 29 ? -15.789 -8.844 -0.362 1 98.38 29 ALA B CA 1
ATOM 5180 C C . ALA B 1 29 ? -17.125 -8.875 -1.103 1 98.38 29 ALA B C 1
ATOM 5182 O O . ALA B 1 29 ? -17.922 -7.941 -1.004 1 98.38 29 ALA B O 1
ATOM 5183 N N . MET B 1 30 ? -17.406 -9.953 -1.855 1 97.94 30 MET B N 1
ATOM 5184 C CA . MET B 1 30 ? -18.516 -9.992 -2.803 1 97.94 30 MET B CA 1
ATOM 5185 C C . MET B 1 30 ? -19.844 -9.742 -2.094 1 97.94 30 MET B C 1
ATOM 5187 O O . MET B 1 30 ? -20.688 -9 -2.596 1 97.94 30 MET B O 1
ATOM 5191 N N . HIS B 1 31 ? -20.094 -10.328 -0.865 1 98.38 31 HIS B N 1
ATOM 5192 C CA . HIS B 1 31 ? -21.344 -10.117 -0.143 1 98.38 31 HIS B CA 1
ATOM 5193 C C . HIS B 1 31 ? -21.438 -8.688 0.389 1 98.38 31 HIS B C 1
ATOM 5195 O O . HIS B 1 31 ? -22.516 -8.094 0.378 1 98.38 31 HIS B O 1
ATOM 5201 N N . LEU B 1 32 ? -20.281 -8.172 0.884 1 98.88 32 LEU B N 1
ATOM 5202 C CA . LEU B 1 32 ? -20.234 -6.801 1.369 1 98.88 32 LEU B CA 1
ATOM 5203 C C . LEU B 1 32 ? -20.516 -5.816 0.239 1 98.88 32 LEU B C 1
ATOM 5205 O O . LEU B 1 32 ? -21.328 -4.895 0.398 1 98.88 32 LEU B O 1
ATOM 5209 N N . ASN B 1 33 ? -19.828 -6.023 -0.887 1 98.75 33 ASN B N 1
ATOM 5210 C CA . ASN B 1 33 ? -20.016 -5.133 -2.029 1 98.75 33 ASN B CA 1
ATOM 5211 C C . ASN B 1 33 ? -21.469 -5.105 -2.49 1 98.75 33 ASN B C 1
ATOM 5213 O O . ASN B 1 33 ? -22 -4.043 -2.789 1 98.75 33 ASN B O 1
ATOM 5217 N N . ASP B 1 34 ? -22.078 -6.285 -2.559 1 98.56 34 ASP B N 1
ATOM 5218 C CA . ASP B 1 34 ? -23.469 -6.371 -2.979 1 98.56 34 ASP B CA 1
ATOM 5219 C C . ASP B 1 34 ? -24.391 -5.645 -1.998 1 98.56 34 ASP B C 1
ATOM 5221 O O . ASP B 1 34 ? -25.25 -4.867 -2.408 1 98.56 34 ASP B O 1
ATOM 5225 N N . ALA B 1 35 ? -24.188 -5.891 -0.701 1 98.69 35 ALA B N 1
ATOM 5226 C CA . ALA B 1 35 ? -25.016 -5.293 0.339 1 98.69 35 ALA B CA 1
ATOM 5227 C C . ALA B 1 35 ? -24.875 -3.773 0.351 1 98.69 35 ALA B C 1
ATOM 5229 O O . ALA B 1 35 ? -25.875 -3.051 0.366 1 98.69 35 ALA B O 1
ATOM 5230 N N . LEU B 1 36 ? -23.672 -3.258 0.351 1 98.81 36 LEU B N 1
ATOM 5231 C CA . LEU B 1 36 ? -23.406 -1.824 0.394 1 98.81 36 LEU B CA 1
ATOM 5232 C C . LEU B 1 36 ? -23.922 -1.14 -0.87 1 98.81 36 LEU B C 1
ATOM 5234 O O . LEU B 1 36 ? -24.516 -0.064 -0.8 1 98.81 36 LEU B O 1
ATOM 5238 N N . GLY B 1 37 ? -23.719 -1.779 -2.016 1 98.38 37 GLY B N 1
ATOM 5239 C CA . GLY B 1 37 ? -24.078 -1.195 -3.297 1 98.38 37 GLY B CA 1
ATOM 5240 C C . GLY B 1 37 ? -25.578 -1.08 -3.502 1 98.38 37 GLY B C 1
ATOM 5241 O O . GLY B 1 37 ? -26.047 -0.25 -4.285 1 98.38 37 GLY B O 1
ATOM 5242 N N . HIS B 1 38 ? -26.359 -1.846 -2.779 1 98.25 38 HIS B N 1
ATOM 5243 C CA . HIS B 1 38 ? -27.812 -1.859 -2.973 1 98.25 38 HIS B CA 1
ATOM 5244 C C . HIS B 1 38 ? -28.531 -1.292 -1.755 1 98.25 38 HIS B C 1
ATOM 5246 O O . HIS B 1 38 ? -29.766 -1.256 -1.721 1 98.25 38 HIS B O 1
ATOM 5252 N N . GLN B 1 39 ? -27.812 -0.888 -0.77 1 98.25 39 GLN B N 1
ATOM 5253 C CA . GLN B 1 39 ? -28.391 -0.387 0.467 1 98.25 39 GLN B CA 1
ATOM 5254 C C . GLN B 1 39 ? -29 0.998 0.265 1 98.25 39 GLN B C 1
ATOM 5256 O O . GLN B 1 39 ? -28.312 1.933 -0.143 1 98.25 39 GLN B O 1
ATOM 5261 N N . GLU B 1 40 ? -30.312 1.107 0.534 1 98.19 40 GLU B N 1
ATOM 5262 C CA . GLU B 1 40 ? -30.953 2.414 0.484 1 98.19 40 GLU B CA 1
ATOM 5263 C C . GLU B 1 40 ? -30.297 3.393 1.457 1 98.19 40 GLU B C 1
ATOM 5265 O O . GLU B 1 40 ? -30.031 3.047 2.609 1 98.19 40 GLU B O 1
ATOM 5270 N N . GLY B 1 41 ? -30 4.535 0.987 1 98 41 GLY B N 1
ATOM 5271 C CA . GLY B 1 41 ? -29.406 5.566 1.822 1 98 41 GLY B CA 1
ATOM 5272 C C . GLY B 1 41 ? -27.891 5.555 1.797 1 98 41 GLY B C 1
ATOM 5273 O O . GLY B 1 41 ? -27.25 6.48 2.297 1 98 41 GLY B O 1
ATOM 5274 N N . MET B 1 42 ? -27.359 4.547 1.198 1 98.06 42 MET B N 1
ATOM 5275 C CA . MET B 1 42 ? -25.906 4.41 1.101 1 98.06 42 MET B CA 1
ATOM 5276 C C . MET B 1 42 ? -25.406 4.879 -0.262 1 98.06 42 MET B C 1
ATOM 5278 O O . MET B 1 42 ? -26.047 4.629 -1.283 1 98.06 42 MET B O 1
ATOM 5282 N N . HIS B 1 43 ? -24.328 5.621 -0.293 1 97.81 43 HIS B N 1
ATOM 5283 C CA . HIS B 1 43 ? -23.672 6.016 -1.531 1 97.81 43 HIS B CA 1
ATOM 5284 C C . HIS B 1 43 ? -22.281 5.379 -1.645 1 97.81 43 HIS B C 1
ATOM 5286 O O . HIS B 1 43 ? -21.422 5.586 -0.782 1 97.81 43 HIS B O 1
ATOM 5292 N N . CYS B 1 44 ? -22.125 4.609 -2.701 1 98.5 44 CYS B N 1
ATOM 5293 C CA . CYS B 1 44 ? -20.828 4.004 -2.961 1 98.5 44 CYS B CA 1
ATOM 5294 C C . CYS B 1 44 ? -20.109 4.727 -4.094 1 98.5 44 CYS B C 1
ATOM 5296 O O . CYS B 1 44 ? -20.688 4.961 -5.156 1 98.5 44 CYS B O 1
ATOM 5298 N N . LEU B 1 45 ? -18.938 5.199 -3.908 1 98.75 45 LEU B N 1
ATOM 5299 C CA . LEU B 1 45 ? -18.047 5.664 -4.969 1 98.75 45 LEU B CA 1
ATOM 5300 C C . LEU B 1 45 ? -16.969 4.629 -5.273 1 98.75 45 LEU B C 1
ATOM 5302 O O . LEU B 1 45 ? -16.281 4.16 -4.367 1 98.75 45 LEU B O 1
ATOM 5306 N N . TYR B 1 46 ? -16.844 4.238 -6.473 1 98.69 46 TYR B N 1
ATOM 5307 C CA . TYR B 1 46 ? -15.938 3.188 -6.895 1 98.69 46 TYR B CA 1
ATOM 5308 C C . TYR B 1 46 ? -14.656 3.779 -7.48 1 98.69 46 TYR B C 1
ATOM 5310 O O . TYR B 1 46 ? -14.688 4.414 -8.531 1 98.69 46 TYR B O 1
ATOM 5318 N N . ASN B 1 47 ? -13.516 3.584 -6.809 1 98.69 47 ASN B N 1
ATOM 5319 C CA . ASN B 1 47 ? -12.195 4.047 -7.219 1 98.69 47 ASN B CA 1
ATOM 5320 C C . ASN B 1 47 ? -11.469 2.992 -8.047 1 98.69 47 ASN B C 1
ATOM 5322 O O . ASN B 1 47 ? -11.961 1.876 -8.219 1 98.69 47 ASN B O 1
ATOM 5326 N N . HIS B 1 48 ? -10.273 3.354 -8.578 1 98.5 48 HIS B N 1
ATOM 5327 C CA . HIS B 1 48 ? -9.484 2.438 -9.398 1 98.5 48 HIS B CA 1
ATOM 5328 C C . HIS B 1 48 ? -8.367 1.803 -8.586 1 98.5 48 HIS B C 1
ATOM 5330 O O . HIS B 1 48 ? -7.707 0.869 -9.047 1 98.5 48 HIS B O 1
ATOM 5336 N N . HIS B 1 49 ? -8.141 2.242 -7.375 1 98.69 49 HIS B N 1
ATOM 5337 C CA . HIS B 1 49 ? -7.129 1.706 -6.469 1 98.69 49 HIS B CA 1
ATOM 5338 C C . HIS B 1 49 ? -7.57 1.829 -5.016 1 98.69 49 HIS B C 1
ATOM 5340 O O . HIS B 1 49 ? -8.133 2.854 -4.617 1 98.69 49 HIS B O 1
ATOM 5346 N N . GLU B 1 50 ? -7.316 0.863 -4.203 1 98.81 50 GLU B N 1
ATOM 5347 C CA . GLU B 1 50 ? -7.773 0.86 -2.816 1 98.81 50 GLU B CA 1
ATOM 5348 C C . GLU B 1 50 ? -7.059 1.935 -2 1 98.81 50 GLU B C 1
ATOM 5350 O O . GLU B 1 50 ? -7.605 2.443 -1.021 1 98.81 50 GLU B O 1
ATOM 5355 N N . GLN B 1 51 ? -5.77 2.328 -2.359 1 98.75 51 GLN B N 1
ATOM 5356 C CA . GLN B 1 51 ? -5.117 3.471 -1.727 1 98.75 51 GLN B CA 1
ATOM 5357 C C . GLN B 1 51 ? -5.965 4.73 -1.857 1 98.75 51 GLN B C 1
ATOM 5359 O O . GLN B 1 51 ? -6.074 5.512 -0.911 1 98.75 51 GLN B O 1
ATOM 5364 N N . ALA B 1 52 ? -6.566 4.945 -3.061 1 98.88 52 ALA B N 1
ATOM 5365 C CA . ALA B 1 52 ? -7.43 6.098 -3.311 1 98.88 52 ALA B CA 1
ATOM 5366 C C . ALA B 1 52 ? -8.688 6.039 -2.453 1 98.88 52 ALA B C 1
ATOM 5368 O O . ALA B 1 52 ? -9.188 7.07 -1.996 1 98.88 52 ALA B O 1
ATOM 5369 N N . CYS B 1 53 ? -9.211 4.812 -2.195 1 98.94 53 CYS B N 1
ATOM 5370 C CA . CYS B 1 53 ? -10.383 4.656 -1.335 1 98.94 53 CYS B CA 1
ATOM 5371 C C . CYS B 1 53 ? -10.109 5.215 0.057 1 98.94 53 CYS B C 1
ATOM 5373 O O . CYS B 1 53 ? -10.891 6.02 0.569 1 98.94 53 CYS B O 1
ATOM 5375 N N . ALA B 1 54 ? -9.016 4.77 0.613 1 98.88 54 ALA B N 1
ATOM 5376 C CA . ALA B 1 54 ? -8.695 5.148 1.988 1 98.88 54 ALA B CA 1
ATOM 5377 C C . ALA B 1 54 ? -8.391 6.641 2.092 1 98.88 54 ALA B C 1
ATOM 5379 O O . ALA B 1 54 ? -8.844 7.305 3.029 1 98.88 54 ALA B O 1
ATOM 5380 N N . ILE B 1 55 ? -7.625 7.211 1.124 1 98.88 55 ILE B N 1
ATOM 5381 C CA . ILE B 1 55 ? -7.277 8.633 1.149 1 98.88 55 ILE B CA 1
ATOM 5382 C C . ILE B 1 55 ? -8.539 9.469 0.954 1 98.88 55 ILE B C 1
ATOM 5384 O O . ILE B 1 55 ? -8.711 10.5 1.613 1 98.88 55 ILE B O 1
ATOM 5388 N N . ALA B 1 56 ? -9.438 9.031 0.052 1 98.94 56 ALA B N 1
ATOM 5389 C CA . ALA B 1 56 ? -10.695 9.75 -0.156 1 98.94 56 ALA B CA 1
ATOM 5390 C C . ALA B 1 56 ? -11.539 9.75 1.112 1 98.94 56 ALA B C 1
ATOM 5392 O O . ALA B 1 56 ? -12.125 10.773 1.476 1 98.94 56 ALA B O 1
ATOM 5393 N N . ALA B 1 57 ? -11.594 8.609 1.792 1 98.88 57 ALA B N 1
ATOM 5394 C CA . ALA B 1 57 ? -12.352 8.516 3.039 1 98.88 57 ALA B CA 1
ATOM 5395 C C . ALA B 1 57 ? -11.781 9.453 4.098 1 98.88 57 ALA B C 1
ATOM 5397 O O . ALA B 1 57 ? -12.539 10.102 4.832 1 98.88 57 ALA B O 1
ATOM 5398 N N . GLU B 1 58 ? -10.477 9.484 4.176 1 98.19 58 GLU B N 1
ATOM 5399 C CA . GLU B 1 58 ? -9.773 10.383 5.094 1 98.19 58 GLU B CA 1
ATOM 5400 C C . GLU B 1 58 ? -10.141 11.836 4.84 1 98.19 58 GLU B C 1
ATOM 5402 O O . GLU B 1 58 ? -10.492 12.57 5.77 1 98.19 58 GLU B O 1
ATOM 5407 N N . SER B 1 59 ? -10.062 12.266 3.582 1 98.25 59 SER B N 1
ATOM 5408 C CA . SER B 1 59 ? -10.359 13.641 3.199 1 98.25 59 SER B CA 1
ATOM 5409 C C . SER B 1 59 ? -11.836 13.961 3.4 1 98.25 59 SER B C 1
ATOM 5411 O O . SER B 1 59 ? -12.18 15.055 3.863 1 98.25 59 SER B O 1
ATOM 5413 N N . TYR B 1 60 ? -12.711 13.023 3.086 1 98.5 60 TYR B N 1
ATOM 5414 C CA . TYR B 1 60 ? -14.141 13.18 3.305 1 98.5 60 TYR B CA 1
ATOM 5415 C C . TYR B 1 60 ? -14.445 13.477 4.77 1 98.5 60 TYR B C 1
ATOM 5417 O O . TYR B 1 60 ? -15.195 14.406 5.078 1 98.5 60 TYR B O 1
ATOM 5425 N N . ALA B 1 61 ? -13.852 12.75 5.629 1 98 61 ALA B N 1
ATOM 5426 C CA . ALA B 1 61 ? -14.094 12.906 7.062 1 98 61 ALA B CA 1
ATOM 5427 C C . ALA B 1 61 ? -13.602 14.266 7.551 1 98 61 ALA B C 1
ATOM 5429 O O . ALA B 1 61 ? -14.234 14.891 8.414 1 98 61 ALA B O 1
ATOM 5430 N N . ARG B 1 62 ? -12.453 14.82 7.031 1 95.94 62 ARG B N 1
ATOM 5431 C CA . ARG B 1 62 ? -11.906 16.125 7.402 1 95.94 62 ARG B CA 1
ATOM 5432 C C . ARG B 1 62 ? -12.898 17.234 7.09 1 95.94 62 ARG B C 1
ATOM 5434 O O . ARG B 1 62 ? -13.008 18.219 7.84 1 95.94 62 ARG B O 1
ATOM 5441 N N . ILE B 1 63 ? -13.523 17.031 5.984 1 95.5 63 ILE B N 1
ATOM 5442 C CA . ILE B 1 63 ? -14.312 18.141 5.441 1 95.5 63 ILE B CA 1
ATOM 5443 C C . ILE B 1 63 ? -15.758 18.031 5.938 1 95.5 63 ILE B C 1
ATOM 5445 O O . ILE B 1 63 ? -16.328 19.016 6.395 1 95.5 63 ILE B O 1
ATOM 5449 N N . LYS B 1 64 ? -16.312 16.812 5.891 1 92.12 64 LYS B N 1
ATOM 5450 C CA . LYS B 1 64 ? -17.719 16.594 6.219 1 92.12 64 LYS B CA 1
ATOM 5451 C C . LYS B 1 64 ? -17.938 16.531 7.727 1 92.12 64 LYS B C 1
ATOM 5453 O O . LYS B 1 64 ? -19.062 16.656 8.211 1 92.12 64 LYS B O 1
ATOM 5458 N N . ASP B 1 65 ? -16.891 16.266 8.469 1 90.62 65 ASP B N 1
ATOM 5459 C CA . ASP B 1 65 ? -16.953 16.031 9.906 1 90.62 65 ASP B CA 1
ATOM 5460 C C . ASP B 1 65 ? -17.828 14.82 10.219 1 90.62 65 ASP B C 1
ATOM 5462 O O . ASP B 1 65 ? -18.625 14.852 11.164 1 90.62 65 ASP B O 1
ATOM 5466 N N . ARG B 1 66 ? -17.859 13.922 9.258 1 94.88 66 ARG B N 1
ATOM 5467 C CA . ARG B 1 66 ? -18.516 12.633 9.367 1 94.88 66 ARG B CA 1
ATOM 5468 C C . ARG B 1 66 ? -17.656 11.516 8.805 1 94.88 66 ARG B C 1
ATOM 5470 O O . ARG B 1 66 ? -17 11.688 7.766 1 94.88 66 ARG B O 1
ATOM 5477 N N . ILE B 1 67 ? -17.672 10.422 9.523 1 97.69 67 ILE B N 1
ATOM 5478 C CA . ILE B 1 67 ? -16.859 9.273 9.156 1 97.69 67 ILE B CA 1
ATOM 5479 C C . ILE B 1 67 ? -17.422 8.617 7.895 1 97.69 67 ILE B C 1
ATOM 5481 O O . ILE B 1 67 ? -18.641 8.578 7.699 1 97.69 67 ILE B O 1
ATOM 5485 N N . ALA B 1 68 ? -16.547 8.203 6.949 1 98.25 68 ALA B N 1
ATOM 5486 C CA . ALA B 1 68 ? -16.891 7.344 5.82 1 98.25 68 ALA B CA 1
ATOM 5487 C C . ALA B 1 68 ? -16.344 5.93 6.016 1 98.25 68 ALA B C 1
ATOM 5489 O O . ALA B 1 68 ? -15.469 5.707 6.855 1 98.25 68 ALA B O 1
ATOM 5490 N N . ALA B 1 69 ? -16.891 4.98 5.305 1 98.81 69 ALA B N 1
ATOM 5491 C CA . ALA B 1 69 ? -16.375 3.615 5.309 1 98.81 69 ALA B CA 1
ATOM 5492 C C . ALA B 1 69 ? -15.531 3.342 4.07 1 98.81 69 ALA B C 1
ATOM 5494 O O . ALA B 1 69 ? -15.641 4.047 3.066 1 98.81 69 ALA B O 1
ATOM 5495 N N . VAL B 1 70 ? -14.625 2.486 4.207 1 98.94 70 VAL B N 1
ATOM 5496 C CA . VAL B 1 70 ? -13.836 1.912 3.121 1 98.94 70 VAL B CA 1
ATOM 5497 C C . VAL B 1 70 ? -14.102 0.411 3.031 1 98.94 70 VAL B C 1
ATOM 5499 O O . VAL B 1 70 ? -14.086 -0.29 4.047 1 98.94 70 VAL B O 1
ATOM 5502 N N . CYS B 1 71 ? -14.43 -0.101 1.881 1 98.94 71 CYS B N 1
ATOM 5503 C CA . CYS B 1 71 ? -14.641 -1.532 1.693 1 98.94 71 CYS B CA 1
ATOM 5504 C C . CYS B 1 71 ? -13.68 -2.09 0.645 1 98.94 71 CYS B C 1
ATOM 5506 O O . CYS B 1 71 ? -13.711 -1.668 -0.512 1 98.94 71 CYS B O 1
ATOM 5508 N N . VAL B 1 72 ? -12.836 -3 1.016 1 98.75 72 VAL B N 1
ATOM 5509 C CA . VAL B 1 72 ? -11.844 -3.566 0.105 1 98.75 72 VAL B CA 1
ATOM 5510 C C . VAL B 1 72 ? -11.859 -5.09 0.208 1 98.75 72 VAL B C 1
ATOM 5512 O O . VAL B 1 72 ? -12.367 -5.648 1.185 1 98.75 72 VAL B O 1
ATOM 5515 N N . THR B 1 73 ? -11.383 -5.773 -0.794 1 98 73 THR B N 1
ATOM 5516 C CA . THR B 1 73 ? -11.367 -7.234 -0.844 1 98 73 THR B CA 1
ATOM 5517 C C . THR B 1 73 ? -10.18 -7.789 -0.071 1 98 73 THR B C 1
ATOM 5519 O O . THR B 1 73 ? -9.516 -7.055 0.665 1 98 73 THR B O 1
ATOM 5522 N N . THR B 1 74 ? -9.961 -9.094 -0.109 1 96.69 74 THR B N 1
ATOM 5523 C CA . THR B 1 74 ? -8.938 -9.852 0.6 1 96.69 74 THR B CA 1
ATOM 5524 C C . THR B 1 74 ? -7.551 -9.555 0.03 1 96.69 74 THR B C 1
ATOM 5526 O O . THR B 1 74 ? -7.43 -9.117 -1.115 1 96.69 74 THR B O 1
ATOM 5529 N N . GLY B 1 75 ? -6.5 -9.781 0.864 1 96.81 75 GLY B N 1
ATOM 5530 C CA . GLY B 1 75 ? -5.121 -9.789 0.401 1 96.81 75 GLY B CA 1
ATOM 5531 C C . GLY B 1 75 ? -4.645 -8.438 -0.088 1 96.81 75 GLY B C 1
ATOM 5532 O O . GLY B 1 75 ? -4.512 -7.496 0.7 1 96.81 75 GLY B O 1
ATOM 5533 N N . PRO B 1 76 ? -4.43 -8.312 -1.425 1 97.44 76 PRO B N 1
ATOM 5534 C CA . PRO B 1 76 ? -3.906 -7.059 -1.97 1 97.44 76 PRO B CA 1
ATOM 5535 C C . PRO B 1 76 ? -4.883 -5.895 -1.816 1 97.44 76 PRO B C 1
ATOM 5537 O O . PRO B 1 76 ? -4.461 -4.742 -1.692 1 97.44 76 PRO B O 1
ATOM 5540 N N . GLY B 1 77 ? -6.227 -6.191 -1.811 1 98.12 77 GLY B N 1
ATOM 5541 C CA . GLY B 1 77 ? -7.164 -5.113 -1.535 1 98.12 77 GLY B CA 1
ATOM 5542 C C . GLY B 1 77 ? -6.895 -4.414 -0.217 1 98.12 77 GLY B C 1
ATOM 5543 O O . GLY B 1 77 ? -6.895 -3.182 -0.153 1 98.12 77 GLY B O 1
ATOM 5544 N N . GLY B 1 78 ? -6.711 -5.234 0.813 1 98.56 78 GLY B N 1
ATOM 5545 C CA . GLY B 1 78 ? -6.383 -4.68 2.117 1 98.56 78 GLY B CA 1
ATOM 5546 C C . GLY B 1 78 ? -5.039 -3.977 2.143 1 98.56 78 GLY B C 1
ATOM 5547 O O . GLY B 1 78 ? -4.938 -2.834 2.594 1 98.56 78 GLY B O 1
ATOM 5548 N N . THR B 1 79 ? -3.975 -4.641 1.634 1 98.62 79 THR B N 1
ATOM 5549 C CA . THR B 1 79 ? -2.629 -4.09 1.741 1 98.62 79 THR B CA 1
ATOM 5550 C C . THR B 1 79 ? -2.494 -2.822 0.9 1 98.62 79 THR B C 1
ATOM 5552 O O . THR B 1 79 ? -1.751 -1.907 1.262 1 98.62 79 THR B O 1
ATOM 5555 N N . ASN B 1 80 ? -3.219 -2.689 -0.209 1 98.75 80 ASN B N 1
ATOM 5556 C CA . ASN B 1 80 ? -3.195 -1.485 -1.032 1 98.75 80 ASN B CA 1
ATOM 5557 C C . ASN B 1 80 ? -3.766 -0.284 -0.283 1 98.75 80 ASN B C 1
ATOM 5559 O O . ASN B 1 80 ? -3.434 0.861 -0.593 1 98.75 80 ASN B O 1
ATOM 5563 N N . ALA B 1 81 ? -4.637 -0.529 0.701 1 98.81 81 ALA B N 1
ATOM 5564 C CA . ALA B 1 81 ? -5.297 0.556 1.424 1 98.81 81 ALA B CA 1
ATOM 5565 C C . ALA B 1 81 ? -4.41 1.079 2.553 1 98.81 81 ALA B C 1
ATOM 5567 O O . ALA B 1 81 ? -4.66 2.158 3.096 1 98.81 81 ALA B O 1
ATOM 5568 N N . ILE B 1 82 ? -3.33 0.446 2.885 1 98.81 82 ILE B N 1
ATOM 5569 C CA . ILE B 1 82 ? -2.578 0.627 4.121 1 98.81 82 ILE B CA 1
ATOM 5570 C C . ILE B 1 82 ? -2.035 2.053 4.195 1 98.81 82 ILE B C 1
ATOM 5572 O O . ILE B 1 82 ? -2.084 2.689 5.246 1 98.81 82 ILE B O 1
ATOM 5576 N N . THR B 1 83 ? -1.497 2.609 3.078 1 98.75 83 THR B N 1
ATOM 5577 C CA . THR B 1 83 ? -0.888 3.934 3.123 1 98.75 83 THR B CA 1
ATOM 5578 C C . THR B 1 83 ? -1.927 4.996 3.475 1 98.75 83 THR B C 1
ATOM 5580 O O . THR B 1 83 ? -1.65 5.906 4.258 1 98.75 83 THR B O 1
ATOM 5583 N N . GLY B 1 84 ? -3.158 4.879 2.855 1 98.69 84 GLY B N 1
ATOM 5584 C CA . GLY B 1 84 ? -4.227 5.797 3.215 1 98.69 84 GLY B CA 1
ATOM 5585 C C . GLY B 1 84 ? -4.68 5.652 4.656 1 98.69 84 GLY B C 1
ATOM 5586 O O . GLY B 1 84 ? -4.98 6.648 5.32 1 98.69 84 GLY B O 1
ATOM 5587 N N . VAL B 1 85 ? -4.711 4.41 5.176 1 98.81 85 VAL B N 1
ATOM 5588 C CA . VAL B 1 85 ? -5.109 4.129 6.551 1 98.81 85 VAL B CA 1
ATOM 5589 C C . VAL B 1 85 ? -4.078 4.707 7.516 1 98.81 85 VAL B C 1
ATOM 5591 O O . VAL B 1 85 ? -4.441 5.332 8.516 1 98.81 85 VAL B O 1
ATOM 5594 N N . LEU B 1 86 ? -2.795 4.531 7.184 1 98.62 86 LEU B N 1
ATOM 5595 C CA . LEU B 1 86 ? -1.724 5.121 7.98 1 98.62 86 LEU B CA 1
ATOM 5596 C C . LEU B 1 86 ? -1.889 6.633 8.078 1 98.62 86 LEU B C 1
ATOM 5598 O O . LEU B 1 86 ? -1.679 7.219 9.141 1 98.62 86 LEU B O 1
ATOM 5602 N N . GLY B 1 87 ? -2.236 7.281 6.949 1 97.94 87 GLY B N 1
ATOM 5603 C CA . GLY B 1 87 ? -2.49 8.711 6.965 1 97.94 87 GLY B CA 1
ATOM 5604 C C . GLY B 1 87 ? -3.582 9.117 7.938 1 97.94 87 GLY B C 1
ATOM 5605 O O . GLY B 1 87 ? -3.43 10.086 8.68 1 97.94 87 GLY B O 1
ATOM 5606 N N . GLY B 1 88 ? -4.711 8.328 7.93 1 97.88 88 GLY B N 1
ATOM 5607 C CA . GLY B 1 88 ? -5.777 8.578 8.883 1 97.88 88 GLY B CA 1
ATOM 5608 C C . GLY B 1 88 ? -5.336 8.414 10.328 1 97.88 88 GLY B C 1
ATOM 5609 O O . GLY B 1 88 ? -5.727 9.195 11.195 1 97.88 88 GLY B O 1
ATOM 5610 N N . PHE B 1 89 ? -4.438 7.457 10.617 1 97.88 89 PHE B N 1
ATOM 5611 C CA . PHE B 1 89 ? -3.949 7.176 11.961 1 97.88 89 PHE B CA 1
ATOM 5612 C C . PHE B 1 89 ? -3.043 8.297 12.453 1 97.88 89 PHE B C 1
ATOM 5614 O O . PHE B 1 89 ? -3.262 8.852 13.531 1 97.88 89 PHE B O 1
ATOM 5621 N N . LEU B 1 90 ? -2.092 8.719 11.617 1 97.31 90 LEU B N 1
ATOM 5622 C CA . LEU B 1 90 ? -1.098 9.703 12.031 1 97.31 90 LEU B CA 1
ATOM 5623 C C . LEU B 1 90 ? -1.725 11.094 12.148 1 97.31 90 LEU B C 1
ATOM 5625 O O . LEU B 1 90 ? -1.326 11.883 13.008 1 97.31 90 LEU B O 1
ATOM 5629 N N . ASP B 1 91 ? -2.754 11.414 11.328 1 96.56 91 ASP B N 1
ATOM 5630 C CA . ASP B 1 91 ? -3.381 12.734 11.352 1 96.56 91 ASP B CA 1
ATOM 5631 C C . ASP B 1 91 ? -4.633 12.727 12.227 1 96.56 91 ASP B C 1
ATOM 5633 O O . ASP B 1 91 ? -5.352 13.727 12.289 1 96.56 91 ASP B O 1
ATOM 5637 N N . SER B 1 92 ? -4.949 11.594 12.859 1 96.75 92 SER B N 1
ATOM 5638 C CA . SER B 1 92 ? -6.059 11.484 13.797 1 96.75 92 SER B CA 1
ATOM 5639 C C . SER B 1 92 ? -7.398 11.688 13.102 1 96.75 92 SER B C 1
ATOM 5641 O O . SER B 1 92 ? -8.234 12.461 13.562 1 96.75 92 SER B O 1
ATOM 5643 N N . ILE B 1 93 ? -7.582 11.016 11.961 1 97.88 93 ILE B N 1
ATOM 5644 C CA . ILE B 1 93 ? -8.828 11.078 11.203 1 97.88 93 ILE B CA 1
ATOM 5645 C C . ILE B 1 93 ? -9.578 9.758 11.328 1 97.88 93 ILE B C 1
ATOM 5647 O O . ILE B 1 93 ? -9.016 8.688 11.062 1 97.88 93 ILE B O 1
ATOM 5651 N N . PRO B 1 94 ? -10.828 9.758 11.781 1 97.94 94 PRO B N 1
ATOM 5652 C CA . PRO B 1 94 ? -11.586 8.508 11.906 1 97.94 94 PRO B CA 1
ATOM 5653 C C . PRO B 1 94 ? -11.883 7.855 10.555 1 97.94 94 PRO B C 1
ATOM 5655 O O . PRO B 1 94 ? -12.125 8.555 9.57 1 97.94 94 PRO B O 1
ATOM 5658 N N . MET B 1 95 ? -11.852 6.57 10.516 1 98.38 95 MET B N 1
ATOM 5659 C CA . MET B 1 95 ? -12.133 5.754 9.344 1 98.38 95 MET B CA 1
ATOM 5660 C C . MET B 1 95 ? -12.602 4.359 9.742 1 98.38 95 MET B C 1
ATOM 5662 O O . MET B 1 95 ? -12.078 3.781 10.703 1 98.38 95 MET B O 1
ATOM 5666 N N . LEU B 1 96 ? -13.625 3.846 9.062 1 98.81 96 LEU B N 1
ATOM 5667 C CA . LEU B 1 96 ? -14.055 2.463 9.25 1 98.81 96 LEU B CA 1
ATOM 5668 C C . LEU B 1 96 ? -13.727 1.621 8.023 1 98.81 96 LEU B C 1
ATOM 5670 O O . LEU B 1 96 ? -14.32 1.812 6.957 1 98.81 96 LEU B O 1
ATOM 5674 N N . ILE B 1 97 ? -12.812 0.709 8.156 1 98.94 97 ILE B N 1
ATOM 5675 C CA . ILE B 1 97 ? -12.438 -0.147 7.035 1 98.94 97 ILE B CA 1
ATOM 5676 C C . ILE B 1 97 ? -13.078 -1.521 7.199 1 98.94 97 ILE B C 1
ATOM 5678 O O . ILE B 1 97 ? -12.969 -2.145 8.258 1 98.94 97 ILE B O 1
ATOM 5682 N N . LEU B 1 98 ? -13.789 -1.911 6.215 1 98.94 98 LEU B N 1
ATOM 5683 C CA . LEU B 1 98 ? -14.305 -3.266 6.062 1 98.94 98 LEU B CA 1
ATOM 5684 C C . LEU B 1 98 ? -13.562 -4.008 4.957 1 98.94 98 LEU B C 1
ATOM 5686 O O . LEU B 1 98 ? -13.594 -3.6 3.795 1 98.94 98 LEU B O 1
ATOM 5690 N N . SER B 1 99 ? -12.883 -5.031 5.32 1 98.81 99 SER B N 1
ATOM 5691 C CA . SER B 1 99 ? -12.25 -5.84 4.285 1 98.81 99 SER B CA 1
ATOM 5692 C C . SER B 1 99 ? -12.875 -7.23 4.215 1 98.81 99 SER B C 1
ATOM 5694 O O . SER B 1 99 ? -13.406 -7.73 5.211 1 98.81 99 SER B O 1
ATOM 5696 N N . GLY B 1 100 ? -12.875 -7.812 3.023 1 98.38 100 GLY B N 1
ATOM 5697 C CA . GLY B 1 100 ? -13.195 -9.219 2.869 1 98.38 100 GLY B CA 1
ATOM 5698 C C . GLY B 1 100 ? -12.055 -10.141 3.246 1 98.38 100 GLY B C 1
ATOM 5699 O O . GLY B 1 100 ? -10.93 -9.688 3.477 1 98.38 100 GLY B O 1
ATOM 5700 N N . GLN B 1 101 ? -12.344 -11.359 3.348 1 98.06 101 GLN B N 1
ATOM 5701 C CA . GLN B 1 101 ? -11.406 -12.453 3.574 1 98.06 101 GLN B CA 1
ATOM 5702 C C . GLN B 1 101 ? -11.914 -13.758 2.953 1 98.06 101 GLN B C 1
ATOM 5704 O O . GLN B 1 101 ? -13.109 -13.883 2.66 1 98.06 101 GLN B O 1
ATOM 5709 N N . VAL B 1 102 ? -11.023 -14.68 2.631 1 96.69 102 VAL B N 1
ATOM 5710 C CA . VAL B 1 102 ? -11.461 -16.016 2.229 1 96.69 102 VAL B CA 1
ATOM 5711 C C . VAL B 1 102 ? -12.242 -16.672 3.365 1 96.69 102 VAL B C 1
ATOM 5713 O O . VAL B 1 102 ? -12.281 -16.141 4.48 1 96.69 102 VAL B O 1
ATOM 5716 N N . ARG B 1 103 ? -12.891 -17.734 3.025 1 96.25 103 ARG B N 1
ATOM 5717 C CA . ARG B 1 103 ? -13.555 -18.484 4.094 1 96.25 103 ARG B CA 1
ATOM 5718 C C . ARG B 1 103 ? -12.578 -18.797 5.227 1 96.25 103 ARG B C 1
ATOM 5720 O O . ARG B 1 103 ? -11.422 -19.125 4.984 1 96.25 103 ARG B O 1
ATOM 5727 N N . TYR B 1 104 ? -13.109 -18.703 6.445 1 96.94 104 TYR B N 1
ATOM 5728 C CA . TYR B 1 104 ? -12.227 -18.844 7.594 1 96.94 104 TYR B CA 1
ATOM 5729 C C . TYR B 1 104 ? -11.5 -20.188 7.555 1 96.94 104 TYR B C 1
ATOM 5731 O O . TYR B 1 104 ? -10.312 -20.266 7.863 1 96.94 104 TYR B O 1
ATOM 5739 N N . ASP B 1 105 ? -12.172 -21.266 7.141 1 95.44 105 ASP B N 1
ATOM 5740 C CA . ASP B 1 105 ? -11.594 -22.609 7.168 1 95.44 105 ASP B CA 1
ATOM 5741 C C . ASP B 1 105 ? -10.609 -22.797 6.02 1 95.44 105 ASP B C 1
ATOM 5743 O O . ASP B 1 105 ? -10.109 -23.906 5.809 1 95.44 105 ASP B O 1
ATOM 5747 N N . THR B 1 106 ? -10.344 -21.781 5.242 1 94.94 106 THR B N 1
ATOM 5748 C CA . THR B 1 106 ? -9.32 -21.828 4.195 1 94.94 106 THR B CA 1
ATOM 5749 C C . THR B 1 106 ? -8.211 -20.828 4.477 1 94.94 106 THR B C 1
ATOM 5751 O O . THR B 1 106 ? -7.449 -20.469 3.574 1 94.94 106 THR B O 1
ATOM 5754 N N . THR B 1 107 ? -8.117 -20.328 5.656 1 96.5 107 THR B N 1
ATOM 5755 C CA . THR B 1 107 ? -7.07 -19.391 6.031 1 96.5 107 THR B CA 1
ATOM 5756 C C . THR B 1 107 ? -5.906 -20.125 6.699 1 96.5 107 THR B C 1
ATOM 5758 O O . THR B 1 107 ? -6.086 -21.203 7.262 1 96.5 107 THR B O 1
ATOM 5761 N N . ALA B 1 108 ? -4.73 -19.531 6.613 1 96.06 108 ALA B N 1
ATOM 5762 C CA . ALA B 1 108 ? -3.57 -20.016 7.363 1 96.06 108 ALA B CA 1
ATOM 5763 C C . ALA B 1 108 ? -3.85 -20.016 8.859 1 96.06 108 ALA B C 1
ATOM 5765 O O . ALA B 1 108 ? -3.412 -20.922 9.578 1 96.06 108 ALA B O 1
ATOM 5766 N N . ARG B 1 109 ? -4.57 -19.031 9.344 1 94.56 109 ARG B N 1
ATOM 5767 C CA . ARG B 1 109 ? -4.926 -18.938 10.75 1 94.56 109 ARG B CA 1
ATOM 5768 C C . ARG B 1 109 ? -5.715 -20.172 11.203 1 94.56 109 ARG B C 1
ATOM 5770 O O . ARG B 1 109 ? -5.43 -20.75 12.258 1 94.56 109 ARG B O 1
ATOM 5777 N N . TRP B 1 110 ? -6.672 -20.531 10.453 1 95.75 110 TRP B N 1
ATOM 5778 C CA . TRP B 1 110 ? -7.508 -21.688 10.766 1 95.75 110 TRP B CA 1
ATOM 5779 C C . TRP B 1 110 ? -6.695 -22.984 10.742 1 95.75 110 TRP B C 1
ATOM 5781 O O . TRP B 1 110 ? -6.945 -23.891 11.523 1 95.75 110 TRP B O 1
ATOM 5791 N N . SER B 1 111 ? -5.734 -23.094 9.844 1 95.31 111 SER B N 1
ATOM 5792 C CA . SER B 1 111 ? -4.953 -24.312 9.641 1 95.31 111 SER B CA 1
ATOM 5793 C C . SER B 1 111 ? -4.238 -24.734 10.922 1 95.31 111 SER B C 1
ATOM 5795 O O . SER B 1 111 ? -3.947 -25.906 11.117 1 95.31 111 SER B O 1
ATOM 5797 N N . GLY B 1 112 ? -3.816 -23.75 11.727 1 93.75 112 GLY B N 1
ATOM 5798 C CA . GLY B 1 112 ? -3.141 -24.031 12.984 1 93.75 112 GLY B CA 1
ATOM 5799 C C . GLY B 1 112 ? -1.663 -24.328 12.812 1 93.75 112 GLY B C 1
ATOM 5800 O O . GLY B 1 112 ? -0.978 -24.656 13.781 1 93.75 112 GLY B O 1
ATOM 5801 N N . VAL B 1 113 ? -1.161 -24.25 11.578 1 94.19 113 VAL B N 1
ATOM 5802 C CA . VAL B 1 113 ? 0.26 -24.484 11.336 1 94.19 113 VAL B CA 1
ATOM 5803 C C . VAL B 1 113 ? 0.903 -23.219 10.781 1 94.19 113 VAL B C 1
ATOM 5805 O O . VAL B 1 113 ? 0.21 -22.234 10.477 1 94.19 113 VAL B O 1
ATOM 5808 N N . GLY B 1 114 ? 2.256 -23.125 10.695 1 93.31 114 GLY B N 1
ATOM 5809 C CA . GLY B 1 114 ? 2.996 -21.922 10.344 1 93.31 114 GLY B CA 1
ATOM 5810 C C . GLY B 1 114 ? 3.152 -21.734 8.844 1 93.31 114 GLY B C 1
ATOM 5811 O O . GLY B 1 114 ? 4.246 -21.438 8.359 1 93.31 114 GLY B O 1
ATOM 5812 N N . ILE B 1 115 ? 2.047 -21.984 8.031 1 95.19 115 ILE B N 1
ATOM 5813 C CA . ILE B 1 115 ? 2.113 -21.781 6.586 1 95.19 115 ILE B CA 1
ATOM 5814 C C . ILE B 1 115 ? 1.851 -20.312 6.262 1 95.19 115 ILE B C 1
ATOM 5816 O O . ILE B 1 115 ? 1.283 -19.578 7.074 1 95.19 115 ILE B O 1
ATOM 5820 N N . ARG B 1 116 ? 2.316 -19.844 5.117 1 95.12 116 ARG B N 1
ATOM 5821 C CA . ARG B 1 116 ? 2.182 -18.453 4.719 1 95.12 116 ARG B CA 1
ATOM 5822 C C . ARG B 1 116 ? 0.768 -18.156 4.227 1 95.12 116 ARG B C 1
ATOM 5824 O O . ARG B 1 116 ? 0.266 -17.047 4.395 1 95.12 116 ARG B O 1
ATOM 5831 N N . ALA B 1 117 ? 0.138 -19.109 3.617 1 94.31 117 ALA B N 1
ATOM 5832 C CA . ALA 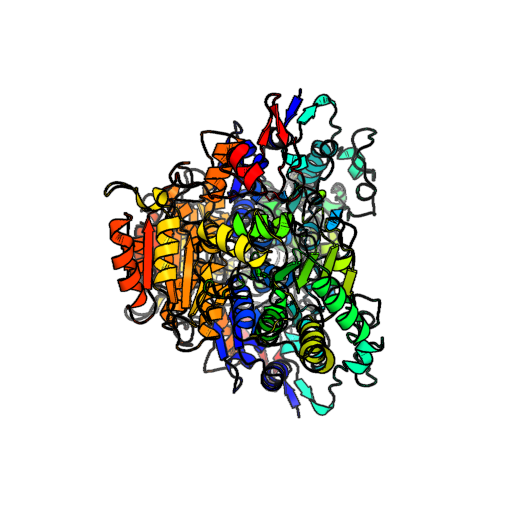B 1 117 ? -1.219 -18.984 3.092 1 94.31 117 ALA B CA 1
ATOM 5833 C C . ALA B 1 117 ? -1.812 -20.359 2.764 1 94.31 117 ALA B C 1
ATOM 5835 O O . ALA B 1 117 ? -1.079 -21.297 2.486 1 94.31 117 ALA B O 1
ATOM 5836 N N . MET B 1 118 ? -3.066 -20.453 2.822 1 93.38 118 MET B N 1
ATOM 5837 C CA . MET B 1 118 ? -3.783 -21.656 2.4 1 93.38 118 MET B CA 1
ATOM 5838 C C . MET B 1 118 ? -4.75 -21.344 1.264 1 93.38 118 MET B C 1
ATOM 5840 O O . MET B 1 118 ? -4.809 -22.078 0.274 1 93.38 118 MET B O 1
ATOM 5844 N N . GLY B 1 119 ? -5.457 -20.188 1.511 1 89.94 119 GLY B N 1
ATOM 5845 C CA . GLY B 1 119 ? -6.48 -19.812 0.549 1 89.94 119 GLY B CA 1
ATOM 5846 C C . GLY B 1 119 ? -5.957 -18.906 -0.551 1 89.94 119 GLY B C 1
ATOM 5847 O O . GLY B 1 119 ? -4.777 -18.547 -0.555 1 89.94 119 GLY B O 1
ATOM 5848 N N . ASP B 1 120 ? -6.855 -18.594 -1.491 1 84.94 120 ASP B N 1
ATOM 5849 C CA . ASP B 1 120 ? -6.539 -17.734 -2.617 1 84.94 120 ASP B CA 1
ATOM 5850 C C . ASP B 1 120 ? -6.484 -16.266 -2.182 1 84.94 120 ASP B C 1
ATOM 5852 O O . ASP B 1 120 ? -7.395 -15.781 -1.508 1 84.94 120 ASP B O 1
ATOM 5856 N N . GLN B 1 121 ? -5.426 -15.508 -2.498 1 90.88 121 GLN B N 1
ATOM 5857 C CA . GLN B 1 121 ? -5.309 -14.086 -2.211 1 90.88 121 GLN B CA 1
ATOM 5858 C C . GLN B 1 121 ? -5.41 -13.812 -0.712 1 90.88 121 GLN B C 1
ATOM 5860 O O . GLN B 1 121 ? -5.723 -12.695 -0.295 1 90.88 121 GLN B O 1
ATOM 5865 N N . GLU B 1 122 ? -5.176 -14.906 0.106 1 94.62 122 GLU B N 1
ATOM 5866 C CA . GLU B 1 122 ? -5.375 -14.805 1.548 1 94.62 122 GLU B CA 1
ATOM 5867 C C . GLU B 1 122 ? -4.195 -14.109 2.221 1 94.62 122 GLU B C 1
ATOM 5869 O O . GLU B 1 122 ? -3.039 -14.383 1.891 1 94.62 122 GLU B O 1
ATOM 5874 N N . PHE B 1 123 ? -4.414 -13.242 3.115 1 97.31 123 PHE B N 1
ATOM 5875 C CA . PHE B 1 123 ? -3.43 -12.641 4.008 1 97.31 123 PHE B CA 1
ATOM 5876 C C . PHE B 1 123 ? -4.086 -12.172 5.301 1 97.31 123 PHE B C 1
ATOM 5878 O O . PHE B 1 123 ? -5.18 -11.602 5.277 1 97.31 123 PHE B O 1
ATOM 5885 N N . ASP B 1 124 ? -3.514 -12.547 6.414 1 97.38 124 ASP B N 1
ATOM 5886 C CA . ASP B 1 124 ? -4.027 -12.055 7.691 1 97.38 124 ASP B CA 1
ATOM 5887 C C . ASP B 1 124 ? -3.713 -10.578 7.879 1 97.38 124 ASP B C 1
ATOM 5889 O O . ASP B 1 124 ? -2.762 -10.219 8.578 1 97.38 124 ASP B O 1
ATOM 5893 N N . ILE B 1 125 ? -4.594 -9.734 7.398 1 98.25 125 ILE B N 1
ATOM 5894 C CA . ILE B 1 125 ? -4.371 -8.297 7.312 1 98.25 125 ILE B CA 1
ATOM 5895 C C . ILE B 1 125 ? -4.27 -7.707 8.719 1 98.25 125 ILE B C 1
ATOM 5897 O O . ILE B 1 125 ? -3.607 -6.688 8.93 1 98.25 125 ILE B O 1
ATOM 5901 N N . THR B 1 126 ? -4.871 -8.312 9.75 1 97.38 126 THR B N 1
ATOM 5902 C CA . THR B 1 126 ? -4.914 -7.77 11.102 1 97.38 126 THR B CA 1
ATOM 5903 C C . THR B 1 126 ? -3.512 -7.703 11.703 1 97.38 126 THR B C 1
ATOM 5905 O O . THR B 1 126 ? -3.219 -6.82 12.508 1 97.38 126 THR B O 1
ATOM 5908 N N . LYS B 1 127 ? -2.604 -8.586 11.273 1 96.81 127 LYS B N 1
ATOM 5909 C CA . LYS B 1 127 ? -1.231 -8.594 11.773 1 96.81 127 LYS B CA 1
ATOM 5910 C C . LYS B 1 127 ? -0.451 -7.387 11.266 1 96.81 127 LYS B C 1
ATOM 5912 O O . LYS B 1 127 ? 0.441 -6.887 11.953 1 96.81 127 LYS B O 1
ATOM 5917 N N . ALA B 1 128 ? -0.806 -6.949 10.102 1 98.12 128 ALA B N 1
ATOM 5918 C CA . ALA B 1 128 ? -0.058 -5.867 9.469 1 98.12 128 ALA B CA 1
ATOM 5919 C C . ALA B 1 128 ? -0.576 -4.504 9.914 1 98.12 128 ALA B C 1
ATOM 5921 O O . ALA B 1 128 ? 0.189 -3.541 10.008 1 98.12 128 ALA B O 1
ATOM 5922 N N . ILE B 1 129 ? -1.907 -4.402 10.266 1 98.06 129 ILE B N 1
ATOM 5923 C CA . ILE B 1 129 ? -2.506 -3.076 10.391 1 98.06 129 ILE B CA 1
ATOM 5924 C C . ILE B 1 129 ? -2.752 -2.756 11.867 1 98.06 129 ILE B C 1
ATOM 5926 O O . ILE B 1 129 ? -3.121 -1.631 12.211 1 98.06 129 ILE B O 1
ATOM 5930 N N . ASP B 1 130 ? -2.498 -3.682 12.742 1 96.5 130 ASP B N 1
ATOM 5931 C CA . ASP B 1 130 ? -2.771 -3.459 14.164 1 96.5 130 ASP B CA 1
ATOM 5932 C C . ASP B 1 130 ? -2 -2.252 14.688 1 96.5 130 ASP B C 1
ATOM 5934 O O . ASP B 1 130 ? -2.494 -1.518 15.547 1 96.5 130 ASP B O 1
ATOM 5938 N N . CYS B 1 131 ? -0.841 -1.951 14.203 1 96.12 131 CYS B N 1
ATOM 5939 C CA . CYS B 1 131 ? 0.044 -0.89 14.672 1 96.12 131 CYS B CA 1
ATOM 5940 C C . CYS B 1 131 ? -0.408 0.468 14.148 1 96.12 131 CYS B C 1
ATOM 5942 O O . CYS B 1 131 ? 0.148 1.5 14.531 1 96.12 131 CYS B O 1
ATOM 5944 N N . MET B 1 132 ? -1.451 0.541 13.336 1 97.5 132 MET B N 1
ATOM 5945 C CA . MET B 1 132 ? -1.891 1.805 12.758 1 97.5 132 MET B CA 1
ATOM 5946 C C . MET B 1 132 ? -3.41 1.93 12.805 1 97.5 132 MET B C 1
ATOM 5948 O O . MET B 1 132 ? -4.004 2.654 12.008 1 97.5 132 MET B O 1
ATOM 5952 N N . THR B 1 133 ? -4.082 1.146 13.609 1 97 133 THR B N 1
ATOM 5953 C CA . THR B 1 133 ? -5.512 1.22 13.875 1 97 133 THR B CA 1
ATOM 5954 C C . THR B 1 133 ? -5.785 1.266 15.375 1 97 133 THR B C 1
ATOM 5956 O O . THR B 1 133 ? -4.957 0.816 16.172 1 97 133 THR B O 1
ATOM 5959 N N . LYS B 1 134 ? -6.906 1.82 15.734 1 96.12 134 LYS B N 1
ATOM 5960 C CA . LYS B 1 134 ? -7.324 1.825 17.141 1 96.12 134 LYS B CA 1
ATOM 5961 C C . LYS B 1 134 ? -7.938 0.484 17.531 1 96.12 134 LYS B C 1
ATOM 5963 O O . LYS B 1 134 ? -7.957 0.129 18.719 1 96.12 134 LYS B O 1
ATOM 5968 N N . TYR B 1 135 ? -8.492 -0.202 16.547 1 96.19 135 TYR B N 1
ATOM 5969 C CA . TYR B 1 135 ? -9.117 -1.511 16.719 1 96.19 135 TYR B CA 1
ATOM 5970 C C . TYR B 1 135 ? -9.094 -2.293 15.414 1 96.19 135 TYR B C 1
ATOM 5972 O O . TYR B 1 135 ? -9.398 -1.747 14.352 1 96.19 135 TYR B O 1
ATOM 5980 N N . SER B 1 136 ? -8.633 -3.512 15.398 1 97.19 136 SER B N 1
ATOM 5981 C CA . SER B 1 136 ? -8.695 -4.414 14.258 1 97.19 136 SER B CA 1
ATOM 5982 C C . SER B 1 136 ? -9.047 -5.832 14.688 1 97.19 136 SER B C 1
ATOM 5984 O O . SER B 1 136 ? -8.531 -6.328 15.688 1 97.19 136 SER B O 1
ATOM 5986 N N . GLU B 1 137 ? -9.93 -6.48 13.953 1 97.19 137 GLU B N 1
ATOM 5987 C CA . GLU B 1 137 ? -10.336 -7.84 14.289 1 97.19 137 GLU B CA 1
ATOM 5988 C C . GLU B 1 137 ? -10.812 -8.594 13.047 1 97.19 137 GLU B C 1
ATOM 5990 O O . GLU B 1 137 ? -11.492 -8.023 12.195 1 97.19 137 GLU B O 1
ATOM 5995 N N . MET B 1 138 ? -10.438 -9.844 12.906 1 98 138 MET B N 1
ATOM 5996 C CA . MET B 1 138 ? -11.109 -10.758 11.992 1 98 138 MET B CA 1
ATOM 5997 C C . MET B 1 138 ? -12.367 -11.336 12.633 1 98 138 MET B C 1
ATOM 5999 O O . MET B 1 138 ? -12.289 -12.078 13.609 1 98 138 MET B O 1
ATOM 6003 N N . VAL B 1 139 ? -13.5 -11.023 12.117 1 98.56 139 VAL B N 1
ATOM 6004 C CA . VAL B 1 139 ? -14.766 -11.445 12.703 1 98.56 139 VAL B CA 1
ATOM 6005 C C . VAL B 1 139 ? -15.102 -12.867 12.242 1 98.56 139 VAL B C 1
ATOM 6007 O O . VAL B 1 139 ? -15.719 -13.055 11.188 1 98.56 139 VAL B O 1
ATOM 6010 N N . ILE B 1 140 ? -14.828 -13.852 13.039 1 97.69 140 ILE B N 1
ATOM 6011 C CA . ILE B 1 140 ? -14.938 -15.242 12.617 1 97.69 140 ILE B CA 1
ATOM 6012 C C . ILE B 1 140 ? -16.297 -15.805 13.039 1 97.69 140 ILE B C 1
ATOM 6014 O O . ILE B 1 140 ? -16.734 -16.844 12.523 1 97.69 140 ILE B O 1
ATOM 6018 N N . ASP B 1 141 ? -17 -15.195 14.031 1 98.12 141 ASP B N 1
ATOM 6019 C CA . ASP B 1 141 ? -18.312 -15.578 14.516 1 98.12 141 ASP B CA 1
ATOM 6020 C C . ASP B 1 141 ? -19.359 -14.539 14.117 1 98.12 141 ASP B C 1
ATOM 6022 O O . ASP B 1 141 ? -19.328 -13.398 14.586 1 98.12 141 ASP B O 1
ATOM 6026 N N . PRO B 1 142 ? -20.359 -14.938 13.273 1 98.38 142 PRO B N 1
ATOM 6027 C CA . PRO B 1 142 ? -21.391 -13.992 12.844 1 98.38 142 PRO B CA 1
ATOM 6028 C C . PRO B 1 142 ? -22.109 -13.32 14.008 1 98.38 142 PRO B C 1
ATOM 6030 O O . PRO B 1 142 ? -22.547 -12.18 13.891 1 98.38 142 PRO B O 1
ATOM 6033 N N . MET B 1 143 ? -22.141 -13.953 15.18 1 98.12 143 MET B N 1
ATOM 6034 C CA . MET B 1 143 ? -22.875 -13.43 16.328 1 98.12 143 MET B CA 1
ATOM 6035 C C . MET B 1 143 ? -22.141 -12.258 16.953 1 98.12 143 MET B C 1
ATOM 6037 O O . MET B 1 143 ? -22.703 -11.516 17.766 1 98.12 143 MET B O 1
ATOM 6041 N N . ARG B 1 144 ? -20.953 -12.023 16.547 1 98.5 144 ARG B N 1
ATOM 6042 C CA . ARG B 1 144 ? -20.156 -10.938 17.109 1 98.5 144 ARG B CA 1
ATOM 6043 C C . ARG B 1 144 ? -20.312 -9.656 16.281 1 98.5 144 ARG B C 1
ATOM 6045 O O . ARG B 1 144 ? -19.812 -8.602 16.672 1 98.5 144 ARG B O 1
ATOM 6052 N N . ILE B 1 145 ? -21.016 -9.688 15.219 1 98.75 145 ILE B N 1
ATOM 6053 C CA . ILE B 1 145 ? -20.953 -8.641 14.203 1 98.75 145 ILE B CA 1
ATOM 6054 C C . ILE B 1 145 ? -21.453 -7.324 14.797 1 98.75 145 ILE B C 1
ATOM 6056 O O . ILE B 1 145 ? -20.891 -6.262 14.555 1 98.75 145 ILE B O 1
ATOM 6060 N N . ARG B 1 146 ? -22.609 -7.297 15.531 1 98.62 146 ARG B N 1
ATOM 6061 C CA . ARG B 1 146 ? -23.125 -6.059 16.109 1 98.62 146 ARG B CA 1
ATOM 6062 C C . ARG B 1 146 ? -22.125 -5.457 17.094 1 98.62 146 ARG B C 1
ATOM 6064 O O . ARG B 1 146 ? -21.844 -4.258 17.031 1 98.62 146 ARG B O 1
ATOM 6071 N N . TYR B 1 147 ? -21.562 -6.332 17.969 1 98.62 147 TYR B N 1
ATOM 6072 C CA . TYR B 1 147 ? -20.578 -5.91 18.969 1 98.62 147 TYR B CA 1
ATOM 6073 C C . TYR B 1 147 ? -19.359 -5.277 18.312 1 98.62 147 TYR B C 1
ATOM 6075 O O . TYR B 1 147 ? -18.969 -4.164 18.656 1 98.62 147 TYR B O 1
ATOM 6083 N N . THR B 1 148 ? -18.766 -5.977 17.359 1 98.38 148 THR B N 1
ATOM 6084 C CA . THR B 1 148 ? -17.516 -5.523 16.75 1 98.38 148 THR B CA 1
ATOM 6085 C C . THR B 1 148 ? -17.75 -4.258 15.938 1 98.38 148 THR B C 1
ATOM 6087 O O . THR B 1 148 ? -16.922 -3.348 15.938 1 98.38 148 THR B O 1
ATOM 6090 N N . LEU B 1 149 ? -18.844 -4.184 15.234 1 98.69 149 LEU B N 1
ATOM 6091 C CA . LEU B 1 149 ? -19.156 -3.014 14.422 1 98.69 149 LEU B CA 1
ATOM 6092 C C . LEU B 1 149 ? -19.375 -1.783 15.297 1 98.69 149 LEU B C 1
ATOM 6094 O O . LEU B 1 149 ? -18.828 -0.713 15.016 1 98.69 149 LEU B O 1
ATOM 6098 N N . GLU B 1 150 ? -20.234 -1.873 16.312 1 98.62 150 GLU B N 1
ATOM 6099 C CA . GLU B 1 150 ? -20.484 -0.762 17.219 1 98.62 150 GLU B CA 1
ATOM 6100 C C . GLU B 1 150 ? -19.203 -0.337 17.938 1 98.62 150 GLU B C 1
ATOM 6102 O O . GLU B 1 150 ? -18.953 0.857 18.109 1 98.62 150 GLU B O 1
ATOM 6107 N N . LYS B 1 151 ? -18.422 -1.325 18.359 1 97.44 151 LYS B N 1
ATOM 6108 C CA . LYS B 1 151 ? -17.141 -1.04 19 1 97.44 151 LYS B CA 1
ATOM 6109 C C . LYS B 1 151 ? -16.219 -0.285 18.062 1 97.44 151 LYS B C 1
ATOM 6111 O O . LYS B 1 151 ? -15.586 0.701 18.453 1 97.44 151 LYS B O 1
ATOM 6116 N N . ALA B 1 152 ? -16.125 -0.781 16.812 1 98 152 ALA B N 1
ATOM 6117 C CA . ALA B 1 152 ? -15.273 -0.145 15.812 1 98 152 ALA B CA 1
ATOM 6118 C C . ALA B 1 152 ? -15.68 1.312 15.594 1 98 152 ALA B C 1
ATOM 6120 O O . ALA B 1 152 ? -14.82 2.197 15.539 1 98 152 ALA B O 1
ATOM 6121 N N . ILE B 1 153 ? -16.953 1.572 15.445 1 98.38 153 ILE B N 1
ATOM 6122 C CA . ILE B 1 153 ? -17.453 2.926 15.219 1 98.38 153 ILE B CA 1
ATOM 6123 C C . ILE B 1 153 ? -17.141 3.793 16.438 1 98.38 153 ILE B C 1
ATOM 6125 O O . ILE B 1 153 ? -16.641 4.914 16.297 1 98.38 153 ILE B O 1
ATOM 6129 N N . TYR B 1 154 ? -17.406 3.287 17.625 1 97.19 154 TYR B N 1
ATOM 6130 C CA . TYR B 1 154 ? -17.141 4.023 18.859 1 97.19 154 TYR B CA 1
ATOM 6131 C C . TYR B 1 154 ? -15.672 4.402 18.969 1 97.19 154 TYR B C 1
ATOM 6133 O O . TYR B 1 154 ? -15.344 5.562 19.219 1 97.19 154 TYR B O 1
ATOM 6141 N N . LEU B 1 155 ? -14.789 3.467 18.75 1 96.81 155 LEU B N 1
ATOM 6142 C CA . LEU B 1 155 ? -13.359 3.689 18.938 1 96.81 155 LEU B CA 1
ATOM 6143 C C . LEU B 1 155 ? -12.805 4.609 17.859 1 96.81 155 LEU B C 1
ATOM 6145 O O . LEU B 1 155 ? -11.891 5.391 18.109 1 96.81 155 LEU B O 1
ATOM 6149 N N . ALA B 1 156 ? -13.336 4.496 16.656 1 97.5 156 ALA B N 1
ATOM 6150 C CA . ALA B 1 156 ? -12.891 5.383 15.578 1 97.5 156 ALA B CA 1
ATOM 6151 C C . ALA B 1 156 ? -13.125 6.844 15.938 1 97.5 156 ALA B C 1
ATOM 6153 O O . ALA B 1 156 ? -12.352 7.719 15.555 1 97.5 156 ALA B O 1
ATOM 6154 N N . LEU B 1 157 ? -14.164 7.117 16.703 1 96.38 157 LEU B N 1
ATOM 6155 C CA . LEU B 1 157 ? -14.625 8.484 16.922 1 96.38 157 LEU B CA 1
ATOM 6156 C C . LEU B 1 157 ? -14.211 8.984 18.312 1 96.38 157 LEU B C 1
ATOM 6158 O O . LEU B 1 157 ? -14.094 10.195 18.531 1 96.38 157 LEU B O 1
ATOM 6162 N N . SER B 1 158 ? -14.008 8.086 19.281 1 94.81 158 SER B N 1
ATOM 6163 C CA . SER B 1 158 ? -13.797 8.484 20.672 1 94.81 158 SER B CA 1
ATOM 6164 C C . SER B 1 158 ? -12.328 8.828 20.938 1 94.81 158 SER B C 1
ATOM 6166 O O . SER B 1 158 ? -11.438 8.281 20.281 1 94.81 158 SER B O 1
ATOM 6168 N N . GLY B 1 159 ? -12.109 9.766 21.938 1 94.38 159 GLY B N 1
ATOM 6169 C CA . GLY B 1 159 ? -10.742 10.188 22.219 1 94.38 159 GLY B CA 1
ATOM 6170 C C . GLY B 1 159 ? -10.039 10.766 21.016 1 94.38 159 GLY B C 1
ATOM 6171 O O . GLY B 1 159 ? -10.617 11.562 20.266 1 94.38 159 GLY B O 1
ATOM 6172 N N . ARG B 1 160 ? -8.75 10.492 20.922 1 95.56 160 ARG B N 1
ATOM 6173 C CA . ARG B 1 160 ? -8.07 10.828 19.672 1 95.56 160 ARG B CA 1
ATOM 6174 C C . ARG B 1 160 ? -8.547 9.93 18.531 1 95.56 160 ARG B C 1
ATOM 6176 O O . ARG B 1 160 ? -8.297 8.719 18.547 1 95.56 160 ARG B O 1
ATOM 6183 N N . PRO B 1 161 ? -9.273 10.438 17.625 1 96.56 161 PRO B N 1
ATOM 6184 C CA . PRO B 1 161 ? -9.859 9.594 16.578 1 96.56 161 PRO B CA 1
ATOM 6185 C C . PRO B 1 161 ? -8.797 8.883 15.742 1 96.56 161 PRO B C 1
ATOM 6187 O O . PRO B 1 161 ? -7.613 9.227 15.812 1 96.56 161 PRO B O 1
ATOM 6190 N N . GLY B 1 162 ? -9.203 7.836 15 1 96.88 162 GLY B N 1
ATOM 6191 C CA . GLY B 1 162 ? -8.336 7.066 14.117 1 96.88 162 GLY B CA 1
ATOM 6192 C C . GLY B 1 162 ? -9.055 5.922 13.43 1 96.88 162 GLY B C 1
ATOM 6193 O O . GLY B 1 162 ? -10.25 5.707 13.648 1 96.88 162 GLY B O 1
ATOM 6194 N N . PRO B 1 163 ? -8.359 5.227 12.617 1 98.25 163 PRO B N 1
ATOM 6195 C CA . PRO B 1 163 ? -8.984 4.148 11.844 1 98.25 163 PRO B CA 1
ATOM 6196 C C . PRO B 1 163 ? -9.25 2.902 12.688 1 98.25 163 PRO B C 1
ATOM 6198 O O . PRO B 1 163 ? -8.492 2.598 13.609 1 98.25 163 PRO B O 1
ATOM 6201 N N . THR B 1 164 ? -10.312 2.227 12.406 1 98.19 164 THR B N 1
ATOM 6202 C CA . THR B 1 164 ? -10.617 0.88 12.883 1 98.19 164 THR B CA 1
ATOM 6203 C C . THR B 1 164 ? -10.867 -0.063 11.711 1 98.19 164 THR B C 1
ATOM 6205 O O . THR B 1 164 ? -11.219 0.381 10.617 1 98.19 164 THR B O 1
ATOM 6208 N N . TRP B 1 165 ? -10.648 -1.368 11.914 1 98.75 165 TRP B N 1
ATOM 6209 C CA . TRP B 1 165 ? -10.641 -2.312 10.805 1 98.75 165 TRP B CA 1
ATOM 6210 C C . TRP B 1 165 ? -11.328 -3.617 11.188 1 98.75 165 TRP B C 1
ATOM 6212 O O . TRP B 1 165 ? -10.945 -4.262 12.172 1 98.75 165 TRP B O 1
ATOM 6222 N N . LEU B 1 166 ? -12.375 -3.98 10.461 1 98.81 166 LEU B N 1
ATOM 6223 C CA . LEU B 1 166 ? -12.984 -5.297 10.594 1 98.81 166 LEU B CA 1
ATOM 6224 C C . LEU B 1 166 ? -12.742 -6.141 9.344 1 98.81 166 LEU B C 1
ATOM 6226 O O . LEU B 1 166 ? -13.141 -5.758 8.242 1 98.81 166 LEU B O 1
ATOM 6230 N N . ASP B 1 167 ? -12.023 -7.207 9.508 1 98.81 167 ASP B N 1
ATOM 6231 C CA . ASP B 1 167 ? -11.812 -8.219 8.477 1 98.81 167 ASP B CA 1
ATOM 6232 C C . ASP B 1 167 ? -12.852 -9.328 8.57 1 98.81 167 ASP B C 1
ATOM 6234 O O . ASP B 1 167 ? -12.914 -10.039 9.578 1 98.81 167 ASP B O 1
ATOM 6238 N N . ILE B 1 168 ? -13.641 -9.555 7.48 1 98.88 168 ILE B N 1
ATOM 6239 C CA . ILE B 1 168 ? -14.828 -10.398 7.613 1 98.88 168 ILE B CA 1
ATOM 6240 C C . ILE B 1 168 ? -14.773 -11.523 6.578 1 98.88 168 ILE B C 1
ATOM 6242 O O . ILE B 1 168 ? -15.07 -11.305 5.398 1 98.88 168 ILE B O 1
ATOM 6246 N N . PRO B 1 169 ? -14.531 -12.758 6.961 1 98.5 169 PRO B N 1
ATOM 6247 C CA . PRO B 1 169 ? -14.477 -13.906 6.055 1 98.5 169 PRO B CA 1
ATOM 6248 C C . PRO B 1 169 ? -15.781 -14.133 5.297 1 98.5 169 PRO B C 1
ATOM 6250 O O . PRO B 1 169 ? -16.859 -13.82 5.812 1 98.5 169 PRO B O 1
ATOM 6253 N N . LEU B 1 170 ? -15.688 -14.758 4.152 1 97.62 170 LEU B N 1
ATOM 6254 C CA . LEU B 1 170 ? -16.797 -14.961 3.238 1 97.62 170 LEU B CA 1
ATOM 6255 C C . LEU B 1 170 ? -17.922 -15.734 3.92 1 97.62 170 LEU B C 1
ATOM 6257 O O . LEU B 1 170 ? -19.109 -15.438 3.711 1 97.62 170 LEU B O 1
ATOM 6261 N N . ASN B 1 171 ? -17.594 -16.75 4.746 1 97 171 ASN B N 1
ATOM 6262 C CA . ASN B 1 171 ? -18.625 -17.547 5.406 1 97 171 ASN B CA 1
ATOM 6263 C C . ASN B 1 171 ? -19.375 -16.734 6.445 1 97 171 ASN B C 1
ATOM 6265 O O . ASN B 1 171 ? -20.547 -17.016 6.727 1 97 171 ASN B O 1
ATOM 6269 N N . VAL B 1 172 ? -18.719 -15.68 6.984 1 98.5 172 VAL B N 1
ATOM 6270 C CA . VAL B 1 172 ? -19.391 -14.789 7.926 1 98.5 172 VAL B CA 1
ATOM 6271 C C . VAL B 1 172 ? -20.219 -13.758 7.156 1 98.5 172 VAL B C 1
ATOM 6273 O O . VAL B 1 172 ? -21.359 -13.477 7.512 1 98.5 172 VAL B O 1
ATOM 6276 N N . GLN B 1 173 ? -19.703 -13.195 6.113 1 98.62 173 GLN B N 1
ATOM 6277 C CA . GLN B 1 173 ? -20.422 -12.227 5.289 1 98.62 173 GLN B CA 1
ATOM 6278 C C . GLN B 1 173 ? -21.781 -12.773 4.844 1 98.62 173 GLN B C 1
ATOM 6280 O O . GLN B 1 173 ? -22.781 -12.062 4.852 1 98.62 173 GLN B O 1
ATOM 6285 N N . GLY B 1 174 ? -21.75 -14.055 4.391 1 97.75 174 GLY B N 1
ATOM 6286 C CA . GLY B 1 174 ? -22.922 -14.664 3.775 1 97.75 174 GLY B CA 1
ATOM 6287 C C . GLY B 1 174 ? -23.812 -15.383 4.77 1 97.75 174 GLY B C 1
ATOM 6288 O O . GLY B 1 174 ? -24.859 -15.906 4.402 1 97.75 174 GLY B O 1
ATOM 6289 N N . ALA B 1 175 ? -23.438 -15.352 6.051 1 97.94 175 ALA B N 1
ATOM 6290 C CA . ALA B 1 175 ? -24.219 -16.047 7.07 1 97.94 175 ALA B CA 1
ATOM 6291 C C . ALA B 1 175 ? -25.516 -15.297 7.359 1 97.94 175 ALA B C 1
ATOM 6293 O O . ALA B 1 175 ? -25.578 -14.07 7.246 1 97.94 175 ALA B O 1
ATOM 6294 N N . TYR B 1 176 ? -26.547 -16.047 7.688 1 97.62 176 TYR B N 1
ATOM 6295 C CA . TYR B 1 176 ? -27.797 -15.469 8.148 1 97.62 176 TYR B CA 1
ATOM 6296 C C . TYR B 1 176 ? -27.859 -15.438 9.672 1 97.62 176 TYR B C 1
ATOM 6298 O O . TYR B 1 176 ? -27.422 -16.375 10.336 1 97.62 176 TYR B O 1
ATOM 6306 N N . ILE B 1 177 ? -28.312 -14.281 10.188 1 97.31 177 ILE B N 1
ATOM 6307 C CA . ILE B 1 177 ? -28.453 -14.094 11.633 1 97.31 177 ILE B CA 1
ATOM 6308 C C . ILE B 1 177 ? -29.859 -13.609 11.961 1 97.31 177 ILE B C 1
ATOM 6310 O O . ILE B 1 177 ? -30.562 -13.07 11.102 1 97.31 177 ILE B O 1
ATOM 6314 N N . GLU B 1 178 ? -30.281 -13.961 13.195 1 97.56 178 GLU B N 1
ATOM 6315 C CA . GLU B 1 178 ? -31.469 -13.305 13.766 1 97.56 178 GLU B CA 1
ATOM 6316 C C . GLU B 1 178 ? -31.078 -12.039 14.516 1 97.56 178 GLU B C 1
ATOM 6318 O O . GLU B 1 178 ? -30.438 -12.102 15.562 1 97.56 178 GLU B O 1
ATOM 6323 N N . THR B 1 179 ? -31.484 -10.883 14.008 1 97 179 THR B N 1
ATOM 6324 C CA . THR B 1 179 ? -30.984 -9.594 14.492 1 97 179 THR B CA 1
ATOM 6325 C C . THR B 1 179 ? -31.328 -9.406 15.961 1 97 179 THR B C 1
ATOM 6327 O O . THR B 1 179 ? -30.594 -8.742 16.688 1 97 179 THR B O 1
ATOM 6330 N N . GLU B 1 180 ? -32.375 -9.969 16.516 1 95.69 180 GLU B N 1
ATOM 6331 C CA . GLU B 1 180 ? -32.812 -9.828 17.906 1 95.69 180 GLU B CA 1
ATOM 6332 C C . GLU B 1 180 ? -31.875 -10.562 18.844 1 95.69 180 GLU B C 1
ATOM 6334 O O . GLU B 1 180 ? -31.812 -10.266 20.047 1 95.69 180 GLU B O 1
ATOM 6339 N N . ASP B 1 181 ? -31.109 -11.523 18.281 1 96.62 181 ASP B N 1
ATOM 6340 C CA . ASP B 1 181 ? -30.203 -12.328 19.094 1 96.62 181 ASP B CA 1
ATOM 6341 C C . ASP B 1 181 ? -28.844 -11.648 19.25 1 96.62 181 ASP B C 1
ATOM 6343 O O . ASP B 1 181 ? -28.031 -12.062 20.078 1 96.62 181 ASP B O 1
ATOM 6347 N N . LEU B 1 182 ? -28.594 -10.625 18.484 1 97.69 182 LEU B N 1
ATOM 6348 C CA . LEU B 1 182 ? -27.297 -9.953 18.5 1 97.69 182 LEU B CA 1
ATOM 6349 C C . LEU B 1 182 ? -27.141 -9.109 19.766 1 97.69 182 LEU B C 1
ATOM 6351 O O . LEU B 1 182 ? -28.047 -8.352 20.125 1 97.69 182 LEU B O 1
ATOM 6355 N N . ILE B 1 183 ? -26 -9.32 20.422 1 98.12 183 ILE B N 1
ATOM 6356 C CA . ILE B 1 183 ? -25.656 -8.492 21.578 1 98.12 183 ILE B CA 1
ATOM 6357 C C . ILE B 1 183 ? -24.672 -7.402 21.156 1 98.12 183 ILE B C 1
ATOM 6359 O O . ILE B 1 183 ? -23.672 -7.676 20.484 1 98.12 183 ILE B O 1
ATOM 6363 N N . GLY B 1 184 ? -24.953 -6.148 21.578 1 98.25 184 GLY B N 1
ATOM 6364 C CA . GLY B 1 184 ? -24.219 -5 21.078 1 98.25 184 GLY B CA 1
ATOM 6365 C C . GLY B 1 184 ? -23.109 -4.562 22.031 1 98.25 184 GLY B C 1
ATOM 6366 O O . GLY B 1 184 ? -22.812 -5.246 23.016 1 98.25 184 GLY B O 1
ATOM 6367 N N . PHE B 1 185 ? -22.438 -3.535 21.625 1 98.31 185 PHE B N 1
ATOM 6368 C CA . PHE B 1 185 ? -21.359 -2.906 22.375 1 98.31 185 PHE B CA 1
ATOM 6369 C C . PHE B 1 185 ? -21.891 -1.858 23.344 1 98.31 185 PHE B C 1
ATOM 6371 O O . PHE B 1 185 ? -22.812 -1.102 22.984 1 98.31 185 PHE B O 1
ATOM 6378 N N . SER B 1 186 ? -21.422 -1.85 24.531 1 98.12 186 SER B N 1
ATOM 6379 C CA . SER B 1 186 ? -21.766 -0.841 25.516 1 98.12 186 SER B CA 1
ATOM 6380 C C . SER B 1 186 ? -20.594 0.083 25.812 1 98.12 186 SER B C 1
ATOM 6382 O O . SER B 1 186 ? -19.656 -0.3 26.516 1 98.12 186 SER B O 1
ATOM 6384 N N . PRO B 1 187 ? -20.641 1.3 25.297 1 96.62 187 PRO B N 1
ATOM 6385 C CA . PRO B 1 187 ? -19.594 2.266 25.625 1 96.62 187 PRO B CA 1
ATOM 6386 C C . PRO B 1 187 ? -19.422 2.479 27.125 1 96.62 187 PRO B C 1
ATOM 6388 O O . PRO B 1 187 ? -18.312 2.617 27.609 1 96.62 187 PRO B O 1
ATOM 6391 N N . GLU B 1 188 ? -20.516 2.49 27.859 1 96 188 GLU B N 1
ATOM 6392 C CA . GLU B 1 188 ? -20.484 2.688 29.312 1 96 188 GLU B CA 1
ATOM 6393 C C . GLU B 1 188 ? -19.703 1.579 30 1 96 188 GLU B C 1
ATOM 6395 O O . GLU B 1 188 ? -18.828 1.854 30.828 1 96 188 GLU B O 1
ATOM 6400 N N . ASN B 1 189 ? -20.062 0.35 29.609 1 95.94 189 ASN B N 1
ATOM 6401 C CA . ASN B 1 189 ? -19.328 -0.786 30.156 1 95.94 189 ASN B CA 1
ATOM 6402 C C . ASN B 1 189 ? -17.844 -0.725 29.828 1 95.94 189 ASN B C 1
ATOM 6404 O O . ASN B 1 189 ? -17 -0.966 30.672 1 95.94 189 ASN B O 1
ATOM 6408 N N . TYR B 1 190 ? -17.562 -0.338 28.625 1 95.06 190 TYR B N 1
ATOM 6409 C CA . TYR B 1 190 ? -16.188 -0.257 28.156 1 95.06 190 TYR B CA 1
ATOM 6410 C C . TYR B 1 190 ? -15.406 0.818 28.906 1 95.06 190 TYR B C 1
ATOM 6412 O O . TYR B 1 190 ? -14.289 0.577 29.359 1 95.06 190 TYR B O 1
ATOM 6420 N N . GLU B 1 191 ? -15.992 1.992 29.078 1 93.12 191 GLU B N 1
ATOM 6421 C CA . GLU B 1 191 ? -15.352 3.127 29.734 1 93.12 191 GLU B CA 1
ATOM 6422 C C . GLU B 1 191 ? -15.117 2.852 31.219 1 93.12 191 GLU B C 1
ATOM 6424 O O . GLU B 1 191 ? -14.195 3.4 31.812 1 93.12 191 GLU B O 1
ATOM 6429 N N . GLN B 1 192 ? -15.914 1.903 31.781 1 92.94 192 GLN B N 1
ATOM 6430 C CA . GLN B 1 192 ? -15.781 1.546 33.188 1 92.94 192 GLN B CA 1
ATOM 6431 C C . GLN B 1 192 ? -14.797 0.401 33.375 1 92.94 192 GLN B C 1
ATOM 6433 O O . GLN B 1 192 ? -14.648 -0.127 34.5 1 92.94 192 GLN B O 1
ATOM 6438 N N . GLY B 1 193 ? -14.227 -0.043 32.312 1 91.38 193 GLY B N 1
ATOM 6439 C CA . GLY B 1 193 ? -13.18 -1.046 32.406 1 91.38 193 GLY B CA 1
ATOM 6440 C C . GLY B 1 193 ? -13.656 -2.449 32.094 1 91.38 193 GLY B C 1
ATOM 6441 O O . GLY B 1 193 ? -12.906 -3.416 32.25 1 91.38 193 GLY B O 1
ATOM 6442 N N . GLY B 1 194 ? -14.875 -2.512 31.625 1 93.94 194 GLY B N 1
ATOM 6443 C CA . GLY B 1 194 ? -15.398 -3.82 31.266 1 93.94 194 GLY B CA 1
ATOM 6444 C C . GLY B 1 194 ? -15.016 -4.258 29.859 1 93.94 194 GLY B C 1
ATOM 6445 O O . GLY B 1 194 ? -14.164 -3.637 29.219 1 93.94 194 GLY B O 1
ATOM 6446 N N . ASP B 1 195 ? -15.594 -5.367 29.406 1 94.38 195 ASP B N 1
ATOM 6447 C CA . ASP B 1 195 ? -15.266 -5.938 28.094 1 94.38 195 ASP B CA 1
ATOM 6448 C C . ASP B 1 195 ? -16.062 -5.262 26.984 1 94.38 195 ASP B C 1
ATOM 6450 O O . ASP B 1 195 ? -15.836 -5.52 25.797 1 94.38 195 ASP B O 1
ATOM 6454 N N . GLY B 1 196 ? -17 -4.398 27.359 1 95.81 196 GLY B N 1
ATOM 6455 C CA . GLY B 1 196 ? -17.766 -3.598 26.406 1 95.81 196 GLY B CA 1
ATOM 6456 C C . GLY B 1 196 ? -19 -4.305 25.875 1 95.81 196 GLY B C 1
ATOM 6457 O O . GLY B 1 196 ? -19.766 -3.73 25.109 1 95.81 196 GLY B O 1
ATOM 6458 N N . TRP B 1 197 ? -19.188 -5.609 26.266 1 97.81 197 TRP B N 1
ATOM 6459 C CA . TRP B 1 197 ? -20.422 -6.277 25.875 1 97.81 197 TRP B CA 1
ATOM 6460 C C . TRP B 1 197 ? -21.609 -5.723 26.625 1 97.81 197 TRP B C 1
ATOM 6462 O O . TRP B 1 197 ? -21.531 -5.461 27.828 1 97.81 197 TRP B O 1
ATOM 6472 N N . SER B 1 198 ? -22.781 -5.559 25.984 1 98 198 SER B N 1
ATOM 6473 C CA . SER B 1 198 ? -23.953 -4.961 26.609 1 98 198 SER B CA 1
ATOM 6474 C C . SER B 1 198 ? -24.688 -5.973 27.484 1 98 198 SER B C 1
ATOM 6476 O O . SER B 1 198 ? -25.5 -5.594 28.328 1 98 198 SER B O 1
ATOM 6478 N N . SER B 1 199 ? -24.469 -7.285 27.266 1 97.31 199 SER B N 1
ATOM 6479 C CA . SER B 1 199 ? -25.047 -8.383 28.031 1 97.31 199 SER B CA 1
ATOM 6480 C C . SER B 1 199 ? -24.188 -9.641 27.938 1 97.31 199 SER B C 1
ATOM 6482 O O . SER B 1 199 ? -23.234 -9.688 27.141 1 97.31 199 SER B O 1
ATOM 6484 N N . GLU B 1 200 ? -24.453 -10.57 28.781 1 95.75 200 GLU B N 1
ATOM 6485 C CA . GLU B 1 200 ? -23.734 -11.844 28.734 1 95.75 200 GLU B CA 1
ATOM 6486 C C . GLU B 1 200 ? -23.938 -12.539 27.391 1 95.75 200 GLU B C 1
ATOM 6488 O O . GLU B 1 200 ? -25.031 -12.492 26.828 1 95.75 200 GLU B O 1
ATOM 6493 N N . THR B 1 201 ? -22.844 -13.117 26.953 1 96.06 201 THR B N 1
ATOM 6494 C CA . THR B 1 201 ? -22.938 -13.789 25.656 1 96.06 201 THR B CA 1
ATOM 6495 C C . THR B 1 201 ? -21.906 -14.914 25.562 1 96.06 201 THR B C 1
ATOM 6497 O O . THR B 1 201 ? -20.859 -14.867 26.219 1 96.06 201 THR B O 1
ATOM 6500 N N . ASN B 1 202 ? -22.219 -15.914 24.734 1 95.12 202 ASN B N 1
ATOM 6501 C CA . ASN B 1 202 ? -21.281 -17 24.453 1 95.12 202 ASN B CA 1
ATOM 6502 C C . ASN B 1 202 ? -20.328 -16.625 23.312 1 95.12 202 ASN B C 1
ATOM 6504 O O . ASN B 1 202 ? -19.375 -17.344 23.031 1 95.12 202 ASN B O 1
ATOM 6508 N N . ALA B 1 203 ? -20.453 -15.43 22.703 1 96.5 203 ALA B N 1
ATOM 6509 C CA . ALA B 1 203 ? -19.656 -14.992 21.547 1 96.5 203 ALA B CA 1
ATOM 6510 C C . ALA B 1 203 ? -18.406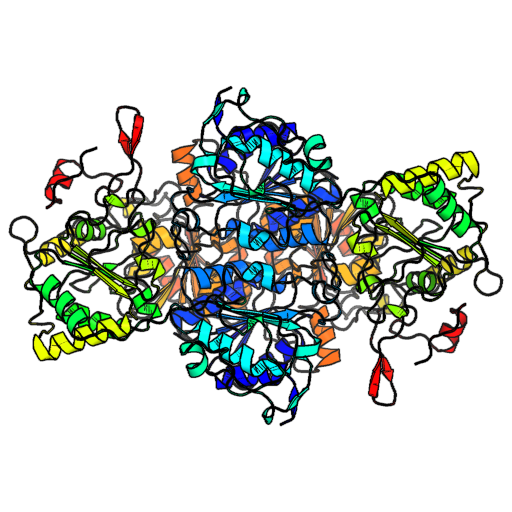 -14.25 22.016 1 96.5 203 ALA B C 1
ATOM 6512 O O . ALA B 1 203 ? -17.562 -13.859 21.188 1 96.5 203 ALA B O 1
ATOM 6513 N N . LYS B 1 204 ? -18.234 -14.039 23.297 1 96 204 LYS B N 1
ATOM 6514 C CA . LYS B 1 204 ? -17.094 -13.328 23.859 1 96 204 LYS B CA 1
ATOM 6515 C C . LYS B 1 204 ? -15.797 -14.102 23.625 1 96 204 LYS B C 1
ATOM 6517 O O . LYS B 1 204 ? -15.781 -15.328 23.75 1 96 204 LYS B O 1
ATOM 6522 N N . ILE B 1 205 ? -14.742 -13.406 23.281 1 95.25 205 ILE B N 1
ATOM 6523 C CA . ILE B 1 205 ? -13.422 -14.016 23.156 1 95.25 205 ILE B CA 1
ATOM 6524 C C . ILE B 1 205 ? -12.461 -13.367 24.156 1 95.25 205 ILE B C 1
ATOM 6526 O O . ILE B 1 205 ? -12.766 -12.305 24.719 1 95.25 205 ILE B O 1
ATOM 6530 N N . LYS B 1 206 ? -11.32 -13.961 24.406 1 93.44 206 LYS B N 1
ATOM 6531 C CA . LYS B 1 206 ? -10.352 -13.5 25.406 1 93.44 206 LYS B CA 1
ATOM 6532 C C . LYS B 1 206 ? -9.867 -12.086 25.078 1 93.44 206 LYS B C 1
ATOM 6534 O O . LYS B 1 206 ? -9.609 -11.297 26 1 93.44 206 LYS B O 1
ATOM 6539 N N . GLN B 1 207 ? -9.742 -11.742 23.75 1 92.56 207 GLN B N 1
ATOM 6540 C CA . GLN B 1 207 ? -9.211 -10.461 23.281 1 92.56 207 GLN B CA 1
ATOM 6541 C C . GLN B 1 207 ? -10.148 -9.312 23.641 1 92.56 207 GLN B C 1
ATOM 6543 O O . GLN B 1 207 ? -9.773 -8.148 23.547 1 92.56 207 GLN B O 1
ATOM 6548 N N . ASP B 1 208 ? -11.43 -9.617 24.094 1 94.12 208 ASP B N 1
ATOM 6549 C CA . ASP B 1 208 ? -12.391 -8.594 24.484 1 94.12 208 ASP B CA 1
ATOM 6550 C C . ASP B 1 208 ? -12.078 -8.062 25.891 1 94.12 208 ASP B C 1
ATOM 6552 O O . ASP B 1 208 ? -12.531 -6.984 26.266 1 94.12 208 ASP B O 1
ATOM 6556 N N . ASP B 1 209 ? -11.359 -8.867 26.609 1 92.19 209 ASP B N 1
ATOM 6557 C CA . ASP B 1 209 ? -11.039 -8.492 27.984 1 92.19 209 ASP B CA 1
ATOM 6558 C C . ASP B 1 209 ? -9.961 -7.402 28.016 1 92.19 209 ASP B C 1
ATOM 6560 O O . ASP B 1 209 ? -9.039 -7.414 27.203 1 92.19 209 ASP B O 1
ATOM 6564 N N . PRO B 1 210 ? -10.164 -6.477 28.922 1 87 210 PRO B N 1
ATOM 6565 C CA . PRO B 1 210 ? -9.125 -5.453 29.062 1 87 210 PRO B CA 1
ATOM 6566 C C . PRO B 1 210 ? -7.734 -6.055 29.266 1 87 210 PRO B C 1
ATOM 6568 O O . PRO B 1 210 ? -7.566 -6.98 30.062 1 87 210 PRO B O 1
ATOM 6571 N N . GLY B 1 211 ? -6.801 -5.57 28.547 1 80.56 211 GLY B N 1
ATOM 6572 C CA . GLY B 1 211 ? -5.422 -6.012 28.703 1 80.56 211 GLY B CA 1
ATOM 6573 C C . GLY B 1 211 ? -5.059 -7.156 27.781 1 80.56 211 GLY B C 1
ATOM 6574 O O . GLY B 1 211 ? -3.896 -7.566 27.719 1 80.56 211 GLY B O 1
ATOM 6575 N N . PHE B 1 212 ? -6.043 -7.66 27.094 1 81 212 PHE B N 1
ATOM 6576 C CA . PHE B 1 212 ? -5.777 -8.781 26.203 1 81 212 PHE B CA 1
ATOM 6577 C C . PHE B 1 212 ? -5.988 -8.375 24.75 1 81 212 PHE B C 1
ATOM 6579 O O . PHE B 1 212 ? -7.102 -8.477 24.234 1 81 212 PHE B O 1
ATOM 6586 N N . GLY B 1 213 ? -5.016 -7.711 24.125 1 68.25 213 GLY B N 1
ATOM 6587 C CA . GLY B 1 213 ? -5.082 -7.48 22.688 1 68.25 213 GLY B CA 1
ATOM 6588 C C . GLY B 1 213 ? -5.496 -6.066 22.328 1 68.25 213 GLY B C 1
ATOM 6589 O O . GLY B 1 213 ? -5.477 -5.688 21.156 1 68.25 213 GLY B O 1
ATOM 6590 N N . GLU B 1 214 ? -6.09 -5.375 23.281 1 71.81 214 GLU B N 1
ATOM 6591 C CA . GLU B 1 214 ? -6.488 -4.004 22.969 1 71.81 214 GLU B CA 1
ATOM 6592 C C . GLU B 1 214 ? -5.738 -3 23.844 1 71.81 214 GLU B C 1
ATOM 6594 O O . GLU B 1 214 ? -5.406 -3.297 24.984 1 71.81 214 GLU B O 1
ATOM 6599 N N . ASN B 1 215 ? -5.156 -1.971 23.25 1 74.44 215 ASN B N 1
ATOM 6600 C CA . ASN B 1 215 ? -4.707 -0.803 24 1 74.44 215 ASN B CA 1
ATOM 6601 C C . ASN B 1 215 ? -5.824 0.221 24.172 1 74.44 215 ASN B C 1
ATOM 6603 O O . ASN B 1 215 ? -6.137 0.968 23.25 1 74.44 215 ASN B O 1
ATOM 6607 N N . ARG B 1 216 ? -6.352 0.196 25.375 1 83.25 216 ARG B N 1
ATOM 6608 C CA . ARG B 1 216 ? -7.512 1.045 25.641 1 83.25 216 ARG B CA 1
ATOM 6609 C C . ARG B 1 216 ? -7.109 2.512 25.734 1 83.25 216 ARG B C 1
ATOM 6611 O O . ARG B 1 216 ? -6.07 2.84 26.312 1 83.25 216 ARG B O 1
ATOM 6618 N N . GLN B 1 217 ? -7.93 3.287 25.188 1 83.12 217 GLN B N 1
ATOM 6619 C CA . GLN B 1 217 ? -7.711 4.73 25.25 1 83.12 217 GLN B CA 1
ATOM 6620 C C . GLN B 1 217 ? -8.086 5.289 26.609 1 83.12 217 GLN B C 1
ATOM 6622 O O . GLN B 1 217 ? -8.984 4.77 27.281 1 83.12 217 GLN B O 1
ATOM 6627 N N . ILE B 1 218 ? -7.379 6.18 27.016 1 81.69 218 ILE B N 1
ATOM 6628 C CA . ILE B 1 218 ? -7.688 6.926 28.234 1 81.69 218 ILE B CA 1
ATOM 6629 C C . ILE B 1 218 ? -8.43 8.211 27.875 1 81.69 218 ILE B C 1
ATOM 6631 O O . ILE B 1 218 ? -7.867 9.109 27.25 1 81.69 218 ILE B O 1
ATOM 6635 N N . LEU B 1 219 ? -9.688 8.32 28.266 1 89.81 219 LEU B N 1
ATOM 6636 C CA . LEU B 1 219 ? -10.492 9.5 27.969 1 89.81 219 LEU B CA 1
ATOM 6637 C C . LEU B 1 219 ? -10.234 10.602 28.984 1 89.81 219 LEU B C 1
ATOM 6639 O O . LEU B 1 219 ? -10.039 10.328 30.172 1 89.81 219 LEU B O 1
ATOM 6643 N N . PRO B 1 220 ? -10.188 11.844 28.531 1 90.94 220 PRO B N 1
ATOM 6644 C CA . PRO B 1 220 ? -9.914 12.953 29.438 1 90.94 220 PRO B CA 1
ATOM 6645 C C . PRO B 1 220 ? -11.039 13.188 30.438 1 90.94 220 PRO B C 1
ATOM 6647 O O . PRO B 1 220 ? -12.211 12.93 30.125 1 90.94 220 PRO B O 1
ATOM 6650 N N . GLU B 1 221 ? -10.625 13.672 31.578 1 87.81 221 GLU B N 1
ATOM 6651 C CA . GLU B 1 221 ? -11.609 14.141 32.531 1 87.81 221 GLU B CA 1
ATOM 6652 C C . GLU B 1 221 ? -12.203 15.484 32.125 1 87.81 221 GLU B C 1
ATOM 6654 O O . GLU B 1 221 ? -11.688 16.141 31.203 1 87.81 221 GLU B O 1
ATOM 6659 N N . LYS B 1 222 ? -13.25 15.797 32.812 1 88.5 222 LYS B N 1
ATOM 6660 C CA . LYS B 1 222 ? -13.867 17.094 32.531 1 88.5 222 LYS B CA 1
ATOM 6661 C C . LYS B 1 222 ? -12.945 18.234 32.938 1 88.5 222 LYS B C 1
ATOM 6663 O O . LYS B 1 222 ? -12.297 18.188 34 1 88.5 222 LYS B O 1
ATOM 6668 N N . VAL B 1 223 ? -12.867 19.281 32.062 1 94.12 223 VAL B N 1
ATOM 6669 C CA . VAL B 1 223 ? -12.086 20.469 32.406 1 94.12 223 VAL B CA 1
ATOM 6670 C C . VAL B 1 223 ? -12.766 21.234 33.531 1 94.12 223 VAL B C 1
ATOM 6672 O O . VAL B 1 223 ? -13.961 21.531 33.469 1 94.12 223 VAL B O 1
ATOM 6675 N N . THR B 1 224 ? -12.023 21.547 34.594 1 92.62 224 THR B N 1
ATOM 6676 C CA . THR B 1 224 ? -12.578 22.281 35.719 1 92.62 224 THR B CA 1
ATOM 6677 C C . THR B 1 224 ? -12.492 23.781 35.5 1 92.62 224 THR B C 1
ATOM 6679 O O . THR B 1 224 ? -11.641 24.25 34.75 1 92.62 224 THR B O 1
ATOM 6682 N N . ALA B 1 225 ? -13.375 24.469 36.188 1 94.94 225 ALA B N 1
ATOM 6683 C CA . ALA B 1 225 ? -13.312 25.922 36.156 1 94.94 225 ALA B CA 1
ATOM 6684 C C . ALA B 1 225 ? -11.969 26.422 36.688 1 94.94 225 ALA B C 1
ATOM 6686 O O . ALA B 1 225 ? -11.445 27.438 36.188 1 94.94 225 ALA B O 1
ATOM 6687 N N . ASP B 1 226 ? -11.406 25.703 37.562 1 96 226 ASP B N 1
ATOM 6688 C CA . ASP B 1 226 ? -10.133 26.094 38.156 1 96 226 ASP B CA 1
ATOM 6689 C C . ASP B 1 226 ? -9 26.016 37.125 1 96 226 ASP B C 1
ATOM 6691 O O . ASP B 1 226 ? -8.141 26.891 37.094 1 96 226 ASP B O 1
ATOM 6695 N N . ALA B 1 227 ? -9.023 24.938 36.406 1 96.06 227 ALA B N 1
ATOM 6696 C CA . ALA B 1 227 ? -8.008 24.797 35.344 1 96.06 227 ALA B CA 1
ATOM 6697 C C . ALA B 1 227 ? -8.141 25.891 34.312 1 96.06 227 ALA B C 1
ATOM 6699 O O . ALA B 1 227 ? -7.137 26.469 33.875 1 96.06 227 ALA B O 1
ATOM 6700 N N . ALA B 1 228 ? -9.336 26.172 33.938 1 97.88 228 ALA B N 1
ATOM 6701 C CA . ALA B 1 228 ? -9.586 27.25 32.969 1 97.88 228 ALA B CA 1
ATOM 6702 C C . ALA B 1 228 ? -9.188 28.609 33.531 1 97.88 228 ALA B C 1
ATOM 6704 O O . ALA B 1 228 ? -8.594 29.422 32.812 1 97.88 228 ALA B O 1
ATOM 6705 N N . ARG B 1 229 ? -9.508 28.875 34.812 1 97.75 229 ARG B N 1
ATOM 6706 C CA . ARG B 1 229 ? -9.156 30.125 35.469 1 97.75 229 ARG B CA 1
ATOM 6707 C C . ARG B 1 229 ? -7.641 30.297 35.562 1 97.75 229 ARG B C 1
ATOM 6709 O O . ARG B 1 229 ? -7.125 31.391 35.344 1 97.75 229 ARG B O 1
ATOM 6716 N N . ALA B 1 230 ? -7.004 29.188 35.844 1 98.25 230 ALA B N 1
ATOM 6717 C CA . ALA B 1 230 ? -5.547 29.234 35.938 1 98.25 230 ALA B CA 1
ATOM 6718 C C . ALA B 1 230 ? -4.938 29.656 34.594 1 98.25 230 ALA B C 1
ATOM 6720 O O . ALA B 1 230 ? -3.971 30.422 34.562 1 98.25 230 ALA B O 1
ATOM 6721 N N . ILE B 1 231 ? -5.461 29.141 33.5 1 98.56 231 ILE B N 1
ATOM 6722 C CA . ILE B 1 231 ? -4.996 29.516 32.156 1 98.56 231 ILE B CA 1
ATOM 6723 C C . ILE B 1 231 ? -5.238 31 31.938 1 98.56 231 ILE B C 1
ATOM 6725 O O . ILE B 1 231 ? -4.34 31.719 31.484 1 98.56 231 ILE B O 1
ATOM 6729 N N . LEU B 1 232 ? -6.445 31.484 32.25 1 98.56 232 LEU B N 1
ATOM 6730 C CA . LEU B 1 232 ? -6.828 32.875 32.031 1 98.56 232 LEU B CA 1
ATOM 6731 C C . LEU B 1 232 ? -5.996 33.812 32.875 1 98.56 232 LEU B C 1
ATOM 6733 O O . LEU B 1 232 ? -5.625 34.906 32.406 1 98.56 232 LEU B O 1
ATOM 6737 N N . GLU B 1 233 ? -5.688 33.438 34.062 1 98.12 233 GLU B N 1
ATOM 6738 C CA . GLU B 1 233 ? -4.863 34.25 34.938 1 98.12 233 GLU B CA 1
ATOM 6739 C C . GLU B 1 233 ? -3.438 34.375 34.406 1 98.12 233 GLU B C 1
ATOM 6741 O O . GLU B 1 233 ? -2.824 35.438 34.469 1 98.12 233 GLU B O 1
ATOM 6746 N N . LYS B 1 234 ? -2.936 33.219 33.906 1 98 234 LYS B N 1
ATOM 6747 C CA . LYS B 1 234 ? -1.609 33.25 33.281 1 98 234 LYS B CA 1
ATOM 6748 C C . LYS B 1 234 ? -1.575 34.188 32.094 1 98 234 LYS B C 1
ATOM 6750 O O . LYS B 1 234 ? -0.606 34.938 31.891 1 98 234 LYS B O 1
ATOM 6755 N N . ILE B 1 235 ? -2.596 34.188 31.312 1 98.12 235 ILE B N 1
ATOM 6756 C CA . ILE B 1 235 ? -2.676 35 30.109 1 98.12 235 ILE B CA 1
ATOM 6757 C C . ILE B 1 235 ? -2.762 36.469 30.516 1 98.12 235 ILE B C 1
ATOM 6759 O O . ILE B 1 235 ? -2.055 37.344 29.969 1 98.12 235 ILE B O 1
ATOM 6763 N N . LYS B 1 236 ? -3.582 36.781 31.438 1 96.38 236 LYS B N 1
ATOM 6764 C CA . LYS B 1 236 ? -3.811 38.156 31.906 1 96.38 236 LYS B CA 1
ATOM 6765 C C . LYS B 1 236 ? -2.525 38.75 32.469 1 96.38 236 LYS B C 1
ATOM 6767 O O . LYS B 1 236 ? -2.293 39.969 32.312 1 96.38 236 LYS B O 1
ATOM 6772 N N . SER B 1 237 ? -1.697 37.969 33.031 1 96.25 237 SER B N 1
ATOM 6773 C CA . SER B 1 237 ? -0.49 38.469 33.688 1 96.25 237 SER B CA 1
ATOM 6774 C C . SER B 1 237 ? 0.701 38.438 32.75 1 96.25 237 SER B C 1
ATOM 6776 O O . SER B 1 237 ? 1.785 38.906 33.094 1 96.25 237 SER B O 1
ATOM 6778 N N . SER B 1 238 ? 0.531 37.938 31.531 1 97.44 238 SER B N 1
ATOM 6779 C CA . SER B 1 238 ? 1.619 37.844 30.578 1 97.44 238 SER B CA 1
ATOM 6780 C C . SER B 1 238 ? 1.769 39.125 29.766 1 97.44 238 SER B C 1
ATOM 6782 O O . SER B 1 238 ? 0.816 39.906 29.641 1 97.44 238 SER B O 1
ATOM 6784 N N . SER B 1 239 ? 2.957 39.375 29.25 1 97.62 239 SER B N 1
ATOM 6785 C CA . SER B 1 239 ? 3.217 40.531 28.422 1 97.62 239 SER B CA 1
ATOM 6786 C C . SER B 1 239 ? 3.182 40.188 26.938 1 97.62 239 SER B C 1
ATOM 6788 O O . SER B 1 239 ? 2.912 41.062 26.094 1 97.62 239 SER B O 1
ATOM 6790 N N . ARG B 1 240 ? 3.553 38.906 26.594 1 98.62 240 ARG B N 1
ATOM 6791 C CA . ARG B 1 240 ? 3.691 38.531 25.188 1 98.62 240 ARG B CA 1
ATOM 6792 C C . ARG B 1 240 ? 3.09 37.125 24.953 1 98.62 240 ARG B C 1
ATOM 6794 O O . ARG B 1 240 ? 3.779 36.219 24.484 1 98.62 240 ARG B O 1
ATOM 6801 N N . PRO B 1 241 ? 1.791 36.938 25.234 1 98.69 241 PRO B N 1
ATOM 6802 C CA . PRO B 1 241 ? 1.154 35.625 25.016 1 98.69 241 PRO B CA 1
ATOM 6803 C C . PRO B 1 241 ? 0.878 35.344 23.531 1 98.69 241 PRO B C 1
ATOM 6805 O O . PRO B 1 241 ? 0.642 36.281 22.766 1 98.69 241 PRO B O 1
ATOM 6808 N N . VAL B 1 242 ? 0.929 34.156 23.156 1 98.75 242 VAL B N 1
ATOM 6809 C CA . VAL B 1 242 ? 0.604 33.688 21.797 1 98.75 242 VAL B CA 1
ATOM 6810 C C . VAL B 1 242 ? -0.185 32.406 21.859 1 98.75 242 VAL B C 1
ATOM 6812 O O . VAL B 1 242 ? 0.091 31.531 22.703 1 98.75 242 VAL B O 1
ATOM 6815 N N . ILE B 1 243 ? -1.219 32.25 21.047 1 98.81 243 ILE B N 1
ATOM 6816 C CA . ILE B 1 243 ? -1.896 30.984 20.828 1 98.81 243 ILE B CA 1
ATOM 6817 C C . ILE B 1 243 ? -1.24 30.234 19.672 1 98.81 243 ILE B C 1
ATOM 6819 O O . ILE B 1 243 ? -1.051 30.781 18.594 1 98.81 243 ILE B O 1
ATOM 6823 N N . ASN B 1 244 ? -0.767 29.047 19.906 1 98.69 244 ASN B N 1
ATOM 6824 C CA . ASN B 1 244 ? -0.422 28.109 18.844 1 98.69 244 ASN B CA 1
ATOM 6825 C C . ASN B 1 244 ? -1.6 27.203 18.5 1 98.69 244 ASN B C 1
ATOM 6827 O O . ASN B 1 244 ? -1.881 26.234 19.219 1 98.69 244 ASN B O 1
ATOM 6831 N N . ALA B 1 245 ? -2.238 27.453 17.406 1 98.62 245 ALA B N 1
ATOM 6832 C CA . ALA B 1 245 ? -3.465 26.766 17.016 1 98.62 245 ALA B CA 1
ATOM 6833 C C . ALA B 1 245 ? -3.152 25.516 16.203 1 98.62 245 ALA B C 1
ATOM 6835 O O . ALA B 1 245 ? -2.531 25.594 15.141 1 98.62 245 ALA B O 1
ATOM 6836 N N . GLY B 1 246 ? -3.611 24.344 16.734 1 97.75 246 GLY B N 1
ATOM 6837 C CA . GLY B 1 246 ? -3.33 23.078 16.078 1 97.75 246 GLY B CA 1
ATOM 6838 C C . GLY B 1 246 ? -4.52 22.531 15.305 1 97.75 246 GLY B C 1
ATOM 6839 O O . GLY B 1 246 ? -5.625 23.062 15.391 1 97.75 246 GLY B O 1
ATOM 6840 N N . ASN B 1 247 ? -4.227 21.484 14.578 1 95.81 247 ASN B N 1
ATOM 6841 C CA . ASN B 1 247 ? -5.227 20.828 13.742 1 95.81 247 ASN B CA 1
ATOM 6842 C C . ASN B 1 247 ? -6.32 20.172 14.578 1 95.81 247 ASN B C 1
ATOM 6844 O O . ASN B 1 247 ? -7.41 19.891 14.078 1 95.81 247 ASN B O 1
ATOM 6848 N N . GLY B 1 248 ? -6.039 19.922 15.852 1 96.94 248 GLY B N 1
ATOM 6849 C CA . GLY B 1 248 ? -7.023 19.359 16.75 1 96.94 248 GLY B CA 1
ATOM 6850 C C . GLY B 1 248 ? -8.266 20.203 16.906 1 96.94 248 GLY B C 1
ATOM 6851 O O . GLY B 1 248 ? -9.328 19.703 17.266 1 96.94 248 GLY B O 1
ATOM 6852 N N . ILE B 1 249 ? -8.117 21.5 16.641 1 98.06 249 ILE B N 1
ATOM 6853 C CA . ILE B 1 249 ? -9.25 22.422 16.75 1 98.06 249 ILE B CA 1
ATOM 6854 C C . ILE B 1 249 ? -10.32 22.047 15.727 1 98.06 249 ILE B C 1
ATOM 6856 O O . ILE B 1 249 ? -11.508 22.031 16.047 1 98.06 249 ILE B O 1
ATOM 6860 N N . ARG B 1 250 ? -9.844 21.734 14.469 1 96.38 250 ARG B N 1
ATOM 6861 C CA . ARG B 1 250 ? -10.781 21.297 13.438 1 96.38 250 ARG B CA 1
ATOM 6862 C C . ARG B 1 250 ? -11.281 19.891 13.711 1 96.38 250 ARG B C 1
ATOM 6864 O O . ARG B 1 250 ? -12.477 19.609 13.609 1 96.38 250 ARG B O 1
ATOM 6871 N N . ILE B 1 251 ? -10.406 18.984 14.102 1 96 251 ILE B N 1
ATOM 6872 C CA . ILE B 1 251 ? -10.758 17.594 14.352 1 96 251 ILE B CA 1
ATOM 6873 C C . ILE B 1 251 ? -11.773 17.516 15.492 1 96 251 ILE B C 1
ATOM 6875 O O . ILE B 1 251 ? -12.711 16.719 15.438 1 96 251 ILE B O 1
ATOM 6879 N N . GLY B 1 252 ? -11.586 18.375 16.484 1 96.19 252 GLY B N 1
ATOM 6880 C CA . GLY B 1 252 ? -12.469 18.406 17.641 1 96.19 252 GLY B CA 1
ATOM 6881 C C . GLY B 1 252 ? -13.734 19.203 17.422 1 96.19 252 GLY B C 1
ATOM 6882 O O . GLY B 1 252 ? -14.492 19.453 18.359 1 96.19 252 GLY B O 1
ATOM 6883 N N . GLN B 1 253 ? -13.961 19.672 16.172 1 96.38 253 GLN B N 1
ATOM 6884 C CA . GLN B 1 253 ? -15.125 20.469 15.805 1 96.38 253 GLN B CA 1
ATOM 6885 C C . GLN B 1 253 ? -15.25 21.703 16.703 1 96.38 253 GLN B C 1
ATOM 6887 O O . GLN B 1 253 ? -16.344 22.016 17.172 1 96.38 253 GLN B O 1
ATOM 6892 N N . ALA B 1 254 ? -14.141 22.328 16.969 1 97.81 254 ALA B N 1
ATOM 6893 C CA . ALA B 1 254 ? -14.086 23.422 17.938 1 97.81 254 ALA B CA 1
ATOM 6894 C C . ALA B 1 254 ? -13.812 24.75 17.25 1 97.81 254 ALA B C 1
ATOM 6896 O O . ALA B 1 254 ? -13.531 25.75 17.922 1 97.81 254 ALA B O 1
ATOM 6897 N N . HIS B 1 255 ? -13.93 24.844 15.906 1 97.88 255 HIS B N 1
ATOM 6898 C CA . HIS B 1 255 ? -13.477 26 15.141 1 97.88 255 HIS B CA 1
ATOM 6899 C C . HIS B 1 255 ? -14.242 27.25 15.539 1 97.88 255 HIS B C 1
ATOM 6901 O O . HIS B 1 255 ? -13.641 28.297 15.789 1 97.88 255 HIS B O 1
ATOM 6907 N N . GLU B 1 256 ? -15.578 27.219 15.656 1 97.69 256 GLU B N 1
ATOM 6908 C CA . GLU B 1 256 ? -16.406 28.375 15.977 1 97.69 256 GLU B CA 1
ATOM 6909 C C . GLU B 1 256 ? -16.109 28.891 17.375 1 97.69 256 GLU B C 1
ATOM 6911 O O . GLU B 1 256 ? -15.938 30.094 17.562 1 97.69 256 GLU B O 1
ATOM 6916 N N . ILE B 1 257 ? -16.094 27.953 18.312 1 98.44 257 ILE B N 1
ATOM 6917 C CA . ILE B 1 257 ? -15.844 28.375 19.688 1 98.44 257 ILE B CA 1
ATOM 6918 C C . ILE B 1 257 ? -14.414 28.891 19.828 1 98.44 257 ILE B C 1
ATOM 6920 O O . ILE B 1 257 ? -14.148 29.797 20.609 1 98.44 257 ILE B O 1
ATOM 6924 N N . PHE B 1 258 ? -13.516 28.344 19.047 1 98.56 258 PHE B N 1
ATOM 6925 C CA . PHE B 1 258 ? -12.133 28.812 19.031 1 98.56 258 PHE B CA 1
ATOM 6926 C C . PHE B 1 258 ? -12.055 30.281 18.656 1 98.56 258 PHE B C 1
ATOM 6928 O O . PHE B 1 258 ? -11.422 31.078 19.344 1 98.56 258 PHE B O 1
ATOM 6935 N N . LEU B 1 259 ? -12.711 30.656 17.531 1 98.31 259 LEU B N 1
ATOM 6936 C CA . LEU B 1 259 ? -12.68 32.031 17.062 1 98.31 259 LEU B CA 1
ATOM 6937 C C . LEU B 1 259 ? -13.297 33 18.078 1 98.31 259 LEU B C 1
ATOM 6939 O O . LEU B 1 259 ? -12.805 34.094 18.281 1 98.31 259 LEU B O 1
ATOM 6943 N N . ARG B 1 260 ? -14.336 32.531 18.766 1 98 260 ARG B N 1
ATOM 6944 C CA . ARG B 1 260 ? -14.961 33.344 19.812 1 98 260 ARG B CA 1
ATOM 6945 C C . ARG B 1 260 ? -14 33.594 20.969 1 98 260 ARG B C 1
ATOM 6947 O O . ARG B 1 260 ? -13.891 34.719 21.469 1 98 260 ARG B O 1
ATOM 6954 N N . VAL B 1 261 ? -13.344 32.531 21.344 1 98.69 261 VAL B N 1
ATOM 6955 C CA . VAL B 1 261 ? -12.414 32.625 22.453 1 98.69 261 VAL B CA 1
ATOM 6956 C C . VAL B 1 261 ? -11.227 33.5 22.062 1 98.69 261 VAL B C 1
ATOM 6958 O O . VAL B 1 261 ? -10.742 34.312 22.875 1 98.69 261 VAL B O 1
ATOM 6961 N N . VAL B 1 262 ? -10.727 33.375 20.844 1 98.5 262 VAL B N 1
ATOM 6962 C CA . VAL B 1 262 ? -9.617 34.188 20.328 1 98.5 262 VAL B CA 1
ATOM 6963 C C . VAL B 1 262 ? -9.969 35.656 20.438 1 98.5 262 VAL B C 1
ATOM 6965 O O . VAL B 1 262 ? -9.164 36.469 20.938 1 98.5 262 VAL B O 1
ATOM 6968 N N . ASP B 1 263 ? -11.148 36.031 20.094 1 97.88 263 ASP B N 1
ATOM 6969 C CA . ASP B 1 263 ? -11.594 37.438 20.109 1 97.88 263 ASP B CA 1
ATOM 6970 C C . ASP B 1 263 ? -11.656 37.969 21.531 1 97.88 263 ASP B C 1
ATOM 6972 O O . ASP B 1 263 ? -11.266 39.125 21.797 1 97.88 263 ASP B O 1
ATOM 6976 N N . LYS B 1 264 ? -12.133 37.156 22.438 1 98.31 264 LYS B N 1
ATOM 6977 C CA . LYS B 1 264 ? -12.305 37.562 23.812 1 98.31 264 LYS B CA 1
ATOM 6978 C C . LYS B 1 264 ? -10.961 37.625 24.547 1 98.31 264 LYS B C 1
ATOM 6980 O O . LYS B 1 264 ? -10.766 38.438 25.438 1 98.31 264 LYS B O 1
ATOM 6985 N N . LEU B 1 265 ? -10.039 36.781 24.188 1 98.56 265 LEU B N 1
ATOM 6986 C CA . LEU B 1 265 ? -8.711 36.781 24.781 1 98.56 265 LEU B CA 1
ATOM 6987 C C . LEU B 1 265 ? -7.902 37.969 24.281 1 98.56 265 LEU B C 1
ATOM 6989 O O . LEU B 1 265 ? -7.176 38.625 25.047 1 98.56 265 LEU B O 1
ATOM 6993 N N . GLY B 1 266 ? -7.938 38.188 22.922 1 98.12 266 GLY B N 1
ATOM 6994 C CA . GLY B 1 266 ? -7.25 39.312 22.297 1 98.12 266 GLY B CA 1
ATOM 6995 C C . GLY B 1 266 ? -5.762 39.094 22.141 1 98.12 266 GLY B C 1
ATOM 6996 O O . GLY B 1 266 ? -4.984 40.031 22.094 1 98.12 266 GLY B O 1
ATOM 6997 N N . ILE B 1 267 ? -5.297 37.875 22.109 1 97.62 267 ILE B N 1
ATOM 6998 C CA . ILE B 1 267 ? -3.863 37.656 21.984 1 97.62 267 ILE B CA 1
ATOM 6999 C C . ILE B 1 267 ? -3.539 37.094 20.594 1 97.62 267 ILE B C 1
ATOM 7001 O O . ILE B 1 267 ? -4.395 36.5 19.953 1 97.62 267 ILE B O 1
ATOM 7005 N N . PRO B 1 268 ? -2.322 37.25 20.031 1 98.56 268 PRO B N 1
ATOM 7006 C CA . PRO B 1 268 ? -1.926 36.812 18.703 1 98.56 268 PRO B CA 1
ATOM 7007 C C . PRO B 1 268 ? -2.08 35.281 18.516 1 98.56 268 PRO B C 1
ATOM 7009 O O . PRO B 1 268 ? -1.857 34.531 19.453 1 98.56 268 PRO B O 1
ATOM 7012 N N . VAL B 1 269 ? -2.438 34.906 17.25 1 98.81 269 VAL B N 1
ATOM 7013 C CA . VAL B 1 269 ? -2.627 33.5 16.906 1 98.81 269 VAL B CA 1
ATOM 7014 C C . VAL B 1 269 ? -1.625 33.062 15.836 1 98.81 269 VAL B C 1
ATOM 7016 O O . VAL B 1 269 ? -1.518 33.719 14.797 1 98.81 269 VAL B O 1
ATOM 7019 N N . VAL B 1 270 ? -0.883 32.062 16.109 1 98.69 270 VAL B N 1
ATOM 7020 C CA . VAL B 1 270 ? 0.01 31.406 15.148 1 98.69 270 VAL B CA 1
ATOM 7021 C C . VAL B 1 270 ? -0.525 30.016 14.797 1 98.69 270 VAL B C 1
ATOM 7023 O O . VAL B 1 270 ? -1.018 29.297 15.664 1 98.69 270 VAL B O 1
ATOM 7026 N N . THR B 1 271 ? -0.515 29.703 13.516 1 97.88 271 THR B N 1
ATOM 7027 C CA . THR B 1 271 ? -0.927 28.375 13.062 1 97.88 271 THR B CA 1
ATOM 7028 C C . THR B 1 271 ? 0.281 27.547 12.625 1 97.88 271 THR B C 1
ATOM 7030 O O . THR B 1 271 ? 1.411 28.047 12.641 1 97.88 271 THR B O 1
ATOM 7033 N N . GLY B 1 272 ? 0.117 26.328 12.445 1 93.44 272 GLY B N 1
ATOM 7034 C CA . GLY B 1 272 ? 1.137 25.422 11.922 1 93.44 272 GLY B CA 1
ATOM 7035 C C . GLY B 1 272 ? 0.68 24.656 10.703 1 93.44 272 GLY B C 1
ATOM 7036 O O . GLY B 1 272 ? -0.343 24.984 10.094 1 93.44 272 GLY B O 1
ATOM 7037 N N . TRP B 1 273 ? 1.468 23.641 10.359 1 89.5 273 TRP B N 1
ATOM 7038 C CA . TRP B 1 273 ? 1.085 22.734 9.273 1 89.5 273 TRP B CA 1
ATOM 7039 C C . TRP B 1 273 ? -0.209 22 9.609 1 89.5 273 TRP B C 1
ATOM 7041 O O . TRP B 1 273 ? -0.392 21.531 10.734 1 89.5 273 TRP B O 1
ATOM 7051 N N . ASN B 1 274 ? -1.154 21.875 8.773 1 91.75 274 ASN B N 1
ATOM 7052 C CA . ASN B 1 274 ? -2.457 21.219 8.859 1 91.75 274 ASN B CA 1
ATOM 7053 C C . ASN B 1 274 ? -3.471 22.109 9.594 1 91.75 274 ASN B C 1
ATOM 7055 O O . ASN B 1 274 ? -4.633 21.719 9.742 1 91.75 274 ASN B O 1
ATOM 7059 N N . SER B 1 275 ? -3.029 23.266 10.156 1 96.19 275 SER B N 1
ATOM 7060 C CA . SER B 1 275 ? -3.986 24.094 10.875 1 96.19 275 SER B CA 1
ATOM 7061 C C . SER B 1 275 ? -4.051 25.5 10.281 1 96.19 275 SER B C 1
ATOM 7063 O O . SER B 1 275 ? -4.516 26.438 10.938 1 96.19 275 SER B O 1
ATOM 7065 N N . GLN B 1 276 ? -3.547 25.609 9.047 1 95.81 276 GLN B N 1
ATOM 7066 C CA . GLN B 1 276 ? -3.508 26.922 8.383 1 95.81 276 GLN B CA 1
ATOM 7067 C C . GLN B 1 276 ? -4.906 27.516 8.266 1 95.81 276 GLN B C 1
ATOM 7069 O O . GLN B 1 276 ? -5.07 28.734 8.305 1 95.81 276 GLN B O 1
ATOM 7074 N N . ASP B 1 277 ? -5.898 26.625 8.188 1 96.75 277 ASP B N 1
ATOM 7075 C CA . ASP B 1 277 ? -7.25 27.109 7.922 1 96.75 277 ASP B CA 1
ATOM 7076 C C . ASP B 1 277 ? -8.008 27.359 9.219 1 96.75 277 ASP B C 1
ATOM 7078 O O . ASP B 1 277 ? -9.234 27.531 9.203 1 96.75 277 ASP B O 1
ATOM 7082 N N . CYS B 1 278 ? -7.32 27.453 10.391 1 97.31 278 CYS B N 1
ATOM 7083 C CA . CYS B 1 278 ? -7.965 27.719 11.672 1 97.31 278 CYS B CA 1
ATOM 7084 C C . CYS B 1 278 ? -8.367 29.188 11.797 1 97.31 278 CYS B C 1
ATOM 7086 O O . CYS B 1 278 ? -9.25 29.531 12.586 1 97.31 278 CYS B O 1
ATOM 7088 N N . ILE B 1 279 ? -7.691 30.062 11.117 1 98.12 279 ILE B N 1
ATOM 7089 C CA . ILE B 1 279 ? -7.953 31.5 11.195 1 98.12 279 ILE B CA 1
ATOM 7090 C C . ILE B 1 279 ? -7.57 32.156 9.883 1 98.12 279 ILE B C 1
ATOM 7092 O O . ILE B 1 279 ? -6.566 31.812 9.266 1 98.12 279 ILE B O 1
ATOM 7096 N N . GLU B 1 280 ? -8.391 33.062 9.344 1 97.88 280 GLU B N 1
ATOM 7097 C CA . GLU B 1 280 ? -8.148 33.688 8.055 1 97.88 280 GLU B CA 1
ATOM 7098 C C . GLU B 1 280 ? -7.047 34.75 8.148 1 97.88 280 GLU B C 1
ATOM 7100 O O . GLU B 1 280 ? -6.824 35.312 9.219 1 97.88 280 GLU B O 1
ATOM 7105 N N . GLU B 1 281 ? -6.445 34.969 7.047 1 96.75 281 GLU B N 1
ATOM 7106 C CA . GLU B 1 281 ? -5.281 35.844 6.941 1 96.75 281 GLU B CA 1
ATOM 7107 C C . GLU B 1 281 ? -5.613 37.25 7.406 1 96.75 281 GLU B C 1
ATOM 7109 O O . GLU B 1 281 ? -4.773 37.906 8.008 1 96.75 281 GLU B O 1
ATOM 7114 N N . GLU B 1 282 ? -6.801 37.75 7.238 1 96.62 282 GLU B N 1
ATOM 7115 C CA . GLU B 1 282 ? -7.168 39.125 7.492 1 96.62 282 GLU B CA 1
ATOM 7116 C C . GLU B 1 282 ? -7.582 39.344 8.945 1 96.62 282 GLU B C 1
ATOM 7118 O O . GLU B 1 282 ? -7.758 40.469 9.391 1 96.62 282 GLU B O 1
ATOM 7123 N N . HIS B 1 283 ? -7.777 38.25 9.664 1 97.5 283 HIS B N 1
ATOM 7124 C CA . HIS B 1 283 ? -8.094 38.438 11.078 1 97.5 283 HIS B CA 1
ATOM 7125 C C . HIS B 1 283 ? -7.02 39.25 11.789 1 97.5 283 HIS B C 1
ATOM 7127 O O . HIS B 1 283 ? -5.828 39 11.625 1 97.5 283 HIS B O 1
ATOM 7133 N N . PRO B 1 284 ? -7.383 40.156 12.547 1 96.19 284 PRO B N 1
ATOM 7134 C CA . PRO B 1 284 ? -6.406 41.094 13.125 1 96.19 284 PRO B CA 1
ATOM 7135 C C . PRO B 1 284 ? -5.43 40.406 14.07 1 96.19 284 PRO B C 1
ATOM 7137 O O . PRO B 1 284 ? -4.328 40.906 14.305 1 96.19 284 PRO B O 1
ATOM 7140 N N . LEU B 1 285 ? -5.805 39.281 14.609 1 97.88 285 LEU B N 1
ATOM 7141 C CA . LEU B 1 285 ? -4.961 38.594 15.594 1 97.88 285 LEU B CA 1
ATOM 7142 C C . LEU B 1 285 ? -4.129 37.5 14.93 1 97.88 285 LEU B C 1
ATOM 7144 O O . LEU B 1 285 ? -3.277 36.875 15.578 1 97.88 285 LEU B O 1
ATOM 7148 N N . TYR B 1 286 ? -4.383 37.219 13.633 1 98.38 286 TYR B N 1
ATOM 7149 C CA . TYR B 1 286 ? -3.541 36.281 12.922 1 98.38 286 TYR B CA 1
ATOM 7150 C C . TYR B 1 286 ? -2.131 36.812 12.734 1 98.38 286 TYR B C 1
ATOM 7152 O O . TYR B 1 286 ? -1.95 37.938 12.227 1 98.38 286 TYR B O 1
ATOM 7160 N N . THR B 1 287 ? -1.106 36.031 13.078 1 98.19 287 THR B N 1
ATOM 7161 C CA . THR B 1 287 ? 0.258 36.531 13.086 1 98.19 287 THR B CA 1
ATOM 7162 C C . THR B 1 287 ? 1.133 35.781 12.102 1 98.19 287 THR B C 1
ATOM 7164 O O . THR B 1 287 ? 2.189 36.25 11.688 1 98.19 287 THR B O 1
ATOM 7167 N N . GLY B 1 288 ? 0.718 34.562 11.719 1 97.88 288 GLY B N 1
ATOM 7168 C CA . GLY B 1 288 ? 1.525 33.812 10.789 1 97.88 288 GLY B CA 1
ATOM 7169 C C . GLY B 1 288 ? 1.584 32.312 11.125 1 97.88 288 GLY B C 1
ATOM 7170 O O . GLY B 1 288 ? 0.699 31.812 11.812 1 97.88 288 GLY B O 1
ATOM 7171 N N . ARG B 1 289 ? 2.535 31.641 10.531 1 97.19 289 ARG B N 1
ATOM 7172 C CA . ARG B 1 289 ? 2.699 30.203 10.672 1 97.19 289 ARG B CA 1
ATOM 7173 C C . ARG B 1 289 ? 4.059 29.859 11.273 1 97.19 289 ARG B C 1
ATOM 7175 O O . ARG B 1 289 ? 5.086 30.359 10.82 1 97.19 289 ARG B O 1
ATOM 7182 N N . GLY B 1 290 ? 4.066 29.031 12.266 1 96.44 290 GLY B N 1
ATOM 7183 C CA . GLY B 1 290 ? 5.305 28.656 12.93 1 96.44 290 GLY B CA 1
ATOM 7184 C C . GLY B 1 290 ? 5.887 27.359 12.398 1 96.44 290 GLY B C 1
ATOM 7185 O O . GLY B 1 290 ? 5.285 26.703 11.539 1 96.44 290 GLY B O 1
ATOM 7186 N N . GLY B 1 291 ? 7.098 27.031 12.898 1 94.94 291 GLY B N 1
ATOM 7187 C CA . GLY B 1 291 ? 7.734 25.766 12.578 1 94.94 291 GLY B CA 1
ATOM 7188 C C . GLY B 1 291 ? 8.891 25.906 11.609 1 94.94 291 GLY B C 1
ATOM 7189 O O . GLY B 1 291 ? 9.25 27.016 11.219 1 94.94 291 GLY B O 1
ATOM 7190 N N . GLY B 1 292 ? 9.438 24.75 11.242 1 92.88 292 GLY B N 1
ATOM 7191 C CA . GLY B 1 292 ? 10.617 24.703 10.398 1 92.88 292 GLY B CA 1
ATOM 7192 C C . GLY B 1 292 ? 10.367 25.203 8.992 1 92.88 292 GLY B C 1
ATOM 7193 O O . GLY B 1 292 ? 11.273 25.734 8.336 1 92.88 292 GLY B O 1
ATOM 7194 N N . MET B 1 293 ? 9.156 25 8.547 1 91.31 293 MET B N 1
ATOM 7195 C CA . MET B 1 293 ? 8.734 25.516 7.25 1 91.31 293 MET B CA 1
ATOM 7196 C C . MET B 1 293 ? 7.617 26.547 7.406 1 91.31 293 MET B C 1
ATOM 7198 O O . MET B 1 293 ? 6.66 26.547 6.633 1 91.31 293 MET B O 1
ATOM 7202 N N . GLY B 1 294 ? 7.699 27.266 8.531 1 94.5 294 GLY B N 1
ATOM 7203 C CA . GLY B 1 294 ? 6.809 28.375 8.766 1 94.5 294 GLY B CA 1
ATOM 7204 C C . GLY B 1 294 ? 7.352 29.703 8.242 1 94.5 294 GLY B C 1
ATOM 7205 O O . GLY B 1 294 ? 8.273 29.719 7.426 1 94.5 294 GLY B O 1
ATOM 7206 N N . ASP B 1 295 ? 6.695 30.781 8.555 1 96.69 295 ASP B N 1
ATOM 7207 C CA . ASP B 1 295 ? 7.176 32.094 8.148 1 96.69 295 ASP B CA 1
ATOM 7208 C C . ASP B 1 295 ? 7.848 32.844 9.305 1 96.69 295 ASP B C 1
ATOM 7210 O O . ASP B 1 295 ? 7.879 32.312 10.43 1 96.69 295 ASP B O 1
ATOM 7214 N N . ARG B 1 296 ? 8.508 33.938 9.055 1 97.81 296 ARG B N 1
ATOM 7215 C CA . ARG B 1 296 ? 9.273 34.656 10.062 1 97.81 296 ARG B CA 1
ATOM 7216 C C . ARG B 1 296 ? 8.359 35.219 11.148 1 97.81 296 ARG B C 1
ATOM 7218 O O . ARG B 1 296 ? 8.68 35.125 12.336 1 97.81 296 ARG B O 1
ATOM 7225 N N . ALA B 1 297 ? 7.234 35.781 10.734 1 98.19 297 ALA B N 1
ATOM 7226 C CA . ALA B 1 297 ? 6.328 36.406 11.688 1 98.19 297 ALA B CA 1
ATOM 7227 C C . ALA B 1 297 ? 5.844 35.406 12.734 1 98.19 297 ALA B C 1
ATOM 7229 O O . ALA B 1 297 ? 5.863 35.719 13.938 1 98.19 297 ALA B O 1
ATOM 7230 N N . GLY B 1 298 ? 5.375 34.25 12.258 1 98.38 298 GLY B N 1
ATOM 7231 C CA . GLY B 1 298 ? 4.922 33.219 13.18 1 98.38 298 GLY B CA 1
ATOM 7232 C C . GLY B 1 298 ? 6.016 32.75 14.109 1 98.38 298 GLY B C 1
ATOM 7233 O O . GLY B 1 298 ? 5.789 32.594 15.312 1 98.38 298 GLY B O 1
ATOM 7234 N N . ASN B 1 299 ? 7.172 32.5 13.57 1 98.44 299 ASN B N 1
ATOM 7235 C CA . ASN B 1 299 ? 8.281 32.031 14.391 1 98.44 299 ASN B CA 1
ATOM 7236 C C . ASN B 1 299 ? 8.758 33.125 15.352 1 98.44 299 ASN B C 1
ATOM 7238 O O . ASN B 1 299 ? 9.109 32.844 16.5 1 98.44 299 ASN B O 1
ATOM 7242 N N . PHE B 1 300 ? 8.797 34.406 14.953 1 98.69 300 PHE B N 1
ATOM 7243 C CA . PHE B 1 300 ? 9.148 35.5 15.852 1 98.69 300 PHE B CA 1
ATOM 7244 C C . PHE B 1 300 ? 8.164 35.562 17.016 1 98.69 300 PHE B C 1
ATOM 7246 O O . PHE B 1 300 ? 8.578 35.75 18.172 1 98.69 300 PHE B O 1
ATOM 7253 N N . ALA B 1 301 ? 6.91 35.406 16.703 1 98.75 301 ALA B N 1
ATOM 7254 C CA . ALA B 1 301 ? 5.883 35.531 17.734 1 98.75 301 ALA B CA 1
ATOM 7255 C C . ALA B 1 301 ? 6.066 34.438 18.812 1 98.75 301 ALA B C 1
ATOM 7257 O O . ALA B 1 301 ? 6.074 34.75 20 1 98.75 301 ALA B O 1
ATOM 7258 N N . ILE B 1 302 ? 6.25 33.219 18.391 1 98.56 302 ILE B N 1
ATOM 7259 C CA . ILE B 1 302 ? 6.383 32.125 19.344 1 98.56 302 ILE B CA 1
ATOM 7260 C C . ILE B 1 302 ? 7.699 32.219 20.094 1 98.56 302 ILE B C 1
ATOM 7262 O O . ILE B 1 302 ? 7.727 32.125 21.328 1 98.56 302 ILE B O 1
ATOM 7266 N N . GLN B 1 303 ? 8.742 32.531 19.391 1 98.25 303 GLN B N 1
ATOM 7267 C CA . GLN B 1 303 ? 10.078 32.5 19.984 1 98.25 303 GLN B CA 1
ATOM 7268 C C . GLN B 1 303 ? 10.258 33.625 20.984 1 98.25 303 GLN B C 1
ATOM 7270 O O . GLN B 1 303 ? 10.969 33.469 21.969 1 98.25 303 GLN B O 1
ATOM 7275 N N . ASN B 1 304 ? 9.617 34.812 20.75 1 98.56 304 ASN B N 1
ATOM 7276 C CA . ASN B 1 304 ? 9.75 35.969 21.641 1 98.56 304 ASN B CA 1
ATOM 7277 C C . ASN B 1 304 ? 8.695 35.938 22.734 1 98.56 304 ASN B C 1
ATOM 7279 O O . ASN B 1 304 ? 8.711 36.812 23.625 1 98.56 304 ASN B O 1
ATOM 7283 N N . SER B 1 305 ? 7.824 35 22.766 1 98.56 305 SER B N 1
ATOM 7284 C CA . SER B 1 305 ? 6.691 35 23.688 1 98.56 305 SER B CA 1
ATOM 7285 C C . SER B 1 305 ? 7.137 34.688 25.109 1 98.56 305 SER B C 1
ATOM 7287 O O . SER B 1 305 ? 8.188 34.094 25.312 1 98.56 305 SER B O 1
ATOM 7289 N N . ASP B 1 306 ? 6.371 35.188 26.094 1 98.62 306 ASP B N 1
ATOM 7290 C CA . ASP B 1 306 ? 6.578 34.781 27.484 1 98.62 306 ASP B CA 1
ATOM 7291 C C . ASP B 1 306 ? 5.504 33.812 27.953 1 98.62 306 ASP B C 1
ATOM 7293 O O . ASP B 1 306 ? 5.586 33.281 29.047 1 98.62 306 ASP B O 1
ATOM 7297 N N . LEU B 1 307 ? 4.508 33.5 27.078 1 98.75 307 LEU B N 1
ATOM 7298 C CA . LEU B 1 307 ? 3.488 32.5 27.312 1 98.75 307 LEU B CA 1
ATOM 7299 C C . LEU B 1 307 ? 2.99 31.922 25.984 1 98.75 307 LEU B C 1
ATOM 7301 O O . LEU B 1 307 ? 2.674 32.656 25.062 1 98.75 307 LEU B O 1
ATOM 7305 N N . VAL B 1 308 ? 2.969 30.609 25.828 1 98.88 308 VAL B N 1
ATOM 7306 C CA . VAL B 1 308 ? 2.377 29.922 24.688 1 98.88 308 VAL B CA 1
ATOM 7307 C C . VAL B 1 308 ? 1.213 29.062 25.141 1 98.88 308 VAL B C 1
ATOM 7309 O O . VAL B 1 308 ? 1.365 28.234 26.047 1 98.88 308 VAL B O 1
ATOM 7312 N N . LEU B 1 309 ? 0.045 29.297 24.641 1 98.88 309 LEU B N 1
ATOM 7313 C CA . LEU B 1 309 ? -1.096 28.391 24.781 1 98.88 309 LEU B CA 1
ATOM 7314 C C . LEU B 1 309 ? -1.267 27.547 23.516 1 98.88 309 LEU B C 1
ATOM 7316 O O . LEU B 1 309 ? -1.794 28.016 22.516 1 98.88 309 LEU B O 1
ATOM 7320 N N . SER B 1 310 ? -0.788 26.344 23.562 1 98.69 310 SER B N 1
ATOM 7321 C CA . SER B 1 310 ? -0.914 25.422 22.438 1 98.69 310 SER B CA 1
ATOM 7322 C C . SER B 1 310 ? -2.199 24.609 22.516 1 98.69 310 SER B C 1
ATOM 7324 O O . SER B 1 310 ? -2.404 23.859 23.484 1 98.69 310 SER B O 1
ATOM 7326 N N . LEU B 1 311 ? -3.062 24.781 21.516 1 98.62 311 LEU B N 1
ATOM 7327 C CA . LEU B 1 311 ? -4.375 24.141 21.516 1 98.62 311 LEU B CA 1
ATOM 7328 C C . LEU B 1 311 ? -4.465 23.078 20.422 1 98.62 311 LEU B C 1
ATOM 7330 O O . LEU B 1 311 ? -4.465 23.406 19.234 1 98.62 311 LEU B O 1
ATOM 7334 N N . GLY B 1 312 ? -4.586 21.812 20.812 1 97.31 312 GLY B N 1
ATOM 7335 C CA . GLY B 1 312 ? -4.832 20.734 19.859 1 97.31 312 GLY B CA 1
ATOM 7336 C C . GLY B 1 312 ? -3.721 20.562 18.844 1 97.31 312 GLY B C 1
ATOM 7337 O O . GLY B 1 312 ? -3.982 20.312 17.672 1 97.31 312 GLY B O 1
ATOM 7338 N N . SER B 1 313 ? -2.459 20.75 19.234 1 96.62 313 SER B N 1
ATOM 7339 C CA . SER B 1 313 ? -1.298 20.594 18.359 1 96.62 313 SER B CA 1
ATOM 7340 C C . SER B 1 313 ? -0.378 19.484 18.859 1 96.62 313 SER B C 1
ATOM 7342 O O . SER B 1 313 ? -0.059 19.422 20.047 1 96.62 313 SER B O 1
ATOM 7344 N N . ARG B 1 314 ? 0.031 18.641 17.953 1 93.25 314 ARG B N 1
ATOM 7345 C CA . ARG B 1 314 ? 0.944 17.578 18.344 1 93.25 314 ARG B CA 1
ATOM 7346 C C . ARG B 1 314 ? 2.338 18.125 18.625 1 93.25 314 ARG B C 1
ATOM 7348 O O . ARG B 1 314 ? 3.139 17.469 19.297 1 93.25 314 ARG B O 1
ATOM 7355 N N . LEU B 1 315 ? 2.656 19.297 18.172 1 95.81 315 LEU B N 1
ATOM 7356 C CA . LEU B 1 315 ? 3.959 19.922 18.359 1 95.81 315 LEU B CA 1
ATOM 7357 C C . LEU B 1 315 ? 5.082 18.984 17.938 1 95.81 315 LEU B C 1
ATOM 7359 O O . LEU B 1 315 ? 6.008 18.734 18.703 1 95.81 315 LEU B O 1
ATOM 7363 N N . SER B 1 316 ? 4.992 18.5 16.672 1 93.25 316 SER B N 1
ATOM 7364 C CA . SER B 1 316 ? 6 17.609 16.109 1 93.25 316 SER B CA 1
ATOM 7365 C C . SER B 1 316 ? 7.316 18.328 15.875 1 93.25 316 SER B C 1
ATOM 7367 O O . SER B 1 316 ? 7.395 19.547 16.031 1 93.25 316 SER B O 1
ATOM 7369 N N . ILE B 1 317 ? 8.273 17.609 15.438 1 93.19 317 ILE B N 1
ATOM 7370 C CA . ILE B 1 317 ? 9.586 18.172 15.156 1 93.19 317 ILE B CA 1
ATOM 7371 C C . ILE B 1 317 ? 9.461 19.25 14.078 1 93.19 317 ILE B C 1
ATOM 7373 O O . ILE B 1 317 ? 10.211 20.219 14.078 1 93.19 317 ILE B O 1
ATOM 7377 N N . ARG B 1 318 ? 8.469 19.188 13.25 1 91.69 318 ARG B N 1
ATOM 7378 C CA . ARG B 1 318 ? 8.219 20.203 12.234 1 91.69 318 ARG B CA 1
ATOM 7379 C C . ARG B 1 318 ? 7.824 21.531 12.867 1 91.69 318 ARG B C 1
ATOM 7381 O O . ARG B 1 318 ? 8.094 22.594 12.312 1 91.69 318 ARG B O 1
ATOM 7388 N N . GLN B 1 319 ? 7.207 21.422 14 1 93.94 319 GLN B N 1
ATOM 7389 C CA . GLN B 1 319 ? 6.668 22.625 14.648 1 93.94 319 GLN B CA 1
ATOM 7390 C C . GLN B 1 319 ? 7.668 23.203 15.648 1 93.94 319 GLN B C 1
ATOM 7392 O O . GLN B 1 319 ? 7.809 24.422 15.758 1 93.94 319 GLN B O 1
ATOM 7397 N N . VAL B 1 320 ? 8.398 22.266 16.344 1 95.88 320 VAL B N 1
ATOM 7398 C CA . VAL B 1 320 ? 9.234 22.766 17.422 1 95.88 320 VAL B CA 1
ATOM 7399 C C . VAL B 1 320 ? 10.688 22.828 16.969 1 95.88 320 VAL B C 1
ATOM 7401 O O . VAL B 1 320 ? 11.516 23.469 17.609 1 95.88 320 VAL B O 1
ATOM 7404 N N . GLY B 1 321 ? 10.977 22.203 15.781 1 93.06 321 GLY B N 1
ATOM 7405 C CA . GLY B 1 321 ? 12.328 22.219 15.227 1 93.06 321 GLY B CA 1
ATOM 7406 C C . GLY B 1 321 ? 13.195 21.078 15.727 1 93.06 321 GLY B C 1
ATOM 7407 O O . GLY B 1 321 ? 12.875 20.438 16.734 1 93.06 321 GLY B O 1
ATOM 7408 N N . TYR B 1 322 ? 14.281 20.875 15.039 1 90.06 322 TYR B N 1
ATOM 7409 C CA . TYR B 1 322 ? 15.227 19.828 15.414 1 90.06 322 TYR B CA 1
ATOM 7410 C C . TYR B 1 322 ? 15.938 20.188 16.719 1 90.06 322 TYR B C 1
ATOM 7412 O O . TYR B 1 322 ? 16.25 19.312 17.516 1 90.06 322 TYR B O 1
ATOM 7420 N N . ASN B 1 323 ? 16.219 21.469 16.875 1 92.12 323 ASN B N 1
ATOM 7421 C CA . ASN B 1 323 ? 16.734 21.984 18.141 1 92.12 323 ASN B CA 1
ATOM 7422 C C . ASN B 1 323 ? 15.602 22.391 19.078 1 92.12 323 ASN B C 1
ATOM 7424 O O . ASN B 1 323 ? 15.5 23.547 19.469 1 92.12 323 ASN B O 1
ATOM 7428 N N . TYR B 1 324 ? 14.859 21.344 19.453 1 94 324 TYR B N 1
ATOM 7429 C CA . TYR B 1 324 ? 13.562 21.594 20.078 1 94 324 TYR B CA 1
ATOM 7430 C C . TYR B 1 324 ? 13.742 22.234 21.453 1 94 324 TYR B C 1
ATOM 7432 O O . TYR B 1 324 ? 12.805 22.828 21.984 1 94 324 TYR B O 1
ATOM 7440 N N . THR B 1 325 ? 14.93 22.25 22.094 1 94.81 325 THR B N 1
ATOM 7441 C CA . THR B 1 325 ? 15.164 22.891 23.375 1 94.81 325 THR B CA 1
ATOM 7442 C C . THR B 1 325 ? 15.109 24.406 23.25 1 94.81 325 THR B C 1
ATOM 7444 O O . THR B 1 325 ? 14.977 25.109 24.266 1 94.81 325 THR B O 1
ATOM 7447 N N . THR B 1 326 ? 15.188 24.859 22.016 1 96.06 326 THR B N 1
ATOM 7448 C CA . THR B 1 326 ? 15.195 26.297 21.781 1 96.06 326 THR B CA 1
ATOM 7449 C C . THR B 1 326 ? 13.789 26.797 21.469 1 96.06 326 THR B C 1
ATOM 7451 O O . THR B 1 326 ? 13.562 28 21.344 1 96.06 326 THR B O 1
ATOM 7454 N N . TRP B 1 327 ? 12.805 25.906 21.328 1 97.38 327 TRP B N 1
ATOM 7455 C CA . TRP B 1 327 ? 11.445 26.297 21 1 97.38 327 TRP B CA 1
ATOM 7456 C C . TRP B 1 327 ? 10.766 26.969 22.188 1 97.38 327 TRP B C 1
ATOM 7458 O O . TRP B 1 327 ? 10.719 26.391 23.281 1 97.38 327 TRP B O 1
ATOM 7468 N N . ALA B 1 328 ? 10.242 28.203 21.984 1 98.25 328 ALA B N 1
ATOM 7469 C CA . ALA B 1 328 ? 9.531 28.953 23.016 1 98.25 328 ALA B CA 1
ATOM 7470 C C . ALA B 1 328 ? 10.289 28.906 24.344 1 98.25 328 ALA B C 1
ATOM 7472 O O . ALA B 1 328 ? 9.688 28.719 25.406 1 98.25 328 ALA B O 1
ATOM 7473 N N . ARG B 1 329 ? 11.555 29.109 24.281 1 97.19 329 ARG B N 1
ATOM 7474 C CA . ARG B 1 329 ? 12.461 28.781 25.375 1 97.19 329 ARG B CA 1
ATOM 7475 C C . ARG B 1 329 ? 12.234 29.703 26.578 1 97.19 329 ARG B C 1
ATOM 7477 O O . ARG B 1 329 ? 12.547 29.344 27.703 1 97.19 329 ARG B O 1
ATOM 7484 N N . GLU B 1 330 ? 11.68 30.891 26.469 1 97.5 330 GLU B N 1
ATOM 7485 C CA . GLU B 1 330 ? 11.445 31.797 27.578 1 97.5 330 GLU B CA 1
ATOM 7486 C C . GLU B 1 330 ? 9.961 31.844 27.953 1 97.5 330 GLU B C 1
ATOM 7488 O O . GLU B 1 330 ? 9.562 32.594 28.844 1 97.5 330 GLU B O 1
ATOM 7493 N N . ALA B 1 331 ? 9.203 31.047 27.359 1 98.5 331 ALA B N 1
ATOM 7494 C CA . ALA B 1 331 ? 7.758 31.109 27.562 1 98.5 331 ALA B CA 1
ATOM 7495 C C . ALA B 1 331 ? 7.316 30.094 28.625 1 98.5 331 ALA B C 1
ATOM 7497 O O . ALA B 1 331 ? 7.914 29.031 28.766 1 98.5 331 ALA B O 1
ATOM 7498 N N . TYR B 1 332 ? 6.332 30.484 29.453 1 98.62 332 TYR B N 1
ATOM 7499 C CA . TYR B 1 332 ? 5.488 29.5 30.141 1 98.62 332 TYR B CA 1
ATOM 7500 C C . TYR B 1 332 ? 4.57 28.797 29.141 1 98.62 332 TYR B C 1
ATOM 7502 O O . TYR B 1 332 ? 3.674 29.406 28.578 1 98.62 332 TYR B O 1
ATOM 7510 N N . VAL B 1 333 ? 4.762 27.484 28.922 1 98.69 333 VAL B N 1
ATOM 7511 C CA . VAL B 1 333 ? 4.07 26.781 27.844 1 98.69 333 VAL B CA 1
ATOM 7512 C C . VAL B 1 333 ? 2.924 25.953 28.422 1 98.69 333 VAL B C 1
ATOM 7514 O O . VAL B 1 333 ? 3.143 25.078 29.25 1 98.69 333 VAL B O 1
ATOM 7517 N N . ILE B 1 334 ? 1.705 26.25 28.016 1 98.75 334 ILE B N 1
ATOM 7518 C CA . ILE B 1 334 ? 0.502 25.484 28.297 1 98.75 334 ILE B CA 1
ATOM 7519 C C . ILE B 1 334 ? 0.151 24.609 27.094 1 98.75 334 ILE B C 1
ATOM 7521 O O . ILE B 1 334 ? -0.079 25.109 26 1 98.75 334 ILE B O 1
ATOM 7525 N N . VAL B 1 335 ? 0.106 23.281 27.266 1 98.44 335 VAL B N 1
ATOM 7526 C CA . VAL B 1 335 ? -0.18 22.375 26.156 1 98.44 335 VAL B CA 1
ATOM 7527 C C . VAL B 1 335 ? -1.493 21.641 26.406 1 98.44 335 VAL B C 1
ATOM 7529 O O . VAL B 1 335 ? -1.638 20.953 27.422 1 98.44 335 VAL B O 1
ATOM 7532 N N . ASN B 1 336 ? -2.426 21.844 25.547 1 98.25 336 ASN B N 1
ATOM 7533 C CA . ASN B 1 336 ? -3.656 21.062 25.531 1 98.25 336 ASN B CA 1
ATOM 7534 C C . ASN B 1 336 ? -3.594 19.953 24.484 1 98.25 336 ASN B C 1
ATOM 7536 O O . ASN B 1 336 ? -3.252 20.188 23.328 1 98.25 336 ASN B O 1
ATOM 7540 N N . ASP B 1 337 ? -3.83 18.766 24.875 1 97.25 337 ASP B N 1
ATOM 7541 C CA . ASP B 1 337 ? -3.998 17.625 23.969 1 97.25 337 ASP B CA 1
ATOM 7542 C C . ASP B 1 337 ? -4.953 16.594 24.562 1 97.25 337 ASP B C 1
ATOM 7544 O O . ASP B 1 337 ? -5.023 16.438 25.781 1 97.25 337 ASP B O 1
ATOM 7548 N N . ILE B 1 338 ? -5.684 15.984 23.734 1 97.06 338 ILE B N 1
ATOM 7549 C CA . ILE B 1 338 ? -6.629 14.977 24.203 1 97.06 338 ILE B CA 1
ATOM 7550 C C . ILE B 1 338 ? -5.879 13.688 24.531 1 97.06 338 ILE B C 1
ATOM 7552 O O . ILE B 1 338 ? -6.355 12.875 25.328 1 97.06 338 ILE B O 1
ATOM 7556 N N . ASP B 1 339 ? -4.746 13.414 23.906 1 95.81 339 ASP B N 1
ATOM 7557 C CA . ASP B 1 339 ? -3.904 12.242 24.094 1 95.81 339 ASP B CA 1
ATOM 7558 C C . ASP B 1 339 ? -2.865 12.477 25.188 1 95.81 339 ASP B C 1
ATOM 7560 O O . ASP B 1 339 ? -1.961 13.297 25.016 1 95.81 339 ASP B O 1
ATOM 7564 N N . PRO B 1 340 ? -2.896 11.75 26.266 1 95.56 340 PRO B N 1
ATOM 7565 C CA . PRO B 1 340 ? -1.946 11.984 27.359 1 95.56 340 PRO B CA 1
ATOM 7566 C C . PRO B 1 340 ? -0.506 11.664 26.969 1 95.56 340 PRO B C 1
ATOM 7568 O O . PRO B 1 340 ? 0.433 12.219 27.547 1 95.56 340 PRO B O 1
ATOM 7571 N N . GLU B 1 341 ? -0.299 10.781 25.969 1 95.31 341 GLU B N 1
ATOM 7572 C CA . GLU B 1 341 ? 1.051 10.43 25.547 1 95.31 341 GLU B CA 1
ATOM 7573 C C . GLU B 1 341 ? 1.746 11.617 24.891 1 95.31 341 GLU B C 1
ATOM 7575 O O . GLU B 1 341 ? 2.963 11.773 25 1 95.31 341 GLU B O 1
ATOM 7580 N N . GLU B 1 342 ? 0.975 12.469 24.203 1 96.06 342 GLU B N 1
ATOM 7581 C CA . GLU B 1 342 ? 1.528 13.672 23.578 1 96.06 342 GLU B CA 1
ATOM 7582 C C . GLU B 1 342 ? 2.041 14.648 24.625 1 96.06 342 GLU B C 1
ATOM 7584 O O . GLU B 1 342 ? 2.963 15.43 24.359 1 96.06 342 GLU B O 1
ATOM 7589 N N . LEU B 1 343 ? 1.474 14.641 25.781 1 96.88 343 LEU B N 1
ATOM 7590 C CA . LEU B 1 343 ? 1.841 15.562 26.859 1 96.88 343 LEU B CA 1
ATOM 7591 C C . LEU B 1 343 ? 3.117 15.102 27.547 1 96.88 343 LEU B C 1
ATOM 7593 O O . LEU B 1 343 ? 3.705 15.852 28.328 1 96.88 343 LEU B O 1
ATOM 7597 N N . LYS B 1 344 ? 3.605 13.875 27.188 1 96.12 344 LYS B N 1
ATOM 7598 C CA . LYS B 1 344 ? 4.805 13.305 27.797 1 96.12 344 LYS B CA 1
ATOM 7599 C C . LYS B 1 344 ? 6 13.406 26.844 1 96.12 344 LYS B C 1
ATOM 7601 O O . LYS B 1 344 ? 7.125 13.078 27.234 1 96.12 344 LYS B O 1
ATOM 7606 N N . LYS B 1 345 ? 5.781 13.805 25.703 1 94.38 345 LYS B N 1
ATOM 7607 C CA . LYS B 1 345 ? 6.793 13.859 24.656 1 94.38 345 LYS B CA 1
ATOM 7608 C C . LYS B 1 345 ? 8.047 14.594 25.141 1 94.38 345 LYS B C 1
ATOM 7610 O O . LYS B 1 345 ? 7.949 15.695 25.672 1 94.38 345 LYS B O 1
ATOM 7615 N N . PRO B 1 346 ? 9.242 14.031 24.922 1 95 346 PRO B N 1
ATOM 7616 C CA . PRO B 1 346 ? 10.477 14.641 25.422 1 95 346 PRO B CA 1
ATOM 7617 C C . PRO B 1 346 ? 10.891 15.875 24.609 1 95 346 PRO B C 1
ATOM 7619 O O . PRO B 1 346 ? 11.703 16.672 25.078 1 95 346 PRO B O 1
ATOM 7622 N N . SER B 1 347 ? 10.352 16.078 23.484 1 95 347 SER B N 1
ATOM 7623 C CA . SER B 1 347 ? 10.766 17.141 22.562 1 95 347 SER B CA 1
ATOM 7624 C C . SER B 1 347 ? 10.008 18.438 22.844 1 95 347 SER B C 1
ATOM 7626 O O . SER B 1 347 ? 10.188 19.422 22.125 1 95 347 SER B O 1
ATOM 7628 N N . VAL B 1 348 ? 9.117 18.469 23.891 1 95.56 348 VAL B N 1
ATOM 7629 C CA . VAL B 1 348 ? 8.32 19.656 24.188 1 95.56 348 VAL B CA 1
ATOM 7630 C C . VAL B 1 348 ? 8.344 19.922 25.688 1 95.56 348 VAL B C 1
ATOM 7632 O O . VAL B 1 348 ? 8.008 19.047 26.484 1 95.56 348 VAL B O 1
ATOM 7635 N N . HIS B 1 349 ? 8.852 21.094 26.094 1 96.31 349 HIS B N 1
ATOM 7636 C CA . HIS B 1 349 ? 8.695 21.484 27.5 1 96.31 349 HIS B CA 1
ATOM 7637 C C . HIS B 1 349 ? 7.305 22.062 27.75 1 96.31 349 HIS B C 1
ATOM 7639 O O . HIS B 1 349 ? 6.871 22.969 27.047 1 96.31 349 HIS B O 1
ATOM 7645 N N . ALA B 1 350 ? 6.578 21.516 28.594 1 97.5 350 ALA B N 1
ATOM 7646 C CA . ALA B 1 350 ? 5.242 21.953 28.984 1 97.5 350 ALA B CA 1
ATOM 7647 C C . ALA B 1 350 ? 5.184 22.297 30.469 1 97.5 350 ALA B C 1
ATOM 7649 O O . ALA B 1 350 ? 5.402 21.422 31.312 1 97.5 350 ALA B O 1
ATOM 7650 N N . ASP B 1 351 ? 4.93 23.547 30.766 1 98.19 351 ASP B N 1
ATOM 7651 C CA . ASP B 1 351 ? 4.832 23.984 32.156 1 98.19 351 ASP B CA 1
ATOM 7652 C C . ASP B 1 351 ? 3.463 23.656 32.75 1 98.19 351 ASP B C 1
ATOM 7654 O O . ASP B 1 351 ? 3.34 23.406 33.938 1 98.19 351 ASP B O 1
ATOM 7658 N N . MET B 1 352 ? 2.451 23.719 31.969 1 98 352 MET B N 1
ATOM 7659 C CA . MET B 1 352 ? 1.087 23.328 32.312 1 98 352 MET B CA 1
ATOM 7660 C C . MET B 1 352 ? 0.51 22.391 31.266 1 98 352 MET B C 1
ATOM 7662 O O . MET B 1 352 ? 0.421 22.734 30.078 1 98 352 MET B O 1
ATOM 7666 N N . LYS B 1 353 ? 0.211 21.188 31.609 1 96.38 353 LYS B N 1
ATOM 7667 C CA . LYS B 1 353 ? -0.354 20.172 30.75 1 96.38 353 LYS B CA 1
ATOM 7668 C C . LYS B 1 353 ? -1.859 20.031 30.953 1 96.38 353 LYS B C 1
ATOM 7670 O O . LYS B 1 353 ? -2.316 19.797 32.062 1 96.38 353 LYS B O 1
ATOM 7675 N N . ILE B 1 354 ? -2.627 20.188 29.922 1 97.38 354 ILE B N 1
ATOM 7676 C CA . ILE B 1 354 ? -4.082 20.078 29.984 1 97.38 354 ILE B CA 1
ATOM 7677 C C . ILE B 1 354 ? -4.551 18.938 29.094 1 97.38 354 ILE B C 1
ATOM 7679 O O . ILE B 1 354 ? -4.691 19.094 27.875 1 97.38 354 ILE B O 1
ATOM 7683 N N . GLN B 1 355 ? -4.801 17.781 29.719 1 97.06 355 GLN B N 1
ATOM 7684 C CA . GLN B 1 355 ? -5.414 16.688 28.969 1 97.06 355 GLN B CA 1
ATOM 7685 C C . GLN B 1 355 ? -6.922 16.906 28.828 1 97.06 355 GLN B C 1
ATOM 7687 O O . GLN B 1 355 ? -7.672 16.688 29.781 1 97.06 355 GLN B O 1
ATOM 7692 N N . ALA B 1 356 ? -7.375 17.312 27.672 1 97.19 356 ALA B N 1
ATOM 7693 C CA . ALA B 1 356 ? -8.797 17.578 27.453 1 97.19 356 ALA B CA 1
ATOM 7694 C C . ALA B 1 356 ? -9.109 17.641 25.953 1 97.19 356 ALA B C 1
ATOM 7696 O O . ALA B 1 356 ? -8.227 17.891 25.141 1 97.19 356 ALA B O 1
ATOM 7697 N N . ASP B 1 357 ? -10.344 17.344 25.703 1 96.56 357 ASP B N 1
ATOM 7698 C CA . ASP B 1 357 ? -10.875 17.734 24.406 1 96.56 357 ASP B CA 1
ATOM 7699 C C . ASP B 1 357 ? -10.828 19.25 24.219 1 96.56 357 ASP B C 1
ATOM 7701 O O . ASP B 1 357 ? -11.25 20 25.094 1 96.56 357 ASP B O 1
ATOM 7705 N N . VAL B 1 358 ? -10.297 19.672 23.109 1 97.94 358 VAL B N 1
ATOM 7706 C CA . VAL B 1 358 ? -10.039 21.094 22.891 1 97.94 358 VAL B CA 1
ATOM 7707 C C . VAL B 1 358 ? -11.359 21.859 22.906 1 97.94 358 VAL B C 1
ATOM 7709 O O . VAL B 1 358 ? -11.406 23 23.375 1 97.94 358 VAL B O 1
ATOM 7712 N N . LYS B 1 359 ? -12.445 21.281 22.375 1 97.38 359 LYS B N 1
ATOM 7713 C CA . LYS B 1 359 ? -13.75 21.938 22.391 1 97.38 359 LYS B CA 1
ATOM 7714 C C . LYS B 1 359 ? -14.242 22.125 23.828 1 97.38 359 LYS B C 1
ATOM 7716 O O . LYS B 1 359 ? -14.805 23.172 24.156 1 97.38 359 LYS B O 1
ATOM 7721 N N . VAL B 1 360 ? -14.047 21.125 24.625 1 97.5 360 VAL B N 1
ATOM 7722 C CA . VAL B 1 360 ? -14.461 21.188 26.031 1 97.5 360 VAL B CA 1
ATOM 7723 C C . VAL B 1 360 ? -13.672 22.266 26.75 1 97.5 360 VAL B C 1
ATOM 7725 O O . VAL B 1 360 ? -14.234 23.062 27.516 1 97.5 360 VAL B O 1
ATOM 7728 N N . LEU B 1 361 ? -12.391 22.297 26.547 1 98.31 361 LEU B N 1
ATOM 7729 C CA . LEU B 1 361 ? -11.547 23.312 27.156 1 98.31 361 LEU B CA 1
ATOM 7730 C C . LEU B 1 361 ? -11.969 24.703 26.719 1 98.31 361 LEU B C 1
ATOM 7732 O O . LEU B 1 361 ? -12.133 25.609 27.547 1 98.31 361 LEU B O 1
ATOM 7736 N N . LEU B 1 362 ? -12.133 24.906 25.406 1 98.56 362 LEU B N 1
ATOM 7737 C CA . LEU B 1 362 ? -12.477 26.219 24.859 1 98.56 362 LEU B CA 1
ATOM 7738 C C . LEU B 1 362 ? -13.844 26.672 25.359 1 98.56 362 LEU B C 1
ATOM 7740 O O . LEU B 1 362 ? -14.062 27.875 25.578 1 98.56 362 LEU B O 1
ATOM 7744 N N . THR B 1 363 ? -14.711 25.75 25.531 1 97.94 363 THR B N 1
ATOM 7745 C CA . THR B 1 363 ? -16.031 26.062 26.078 1 97.94 363 THR B CA 1
ATOM 7746 C C . THR B 1 363 ? -15.906 26.578 27.516 1 97.94 363 THR B C 1
ATOM 7748 O O . THR B 1 363 ? -16.547 27.562 27.875 1 97.94 363 THR B O 1
ATOM 7751 N N . ALA B 1 364 ? -15.094 25.891 28.281 1 98.12 364 ALA B N 1
ATOM 7752 C CA . ALA B 1 364 ? -14.875 26.328 29.656 1 98.12 364 ALA B CA 1
ATOM 7753 C C . ALA B 1 364 ? -14.242 27.719 29.703 1 98.12 364 ALA B C 1
ATOM 7755 O O . ALA B 1 364 ? -14.625 28.547 30.547 1 98.12 364 ALA B O 1
ATOM 7756 N N . LEU B 1 365 ? -13.273 27.953 28.906 1 98.62 365 LEU B N 1
ATOM 7757 C CA . LEU B 1 365 ? -12.648 29.281 28.828 1 98.62 365 LEU B CA 1
ATOM 7758 C C . LEU B 1 365 ? -13.672 30.344 28.438 1 98.62 365 LEU B C 1
ATOM 7760 O O . LEU B 1 365 ? -13.711 31.422 29.047 1 98.62 365 LEU B O 1
ATOM 7764 N N . ASP B 1 366 ? -14.484 30.062 27.406 1 98.19 366 ASP B N 1
ATOM 7765 C CA . ASP B 1 366 ? -15.492 31 26.906 1 98.19 366 ASP B CA 1
ATOM 7766 C C . ASP B 1 366 ? -16.469 31.391 28 1 98.19 366 ASP B C 1
ATOM 7768 O O . ASP B 1 366 ? -16.812 32.562 28.141 1 98.19 366 ASP B O 1
ATOM 7772 N N . GLU B 1 367 ? -16.875 30.422 28.734 1 97.44 367 GLU B N 1
ATOM 7773 C CA . GLU B 1 367 ? -17.828 30.656 29.812 1 97.44 367 GLU B CA 1
ATOM 7774 C C . GLU B 1 367 ? -17.234 31.578 30.875 1 97.44 367 GLU B C 1
ATOM 7776 O O . GLU B 1 367 ? -17.906 32.5 31.344 1 97.44 367 GLU B O 1
ATOM 7781 N N . LEU B 1 368 ? -16.047 31.328 31.281 1 98 368 LEU B N 1
ATOM 7782 C CA . LEU B 1 368 ? -15.406 32.156 32.312 1 98 368 LEU B CA 1
ATOM 7783 C C . LEU B 1 368 ? -15.141 33.562 31.781 1 98 368 LEU B C 1
ATOM 7785 O O . LEU B 1 368 ? -15.258 34.531 32.531 1 98 368 LEU B O 1
ATOM 7789 N N . LEU B 1 369 ? -14.727 33.656 30.547 1 98.25 369 LEU B N 1
ATOM 7790 C CA . LEU B 1 369 ? -14.469 34.938 29.922 1 98.25 369 LEU B CA 1
ATOM 7791 C C . LEU B 1 369 ? -15.719 35.812 29.922 1 98.25 369 LEU B C 1
ATOM 7793 O O . LEU B 1 369 ? -15.641 37.031 30.109 1 98.25 369 LEU B O 1
ATOM 7797 N N . ASP B 1 370 ? -16.828 35.156 29.75 1 97.06 370 ASP B N 1
ATOM 7798 C CA . ASP B 1 370 ? -18.109 35.875 29.75 1 97.06 370 ASP B CA 1
ATOM 7799 C C . ASP B 1 370 ? -18.547 36.219 31.172 1 97.06 370 ASP B C 1
ATOM 7801 O O . ASP B 1 370 ? -18.906 37.375 31.453 1 97.06 370 ASP B O 1
ATOM 7805 N N . SER B 1 371 ? -18.469 35.312 32.062 1 96.62 371 SER B N 1
ATOM 7806 C CA . SER B 1 371 ? -19.125 35.438 33.375 1 96.62 371 SER B CA 1
ATOM 7807 C C . SER B 1 371 ? -18.25 36.188 34.344 1 96.62 371 SER B C 1
ATOM 7809 O O . SER B 1 371 ? -18.703 37.125 35 1 96.62 371 SER B O 1
ATOM 7811 N N . GLU B 1 372 ? -17.047 35.812 34.406 1 96 372 GLU B N 1
ATOM 7812 C CA . GLU B 1 372 ? -16.188 36.344 35.469 1 96 372 GLU B CA 1
ATOM 7813 C C . GLU B 1 372 ? -15.383 37.531 34.938 1 96 372 GLU B C 1
ATOM 7815 O O . GLU B 1 372 ? -15.234 38.531 35.656 1 96 372 GLU B O 1
ATOM 7820 N N . TYR B 1 373 ? -14.992 37.469 33.75 1 96.25 373 TYR B N 1
ATOM 7821 C CA . TYR B 1 373 ? -14.062 38.469 33.281 1 96.25 373 TYR B CA 1
ATOM 7822 C C . TYR B 1 373 ? -14.789 39.5 32.406 1 96.25 373 TYR B C 1
ATOM 7824 O O . TYR B 1 373 ? -14.266 40.594 32.156 1 96.25 373 TYR B O 1
ATOM 7832 N N . LYS B 1 374 ? -15.969 39.188 31.875 1 96.62 374 LYS B N 1
ATOM 7833 C CA . LYS B 1 374 ? -16.781 40.062 31.016 1 96.62 374 LYS B CA 1
ATOM 7834 C C . LYS B 1 374 ? -15.984 40.531 29.812 1 96.62 374 LYS B C 1
ATOM 7836 O O . LYS B 1 374 ? -16.016 41.719 29.484 1 96.62 374 LYS B O 1
ATOM 7841 N N . ALA B 1 375 ? -15.188 39.625 29.328 1 95.88 375 ALA B N 1
ATOM 7842 C CA . ALA B 1 375 ? -14.344 39.938 28.172 1 95.88 375 ALA B CA 1
ATOM 7843 C C . ALA B 1 375 ? -15.156 39.906 26.875 1 95.88 375 ALA B C 1
ATOM 7845 O O . ALA B 1 375 ? -16.109 39.125 26.734 1 95.88 375 ALA B O 1
ATOM 7846 N N . SER B 1 376 ? -14.781 40.812 25.922 1 94.06 376 SER B N 1
ATOM 7847 C CA . SER B 1 376 ? -15.422 40.906 24.609 1 94.06 376 SER B CA 1
ATOM 7848 C C . SER B 1 376 ? -14.414 41.344 23.547 1 94.06 376 SER B C 1
ATOM 7850 O O . SER B 1 376 ? -13.25 41.594 23.844 1 94.06 376 SER B O 1
ATOM 7852 N N . LEU B 1 377 ? -14.906 41.312 22.344 1 90.31 377 LEU B N 1
ATOM 7853 C CA . LEU B 1 377 ? -14.062 41.781 21.234 1 90.31 377 LEU B CA 1
ATOM 7854 C C . LEU B 1 377 ? -13.57 43.188 21.484 1 90.31 377 LEU B C 1
ATOM 7856 O O . LEU B 1 377 ? -12.422 43.531 21.156 1 90.31 377 LEU B O 1
ATOM 7860 N N . LYS B 1 378 ? -14.312 44.031 22.016 1 92.88 378 LYS B N 1
ATOM 7861 C CA . LYS B 1 378 ? -14 45.438 22.234 1 92.88 378 LYS B CA 1
ATOM 7862 C C . LYS B 1 378 ? -13.125 45.625 23.469 1 92.88 378 LYS B C 1
ATOM 7864 O O . LYS B 1 378 ? -12.383 46.594 23.578 1 92.88 378 LYS B O 1
ATOM 7869 N N . GLN B 1 379 ? -13.359 44.75 24.391 1 96 379 GLN B N 1
ATOM 7870 C CA . GLN B 1 379 ? -12.594 44.75 25.641 1 96 379 GLN B CA 1
ATOM 7871 C C . GLN B 1 379 ? -12.07 43.375 25.969 1 96 379 GLN B C 1
ATOM 7873 O O . GLN B 1 379 ? -12.57 42.719 26.891 1 96 379 GLN B O 1
ATOM 7878 N N . PRO B 1 380 ? -11.023 43 25.281 1 97.56 380 PRO B N 1
ATOM 7879 C CA . PRO B 1 380 ? -10.484 41.656 25.516 1 97.56 380 PRO B CA 1
ATOM 7880 C C . PRO B 1 380 ? -9.773 41.5 26.859 1 97.56 380 PRO B C 1
ATOM 7882 O O . PRO B 1 380 ? -9.5 42.5 27.516 1 97.56 380 PRO B O 1
ATOM 7885 N N . LEU B 1 381 ? -9.594 40.25 27.25 1 97.94 381 LEU B N 1
ATOM 7886 C CA . LEU B 1 381 ? -8.93 39.969 28.516 1 97.94 381 LEU B CA 1
ATOM 7887 C C . LEU B 1 381 ? -7.523 40.562 28.547 1 97.94 381 LEU B C 1
ATOM 7889 O O . LEU B 1 381 ? -7.109 41.125 29.547 1 97.94 381 LEU B O 1
ATOM 7893 N N . PHE B 1 382 ? -6.781 40.312 27.453 1 96.25 382 PHE B N 1
ATOM 7894 C CA . PHE B 1 382 ? -5.402 40.781 27.312 1 96.25 382 PHE B CA 1
ATOM 7895 C C . PHE B 1 382 ? -5.363 42.219 26.859 1 96.25 382 PHE B C 1
ATOM 7897 O O . PHE B 1 382 ? -6.098 42.625 25.953 1 96.25 382 PHE B O 1
ATOM 7904 N N . SER B 1 383 ? -4.484 43.125 27.406 1 90.19 383 SER B N 1
ATOM 7905 C CA . SER B 1 383 ? -4.488 44.562 27.219 1 90.19 383 SER B CA 1
ATOM 7906 C C . SER B 1 383 ? -3.479 45 26.156 1 90.19 383 SER B C 1
ATOM 7908 O O . SER B 1 383 ? -3.059 46.156 26.125 1 90.19 383 SER B O 1
ATOM 7910 N N . GLY B 1 384 ? -2.99 44.031 25.359 1 90.12 384 GLY B N 1
ATOM 7911 C CA . GLY B 1 384 ? -2.1 44.344 24.266 1 90.12 384 GLY B CA 1
ATOM 7912 C C . GLY B 1 384 ? -0.638 44.094 24.578 1 90.12 384 GLY B C 1
ATOM 7913 O O . GLY B 1 384 ? 0.186 43.969 23.672 1 90.12 384 GLY B O 1
ATOM 7914 N N . GLY B 1 385 ? -0.262 44.188 25.875 1 93.31 385 GLY B N 1
ATOM 7915 C CA . GLY B 1 385 ? 1.066 43.812 26.344 1 93.31 385 GLY B CA 1
ATOM 7916 C C . GLY B 1 385 ? 2.148 44.75 25.844 1 93.31 385 GLY B C 1
ATOM 7917 O O . GLY B 1 385 ? 1.853 45.812 25.25 1 93.31 385 GLY B O 1
ATOM 7918 N N . LYS B 1 386 ? 3.438 44.438 26.125 1 95.75 386 LYS B N 1
ATOM 7919 C CA . LYS B 1 386 ? 4.602 45.219 25.703 1 95.75 386 LYS B CA 1
ATOM 7920 C C . LYS B 1 386 ? 5.414 44.469 24.656 1 95.75 386 LYS B C 1
ATOM 7922 O O . LYS B 1 386 ? 5.852 43.344 24.891 1 95.75 386 LYS B O 1
ATOM 7927 N N . GLY B 1 387 ? 5.551 45.094 23.5 1 96.56 387 GLY B N 1
ATOM 7928 C CA . GLY B 1 387 ? 6.309 44.5 22.391 1 96.56 387 GLY B CA 1
ATOM 7929 C C . GLY B 1 387 ? 7.613 45.25 22.125 1 96.56 387 GLY B C 1
ATOM 7930 O O . GLY B 1 387 ? 8.328 45.625 23.062 1 96.56 387 GLY B O 1
ATOM 7931 N N . LEU B 1 388 ? 7.945 45.281 20.875 1 96.62 388 LEU B N 1
ATOM 7932 C CA . LEU B 1 388 ? 9.164 45.969 20.438 1 96.62 388 LEU B CA 1
ATOM 7933 C C . LEU B 1 388 ? 8.992 47.469 20.484 1 96.62 388 LEU B C 1
ATOM 7935 O O . LEU B 1 388 ? 7.926 48 20.141 1 96.62 388 LEU B O 1
ATOM 7939 N N . ASP B 1 389 ? 10.086 48.125 20.953 1 93.12 389 ASP B N 1
ATOM 7940 C CA . ASP B 1 389 ? 10.141 49.594 20.953 1 93.12 389 ASP B CA 1
ATOM 7941 C C . ASP B 1 389 ? 8.93 50.188 21.672 1 93.12 389 ASP B C 1
ATOM 7943 O O . ASP B 1 389 ? 8.617 49.781 22.812 1 93.12 389 ASP B O 1
ATOM 7947 N N . SER B 1 390 ? 8.133 51.062 21.031 1 94.38 390 SER B N 1
ATOM 7948 C CA . SER B 1 390 ? 6.977 51.719 21.641 1 94.38 390 SER B CA 1
ATOM 7949 C C . SER B 1 390 ? 5.68 51.031 21.234 1 94.38 390 SER B C 1
ATOM 7951 O O . SER B 1 390 ? 4.59 51.5 21.562 1 94.38 390 SER B O 1
ATOM 7953 N N . MET B 1 391 ? 5.863 49.812 20.609 1 97.25 391 MET B N 1
ATOM 7954 C CA . MET B 1 391 ? 4.684 49.094 20.172 1 97.25 391 MET B CA 1
ATOM 7955 C C . MET B 1 391 ? 4.188 48.156 21.266 1 97.25 391 MET B C 1
ATOM 7957 O O . MET B 1 391 ? 4.977 47.656 22.078 1 97.25 391 MET B O 1
ATOM 7961 N N . THR B 1 392 ? 2.824 47.969 21.234 1 97.69 392 THR B N 1
ATOM 7962 C CA . THR B 1 392 ? 2.283 46.875 22 1 97.69 392 THR B CA 1
ATOM 7963 C C . THR B 1 392 ? 2.693 45.531 21.406 1 97.69 392 THR B C 1
ATOM 7965 O O . THR B 1 392 ? 3.246 45.469 20.297 1 97.69 392 THR B O 1
ATOM 7968 N N . TRP B 1 393 ? 2.498 44.469 22.141 1 98.38 393 TRP B N 1
ATOM 7969 C CA . TRP B 1 393 ? 2.775 43.125 21.656 1 98.38 393 TRP B CA 1
ATOM 7970 C C . TRP B 1 393 ? 1.958 42.812 20.406 1 98.38 393 TRP B C 1
ATOM 7972 O O . TRP B 1 393 ? 2.494 42.344 19.406 1 98.38 393 TRP B O 1
ATOM 7982 N N . ASN B 1 394 ? 0.636 43.156 20.422 1 98 394 ASN B N 1
ATOM 7983 C CA . ASN B 1 394 ? -0.229 42.938 19.266 1 98 394 ASN B CA 1
ATOM 7984 C C . ASN B 1 394 ? 0.255 43.719 18.047 1 98 394 ASN B C 1
ATOM 7986 O O . ASN B 1 394 ? 0.239 43.219 16.922 1 98 394 ASN B O 1
ATOM 7990 N N . GLU B 1 395 ? 0.66 44.938 18.297 1 97.94 395 GLU B N 1
ATOM 7991 C CA . GLU B 1 395 ? 1.17 45.781 17.203 1 97.94 395 GLU B CA 1
ATOM 7992 C C . GLU B 1 395 ? 2.473 45.219 16.641 1 97.94 395 GLU B C 1
ATOM 7994 O O . GLU B 1 395 ? 2.709 45.281 15.438 1 97.94 395 GLU B O 1
ATOM 7999 N N . THR B 1 396 ? 3.324 44.688 17.531 1 98.56 396 THR B N 1
ATOM 8000 C CA . THR B 1 396 ? 4.582 44.094 17.109 1 98.56 396 THR B CA 1
ATOM 8001 C C . THR B 1 396 ? 4.328 42.906 16.203 1 98.56 396 THR B C 1
ATOM 8003 O O . THR B 1 396 ? 4.965 42.75 15.148 1 98.56 396 THR B O 1
ATOM 8006 N N . CYS B 1 397 ? 3.377 42.062 16.594 1 98.44 397 CYS B N 1
ATOM 8007 C CA . CYS B 1 397 ? 3.033 40.906 15.805 1 98.44 397 CYS B CA 1
ATOM 8008 C C . CYS B 1 397 ? 2.488 41.312 14.438 1 98.44 397 CYS B C 1
ATOM 8010 O O . CYS B 1 397 ? 2.842 40.688 13.422 1 98.44 397 CYS B O 1
ATOM 8012 N N . ARG B 1 398 ? 1.638 42.281 14.391 1 97.44 398 ARG B N 1
ATOM 8013 C CA . ARG B 1 398 ? 1.104 42.781 13.125 1 97.44 398 ARG B CA 1
ATOM 8014 C C . ARG B 1 398 ? 2.213 43.375 12.258 1 97.44 398 ARG B C 1
ATOM 8016 O O . ARG B 1 398 ? 2.191 43.188 11.031 1 97.44 398 ARG B O 1
ATOM 8023 N N . MET B 1 399 ? 3.121 44.062 12.898 1 98 399 MET B N 1
ATOM 8024 C CA . MET B 1 399 ? 4.25 44.656 12.172 1 98 399 MET B CA 1
ATOM 8025 C C . MET B 1 399 ? 5.098 43.562 11.523 1 98 399 MET B C 1
ATOM 8027 O O . MET B 1 399 ? 5.484 43.688 10.359 1 98 399 MET B O 1
ATOM 8031 N N . TRP B 1 400 ? 5.402 42.438 12.219 1 98.44 400 TRP B N 1
ATOM 8032 C CA . TRP B 1 400 ? 6.188 41.344 11.664 1 98.44 400 TRP B CA 1
ATOM 8033 C C . TRP B 1 400 ? 5.496 40.75 10.445 1 98.44 400 TRP B C 1
ATOM 8035 O O . TRP B 1 400 ? 6.145 40.438 9.445 1 98.44 400 TRP B O 1
ATOM 8045 N N . LYS B 1 401 ? 4.191 40.594 10.586 1 97.38 401 LYS B N 1
ATOM 8046 C CA . LYS B 1 401 ? 3.414 40 9.484 1 97.38 401 LYS B CA 1
ATOM 8047 C C . LYS B 1 401 ? 3.545 40.875 8.227 1 97.38 401 LYS B C 1
ATOM 8049 O O . LYS B 1 401 ? 3.701 40.312 7.125 1 97.38 401 LYS B O 1
ATOM 8054 N N . LYS B 1 402 ? 3.439 42.125 8.352 1 97 402 LYS B N 1
ATOM 8055 C CA . LYS B 1 402 ? 3.51 43.031 7.23 1 97 402 LYS B CA 1
ATOM 8056 C C . LYS B 1 402 ? 4.934 43.156 6.695 1 97 402 LYS B C 1
ATOM 8058 O O . LYS B 1 402 ? 5.145 43.188 5.48 1 97 402 LYS B O 1
ATOM 8063 N N . LYS B 1 403 ? 5.875 43.188 7.559 1 97.62 403 LYS B N 1
ATOM 8064 C CA . LYS B 1 403 ? 7.27 43.469 7.215 1 97.62 403 LYS B CA 1
ATOM 8065 C C . LYS B 1 403 ? 7.93 42.25 6.566 1 97.62 403 LYS B C 1
ATOM 8067 O O . LYS B 1 403 ? 8.805 42.406 5.707 1 97.62 403 LYS B O 1
ATOM 8072 N N . TYR B 1 404 ? 7.555 41.094 6.957 1 97.38 404 TYR B N 1
ATOM 8073 C CA . TYR B 1 404 ? 8.227 39.875 6.48 1 97.38 404 TYR B CA 1
ATOM 8074 C C . TYR B 1 404 ? 7.254 38.969 5.77 1 97.38 404 TYR B C 1
ATOM 8076 O O . TYR B 1 404 ? 7.09 37.781 6.16 1 97.38 404 TYR B O 1
ATOM 8084 N N . PRO B 1 405 ? 6.707 39.406 4.672 1 96.12 405 PRO B N 1
ATOM 8085 C CA . PRO B 1 405 ? 5.832 38.5 3.912 1 96.12 405 PRO B CA 1
ATOM 8086 C C . PRO B 1 405 ? 6.594 37.344 3.271 1 96.12 405 PRO B C 1
ATOM 8088 O O . PRO B 1 405 ? 7.785 37.469 2.973 1 96.12 405 PRO B O 1
ATOM 8091 N N . VAL B 1 406 ? 5.906 36.25 3.115 1 96.44 406 VAL B N 1
ATOM 8092 C CA . VAL B 1 406 ? 6.508 35.062 2.5 1 96.44 406 VAL B CA 1
ATOM 8093 C C . VAL B 1 406 ? 6.777 35.344 1.021 1 96.44 406 VAL B C 1
ATOM 8095 O O . VAL B 1 406 ? 7.855 35 0.511 1 96.44 406 VAL B O 1
ATOM 8098 N N . VAL B 1 407 ? 5.777 35.844 0.291 1 97.44 407 VAL B N 1
ATOM 8099 C CA . VAL B 1 407 ? 5.926 36.156 -1.124 1 97.44 407 VAL B CA 1
ATOM 8100 C C . VAL B 1 407 ? 6.551 37.531 -1.278 1 97.44 407 VAL B C 1
ATOM 8102 O O . VAL B 1 407 ? 6.016 38.531 -0.771 1 97.44 407 VAL B O 1
ATOM 8105 N N . LEU B 1 408 ? 7.656 37.688 -1.888 1 97 408 LEU B N 1
ATOM 8106 C CA . LEU B 1 408 ? 8.43 38.906 -2.041 1 97 408 LEU B CA 1
ATOM 8107 C C . LEU B 1 408 ? 8.383 39.406 -3.482 1 97 408 LEU B C 1
ATOM 8109 O O . LEU B 1 408 ? 8.055 38.625 -4.395 1 97 408 LEU B O 1
ATOM 8113 N N . PRO B 1 409 ? 8.734 40.656 -3.709 1 96.12 409 PRO B N 1
ATOM 8114 C CA . PRO B 1 409 ? 8.758 41.188 -5.07 1 96.12 409 PRO B CA 1
ATOM 8115 C C . PRO B 1 409 ? 9.68 40.406 -6 1 96.12 409 PRO B C 1
ATOM 8117 O O . PRO B 1 409 ? 9.398 40.281 -7.195 1 96.12 409 PRO B O 1
ATOM 8120 N N . LYS B 1 410 ? 10.711 39.812 -5.445 1 95.38 410 LYS B N 1
ATOM 8121 C CA . LYS B 1 410 ? 11.664 39.062 -6.266 1 95.38 410 LYS B CA 1
ATOM 8122 C C . LYS B 1 410 ? 11 37.875 -6.926 1 95.38 410 LYS B C 1
ATOM 8124 O O . LYS B 1 410 ? 11.422 37.406 -7.996 1 95.38 410 LYS B O 1
ATOM 8129 N N . HIS B 1 411 ? 10.008 37.312 -6.344 1 96.62 411 HIS B N 1
ATOM 8130 C CA . HIS B 1 411 ? 9.312 36.156 -6.887 1 96.62 411 HIS B CA 1
ATOM 8131 C C . HIS B 1 411 ? 8.516 36.531 -8.133 1 96.62 411 HIS B C 1
ATOM 8133 O O . HIS B 1 411 ? 8.086 35.656 -8.891 1 96.62 411 HIS B O 1
ATOM 8139 N N . TYR B 1 412 ? 8.289 37.812 -8.375 1 95.75 412 TYR B N 1
ATOM 8140 C CA . TYR B 1 412 ? 7.535 38.312 -9.531 1 95.75 412 TYR B CA 1
ATOM 8141 C C . TYR B 1 412 ? 8.469 38.844 -10.602 1 95.75 412 TYR B C 1
ATOM 8143 O O . TYR B 1 412 ? 8.016 39.344 -11.648 1 95.75 412 TYR B O 1
ATOM 8151 N N . ARG B 1 413 ? 9.789 38.781 -10.43 1 92.56 413 ARG B N 1
ATOM 8152 C CA . ARG B 1 413 ? 10.75 39.438 -11.32 1 92.56 413 ARG B CA 1
ATOM 8153 C C . ARG B 1 413 ? 11.078 38.562 -12.516 1 92.56 413 ARG B C 1
ATOM 8155 O O . ARG B 1 413 ? 11.641 39.031 -13.508 1 92.56 413 ARG B O 1
ATOM 8162 N N . SER B 1 414 ? 10.688 37.281 -12.383 1 86.19 414 SER B N 1
ATOM 8163 C CA . SER B 1 414 ? 10.984 36.406 -13.516 1 86.19 414 SER B CA 1
ATOM 8164 C C . SER B 1 414 ? 10.445 37 -14.82 1 86.19 414 SER B C 1
ATOM 8166 O O . SER B 1 414 ? 9.312 37.469 -14.867 1 86.19 414 SER B O 1
ATOM 8168 N N . GLY B 1 415 ? 11.336 37.062 -15.852 1 81.69 415 GLY B N 1
ATOM 8169 C CA . GLY B 1 415 ? 10.992 37.656 -17.141 1 81.69 415 GLY B CA 1
ATOM 8170 C C . GLY B 1 415 ? 10.07 36.781 -17.969 1 81.69 415 GLY B C 1
ATOM 8171 O O . GLY B 1 415 ? 9.656 35.719 -17.531 1 81.69 415 GLY B O 1
ATOM 8172 N N . GLU B 1 416 ? 9.766 37.281 -19.109 1 85.56 416 GLU B N 1
ATOM 8173 C CA . GLU B 1 416 ? 8.82 36.625 -20.016 1 85.56 416 GLU B CA 1
ATOM 8174 C C . GLU B 1 416 ? 9.43 35.375 -20.641 1 85.56 416 GLU B C 1
ATOM 8176 O O . GLU B 1 416 ? 8.719 34.562 -21.203 1 85.56 416 GLU B O 1
ATOM 8181 N N . ASP B 1 417 ? 10.664 35.156 -20.453 1 87.62 417 ASP B N 1
ATOM 8182 C CA . ASP B 1 417 ? 11.312 34 -21.031 1 87.62 417 ASP B CA 1
ATOM 8183 C C . ASP B 1 417 ? 11.711 33 -19.938 1 87.62 417 ASP B C 1
ATOM 8185 O O . ASP B 1 417 ? 12.398 32 -20.219 1 87.62 417 ASP B O 1
ATOM 8189 N N . GLU B 1 418 ? 11.297 33.281 -18.797 1 92.12 418 GLU B N 1
ATOM 8190 C CA . GLU B 1 418 ? 11.602 32.375 -17.672 1 92.12 418 GLU B CA 1
ATOM 8191 C C . GLU B 1 418 ? 10.336 31.703 -17.141 1 92.12 418 GLU B C 1
ATOM 8193 O O . GLU B 1 418 ? 9.242 32.25 -17.25 1 92.12 418 GLU B O 1
ATOM 8198 N N . GLU B 1 419 ? 10.562 30.516 -16.672 1 95.56 419 GLU B N 1
ATOM 8199 C CA . GLU B 1 419 ? 9.43 29.812 -16.094 1 95.56 419 GLU B CA 1
ATOM 8200 C C . GLU B 1 419 ? 8.836 30.578 -14.914 1 95.56 419 GLU B C 1
ATOM 8202 O O . GLU B 1 419 ? 9.508 31.422 -14.312 1 95.56 419 GLU B O 1
ATOM 8207 N N . ALA B 1 420 ? 7.586 30.375 -14.617 1 97.94 420 ALA B N 1
ATOM 8208 C CA . ALA B 1 420 ? 6.902 31.047 -13.516 1 97.94 420 ALA B CA 1
ATOM 8209 C C . ALA B 1 420 ? 7.531 30.672 -12.18 1 97.94 420 ALA B C 1
ATOM 8211 O O . ALA B 1 420 ? 8.25 29.672 -12.07 1 97.94 420 ALA B O 1
ATOM 8212 N N . ASN B 1 421 ? 7.418 31.609 -11.25 1 98.12 421 ASN B N 1
ATOM 8213 C CA . ASN B 1 421 ? 7.84 31.328 -9.883 1 98.12 421 ASN B CA 1
ATOM 8214 C C . ASN B 1 421 ? 6.715 30.703 -9.062 1 98.12 421 ASN B C 1
ATOM 8216 O O . ASN B 1 421 ? 5.586 31.188 -9.078 1 98.12 421 ASN B O 1
ATOM 8220 N N . VAL B 1 422 ? 7.004 29.656 -8.422 1 98.31 422 VAL B N 1
ATOM 8221 C CA . VAL B 1 422 ? 5.984 28.875 -7.727 1 98.31 422 VAL B CA 1
ATOM 8222 C C . VAL B 1 422 ? 5.344 29.719 -6.629 1 98.31 422 VAL B C 1
ATOM 8224 O O . VAL B 1 422 ? 4.156 29.578 -6.34 1 98.31 422 VAL B O 1
ATOM 8227 N N . TYR B 1 423 ? 6.086 30.641 -5.883 1 98.12 423 TYR B N 1
ATOM 8228 C CA . TYR B 1 423 ? 5.516 31.516 -4.867 1 98.12 423 TYR B CA 1
ATOM 8229 C C . TYR B 1 423 ? 4.543 32.5 -5.488 1 98.12 423 TYR B C 1
ATOM 8231 O O . TYR B 1 423 ? 3.477 32.781 -4.926 1 98.12 423 TYR B O 1
ATOM 8239 N N . ALA B 1 424 ? 4.926 33.062 -6.664 1 98.19 424 ALA B N 1
ATOM 8240 C CA . ALA B 1 424 ? 4.016 33.938 -7.391 1 98.19 424 ALA B CA 1
ATOM 8241 C C . ALA B 1 424 ? 2.734 33.219 -7.773 1 98.19 424 ALA B C 1
ATOM 8243 O O . ALA B 1 424 ? 1.637 33.75 -7.664 1 98.19 424 ALA B O 1
ATOM 8244 N N . PHE B 1 425 ? 2.836 32.031 -8.273 1 98.56 425 PHE B N 1
ATOM 8245 C CA . PHE B 1 425 ? 1.7 31.219 -8.664 1 98.56 425 PHE B CA 1
ATOM 8246 C C . PHE B 1 425 ? 0.73 31.047 -7.504 1 98.56 425 PHE B C 1
ATOM 8248 O O . PHE B 1 425 ? -0.47 31.281 -7.648 1 98.56 425 PHE B O 1
ATOM 8255 N N . ILE B 1 426 ? 1.255 30.562 -6.301 1 98.75 426 ILE B N 1
ATOM 8256 C CA . ILE B 1 426 ? 0.402 30.281 -5.152 1 98.75 426 ILE B CA 1
ATOM 8257 C C . ILE B 1 426 ? -0.289 31.562 -4.688 1 98.75 426 ILE B C 1
ATOM 8259 O O . ILE B 1 426 ? -1.465 31.531 -4.316 1 98.75 426 ILE B O 1
ATOM 8263 N N . LYS B 1 427 ? 0.457 32.688 -4.645 1 98.25 427 LYS B N 1
ATOM 8264 C CA . LYS B 1 427 ? -0.138 33.938 -4.262 1 98.25 427 LYS B CA 1
ATOM 8265 C C . LYS B 1 427 ? -1.268 34.344 -5.215 1 98.25 427 LYS B C 1
ATOM 8267 O O . LYS B 1 427 ? -2.354 34.719 -4.773 1 98.25 427 LYS B O 1
ATOM 8272 N N . GLU B 1 428 ? -1.026 34.219 -6.535 1 98.38 428 GLU B N 1
ATOM 8273 C CA . GLU B 1 428 ? -2.037 34.531 -7.531 1 98.38 428 GLU B CA 1
ATOM 8274 C C . GLU B 1 428 ? -3.264 33.656 -7.398 1 98.38 428 GLU B C 1
ATOM 8276 O O . GLU B 1 428 ? -4.398 34.125 -7.508 1 98.38 428 GLU B O 1
ATOM 8281 N N . LEU B 1 429 ? -3.047 32.344 -7.203 1 98.81 429 LEU B N 1
ATOM 8282 C CA . LEU B 1 429 ? -4.141 31.391 -7.055 1 98.81 429 LEU B CA 1
ATOM 8283 C C . LEU B 1 429 ? -4.988 31.719 -5.832 1 98.81 429 LEU B C 1
ATOM 8285 O O . LEU B 1 429 ? -6.207 31.875 -5.938 1 98.81 429 LEU B O 1
ATOM 8289 N N . SER B 1 430 ? -4.348 31.828 -4.629 1 98.56 430 SER B N 1
ATOM 8290 C CA . SER B 1 430 ? -5.062 32 -3.369 1 98.56 430 SER B CA 1
ATOM 8291 C C . SER B 1 430 ? -5.793 33.344 -3.326 1 98.56 430 SER B C 1
ATOM 8293 O O . SER B 1 430 ? -6.84 33.469 -2.689 1 98.56 430 SER B O 1
ATOM 8295 N N . THR B 1 431 ? -5.227 34.344 -4.023 1 98.12 431 THR B N 1
ATOM 8296 C CA . THR B 1 431 ? -5.883 35.656 -4.125 1 98.12 431 THR B CA 1
ATOM 8297 C C . THR B 1 431 ? -7.207 35.531 -4.871 1 98.12 431 THR B C 1
ATOM 8299 O O . THR B 1 431 ? -8.164 36.25 -4.562 1 98.12 431 THR B O 1
ATOM 8302 N N . ARG B 1 432 ? -7.328 34.594 -5.727 1 98.56 432 ARG B N 1
ATOM 8303 C CA . ARG B 1 432 ? -8.453 34.562 -6.652 1 98.56 432 ARG B CA 1
ATOM 8304 C C . ARG B 1 432 ? -9.461 33.469 -6.246 1 98.56 432 ARG B C 1
ATOM 8306 O O . ARG B 1 432 ? -10.609 33.5 -6.703 1 98.56 432 ARG B O 1
ATOM 8313 N N . VAL B 1 433 ? -9.078 32.469 -5.445 1 98.31 433 VAL B N 1
ATOM 8314 C CA . VAL B 1 433 ? -10.016 31.453 -4.953 1 98.31 433 VAL B CA 1
ATOM 8315 C C . VAL B 1 433 ? -11.023 32.094 -4.012 1 98.31 433 VAL B C 1
ATOM 8317 O O . VAL B 1 433 ? -10.648 32.812 -3.072 1 98.31 433 VAL B O 1
ATOM 8320 N N . PRO B 1 434 ? -12.289 31.953 -4.156 1 97.06 434 PRO B N 1
ATOM 8321 C CA . PRO B 1 434 ? -13.312 32.594 -3.322 1 97.06 434 PRO B CA 1
ATOM 8322 C C . PRO B 1 434 ? -13.32 32.062 -1.893 1 97.06 434 PRO B C 1
ATOM 8324 O O . PRO B 1 434 ? -12.734 31 -1.617 1 97.06 434 PRO B O 1
ATOM 8327 N N . GLU B 1 435 ? -13.953 32.812 -0.999 1 97.19 435 GLU B N 1
ATOM 8328 C CA . GLU B 1 435 ? -14.219 32.344 0.365 1 97.19 435 GLU B CA 1
ATOM 8329 C C . GLU B 1 435 ? -14.977 31.031 0.373 1 97.19 435 GLU B C 1
ATOM 8331 O O . GLU B 1 435 ? -15.562 30.625 -0.639 1 97.19 435 GLU B O 1
ATOM 8336 N N . ASP B 1 436 ? -14.828 30.234 1.357 1 96.56 436 ASP B N 1
ATOM 8337 C CA . ASP B 1 436 ? -15.617 29.047 1.678 1 96.56 436 ASP B CA 1
ATOM 8338 C C . ASP B 1 436 ? -15.258 27.891 0.753 1 96.56 436 ASP B C 1
ATOM 8340 O O . ASP B 1 436 ? -15.984 26.891 0.698 1 96.56 436 ASP B O 1
ATOM 8344 N N . ARG B 1 437 ? -14.141 28.016 -0.004 1 97.69 437 ARG B N 1
ATOM 8345 C CA . ARG B 1 437 ? -13.711 26.906 -0.859 1 97.69 437 ARG B CA 1
ATOM 8346 C C . ARG B 1 437 ? -12.734 26 -0.129 1 97.69 437 ARG B C 1
ATOM 8348 O O . ARG B 1 437 ? -12.047 26.438 0.799 1 97.69 437 ARG B O 1
ATOM 8355 N N . VAL B 1 438 ? -12.781 24.734 -0.525 1 98.25 438 VAL B N 1
ATOM 8356 C CA . VAL B 1 438 ? -11.828 23.75 -0.011 1 98.25 438 VAL B CA 1
ATOM 8357 C C . VAL B 1 438 ? -10.648 23.625 -0.973 1 98.25 438 VAL B C 1
ATOM 8359 O O . VAL B 1 438 ? -10.844 23.406 -2.174 1 98.25 438 VAL B O 1
ATOM 8362 N N . THR B 1 439 ? -9.469 23.797 -0.499 1 98.5 439 THR B N 1
ATOM 8363 C CA . THR B 1 439 ? -8.25 23.531 -1.253 1 98.5 439 THR B CA 1
ATOM 8364 C C . THR B 1 439 ? -7.508 22.328 -0.681 1 98.5 439 THR B C 1
ATOM 8366 O O . THR B 1 439 ? -7.223 22.281 0.517 1 98.5 439 THR B O 1
ATOM 8369 N N . VAL B 1 440 ? -7.293 21.359 -1.544 1 98.31 440 VAL B N 1
ATOM 8370 C CA . VAL B 1 440 ? -6.465 20.203 -1.219 1 98.31 440 VAL B CA 1
ATOM 8371 C C . VAL B 1 440 ? -5.09 20.359 -1.864 1 98.31 440 VAL B C 1
ATOM 8373 O O . VAL B 1 440 ? -4.98 20.797 -3.012 1 98.31 440 VAL B O 1
ATOM 8376 N N . VAL B 1 441 ? -4.043 20.016 -1.13 1 98.31 441 VAL B N 1
ATOM 8377 C CA . VAL B 1 441 ? -2.709 20.156 -1.71 1 98.31 441 VAL B CA 1
ATOM 8378 C C . VAL B 1 441 ? -1.97 18.828 -1.618 1 98.31 441 VAL B C 1
ATOM 8380 O O . VAL B 1 441 ? -2.076 18.109 -0.615 1 98.31 441 VAL B O 1
ATOM 8383 N N . GLY B 1 442 ? -1.29 18.469 -2.693 1 97.31 442 GLY B N 1
ATOM 8384 C CA . GLY B 1 442 ? -0.39 17.328 -2.695 1 97.31 442 GLY B CA 1
ATOM 8385 C C . GLY B 1 442 ? 0.941 17.625 -2.029 1 97.31 442 GLY B C 1
ATOM 8386 O O . GLY B 1 442 ? 1.145 18.703 -1.48 1 97.31 442 GLY B O 1
ATOM 8387 N N . ASN B 1 443 ? 1.823 16.641 -2.031 1 95.19 443 ASN B N 1
ATOM 8388 C CA . ASN B 1 443 ? 3.127 16.781 -1.391 1 95.19 443 ASN B CA 1
ATOM 8389 C C . ASN B 1 443 ? 4.141 17.438 -2.32 1 95.19 443 ASN B C 1
ATOM 8391 O O . ASN B 1 443 ? 3.934 17.5 -3.535 1 95.19 443 ASN B O 1
ATOM 8395 N N . GLY B 1 444 ? 5.238 17.906 -1.793 1 95.19 444 GLY B N 1
ATOM 8396 C CA . GLY B 1 444 ? 6.223 18.672 -2.541 1 95.19 444 GLY B CA 1
ATOM 8397 C C . GLY B 1 444 ? 5.973 20.172 -2.5 1 95.19 444 GLY B C 1
ATOM 8398 O O . GLY B 1 444 ? 5.621 20.719 -1.451 1 95.19 444 GLY B O 1
ATOM 8399 N N . SER B 1 445 ? 6.152 20.828 -3.678 1 97.25 445 SER B N 1
ATOM 8400 C CA . SER B 1 445 ? 5.949 22.266 -3.752 1 97.25 445 SER B CA 1
ATOM 8401 C C . SER B 1 445 ? 4.512 22.641 -3.414 1 97.25 445 SER B C 1
ATOM 8403 O O . SER B 1 445 ? 4.258 23.703 -2.832 1 97.25 445 SER B O 1
ATOM 8405 N N . ALA B 1 446 ? 3.607 21.75 -3.699 1 97.88 446 ALA B N 1
ATOM 8406 C CA . ALA B 1 446 ? 2.189 22.047 -3.492 1 97.88 446 ALA B CA 1
ATOM 8407 C C . ALA B 1 446 ? 1.886 22.266 -2.016 1 97.88 446 ALA B C 1
ATOM 8409 O O . ALA B 1 446 ? 1.166 23.203 -1.659 1 97.88 446 ALA B O 1
ATOM 8410 N N . CYS B 1 447 ? 2.424 21.453 -1.135 1 96.5 447 CYS B N 1
ATOM 8411 C CA . CYS B 1 447 ? 2.113 21.625 0.279 1 96.5 447 CYS B CA 1
ATOM 8412 C C . CYS B 1 447 ? 3.113 22.562 0.941 1 96.5 447 CYS B C 1
ATOM 8414 O O . CYS B 1 447 ? 2.764 23.297 1.871 1 96.5 447 CYS B O 1
ATOM 8416 N N . VAL B 1 448 ? 4.375 22.609 0.461 1 96.12 448 VAL B N 1
ATOM 8417 C CA . VAL B 1 448 ? 5.391 23.453 1.096 1 96.12 448 VAL B CA 1
ATOM 8418 C C . VAL B 1 448 ? 5.133 24.922 0.762 1 96.12 448 VAL B C 1
ATOM 8420 O O . VAL B 1 448 ? 4.879 25.734 1.656 1 96.12 448 VAL B O 1
ATOM 8423 N N . VAL B 1 449 ? 5.133 25.219 -0.549 1 97.38 449 VAL B N 1
ATOM 8424 C CA . VAL B 1 449 ? 4.887 26.594 -0.964 1 97.38 449 VAL B CA 1
ATOM 8425 C C . VAL B 1 449 ? 3.416 26.953 -0.75 1 97.38 449 VAL B C 1
ATOM 8427 O O . VAL B 1 449 ? 3.09 28.062 -0.343 1 97.38 449 VAL B O 1
ATOM 8430 N N . GLY B 1 450 ? 2.555 25.938 -1.026 1 95.69 450 GLY B N 1
ATOM 8431 C CA . GLY B 1 450 ? 1.141 26.125 -0.741 1 95.69 450 GLY B CA 1
ATOM 8432 C C . GLY B 1 450 ? 0.865 26.469 0.713 1 95.69 450 GLY B C 1
ATOM 8433 O O . GLY B 1 450 ? 0.104 27.391 1.01 1 95.69 450 GLY B O 1
ATOM 8434 N N . GLY B 1 451 ? 1.5 25.734 1.636 1 93 451 GLY B N 1
ATOM 8435 C CA . GLY B 1 451 ? 1.317 25.969 3.061 1 93 451 GLY B CA 1
ATOM 8436 C C . GLY B 1 451 ? 1.944 27.266 3.541 1 93 451 GLY B C 1
ATOM 8437 O O . GLY B 1 451 ? 1.469 27.875 4.504 1 93 451 GLY B O 1
ATOM 8438 N N . HIS B 1 452 ? 2.91 27.703 2.828 1 92.69 452 HIS B N 1
ATOM 8439 C CA . HIS B 1 452 ? 3.66 28.906 3.193 1 92.69 452 HIS B CA 1
ATOM 8440 C C . HIS B 1 452 ? 2.938 30.172 2.738 1 92.69 452 HIS B C 1
ATOM 8442 O O . HIS B 1 452 ? 2.768 31.109 3.52 1 92.69 452 HIS B O 1
ATOM 8448 N N . ALA B 1 453 ? 2.525 30.109 1.499 1 95.44 453 ALA B N 1
ATOM 8449 C CA . ALA B 1 453 ? 2.201 31.359 0.821 1 95.44 453 ALA B CA 1
ATOM 8450 C C . ALA B 1 453 ? 0.697 31.5 0.61 1 95.44 453 ALA B C 1
ATOM 8452 O O . ALA B 1 453 ? 0.206 32.594 0.281 1 95.44 453 ALA B O 1
ATOM 8453 N N . TYR B 1 454 ? -0.064 30.453 0.804 1 97.75 454 TYR B N 1
ATOM 8454 C CA . TYR B 1 454 ? -1.491 30.469 0.506 1 97.75 454 TYR B CA 1
ATOM 8455 C C . TYR B 1 454 ? -2.217 31.469 1.397 1 97.75 454 TYR B C 1
ATOM 8457 O O . TYR B 1 454 ? -2.035 31.469 2.617 1 97.75 454 TYR B O 1
ATOM 8465 N N . ILE B 1 455 ? -3.039 32.344 0.857 1 97.88 455 ILE B N 1
ATOM 8466 C CA . ILE B 1 455 ? -3.871 33.312 1.579 1 97.88 455 ILE B CA 1
ATOM 8467 C C . ILE B 1 455 ? -5.191 32.656 1.97 1 97.88 455 ILE B C 1
ATOM 8469 O O . ILE B 1 455 ? -6.051 32.406 1.117 1 97.88 455 ILE B O 1
ATOM 8473 N N . ILE B 1 456 ? -5.359 32.375 3.262 1 98.25 456 ILE B N 1
ATOM 8474 C CA . ILE B 1 456 ? -6.582 31.734 3.744 1 98.25 456 ILE B CA 1
ATOM 8475 C C . ILE B 1 456 ? -7.668 32.781 3.928 1 98.25 456 ILE B C 1
ATOM 8477 O O . ILE B 1 456 ? -7.5 33.75 4.703 1 98.25 456 ILE B O 1
ATOM 8481 N N . LYS B 1 457 ? -8.773 32.688 3.248 1 98.12 457 LYS B N 1
ATOM 8482 C CA . LYS B 1 457 ? -9.922 33.562 3.391 1 98.12 457 LYS B CA 1
ATOM 8483 C C . LYS B 1 457 ? -10.992 32.938 4.281 1 98.12 457 LYS B C 1
ATOM 8485 O O . LYS B 1 457 ? -10.852 31.797 4.715 1 98.12 457 LYS B O 1
ATOM 8490 N N . LYS B 1 458 ? -11.938 33.75 4.598 1 96.88 458 LYS B N 1
ATOM 8491 C CA . LYS B 1 458 ? -13 33.344 5.508 1 96.88 458 LYS B CA 1
ATOM 8492 C C . LYS B 1 458 ? -13.688 32.062 5.008 1 96.88 458 LYS B C 1
ATOM 8494 O O . LYS B 1 458 ? -14.086 32 3.842 1 96.88 458 LYS B O 1
ATOM 8499 N N . GLY B 1 459 ? -13.773 31.094 5.859 1 95.56 459 GLY B N 1
ATOM 8500 C CA . GLY B 1 459 ? -14.547 29.906 5.57 1 95.56 459 GLY B CA 1
ATOM 8501 C C . GLY B 1 459 ? -13.781 28.891 4.738 1 95.56 459 GLY B C 1
ATOM 8502 O O . GLY B 1 459 ? -14.25 27.766 4.543 1 95.56 459 GLY B O 1
ATOM 8503 N N . GLN B 1 460 ? -12.594 29.234 4.27 1 97.19 460 GLN B N 1
ATOM 8504 C CA . GLN B 1 460 ? -11.82 28.312 3.436 1 97.19 460 GLN B CA 1
ATOM 8505 C C . GLN B 1 460 ? -11.203 27.188 4.273 1 97.19 460 GLN B C 1
ATOM 8507 O O . GLN B 1 460 ? -10.891 27.391 5.449 1 97.19 460 GLN B O 1
ATOM 8512 N N . ARG B 1 461 ? -11.188 26.016 3.674 1 97 461 ARG B N 1
ATOM 8513 C CA . ARG B 1 461 ? -10.43 24.891 4.211 1 97 461 ARG B CA 1
ATOM 8514 C C . ARG B 1 461 ? -9.156 24.641 3.404 1 97 461 ARG B C 1
ATOM 8516 O O . ARG B 1 461 ? -9.148 24.828 2.184 1 97 461 ARG B O 1
ATOM 8523 N N . PHE B 1 462 ? -8.07 24.328 4.039 1 97.75 462 PHE B N 1
ATOM 8524 C CA . PHE B 1 462 ? -6.801 23.953 3.436 1 97.75 462 PHE B CA 1
ATOM 8525 C C . PHE B 1 462 ? -6.348 22.594 3.938 1 97.75 462 PHE B C 1
ATOM 8527 O O . PHE B 1 462 ? -5.918 22.453 5.086 1 97.75 462 PHE B O 1
ATOM 8534 N N . ILE B 1 463 ? -6.41 21.578 3.047 1 97.19 463 ILE B N 1
ATOM 8535 C CA . ILE B 1 463 ? -6.262 20.188 3.463 1 97.19 463 ILE B CA 1
ATOM 8536 C C . ILE B 1 463 ? -4.934 19.641 2.953 1 97.19 463 ILE B C 1
ATOM 8538 O O . ILE B 1 463 ? -4.66 19.656 1.751 1 97.19 463 ILE B O 1
ATOM 8542 N N . SER B 1 464 ? -4.137 19.219 3.834 1 95.06 464 SER B N 1
ATOM 8543 C CA . SER B 1 464 ? -2.9 18.5 3.559 1 95.06 464 SER B CA 1
ATOM 8544 C C . SER B 1 464 ? -2.74 17.312 4.492 1 95.06 464 SER B C 1
ATOM 8546 O O . SER B 1 464 ? -3.326 17.281 5.574 1 95.06 464 SER B O 1
ATOM 8548 N N . ASN B 1 465 ? -2.123 16.25 4.066 1 93.94 465 ASN B N 1
ATOM 8549 C CA . ASN B 1 465 ? -1.769 15.141 4.941 1 93.94 465 ASN B CA 1
ATOM 8550 C C . ASN B 1 465 ? -0.316 15.227 5.398 1 93.94 465 ASN B C 1
ATOM 8552 O O . ASN B 1 465 ? 0.523 14.43 4.977 1 93.94 465 ASN B O 1
ATOM 8556 N N . SER B 1 466 ? -0.062 15.969 6.391 1 90.69 466 SER B N 1
ATOM 8557 C CA . SER B 1 466 ? 1.291 16.406 6.715 1 90.69 466 SER B CA 1
ATOM 8558 C C . SER B 1 466 ? 2.041 15.352 7.52 1 90.69 466 SER B C 1
ATOM 8560 O O . SER B 1 466 ? 3.273 15.336 7.531 1 90.69 466 SER B O 1
ATOM 8562 N N . ALA B 1 467 ? 1.282 14.523 8.219 1 93.62 467 ALA B N 1
ATOM 8563 C CA . ALA B 1 467 ? 1.99 13.562 9.055 1 93.62 467 ALA B CA 1
ATOM 8564 C C . ALA B 1 467 ? 2.604 12.445 8.211 1 93.62 467 ALA B C 1
ATOM 8566 O O . ALA B 1 467 ? 3.812 12.211 8.273 1 93.62 467 ALA B O 1
ATOM 8567 N N . VAL B 1 468 ? 1.752 11.859 7.359 1 94.69 468 VAL B N 1
ATOM 8568 C CA . VAL B 1 468 ? 2.258 10.781 6.508 1 94.69 468 VAL B CA 1
ATOM 8569 C C . VAL B 1 468 ? 2.957 11.375 5.289 1 94.69 468 VAL B C 1
ATOM 8571 O O . VAL B 1 468 ? 3.914 10.797 4.77 1 94.69 468 VAL B O 1
ATOM 8574 N N . ALA B 1 469 ? 2.396 12.531 4.809 1 95.62 469 ALA B N 1
ATOM 8575 C CA . ALA B 1 469 ? 2.984 13.273 3.697 1 95.62 469 ALA B CA 1
ATOM 8576 C C . ALA B 1 469 ? 3.221 12.359 2.494 1 95.62 469 ALA B C 1
ATOM 8578 O O . ALA B 1 469 ? 4.332 12.305 1.958 1 95.62 469 ALA B O 1
ATOM 8579 N N . SER B 1 470 ? 2.227 11.688 2.096 1 96.19 470 SER B N 1
ATOM 8580 C CA . SER B 1 470 ? 2.328 10.727 1.004 1 96.19 470 SER B CA 1
ATOM 8581 C C . SER B 1 470 ? 2.172 11.406 -0.351 1 96.19 470 SER B C 1
ATOM 8583 O O . SER B 1 470 ? 1.161 12.062 -0.606 1 96.19 470 SER B O 1
ATOM 8585 N N . MET B 1 471 ? 3.189 11.273 -1.237 1 96.56 471 MET B N 1
ATOM 8586 C CA . MET B 1 471 ? 2.861 11.555 -2.633 1 96.56 471 MET B CA 1
ATOM 8587 C C . MET B 1 471 ? 1.666 10.719 -3.088 1 96.56 471 MET B C 1
ATOM 8589 O O . MET B 1 471 ? 1.493 9.586 -2.648 1 96.56 471 MET B O 1
ATOM 8593 N N . GLY B 1 472 ? 0.868 11.273 -3.902 1 97.81 472 GLY B N 1
ATOM 8594 C CA . GLY B 1 472 ? -0.309 10.562 -4.375 1 97.81 472 GLY B CA 1
ATOM 8595 C C . GLY B 1 472 ? -1.562 10.891 -3.582 1 97.81 472 GLY B C 1
ATOM 8596 O O . GLY B 1 472 ? -2.666 10.5 -3.967 1 97.81 472 GLY B O 1
ATOM 8597 N N . TYR B 1 473 ? -1.427 11.648 -2.441 1 98.25 473 TYR B N 1
ATOM 8598 C CA . TYR B 1 473 ? -2.547 12.133 -1.641 1 98.25 473 TYR B CA 1
ATOM 8599 C C . TYR B 1 473 ? -3.502 12.969 -2.484 1 98.25 473 TYR B C 1
ATOM 8601 O O . TYR B 1 473 ? -4.711 12.969 -2.248 1 98.25 473 TYR B O 1
ATOM 8609 N N . ASP B 1 474 ? -3.113 13.555 -3.645 1 97.12 474 ASP B N 1
ATOM 8610 C CA . ASP B 1 474 ? -3.66 14.586 -4.52 1 97.12 474 ASP B CA 1
ATOM 8611 C C . ASP B 1 474 ? -5.07 14.227 -4.98 1 97.12 474 ASP B C 1
ATOM 8613 O O . ASP B 1 474 ? -6.047 14.492 -4.273 1 97.12 474 ASP B O 1
ATOM 8617 N N . LEU B 1 475 ? -5.184 13.492 -5.957 1 98.75 475 LEU B N 1
ATOM 8618 C CA . LEU B 1 475 ? -6.438 13.242 -6.656 1 98.75 475 LEU B CA 1
ATOM 8619 C C . LEU B 1 475 ? -7.438 12.539 -5.746 1 98.75 475 LEU B C 1
ATOM 8621 O O . LEU B 1 475 ? -8.594 12.961 -5.652 1 98.75 475 LEU B O 1
ATOM 8625 N N . PRO B 1 476 ? -7.027 11.539 -4.941 1 98.88 476 PRO B N 1
ATOM 8626 C CA . PRO B 1 476 ? -7.996 10.867 -4.078 1 98.88 476 PRO B CA 1
ATOM 8627 C C . PRO B 1 476 ? -8.57 11.781 -3 1 98.88 476 PRO B C 1
ATOM 8629 O O . PRO B 1 476 ? -9.766 11.719 -2.703 1 98.88 476 PRO B O 1
ATOM 8632 N N . ALA B 1 477 ? -7.695 12.617 -2.418 1 98.81 477 ALA B N 1
ATOM 8633 C CA . ALA B 1 477 ? -8.172 13.547 -1.396 1 98.81 477 ALA B CA 1
ATOM 8634 C C . ALA B 1 477 ? -9.141 14.562 -1.988 1 98.81 477 ALA B C 1
ATOM 8636 O O . ALA B 1 477 ? -10.133 14.922 -1.351 1 98.81 477 ALA B O 1
ATOM 8637 N N . ALA B 1 478 ? -8.844 15.07 -3.205 1 98.81 478 ALA B N 1
ATOM 8638 C CA . ALA B 1 478 ? -9.766 15.977 -3.887 1 98.81 478 ALA B CA 1
ATOM 8639 C C . ALA B 1 478 ? -11.109 15.312 -4.137 1 98.81 478 ALA B C 1
ATOM 8641 O O . ALA B 1 478 ? -12.156 15.945 -4.016 1 98.81 478 ALA B O 1
ATOM 8642 N N . ILE B 1 479 ? -11.109 14.016 -4.492 1 98.81 479 ILE B N 1
ATOM 8643 C CA . ILE B 1 479 ? -12.328 13.242 -4.703 1 98.81 479 ILE B CA 1
ATOM 8644 C C . ILE B 1 479 ? -13.133 13.188 -3.41 1 98.81 479 ILE B C 1
ATOM 8646 O O . ILE B 1 479 ? -14.336 13.469 -3.408 1 98.81 479 ILE B O 1
ATOM 8650 N N . GLY B 1 480 ? -12.438 12.836 -2.279 1 98.75 480 GLY B N 1
ATOM 8651 C CA . GLY B 1 480 ? -13.125 12.812 -0.995 1 98.75 480 GLY B CA 1
ATOM 8652 C C . GLY B 1 480 ? -13.727 14.148 -0.615 1 98.75 480 GLY B C 1
ATOM 8653 O O . GLY B 1 480 ? -14.859 14.211 -0.137 1 98.75 480 GLY B O 1
ATOM 8654 N N . ALA B 1 481 ? -12.938 15.219 -0.861 1 98.56 481 ALA B N 1
ATOM 8655 C CA . ALA B 1 481 ? -13.414 16.562 -0.563 1 98.56 481 ALA B CA 1
ATOM 8656 C C . ALA B 1 481 ? -14.625 16.938 -1.42 1 98.56 481 ALA B C 1
ATOM 8658 O O . ALA B 1 481 ? -15.578 17.547 -0.933 1 98.56 481 ALA B O 1
ATOM 8659 N N . SER B 1 482 ? -14.586 16.578 -2.697 1 98.56 482 SER B N 1
ATOM 8660 C CA . SER B 1 482 ? -15.68 16.859 -3.617 1 98.56 482 SER B CA 1
ATOM 8661 C C . SER B 1 482 ? -16.953 16.141 -3.201 1 98.56 482 SER B C 1
ATOM 8663 O O . SER B 1 482 ? -18.047 16.688 -3.322 1 98.56 482 SER B O 1
ATOM 8665 N N . VAL B 1 483 ? -16.812 14.898 -2.725 1 98.12 483 VAL B N 1
ATOM 8666 C CA . VAL B 1 483 ? -17.969 14.133 -2.26 1 98.12 483 VAL B CA 1
ATOM 8667 C C . VAL B 1 483 ? -18.547 14.773 -1.001 1 98.12 483 VAL B C 1
ATOM 8669 O O . VAL B 1 483 ? -19.766 14.797 -0.81 1 98.12 483 VAL B O 1
ATOM 8672 N N . ALA B 1 484 ? -17.656 15.32 -0.152 1 97.44 484 ALA B N 1
ATOM 8673 C CA . ALA B 1 484 ? -18.078 15.969 1.089 1 97.44 484 ALA B CA 1
ATOM 8674 C C . ALA B 1 484 ? -18.797 17.281 0.804 1 97.44 484 ALA B C 1
ATOM 8676 O O . ALA B 1 484 ? -19.781 17.609 1.466 1 97.44 484 ALA B O 1
ATOM 8677 N N . GLU B 1 485 ? -18.312 18.078 -0.189 1 92.31 485 GLU B N 1
ATOM 8678 C CA . GLU B 1 485 ? -18.828 19.406 -0.536 1 92.31 485 GLU B CA 1
ATOM 8679 C C . GLU B 1 485 ? -19.656 19.344 -1.817 1 92.31 485 GLU B C 1
ATOM 8681 O O . GLU B 1 485 ? -19.422 20.125 -2.75 1 92.31 485 GLU B O 1
ATOM 8686 N N . GLN B 1 486 ? -20.641 18.703 -1.834 1 86.25 486 GLN B N 1
ATOM 8687 C CA . GLN B 1 486 ? -21.375 18.469 -3.072 1 86.25 486 GLN B CA 1
ATOM 8688 C C . GLN B 1 486 ? -21.844 19.781 -3.695 1 86.25 486 GLN B C 1
ATOM 8690 O O . GLN B 1 486 ? -22.422 20.625 -3.018 1 86.25 486 GLN B O 1
ATOM 8695 N N . GLY B 1 487 ? -21.406 19.969 -4.91 1 84.94 487 GLY B N 1
ATOM 8696 C CA . GLY B 1 487 ? -21.906 21.078 -5.707 1 84.94 487 GLY B CA 1
ATOM 8697 C C . GLY B 1 487 ? -20.938 22.25 -5.734 1 84.94 487 GLY B C 1
ATOM 8698 O O . GLY B 1 487 ? -21.125 23.188 -6.52 1 84.94 487 GLY B O 1
ATOM 8699 N N . GLU B 1 488 ? -19.891 22.234 -4.918 1 92 488 GLU B N 1
ATOM 8700 C CA . GLU B 1 488 ? -18.938 23.328 -4.867 1 92 488 GLU B CA 1
ATOM 8701 C C . GLU B 1 488 ? -17.609 22.938 -5.484 1 92 488 GLU B C 1
ATOM 8703 O O . GLU B 1 488 ? -17.203 21.766 -5.422 1 92 488 GLU B O 1
ATOM 8708 N N . ASP B 1 489 ? -16.906 23.922 -6.105 1 97.56 489 ASP B N 1
ATOM 8709 C CA . ASP B 1 489 ? -15.594 23.656 -6.676 1 97.56 489 ASP B CA 1
ATOM 8710 C C . ASP B 1 489 ? -14.578 23.312 -5.582 1 97.56 489 ASP B C 1
ATOM 8712 O O . ASP B 1 489 ? -14.555 23.953 -4.531 1 97.56 489 ASP B O 1
ATOM 8716 N N . VAL B 1 490 ? -13.922 22.266 -5.781 1 98.56 490 VAL B N 1
ATOM 8717 C CA . VAL B 1 490 ? -12.766 21.906 -4.961 1 98.56 490 VAL B CA 1
ATOM 8718 C C . VAL B 1 490 ? -11.484 22.266 -5.707 1 98.56 490 VAL B C 1
ATOM 8720 O O . VAL B 1 490 ? -11.344 21.969 -6.898 1 98.56 490 VAL B O 1
ATOM 8723 N N . ILE B 1 491 ? -10.555 22.969 -5.059 1 98.81 491 ILE B N 1
ATOM 8724 C CA . ILE B 1 491 ? -9.266 23.328 -5.637 1 98.81 491 ILE B CA 1
ATOM 8725 C C . ILE B 1 491 ? -8.219 22.281 -5.262 1 98.81 491 ILE B C 1
ATOM 8727 O O . ILE B 1 491 ? -8.055 21.953 -4.086 1 98.81 491 ILE B O 1
ATOM 8731 N N . LEU B 1 492 ? -7.598 21.703 -6.227 1 98.88 492 LEU B N 1
ATOM 8732 C CA . LEU B 1 492 ? -6.469 20.812 -5.988 1 98.88 492 LEU B CA 1
ATOM 8733 C C . LEU B 1 492 ? -5.172 21.438 -6.5 1 98.88 492 LEU B C 1
ATOM 8735 O O . LEU B 1 492 ? -5.078 21.812 -7.672 1 98.88 492 LEU B O 1
ATOM 8739 N N . VAL B 1 493 ? -4.203 21.609 -5.652 1 98.88 493 VAL B N 1
ATOM 8740 C CA . VAL B 1 493 ? -2.838 21.953 -6.051 1 98.88 493 VAL B CA 1
ATOM 8741 C C . VAL B 1 493 ? -1.945 20.719 -5.918 1 98.88 493 VAL B C 1
ATOM 8743 O O . VAL B 1 493 ? -1.838 20.125 -4.84 1 98.88 493 VAL B O 1
ATOM 8746 N N . THR B 1 494 ? -1.344 20.281 -6.992 1 98.62 494 THR B N 1
ATOM 8747 C CA . THR B 1 494 ? -0.53 19.062 -6.996 1 98.62 494 THR B CA 1
ATOM 8748 C C . THR B 1 494 ? 0.751 19.281 -7.797 1 98.62 494 THR B C 1
ATOM 8750 O O . THR B 1 494 ? 0.979 20.359 -8.336 1 98.62 494 THR B O 1
ATOM 8753 N N . GLY B 1 495 ? 1.682 18.312 -7.75 1 98.38 495 GLY B N 1
ATOM 8754 C CA . GLY B 1 495 ? 2.912 18.328 -8.531 1 98.38 495 GLY B CA 1
ATOM 8755 C C . GLY B 1 495 ? 2.93 17.297 -9.633 1 98.38 495 GLY B C 1
ATOM 8756 O O . GLY B 1 495 ? 2.203 16.297 -9.578 1 98.38 495 GLY B O 1
ATOM 8757 N N . ASP B 1 496 ? 3.857 17.516 -10.609 1 97.94 496 ASP B N 1
ATOM 8758 C CA . ASP B 1 496 ? 3.959 16.625 -11.766 1 97.94 496 ASP B CA 1
ATOM 8759 C C . ASP B 1 496 ? 4.406 15.234 -11.344 1 97.94 496 ASP B C 1
ATOM 8761 O O . ASP B 1 496 ? 4.066 14.242 -11.992 1 97.94 496 ASP B O 1
ATOM 8765 N N . GLY B 1 497 ? 5.211 15.125 -10.258 1 97.62 497 GLY B N 1
ATOM 8766 C CA . GLY B 1 497 ? 5.613 13.828 -9.734 1 97.62 497 GLY B CA 1
ATOM 8767 C C . GLY B 1 497 ? 4.559 13.188 -8.859 1 97.62 497 GLY B C 1
ATOM 8768 O O . GLY B 1 497 ? 4.238 12.008 -9.031 1 97.62 497 GLY B O 1
ATOM 8769 N N . SER B 1 498 ? 3.938 13.953 -7.953 1 98.12 498 SER B N 1
ATOM 8770 C CA . SER B 1 498 ? 2.996 13.438 -6.961 1 98.12 498 SER B CA 1
ATOM 8771 C C . SER B 1 498 ? 1.738 12.891 -7.625 1 98.12 498 SER B C 1
ATOM 8773 O O . SER B 1 498 ? 1.216 11.852 -7.215 1 98.12 498 SER B O 1
ATOM 8775 N N . ILE B 1 499 ? 1.238 13.555 -8.656 1 98.44 499 ILE B N 1
ATOM 8776 C CA . ILE B 1 499 ? -0.038 13.211 -9.273 1 98.44 499 ILE B CA 1
ATOM 8777 C C . ILE B 1 499 ? 0.058 11.836 -9.922 1 98.44 499 ILE B C 1
ATOM 8779 O O . ILE B 1 499 ? -0.958 11.172 -10.133 1 98.44 499 ILE B O 1
ATOM 8783 N N . GLN B 1 500 ? 1.322 11.383 -10.242 1 98.06 500 GLN B N 1
ATOM 8784 C CA . GLN B 1 500 ? 1.514 10.125 -10.945 1 98.06 500 GLN B CA 1
ATOM 8785 C C . GLN B 1 500 ? 1.127 8.938 -10.062 1 98.06 500 GLN B C 1
ATOM 8787 O O . GLN B 1 500 ? 0.687 7.902 -10.57 1 98.06 500 GLN B O 1
ATOM 8792 N N . MET B 1 501 ? 1.236 9.055 -8.758 1 98 501 MET B N 1
ATOM 8793 C CA . MET B 1 501 ? 1.058 7.934 -7.836 1 98 501 MET B CA 1
ATOM 8794 C C . MET B 1 501 ? -0.375 7.41 -7.883 1 98 501 MET B C 1
ATOM 8796 O O . MET B 1 501 ? -0.617 6.223 -7.664 1 98 501 MET B O 1
ATOM 8800 N N . ASN B 1 502 ? -1.343 8.242 -8.094 1 98.44 502 ASN B N 1
ATOM 8801 C CA . ASN B 1 502 ? -2.746 7.863 -8.227 1 98.44 502 ASN B CA 1
ATOM 8802 C C . ASN B 1 502 ? -3.379 8.477 -9.469 1 98.44 502 ASN B C 1
ATOM 8804 O O . ASN B 1 502 ? -4.543 8.883 -9.445 1 98.44 502 ASN B O 1
ATOM 8808 N N . LEU B 1 503 ? -2.645 8.516 -10.57 1 98.5 503 LEU B N 1
ATOM 8809 C CA . LEU B 1 503 ? -3.02 9.188 -11.812 1 98.5 503 LEU B CA 1
ATOM 8810 C C . LEU B 1 503 ? -4.332 8.625 -12.359 1 98.5 503 LEU B C 1
ATOM 8812 O O . LEU B 1 503 ? -5.121 9.359 -12.953 1 98.5 503 LEU B O 1
ATOM 8816 N N . GLN B 1 504 ? -4.629 7.355 -12.133 1 98.19 504 GLN B N 1
ATOM 8817 C CA . GLN B 1 504 ? -5.793 6.664 -12.68 1 98.19 504 GLN B CA 1
ATOM 8818 C C . GLN B 1 504 ? -7.09 7.277 -12.164 1 98.19 504 GLN B C 1
ATOM 8820 O O . GLN B 1 504 ? -8.148 7.121 -12.781 1 98.19 504 GLN B O 1
ATOM 8825 N N . GLU B 1 505 ? -7.023 8.016 -11.047 1 98.75 505 GLU B N 1
ATOM 8826 C CA . GLU B 1 505 ? -8.227 8.594 -10.453 1 98.75 505 GLU B CA 1
ATOM 8827 C C . GLU B 1 505 ? -8.695 9.812 -11.234 1 98.75 505 GLU B C 1
ATOM 8829 O O . GLU B 1 505 ? -9.789 10.336 -10.984 1 98.75 505 GLU B O 1
ATOM 8834 N N . LEU B 1 506 ? -7.859 10.305 -12.211 1 98.81 506 LEU B N 1
ATOM 8835 C CA . LEU B 1 506 ? -8.383 11.266 -13.172 1 98.81 506 LEU B CA 1
ATOM 8836 C C . LEU B 1 506 ? -9.664 10.742 -13.82 1 98.81 506 LEU B C 1
ATOM 8838 O O . LEU B 1 506 ? -10.578 11.516 -14.102 1 98.81 506 LEU B O 1
ATOM 8842 N N . GLN B 1 507 ? -9.703 9.438 -14.023 1 98.69 507 GLN B N 1
ATOM 8843 C CA . GLN B 1 507 ? -10.867 8.805 -14.633 1 98.69 507 GLN B CA 1
ATOM 8844 C C . GLN B 1 507 ? -12.086 8.883 -13.711 1 98.69 507 GLN B C 1
ATOM 8846 O O . GLN B 1 507 ? -13.211 9.086 -14.172 1 98.69 507 GLN B O 1
ATOM 8851 N N . THR B 1 508 ? -11.883 8.672 -12.359 1 98.62 508 THR B N 1
ATOM 8852 C CA . THR B 1 508 ? -12.969 8.773 -11.391 1 98.62 508 THR B CA 1
ATOM 8853 C C . THR B 1 508 ? -13.586 10.172 -11.406 1 98.62 508 THR B C 1
ATOM 8855 O O . THR B 1 508 ? -14.805 10.312 -11.391 1 98.62 508 THR B O 1
ATOM 8858 N N . ILE B 1 509 ? -12.734 11.188 -11.484 1 98.69 509 ILE B N 1
ATOM 8859 C CA . ILE B 1 509 ? -13.18 12.57 -11.453 1 98.69 509 ILE B CA 1
ATOM 8860 C C . ILE B 1 509 ? -14.008 12.875 -12.703 1 98.69 509 ILE B C 1
ATOM 8862 O O . ILE B 1 509 ? -15.094 13.453 -12.609 1 98.69 509 ILE B O 1
ATOM 8866 N N . ILE B 1 510 ? -13.531 12.461 -13.898 1 97.69 510 ILE B N 1
ATOM 8867 C CA . ILE B 1 510 ? -14.211 12.773 -15.148 1 97.69 510 ILE B CA 1
ATOM 8868 C C . ILE B 1 510 ? -15.516 11.969 -15.242 1 97.69 510 ILE B C 1
ATOM 8870 O O . ILE B 1 510 ? -16.516 12.453 -15.773 1 97.69 510 ILE B O 1
ATOM 8874 N N . HIS B 1 511 ? -15.484 10.672 -14.75 1 97.38 511 HIS B N 1
ATOM 8875 C CA . HIS B 1 511 ? -16.672 9.812 -14.766 1 97.38 511 HIS B CA 1
ATOM 8876 C C . HIS B 1 511 ? -17.828 10.461 -14.016 1 97.38 511 HIS B C 1
ATOM 8878 O O . HIS B 1 511 ? -18.969 10.406 -14.469 1 97.38 511 HIS B O 1
ATOM 8884 N N . HIS B 1 512 ? -17.531 11.07 -12.867 1 96.88 512 HIS B N 1
ATOM 8885 C CA . HIS B 1 512 ? -18.578 11.648 -12.023 1 96.88 512 HIS B CA 1
ATOM 8886 C C . HIS B 1 512 ? -18.719 13.148 -12.281 1 96.88 512 HIS B C 1
ATOM 8888 O O . HIS B 1 512 ? -19.516 13.82 -11.609 1 96.88 512 HIS B O 1
ATOM 8894 N N . HIS B 1 513 ? -17.953 13.711 -13.234 1 96.56 513 HIS B N 1
ATOM 8895 C CA . HIS B 1 513 ? -17.953 15.133 -13.562 1 96.56 513 HIS B CA 1
ATOM 8896 C C . HIS B 1 513 ? -17.781 15.992 -12.312 1 96.56 513 HIS B C 1
ATOM 8898 O O . HIS B 1 513 ? -18.531 16.938 -12.078 1 96.56 513 HIS B O 1
ATOM 8904 N N . MET B 1 514 ? -16.875 15.562 -11.445 1 97.88 514 MET B N 1
ATOM 8905 C CA . MET B 1 514 ? -16.641 16.297 -10.203 1 97.88 514 MET B CA 1
ATOM 8906 C C . MET B 1 514 ? -16.031 17.656 -10.469 1 97.88 514 MET B C 1
ATOM 8908 O O . MET B 1 514 ? -15.133 17.781 -11.305 1 97.88 514 MET B O 1
ATOM 8912 N N . PRO B 1 515 ? -16.484 18.672 -9.82 1 98 515 PRO B N 1
ATOM 8913 C CA . PRO B 1 515 ? -15.961 20.016 -10.047 1 98 515 PRO B CA 1
ATOM 8914 C C . PRO B 1 515 ? -14.625 20.25 -9.344 1 98 515 PRO B C 1
ATOM 8916 O O . PRO B 1 515 ? -14.523 21.141 -8.492 1 98 515 PRO B O 1
ATOM 8919 N N . VAL B 1 516 ? -13.625 19.578 -9.734 1 98.69 516 VAL B N 1
ATOM 8920 C CA . VAL B 1 516 ? -12.273 19.703 -9.195 1 98.69 516 VAL B CA 1
ATOM 8921 C C . VAL B 1 516 ? -11.406 20.516 -10.148 1 98.69 516 VAL B C 1
ATOM 8923 O O . VAL B 1 516 ? -11.227 20.141 -11.312 1 98.69 516 VAL B O 1
ATOM 8926 N N . LYS B 1 517 ? -10.961 21.672 -9.703 1 98.88 517 LYS B N 1
ATOM 8927 C CA . LYS B 1 517 ? -9.992 22.469 -10.43 1 98.88 517 LYS B CA 1
ATOM 8928 C C . LYS B 1 517 ? -8.562 22.062 -10.078 1 98.88 517 LYS B C 1
ATOM 8930 O O . LYS B 1 517 ? -8.055 22.406 -9.008 1 98.88 517 LYS B O 1
ATOM 8935 N N . ILE B 1 518 ? -7.914 21.344 -11.008 1 98.94 518 ILE B N 1
ATOM 8936 C CA . ILE B 1 518 ? -6.594 20.781 -10.734 1 98.94 518 ILE B CA 1
ATOM 8937 C C . ILE B 1 518 ? -5.516 21.766 -11.203 1 98.94 518 ILE B C 1
ATOM 8939 O O . ILE B 1 518 ? -5.352 21.984 -12.406 1 98.94 518 ILE B O 1
ATOM 8943 N N . PHE B 1 519 ? -4.84 22.359 -10.312 1 98.94 519 PHE B N 1
ATOM 8944 C CA . PHE B 1 519 ? -3.658 23.172 -10.586 1 98.94 519 PHE B CA 1
ATOM 8945 C C . PHE B 1 519 ? -2.387 22.359 -10.391 1 98.94 519 PHE B C 1
ATOM 8947 O O . PHE B 1 519 ? -2.041 22 -9.266 1 98.94 519 PHE B O 1
ATOM 8954 N N . LEU B 1 520 ? -1.674 22.094 -11.477 1 98.88 520 LEU B N 1
ATOM 8955 C CA . LEU B 1 520 ? -0.524 21.203 -11.492 1 98.88 520 LEU B CA 1
ATOM 8956 C C . LEU B 1 520 ? 0.778 21.984 -11.609 1 98.88 520 LEU B C 1
ATOM 8958 O O . LEU B 1 520 ? 1.015 22.656 -12.609 1 98.88 520 LEU B O 1
ATOM 8962 N N . ILE B 1 521 ? 1.582 21.938 -10.578 1 98.81 521 ILE B N 1
ATOM 8963 C CA . ILE B 1 521 ? 2.922 22.516 -10.594 1 98.81 521 ILE B CA 1
ATOM 8964 C C . ILE B 1 521 ? 3.871 21.594 -11.359 1 98.81 521 ILE B C 1
ATOM 8966 O O . ILE B 1 521 ? 4.098 20.453 -10.953 1 98.81 521 ILE B O 1
ATOM 8970 N N . ASN B 1 522 ? 4.414 22.047 -12.477 1 98.56 522 ASN B N 1
ATOM 8971 C CA . ASN B 1 522 ? 5.383 21.281 -13.25 1 98.56 522 ASN B CA 1
ATOM 8972 C C . ASN B 1 522 ? 6.789 21.875 -13.133 1 98.56 522 ASN B C 1
ATOM 8974 O O . ASN B 1 522 ? 7.102 22.875 -13.773 1 98.56 522 ASN B O 1
ATOM 8978 N N . ASN B 1 523 ? 7.547 21.312 -12.305 1 97.44 523 ASN B N 1
ATOM 8979 C CA . ASN B 1 523 ? 8.945 21.703 -12.18 1 97.44 523 ASN B CA 1
ATOM 8980 C C . ASN B 1 523 ? 9.875 20.594 -12.664 1 97.44 523 ASN B C 1
ATOM 8982 O O . ASN B 1 523 ? 11.023 20.5 -12.219 1 97.44 523 ASN B O 1
ATOM 8986 N N . GLY B 1 524 ? 9.344 19.688 -13.438 1 96.62 524 GLY B N 1
ATOM 8987 C CA . GLY B 1 524 ? 10.125 18.688 -14.148 1 96.62 524 GLY B CA 1
ATOM 8988 C C . GLY B 1 524 ? 10.578 17.531 -13.258 1 96.62 524 GLY B C 1
ATOM 8989 O O . GLY B 1 524 ? 11.617 16.922 -13.508 1 96.62 524 GLY B O 1
ATOM 8990 N N . GLY B 1 525 ? 9.945 17.266 -12.242 1 97.12 525 GLY B N 1
ATOM 8991 C CA . GLY B 1 525 ? 10.336 16.156 -11.398 1 97.12 525 GLY B CA 1
ATOM 8992 C C . GLY B 1 525 ? 10.164 16.438 -9.922 1 97.12 525 GLY B C 1
ATOM 8993 O O . GLY B 1 525 ? 9.219 17.125 -9.523 1 97.12 525 GLY B O 1
ATOM 8994 N N . TYR B 1 526 ? 10.969 15.75 -9.078 1 97.56 526 TYR B N 1
ATOM 8995 C CA . TYR B 1 526 ? 10.891 15.844 -7.625 1 97.56 526 TYR B CA 1
ATOM 8996 C C . TYR B 1 526 ? 11.742 17 -7.109 1 97.56 526 TYR B C 1
ATOM 8998 O O . TYR B 1 526 ? 12.898 16.797 -6.723 1 97.56 526 TYR B O 1
ATOM 9006 N N . HIS B 1 527 ? 11.086 18.125 -6.953 1 97.5 527 HIS B N 1
ATOM 9007 C CA . HIS B 1 527 ? 11.797 19.359 -6.656 1 97.5 527 HIS B CA 1
ATOM 9008 C C . HIS B 1 527 ? 12.406 19.328 -5.262 1 97.5 527 HIS B C 1
ATOM 9010 O O . HIS B 1 527 ? 13.523 19.812 -5.055 1 97.5 527 HIS B O 1
ATOM 9016 N N . SER B 1 528 ? 11.656 18.844 -4.293 1 95.69 528 SER B N 1
ATOM 9017 C CA . SER B 1 528 ? 12.195 18.734 -2.938 1 95.69 528 SER B CA 1
ATOM 9018 C C . SER B 1 528 ? 13.469 17.906 -2.908 1 95.69 528 SER B C 1
ATOM 9020 O O . SER B 1 528 ? 14.406 18.219 -2.174 1 95.69 528 SER B O 1
ATOM 9022 N N . ILE B 1 529 ? 13.531 16.812 -3.629 1 96.62 529 ILE B N 1
ATOM 9023 C CA . ILE B 1 529 ? 14.688 15.922 -3.67 1 96.62 529 ILE B CA 1
ATOM 9024 C C . ILE B 1 529 ? 15.82 16.578 -4.457 1 96.62 529 ILE B C 1
ATOM 9026 O O . ILE B 1 529 ? 17 16.406 -4.117 1 96.62 529 ILE B O 1
ATOM 9030 N N . ARG B 1 530 ? 15.453 17.297 -5.535 1 96.88 530 ARG B N 1
ATOM 9031 C CA . ARG B 1 530 ? 16.438 18.078 -6.281 1 96.88 530 ARG B CA 1
ATOM 9032 C C . ARG B 1 530 ? 17.219 19 -5.355 1 96.88 530 ARG B C 1
ATOM 9034 O O . ARG B 1 530 ? 18.438 19.031 -5.395 1 96.88 530 ARG B O 1
ATOM 9041 N N . GLN B 1 531 ? 16.469 19.766 -4.496 1 94.94 531 GLN B N 1
ATOM 9042 C CA . GLN B 1 531 ? 17.109 20.688 -3.561 1 94.94 531 GLN B CA 1
ATOM 9043 C C . GLN B 1 531 ? 18 19.953 -2.574 1 94.94 531 GLN B C 1
ATOM 9045 O O . GLN B 1 531 ? 19.109 20.391 -2.283 1 94.94 531 GLN B O 1
ATOM 9050 N N . THR B 1 532 ? 17.484 18.844 -2.123 1 93.56 532 THR B N 1
ATOM 9051 C CA . THR B 1 532 ? 18.234 18.047 -1.153 1 93.56 532 THR B CA 1
ATOM 9052 C C . THR B 1 532 ? 19.531 17.531 -1.762 1 93.56 532 THR B C 1
ATOM 9054 O O . THR B 1 532 ? 20.594 17.625 -1.148 1 93.56 532 THR B O 1
ATOM 9057 N N . GLN B 1 533 ? 19.484 16.922 -2.961 1 95.88 533 GLN B N 1
ATOM 9058 C CA . GLN B 1 533 ? 20.672 16.359 -3.604 1 95.88 533 GLN B CA 1
ATOM 9059 C C . GLN B 1 533 ? 21.688 17.453 -3.939 1 95.88 533 GLN B C 1
ATOM 9061 O O . GLN B 1 533 ? 22.891 17.281 -3.752 1 95.88 533 GLN B O 1
ATOM 9066 N N . LYS B 1 534 ? 21.219 18.609 -4.395 1 94.44 534 LYS B N 1
ATOM 9067 C CA . LYS B 1 534 ? 22.109 19.719 -4.723 1 94.44 534 LYS B CA 1
ATOM 9068 C C . LYS B 1 534 ? 22.812 20.25 -3.475 1 94.44 534 LYS B C 1
ATOM 9070 O O . LYS B 1 534 ? 23.984 20.609 -3.523 1 94.44 534 LYS B O 1
ATOM 9075 N N . ASN B 1 535 ? 22.078 20.266 -2.393 1 90.62 535 ASN B N 1
ATOM 9076 C CA . ASN B 1 535 ? 22.594 20.828 -1.15 1 90.62 535 ASN B CA 1
ATOM 9077 C C . ASN B 1 535 ? 23.578 19.891 -0.471 1 90.62 535 ASN B C 1
ATOM 9079 O O . ASN B 1 535 ? 24.562 20.328 0.126 1 90.62 535 ASN B O 1
ATOM 9083 N N . PHE B 1 536 ? 23.297 18.562 -0.56 1 90.56 536 PHE B N 1
ATOM 9084 C CA . PHE B 1 536 ? 24.031 17.641 0.297 1 90.56 536 PHE B CA 1
ATOM 9085 C C . PHE B 1 536 ? 25.031 16.828 -0.515 1 90.56 536 PHE B C 1
ATOM 9087 O O . PHE B 1 536 ? 26.031 16.344 0.022 1 90.56 536 PHE B O 1
ATOM 9094 N N . PHE B 1 537 ? 24.812 16.578 -1.813 1 93.44 537 PHE B N 1
ATOM 9095 C CA . PHE B 1 537 ? 25.609 15.586 -2.527 1 93.44 537 PHE B CA 1
ATOM 9096 C C . PHE B 1 537 ? 26.219 16.188 -3.785 1 93.44 537 PHE B C 1
ATOM 9098 O O . PHE B 1 537 ? 27.312 15.789 -4.207 1 93.44 537 PHE B O 1
ATOM 9105 N N . GLY B 1 538 ? 25.531 17.078 -4.445 1 89.38 538 GLY B N 1
ATOM 9106 C CA . GLY B 1 538 ? 26.047 17.688 -5.668 1 89.38 538 GLY B CA 1
ATOM 9107 C C . GLY B 1 538 ? 25.703 16.875 -6.91 1 89.38 538 GLY B C 1
ATOM 9108 O O . GLY B 1 538 ? 25 15.875 -6.832 1 89.38 538 GLY B O 1
ATOM 9109 N N . GLU B 1 539 ? 26.203 17.188 -8.086 1 92.19 539 GLU B N 1
ATOM 9110 C CA . GLU B 1 539 ? 25.922 16.562 -9.375 1 92.19 539 GLU B CA 1
ATOM 9111 C C . GLU B 1 539 ? 26.844 15.375 -9.625 1 92.19 539 GLU B C 1
ATOM 9113 O O . GLU B 1 539 ? 27.969 15.344 -9.133 1 92.19 539 GLU B O 1
ATOM 9118 N N . PRO B 1 540 ? 26.359 14.43 -10.578 1 96.06 540 PRO B N 1
ATOM 9119 C CA . PRO B 1 540 ? 25.047 14.344 -11.219 1 96.06 540 PRO B CA 1
ATOM 9120 C C . PRO B 1 540 ? 23.938 13.922 -10.25 1 96.06 540 PRO B C 1
ATOM 9122 O O . PRO B 1 540 ? 24.203 13.188 -9.297 1 96.06 540 PRO B O 1
ATOM 9125 N N . LEU B 1 541 ? 22.781 14.367 -10.414 1 97.19 541 LEU B N 1
ATOM 9126 C CA . LEU B 1 541 ? 21.609 14.008 -9.617 1 97.19 541 LEU B CA 1
ATOM 9127 C C . LEU B 1 541 ? 21.062 12.648 -10.039 1 97.19 541 LEU B C 1
ATOM 9129 O O . LEU B 1 541 ? 21.344 12.172 -11.141 1 97.19 541 LEU B O 1
ATOM 9133 N N . VAL B 1 542 ? 20.297 12.016 -9.188 1 97.94 542 VAL B N 1
ATOM 9134 C CA . VAL B 1 542 ? 19.766 10.695 -9.508 1 97.94 542 VAL B CA 1
ATOM 9135 C C . VAL B 1 542 ? 18.266 10.648 -9.188 1 97.94 542 VAL B C 1
ATOM 9137 O O . VAL B 1 542 ? 17.844 11.141 -8.141 1 97.94 542 VAL B O 1
ATOM 9140 N N . GLY B 1 543 ? 17.484 10.07 -10.086 1 98.06 543 GLY B N 1
ATOM 9141 C CA . GLY B 1 543 ? 16.094 9.734 -9.859 1 98.06 543 GLY B CA 1
ATOM 9142 C C . GLY B 1 543 ? 15.227 10.945 -9.586 1 98.06 543 GLY B C 1
ATOM 9143 O O . GLY B 1 543 ? 14.312 10.883 -8.758 1 98.06 543 GLY B O 1
ATOM 9144 N N . ILE B 1 544 ? 15.43 12.078 -10.242 1 96.5 544 ILE B N 1
ATOM 9145 C CA . ILE B 1 544 ? 14.727 13.312 -9.898 1 96.5 544 ILE B CA 1
ATOM 9146 C C . ILE B 1 544 ? 13.789 13.703 -11.039 1 96.5 544 ILE B C 1
ATOM 9148 O O . ILE B 1 544 ? 12.734 14.297 -10.805 1 96.5 544 ILE B O 1
ATOM 9152 N N . GLY B 1 545 ? 14.18 13.477 -12.242 1 95.81 545 GLY B N 1
ATOM 9153 C CA . GLY B 1 545 ? 13.383 13.898 -13.383 1 95.81 545 GLY B CA 1
ATOM 9154 C C . GLY B 1 545 ? 14.219 14.328 -14.578 1 95.81 545 GLY B C 1
ATOM 9155 O O . GLY B 1 545 ? 15.18 13.648 -14.938 1 95.81 545 GLY B O 1
ATOM 9156 N N . VAL B 1 546 ? 13.891 15.406 -15.227 1 93.12 546 VAL B N 1
ATOM 9157 C CA . VAL B 1 546 ? 14.461 15.844 -16.5 1 93.12 546 VAL B CA 1
ATOM 9158 C C . VAL B 1 546 ? 15.953 16.109 -16.328 1 93.12 546 VAL B C 1
ATOM 9160 O O . VAL B 1 546 ? 16.719 15.961 -17.281 1 93.12 546 VAL B O 1
ATOM 9163 N N . ASP B 1 547 ? 16.328 16.547 -15.188 1 93.12 547 ASP B N 1
ATOM 9164 C CA . ASP B 1 547 ? 17.719 16.969 -15.016 1 93.12 547 ASP B CA 1
ATOM 9165 C C . ASP B 1 547 ? 18.609 15.789 -14.625 1 93.12 547 ASP B C 1
ATOM 9167 O O . ASP B 1 547 ? 19.828 15.852 -14.766 1 93.12 547 ASP B O 1
ATOM 9171 N N . SER B 1 548 ? 18.062 14.727 -14.039 1 95.38 548 SER B N 1
ATOM 9172 C CA . SER B 1 548 ? 18.844 13.516 -13.805 1 95.38 548 SER B CA 1
ATOM 9173 C C . SER B 1 548 ? 18.828 12.602 -15.023 1 95.38 548 SER B C 1
ATOM 9175 O O . SER B 1 548 ? 19.672 11.711 -15.156 1 95.38 548 SER B O 1
ATOM 9177 N N . ARG B 1 549 ? 17.938 12.711 -15.992 1 94.69 549 ARG B N 1
ATOM 9178 C CA . ARG B 1 549 ? 17.797 12.039 -17.281 1 94.69 549 ARG B CA 1
ATOM 9179 C C . ARG B 1 549 ? 17.5 10.555 -17.094 1 94.69 549 ARG B C 1
ATOM 9181 O O . ARG B 1 549 ? 17.453 9.805 -18.078 1 94.69 549 ARG B O 1
ATOM 9188 N N . ASP B 1 550 ? 17.281 10.117 -15.867 1 97.5 550 ASP B N 1
ATOM 9189 C CA . ASP B 1 550 ? 17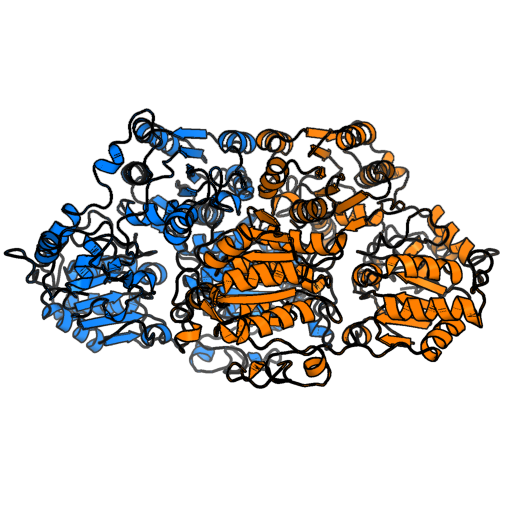.031 8.703 -15.594 1 97.5 550 ASP B CA 1
ATOM 9190 C C . ASP B 1 550 ? 15.586 8.477 -15.148 1 97.5 550 ASP B C 1
ATOM 9192 O O . ASP B 1 550 ? 15.227 7.375 -14.734 1 97.5 550 ASP B O 1
ATOM 9196 N N . LEU B 1 551 ? 14.805 9.461 -15.211 1 97.38 551 LEU B N 1
ATOM 9197 C CA . LEU B 1 551 ? 13.383 9.469 -14.898 1 97.38 551 LEU B CA 1
ATOM 9198 C C . LEU B 1 551 ? 12.641 10.516 -15.727 1 97.38 551 LEU B C 1
ATOM 9200 O O . LEU B 1 551 ? 13.133 11.641 -15.883 1 97.38 551 LEU B O 1
ATOM 9204 N N . SER B 1 552 ? 11.531 10.141 -16.312 1 97.56 552 SER B N 1
ATOM 9205 C CA . SER B 1 552 ? 10.742 11.102 -17.078 1 97.56 552 SER B CA 1
ATOM 9206 C C . SER B 1 552 ? 9.281 11.07 -16.656 1 97.56 552 SER B C 1
ATOM 9208 O O . SER B 1 552 ? 8.852 10.164 -15.93 1 97.56 552 SER B O 1
ATOM 9210 N N . PHE B 1 553 ? 8.555 12.031 -16.969 1 97.5 553 PHE B N 1
ATOM 9211 C CA . PHE B 1 553 ? 7.125 12.164 -16.703 1 97.5 553 PHE B CA 1
ATOM 9212 C C . PHE B 1 553 ? 6.344 12.344 -18 1 97.5 553 PHE B C 1
ATOM 9214 O O . PHE B 1 553 ? 6.875 12.875 -18.984 1 97.5 553 PHE B O 1
ATOM 9221 N N . PRO B 1 554 ? 5.094 11.883 -18.016 1 97.38 554 PRO B N 1
ATOM 9222 C CA . PRO B 1 554 ? 4.305 12.008 -19.234 1 97.38 554 PRO B CA 1
ATOM 9223 C C . PRO B 1 554 ? 3.869 13.445 -19.516 1 97.38 554 PRO B C 1
ATOM 9225 O O . PRO B 1 554 ? 3.848 14.273 -18.594 1 97.38 554 PRO B O 1
ATOM 9228 N N . ASP B 1 555 ? 3.596 13.719 -20.781 1 97.94 555 ASP B N 1
ATOM 9229 C CA . ASP B 1 555 ? 3.053 15.016 -21.188 1 97.94 555 ASP B CA 1
ATOM 9230 C C . ASP B 1 555 ? 1.635 15.203 -20.641 1 97.94 555 ASP B C 1
ATOM 9232 O O . ASP B 1 555 ? 0.704 14.523 -21.094 1 97.94 555 ASP B O 1
ATOM 9236 N N . MET B 1 556 ? 1.484 16.172 -19.781 1 98.12 556 MET B N 1
ATOM 9237 C CA . MET B 1 556 ? 0.204 16.328 -19.094 1 98.12 556 MET B CA 1
ATOM 9238 C C . MET B 1 556 ? -0.853 16.906 -20.031 1 98.12 556 MET B C 1
ATOM 9240 O O . MET B 1 556 ? -2.047 16.656 -19.859 1 98.12 556 MET B O 1
ATOM 9244 N N . GLU B 1 557 ? -0.462 17.734 -21 1 98.56 557 GLU B N 1
ATOM 9245 C CA . GLU B 1 557 ? -1.418 18.219 -21.984 1 98.56 557 GLU B CA 1
ATOM 9246 C C . GLU B 1 557 ? -2.047 17.062 -22.766 1 98.56 557 GLU B C 1
ATOM 9248 O O . GLU B 1 557 ? -3.268 17.016 -22.922 1 98.56 557 GLU B O 1
ATOM 9253 N N . LYS B 1 558 ? -1.191 16.125 -23.234 1 98.56 558 LYS B N 1
ATOM 9254 C CA . LYS B 1 558 ? -1.675 14.969 -23.969 1 98.56 558 LYS B CA 1
ATOM 9255 C C . LYS B 1 558 ? -2.525 14.062 -23.078 1 98.56 558 LYS B C 1
ATOM 9257 O O . LYS B 1 558 ? -3.559 13.547 -23.516 1 98.56 558 LYS B O 1
ATOM 9262 N N . LEU B 1 559 ? -2.111 13.875 -21.844 1 98.38 559 LEU B N 1
ATOM 9263 C CA . LEU B 1 559 ? -2.877 13.055 -20.922 1 98.38 559 LEU B CA 1
ATOM 9264 C C . LEU B 1 559 ? -4.242 13.68 -20.641 1 98.38 559 LEU B C 1
ATOM 9266 O O . LEU B 1 559 ? -5.246 12.969 -20.547 1 98.38 559 LEU B O 1
ATOM 9270 N N . SER B 1 560 ? -4.195 15.016 -20.359 1 98.56 560 SER B N 1
ATOM 9271 C CA . SER B 1 560 ? -5.449 15.719 -20.109 1 98.56 560 SER B CA 1
ATOM 9272 C C . SER B 1 560 ? -6.449 15.469 -21.234 1 98.56 560 SER B C 1
ATOM 9274 O O . SER B 1 560 ? -7.621 15.188 -20.984 1 98.56 560 SER B O 1
ATOM 9276 N N . ALA B 1 561 ? -5.977 15.562 -22.453 1 98.38 561 ALA B N 1
ATOM 9277 C CA . ALA B 1 561 ? -6.824 15.328 -23.609 1 98.38 561 ALA B CA 1
ATOM 9278 C C . ALA B 1 561 ? -7.324 13.883 -23.641 1 98.38 561 ALA B C 1
ATOM 9280 O O . ALA B 1 561 ? -8.484 13.633 -23.969 1 98.38 561 ALA B O 1
ATOM 9281 N N . ALA B 1 562 ? -6.434 12.953 -23.297 1 98.5 562 ALA B N 1
ATOM 9282 C CA . ALA B 1 562 ? -6.785 11.531 -23.328 1 98.5 562 ALA B CA 1
ATOM 9283 C C . ALA B 1 562 ? -7.902 11.219 -22.344 1 98.5 562 ALA B C 1
ATOM 9285 O O . ALA B 1 562 ? -8.781 10.398 -22.625 1 98.5 562 ALA B O 1
ATOM 9286 N N . TYR B 1 563 ? -7.906 11.844 -21.25 1 98.38 563 TYR B N 1
ATOM 9287 C CA . TYR B 1 563 ? -8.93 11.617 -20.234 1 98.38 563 TYR B CA 1
ATOM 9288 C C . TYR B 1 563 ? -10.164 12.461 -20.5 1 98.38 563 TYR B C 1
ATOM 9290 O O . TYR B 1 563 ? -11.242 12.18 -19.969 1 98.38 563 TYR B O 1
ATOM 9298 N N . GLY B 1 564 ? -10.023 13.594 -21.188 1 98.25 564 GLY B N 1
ATOM 9299 C CA . GLY B 1 564 ? -11.156 14.438 -21.5 1 98.25 564 GLY B CA 1
ATOM 9300 C C . GLY B 1 564 ? -11.242 15.688 -20.641 1 98.25 564 GLY B C 1
ATOM 9301 O O . GLY B 1 564 ? -12.32 16.234 -20.453 1 98.25 564 GLY B O 1
ATOM 9302 N N . TYR B 1 565 ? -10.156 16.141 -20.125 1 98.69 565 TYR B N 1
ATOM 9303 C CA . TYR B 1 565 ? -10.102 17.359 -19.328 1 98.69 565 TYR B CA 1
ATOM 9304 C C . TYR B 1 565 ? -9.844 18.578 -20.203 1 98.69 565 TYR B C 1
ATOM 9306 O O . TYR B 1 565 ? -8.961 18.562 -21.062 1 98.69 565 TYR B O 1
ATOM 9314 N N . PRO B 1 566 ? -10.648 19.703 -19.984 1 98.69 566 PRO B N 1
ATOM 9315 C CA . PRO B 1 566 ? -10.086 20.969 -20.453 1 98.69 566 PRO B CA 1
ATOM 9316 C C . PRO B 1 566 ? -8.703 21.25 -19.891 1 98.69 566 PRO B C 1
ATOM 9318 O O . PRO B 1 566 ? -8.414 20.891 -18.75 1 98.69 566 PRO B O 1
ATOM 9321 N N . TYR B 1 567 ? -7.859 21.859 -20.719 1 98.75 567 TYR B N 1
ATOM 9322 C CA . TYR B 1 567 ? -6.465 22.078 -20.344 1 98.75 567 TYR B CA 1
ATOM 9323 C C . TYR B 1 567 ? -6.062 23.531 -20.562 1 98.75 567 TYR B C 1
ATOM 9325 O O . TYR B 1 567 ? -6.363 24.125 -21.609 1 98.75 567 TYR B O 1
ATOM 9333 N N . VAL B 1 568 ? -5.48 24.156 -19.531 1 98.62 568 VAL B N 1
ATOM 9334 C CA . VAL B 1 568 ? -4.906 25.5 -19.578 1 98.62 568 VAL B CA 1
ATOM 9335 C C . VAL B 1 568 ? -3.459 25.453 -19.094 1 98.62 568 VAL B C 1
ATOM 9337 O O . VAL B 1 568 ? -3.092 24.609 -18.281 1 98.62 568 VAL B O 1
ATOM 9340 N N . ARG B 1 569 ? -2.566 26.25 -19.562 1 98.06 569 ARG B N 1
ATOM 9341 C CA . ARG B 1 569 ? -1.181 26.234 -19.109 1 98.06 569 ARG B CA 1
ATOM 9342 C C . ARG B 1 569 ? -0.655 27.656 -18.891 1 98.06 569 ARG B C 1
ATOM 9344 O O . ARG B 1 569 ? -1.083 28.594 -19.578 1 98.06 569 ARG B O 1
ATOM 9351 N N . ALA B 1 570 ? 0.158 27.875 -18.016 1 98.31 570 ALA B N 1
ATOM 9352 C CA . ALA B 1 570 ? 0.963 29.078 -17.766 1 98.31 570 ALA B CA 1
ATOM 9353 C C . ALA B 1 570 ? 2.443 28.719 -17.656 1 98.31 570 ALA B C 1
ATOM 9355 O O . ALA B 1 570 ? 2.822 27.844 -16.875 1 98.31 570 ALA B O 1
ATOM 9356 N N . CYS B 1 571 ? 3.307 29.375 -18.422 1 97.38 571 CYS B N 1
ATOM 9357 C CA . CYS B 1 571 ? 4.734 29.094 -18.422 1 97.38 571 CYS B CA 1
ATOM 9358 C C . CYS B 1 571 ? 5.523 30.219 -17.766 1 97.38 571 CYS B C 1
ATOM 9360 O O . CYS B 1 571 ? 6.672 30.031 -17.359 1 97.38 571 CYS B O 1
ATOM 9362 N N . HIS B 1 572 ? 4.926 31.453 -17.781 1 97 572 HIS B N 1
ATOM 9363 C CA . HIS B 1 572 ? 5.574 32.656 -17.266 1 97 572 HIS B CA 1
ATOM 9364 C C . HIS B 1 572 ? 4.688 33.344 -16.25 1 97 572 HIS B C 1
ATOM 9366 O O . HIS B 1 572 ? 3.471 33.156 -16.219 1 97 572 HIS B O 1
ATOM 9372 N N . ASN B 1 573 ? 5.312 34.125 -15.375 1 97.62 573 ASN B N 1
ATOM 9373 C CA . ASN B 1 573 ? 4.562 34.875 -14.367 1 97.62 573 ASN B CA 1
ATOM 9374 C C . ASN B 1 573 ? 3.428 35.688 -14.992 1 97.62 573 ASN B C 1
ATOM 9376 O O . ASN B 1 573 ? 2.338 35.781 -14.43 1 97.62 573 ASN B O 1
ATOM 9380 N N . SER B 1 574 ? 3.688 36.25 -16.172 1 97.06 574 SER B N 1
ATOM 9381 C CA . SER B 1 574 ? 2.729 37.156 -16.828 1 97.06 574 SER B CA 1
ATOM 9382 C C . SER B 1 574 ? 1.476 36.375 -17.25 1 97.06 574 SER B C 1
ATOM 9384 O O . SER B 1 574 ? 0.432 37 -17.5 1 97.06 574 SER B O 1
ATOM 9386 N N . GLU B 1 575 ? 1.54 35.031 -17.297 1 98 575 GLU B N 1
ATOM 9387 C CA . GLU B 1 575 ? 0.43 34.188 -17.766 1 98 575 GLU B CA 1
ATOM 9388 C C . GLU B 1 575 ? -0.393 33.656 -16.609 1 98 575 GLU B C 1
ATOM 9390 O O . GLU B 1 575 ? -1.494 33.125 -16.812 1 98 575 GLU B O 1
ATOM 9395 N N . LEU B 1 576 ? 0.041 33.812 -15.422 1 98.31 576 LEU B N 1
ATOM 9396 C CA . LEU B 1 576 ? -0.557 33.188 -14.25 1 98.31 576 LEU B CA 1
ATOM 9397 C C . LEU B 1 576 ? -1.996 33.656 -14.055 1 98.31 576 LEU B C 1
ATOM 9399 O O . LEU B 1 576 ? -2.902 32.844 -13.891 1 98.31 576 LEU B O 1
ATOM 9403 N N . LYS B 1 577 ? -2.188 35.031 -14.016 1 97.94 577 LYS B N 1
ATOM 9404 C CA . LYS B 1 577 ? -3.514 35.594 -13.758 1 97.94 577 LYS B CA 1
ATOM 9405 C C . LYS B 1 577 ? -4.543 35 -14.727 1 97.94 577 LYS B C 1
ATOM 9407 O O . LYS B 1 577 ? -5.574 34.469 -14.312 1 97.94 577 LYS B O 1
ATOM 9412 N N . HIS B 1 578 ? -4.277 35.062 -16 1 98.44 578 HIS B N 1
ATOM 9413 C CA . HIS B 1 578 ? -5.219 34.625 -17.031 1 98.44 578 HIS B CA 1
ATOM 9414 C C . HIS B 1 578 ? -5.477 33.125 -16.938 1 98.44 578 HIS B C 1
ATOM 9416 O O . HIS B 1 578 ? -6.621 32.688 -17.031 1 98.44 578 HIS B O 1
ATOM 9422 N N . ALA B 1 579 ? -4.445 32.312 -16.781 1 98.81 579 ALA B N 1
ATOM 9423 C CA . ALA B 1 579 ? -4.582 30.875 -16.719 1 98.81 579 ALA B CA 1
ATOM 9424 C C . ALA B 1 579 ? -5.418 30.469 -15.508 1 98.81 579 ALA B C 1
ATOM 9426 O O . ALA B 1 579 ? -6.297 29.609 -15.617 1 98.81 579 ALA B O 1
ATOM 9427 N N . ILE B 1 580 ? -5.148 31.047 -14.383 1 98.88 580 ILE B N 1
ATOM 9428 C CA . ILE B 1 580 ? -5.844 30.734 -13.141 1 98.88 580 ILE B CA 1
ATOM 9429 C C . ILE B 1 580 ? -7.32 31.109 -13.266 1 98.88 580 ILE B C 1
ATOM 9431 O O . ILE B 1 580 ? -8.195 30.312 -12.922 1 98.88 580 ILE B O 1
ATOM 9435 N N . GLU B 1 581 ? -7.613 32.312 -13.719 1 98.75 581 GLU B N 1
ATOM 9436 C CA . GLU B 1 581 ? -8.992 32.781 -13.867 1 98.75 581 GLU B CA 1
ATOM 9437 C C . GLU B 1 581 ? -9.758 31.906 -14.859 1 98.75 581 GLU B C 1
ATOM 9439 O O . GLU B 1 581 ? -10.938 31.594 -14.641 1 98.75 581 GLU B O 1
ATOM 9444 N N . THR B 1 582 ? -9.078 31.516 -15.93 1 98.81 582 THR B N 1
ATOM 9445 C CA . THR B 1 582 ? -9.695 30.641 -16.906 1 98.81 582 THR B CA 1
ATOM 9446 C C . THR B 1 582 ? -10.062 29.297 -16.281 1 98.81 582 THR B C 1
ATOM 9448 O O . THR B 1 582 ? -11.172 28.797 -16.484 1 98.81 582 THR B O 1
ATOM 9451 N N . ALA B 1 583 ? -9.148 28.703 -15.523 1 98.81 583 ALA B N 1
ATOM 9452 C CA . ALA B 1 583 ? -9.398 27.422 -14.859 1 98.81 583 ALA B CA 1
ATOM 9453 C C . ALA B 1 583 ? -10.539 27.531 -13.859 1 98.81 583 ALA B C 1
ATOM 9455 O O . ALA B 1 583 ? -11.422 26.672 -13.82 1 98.81 583 ALA B O 1
ATOM 9456 N N . LEU B 1 584 ? -10.531 28.578 -13.055 1 98.56 584 LEU B N 1
ATOM 9457 C CA . LEU B 1 584 ? -11.539 28.766 -12.023 1 98.56 584 LEU B CA 1
ATOM 9458 C C . LEU B 1 584 ? -12.914 28.984 -12.633 1 98.56 584 LEU B C 1
ATOM 9460 O O . LEU B 1 584 ? -13.93 28.625 -12.039 1 98.56 584 LEU B O 1
ATOM 9464 N N . SER B 1 585 ? -12.984 29.562 -13.82 1 98.06 585 SER B N 1
ATOM 9465 C CA . SER B 1 585 ? -14.266 29.875 -14.453 1 98.06 585 SER B CA 1
ATOM 9466 C C . SER B 1 585 ? -14.773 28.703 -15.281 1 98.06 585 SER B C 1
ATOM 9468 O O . SER B 1 585 ? -15.938 28.688 -15.695 1 98.06 585 SER B O 1
ATOM 9470 N N . THR B 1 586 ? -13.938 27.703 -15.477 1 97.94 586 THR B N 1
ATOM 9471 C CA . THR B 1 586 ? -14.328 26.547 -16.25 1 97.94 586 THR B CA 1
ATOM 9472 C C . THR B 1 586 ? -15.32 25.672 -15.484 1 97.94 586 THR B C 1
ATOM 9474 O O . THR B 1 586 ? -15.102 25.375 -14.312 1 97.94 586 THR B O 1
ATOM 9477 N N . LYS B 1 587 ? -16.438 25.297 -16.125 1 96.62 587 LYS B N 1
ATOM 9478 C CA . LYS B 1 587 ? -17.406 24.422 -15.484 1 96.62 587 LYS B CA 1
ATOM 9479 C C . LYS B 1 587 ? -16.875 22.984 -15.414 1 96.62 587 LYS B C 1
ATOM 9481 O O . LYS B 1 587 ? -16.359 22.469 -16.406 1 96.62 587 LYS B O 1
ATOM 9486 N N . GLY B 1 588 ? -17.031 22.359 -14.234 1 96.62 588 GLY B N 1
ATOM 9487 C CA . GLY B 1 588 ? -16.578 20.984 -14.086 1 96.62 588 GLY B CA 1
ATOM 9488 C C . GLY B 1 588 ? -15.086 20.875 -13.867 1 96.62 588 GLY B C 1
ATOM 9489 O O . GLY B 1 588 ? -14.438 21.844 -13.469 1 96.62 588 GLY B O 1
ATOM 9490 N N . PRO B 1 589 ? -14.547 19.672 -14.07 1 98.38 589 PRO B N 1
ATOM 9491 C CA . PRO B 1 589 ? -13.109 19.469 -13.844 1 98.38 589 PRO B CA 1
ATOM 9492 C C . PRO B 1 589 ? -12.25 20.125 -14.922 1 98.38 589 PRO B C 1
ATOM 9494 O O . PRO B 1 589 ? -12.641 20.172 -16.094 1 98.38 589 PRO B O 1
ATOM 9497 N N . VAL B 1 590 ? -11.086 20.547 -14.57 1 98.81 590 VAL B N 1
ATOM 9498 C CA . VAL B 1 590 ? -10.125 21.188 -15.469 1 98.81 590 VAL B CA 1
ATOM 9499 C C . VAL B 1 590 ? -8.711 20.984 -14.93 1 98.81 590 VAL B C 1
ATOM 9501 O O . VAL B 1 590 ? -8.508 20.828 -13.727 1 98.81 590 VAL B O 1
ATOM 9504 N N . ILE B 1 591 ? -7.715 20.906 -15.812 1 98.88 591 ILE B N 1
ATOM 9505 C CA . ILE B 1 591 ? -6.309 20.859 -15.438 1 98.88 591 ILE B CA 1
ATOM 9506 C C . ILE B 1 591 ? -5.617 22.141 -15.891 1 98.88 591 ILE B C 1
ATOM 9508 O O . ILE B 1 591 ? -5.672 22.5 -17.078 1 98.88 591 ILE B O 1
ATOM 9512 N N . CYS B 1 592 ? -5.137 22.891 -15.031 1 98.94 592 CYS B N 1
ATOM 9513 C CA . CYS B 1 592 ? -4.27 24.031 -15.289 1 98.94 592 CYS B CA 1
ATOM 9514 C C . CYS B 1 592 ? -2.824 23.719 -14.922 1 98.94 592 CYS B C 1
ATOM 9516 O O . CYS B 1 592 ? -2.482 23.625 -13.742 1 98.94 592 CYS B O 1
ATOM 9518 N N . GLU B 1 593 ? -2.006 23.547 -15.93 1 98.88 593 GLU B N 1
ATOM 9519 C CA . GLU B 1 593 ? -0.596 23.219 -15.719 1 98.88 593 GLU B CA 1
ATOM 9520 C C . GLU B 1 593 ? 0.256 24.484 -15.68 1 98.88 593 GLU B C 1
ATOM 9522 O O . GLU B 1 593 ? 0.218 25.297 -16.609 1 98.88 593 GLU B O 1
ATOM 9527 N N . VAL B 1 594 ? 0.977 24.656 -14.594 1 98.81 594 VAL B N 1
ATOM 9528 C CA . VAL B 1 594 ? 1.852 25.812 -14.414 1 98.81 594 VAL B CA 1
ATOM 9529 C C . VAL B 1 594 ? 3.311 25.359 -14.406 1 98.81 594 VAL B C 1
ATOM 9531 O O . VAL B 1 594 ? 3.742 24.656 -13.492 1 98.81 594 VAL B O 1
ATOM 9534 N N . PHE B 1 595 ? 4.078 25.75 -15.453 1 98.31 595 PHE B N 1
ATOM 9535 C CA . PHE B 1 595 ? 5.508 25.453 -15.508 1 98.31 595 PHE B CA 1
ATOM 9536 C C . PHE B 1 595 ? 6.297 26.422 -14.641 1 98.31 595 PHE B C 1
ATOM 9538 O O . PHE B 1 595 ? 6.223 27.641 -14.836 1 98.31 595 PHE B O 1
ATOM 9545 N N . VAL B 1 596 ? 6.988 25.875 -13.641 1 97.88 596 VAL B N 1
ATOM 9546 C CA . VAL B 1 596 ? 7.684 26.734 -12.688 1 97.88 596 VAL B CA 1
ATOM 9547 C C . VAL B 1 596 ? 9.18 26.453 -12.742 1 97.88 596 VAL B C 1
ATOM 9549 O O . VAL B 1 596 ? 9.609 25.391 -13.195 1 97.88 596 VAL B O 1
ATOM 9552 N N . SER B 1 597 ? 9.953 27.406 -12.234 1 95.81 597 SER B N 1
ATOM 9553 C CA . SER B 1 597 ? 11.406 27.312 -12.211 1 95.81 597 SER B CA 1
ATOM 9554 C C . SER B 1 597 ? 11.875 26.141 -11.367 1 95.81 597 SER B C 1
ATOM 9556 O O . SER B 1 597 ? 11.281 25.844 -10.32 1 95.81 597 SER B O 1
ATOM 9558 N N . GLN B 1 598 ? 12.938 25.5 -11.781 1 94.62 598 GLN B N 1
ATOM 9559 C CA . GLN B 1 598 ? 13.547 24.406 -11.031 1 94.62 598 GLN B CA 1
ATOM 9560 C C . GLN B 1 598 ? 14.562 24.938 -10.023 1 94.62 598 GLN B C 1
ATOM 9562 O O . GLN B 1 598 ? 15.094 24.172 -9.211 1 94.62 598 GLN B O 1
ATOM 9567 N N . ASP B 1 599 ? 14.734 26.266 -9.992 1 92.94 599 ASP B N 1
ATOM 9568 C CA . ASP B 1 599 ? 15.82 26.828 -9.211 1 92.94 599 ASP B CA 1
ATOM 9569 C C . ASP B 1 599 ? 15.305 27.438 -7.91 1 9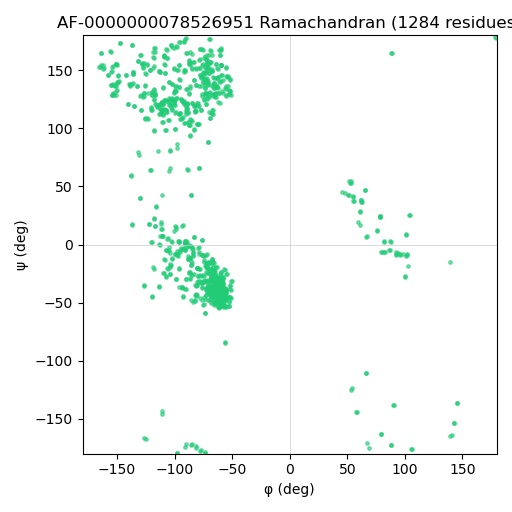2.94 599 ASP B C 1
ATOM 9571 O O . ASP B 1 599 ? 16.078 27.703 -6.988 1 92.94 599 ASP B O 1
ATOM 9575 N N . GLN B 1 600 ? 13.984 27.703 -7.891 1 93.75 600 GLN B N 1
ATOM 9576 C CA . GLN B 1 600 ? 13.414 28.344 -6.707 1 93.75 600 GLN B CA 1
ATOM 9577 C C . GLN B 1 600 ? 13.492 27.406 -5.496 1 93.75 600 GLN B C 1
ATOM 9579 O O . GLN B 1 600 ? 12.797 26.391 -5.445 1 93.75 600 GLN B O 1
ATOM 9584 N N . ASN B 1 601 ? 14.297 27.734 -4.516 1 94.69 601 ASN B N 1
ATOM 9585 C CA . ASN B 1 601 ? 14.336 27 -3.256 1 94.69 601 ASN B CA 1
ATOM 9586 C C . ASN B 1 601 ? 13.164 27.375 -2.352 1 94.69 601 ASN B C 1
ATOM 9588 O O . ASN B 1 601 ? 12.625 28.469 -2.449 1 94.69 601 ASN B O 1
ATOM 9592 N N . PHE B 1 602 ? 12.797 26.422 -1.537 1 95.88 602 PHE B N 1
ATOM 9593 C CA . PHE B 1 602 ? 11.812 26.766 -0.518 1 95.88 602 PHE B CA 1
ATOM 9594 C C . PHE B 1 602 ? 12.383 27.766 0.478 1 95.88 602 PHE B C 1
ATOM 9596 O O . PHE B 1 602 ? 13.516 27.625 0.928 1 95.88 602 PHE B O 1
ATOM 9603 N N . GLU B 1 603 ? 11.641 28.797 0.817 1 95.12 603 GLU B N 1
ATOM 9604 C CA . GLU B 1 603 ? 12.078 29.844 1.734 1 95.12 603 GLU B CA 1
ATOM 9605 C C . GLU B 1 603 ? 10.883 30.641 2.275 1 95.12 603 GLU B C 1
ATOM 9607 O O . GLU B 1 603 ? 9.883 30.812 1.583 1 95.12 603 GLU B O 1
ATOM 9612 N N . PRO B 1 604 ? 10.961 31.188 3.438 1 95.25 604 PRO B N 1
ATOM 9613 C CA . PRO B 1 604 ? 12.031 30.922 4.398 1 95.25 604 PRO B CA 1
ATOM 9614 C C . PRO B 1 604 ? 11.93 29.547 5.035 1 95.25 604 PRO B C 1
ATOM 9616 O O . PRO B 1 604 ? 10.867 28.922 4.984 1 95.25 604 PRO B O 1
ATOM 9619 N N . LYS B 1 605 ? 12.953 29 5.469 1 94.25 605 LYS B N 1
ATOM 9620 C CA . LYS B 1 605 ? 12.93 27.688 6.125 1 94.25 605 LYS B CA 1
ATOM 9621 C C . LYS B 1 605 ? 14.047 27.562 7.156 1 94.25 605 LYS B C 1
ATOM 9623 O O . LYS B 1 605 ? 15.023 28.312 7.109 1 94.25 605 LYS B O 1
ATOM 9628 N N . SER B 1 606 ? 13.805 26.703 8.109 1 92.06 606 SER B N 1
ATOM 9629 C CA . SER B 1 606 ? 14.891 26.297 9 1 92.06 606 SER B CA 1
ATOM 9630 C C . SER B 1 606 ? 15.977 25.547 8.234 1 92.06 606 SER B C 1
ATOM 9632 O O . SER B 1 606 ? 15.672 24.672 7.418 1 92.06 606 SER B O 1
ATOM 9634 N N . SER B 1 607 ? 17.125 25.922 8.32 1 88.94 607 SER B N 1
ATOM 9635 C CA . SER B 1 607 ? 18.266 25.297 7.641 1 88.94 607 SER B CA 1
ATOM 9636 C C . SER B 1 607 ? 19.5 25.297 8.531 1 88.94 607 SER B C 1
ATOM 9638 O O . SER B 1 607 ? 19.672 26.188 9.367 1 88.94 607 SER B O 1
ATOM 9640 N N . ALA B 1 608 ? 20.266 24.234 8.367 1 81.38 608 ALA B N 1
ATOM 9641 C CA . ALA B 1 608 ? 21.531 24.156 9.102 1 81.38 608 ALA B CA 1
ATOM 9642 C C . ALA B 1 608 ? 22.453 25.312 8.719 1 81.38 608 ALA B C 1
ATOM 9644 O O . ALA B 1 608 ? 22.453 25.766 7.57 1 81.38 608 ALA B O 1
ATOM 9645 N N . LYS B 1 609 ? 23.062 25.781 9.688 1 80.75 609 LYS B N 1
ATOM 9646 C CA . LYS B 1 609 ? 24.062 26.828 9.492 1 80.75 609 LYS B CA 1
ATOM 9647 C C . LYS B 1 609 ? 25.484 26.25 9.617 1 80.75 609 LYS B C 1
ATOM 9649 O O . LYS B 1 609 ? 25.766 25.516 10.562 1 80.75 609 LYS B O 1
ATOM 9654 N N . ARG B 1 610 ? 26.312 26.406 8.555 1 73.06 610 ARG B N 1
ATOM 9655 C CA . ARG B 1 610 ? 27.719 26 8.617 1 73.06 610 ARG B CA 1
ATOM 9656 C C . ARG B 1 610 ? 28.562 27.078 9.289 1 73.06 610 ARG B C 1
ATOM 9658 O O . ARG B 1 610 ? 28.641 28.203 8.797 1 73.06 610 ARG B O 1
ATOM 9665 N N . LEU B 1 611 ? 29.078 26.719 10.359 1 75.5 611 LEU B N 1
ATOM 9666 C CA . LEU B 1 611 ? 29.984 27.625 11.07 1 75.5 611 LEU B CA 1
ATOM 9667 C C . LEU B 1 611 ? 31.312 27.719 10.352 1 75.5 611 LEU B C 1
ATOM 9669 O O . LEU B 1 611 ? 31.625 26.906 9.484 1 75.5 611 LEU B O 1
ATOM 9673 N N . PRO B 1 612 ? 32.062 28.828 10.641 1 70.88 612 PRO B N 1
ATOM 9674 C CA . PRO B 1 612 ? 33.375 29 9.984 1 70.88 612 PRO B CA 1
ATOM 9675 C C . PRO B 1 612 ? 34.25 27.766 10.125 1 70.88 612 PRO B C 1
ATOM 9677 O O . PRO B 1 612 ? 35.062 27.469 9.234 1 70.88 612 PRO B O 1
ATOM 9680 N N . ASP B 1 613 ? 34.125 27.047 11.18 1 74.81 613 ASP B N 1
ATOM 9681 C CA . ASP B 1 613 ? 34.969 25.891 11.43 1 74.81 613 ASP B CA 1
ATOM 9682 C C . ASP B 1 613 ? 34.438 24.641 10.742 1 74.81 613 ASP B C 1
ATOM 9684 O O . ASP B 1 613 ? 35 23.547 10.883 1 74.81 613 ASP B O 1
ATOM 9688 N N . GLY B 1 614 ? 33.312 24.766 10.117 1 69.94 614 GLY B N 1
ATOM 9689 C CA . GLY B 1 614 ? 32.781 23.656 9.359 1 69.94 614 GLY B CA 1
ATOM 9690 C C . GLY B 1 614 ? 31.672 22.922 10.094 1 69.94 614 GLY B C 1
ATOM 9691 O O . GLY B 1 614 ? 30.969 22.094 9.508 1 69.94 614 GLY B O 1
ATOM 9692 N N . THR B 1 615 ? 31.484 23.266 11.328 1 73.94 615 THR B N 1
ATOM 9693 C CA . THR B 1 615 ? 30.469 22.594 12.125 1 73.94 615 THR B CA 1
ATOM 9694 C C . THR B 1 615 ? 29.062 23.016 11.68 1 73.94 615 THR B C 1
ATOM 9696 O O . THR B 1 615 ? 28.828 24.188 11.383 1 73.94 615 THR B O 1
ATOM 9699 N N . LEU B 1 616 ? 28.156 21.969 11.422 1 76.88 616 LEU B N 1
ATOM 9700 C CA . LEU B 1 616 ? 26.766 22.234 11.102 1 76.88 616 LEU B CA 1
ATOM 9701 C C . LEU B 1 616 ? 25.906 22.297 12.367 1 76.88 616 LEU B C 1
ATOM 9703 O O . LEU B 1 616 ? 26.016 21.422 13.227 1 76.88 616 LEU B O 1
ATOM 9707 N N . ILE B 1 617 ? 25.281 23.453 12.523 1 79.75 617 ILE B N 1
ATOM 9708 C CA . ILE B 1 617 ? 24.375 23.578 13.664 1 79.75 617 ILE B CA 1
ATOM 9709 C C . ILE B 1 617 ? 22.953 23.844 13.164 1 79.75 617 ILE B C 1
ATOM 9711 O O . ILE B 1 617 ? 22.766 24.375 12.07 1 79.75 617 ILE B O 1
ATOM 9715 N N . SER B 1 618 ? 22 23.422 13.969 1 85.56 618 SER B N 1
ATOM 9716 C CA . SER B 1 618 ? 20.594 23.75 13.703 1 85.56 618 SER B CA 1
ATOM 9717 C C . SER B 1 618 ? 20.172 25 14.477 1 85.56 618 SER B C 1
ATOM 9719 O O . SER B 1 618 ? 19.984 24.953 15.688 1 85.56 618 SER B O 1
ATOM 9721 N N . PRO B 1 619 ? 19.984 26.078 13.812 1 90.81 619 PRO B N 1
ATOM 9722 C CA . PRO B 1 619 ? 19.578 27.297 14.508 1 90.81 619 PRO B CA 1
ATOM 9723 C C . PRO B 1 619 ? 18.156 27.219 15.062 1 90.81 619 PRO B C 1
ATOM 9725 O O . PRO B 1 619 ? 17.391 26.344 14.656 1 90.81 619 PRO B O 1
ATOM 9728 N N . PRO B 1 620 ? 17.922 28.078 16.094 1 94.5 620 PRO B N 1
ATOM 9729 C CA . PRO B 1 620 ? 16.531 28.172 16.547 1 94.5 620 PRO B CA 1
ATOM 9730 C C . PRO B 1 620 ? 15.586 28.625 15.445 1 94.5 620 PRO B C 1
ATOM 9732 O O . PRO B 1 620 ? 16.031 29.141 14.414 1 94.5 620 PRO B O 1
ATOM 9735 N N . LEU B 1 621 ? 14.297 28.5 15.648 1 96.25 621 LEU B N 1
ATOM 9736 C CA . LEU B 1 621 ? 13.289 28.703 14.609 1 96.25 621 LEU B CA 1
ATOM 9737 C C . LEU B 1 621 ? 13.156 30.172 14.25 1 96.25 621 LEU B C 1
ATOM 9739 O O . LEU B 1 621 ? 12.609 30.516 13.195 1 96.25 621 LEU B O 1
ATOM 9743 N N . GLU B 1 622 ? 13.617 31.109 15.117 1 96.69 622 GLU B N 1
ATOM 9744 C CA . GLU B 1 622 ? 13.57 32.531 14.766 1 96.69 622 GLU B CA 1
ATOM 9745 C C . GLU B 1 622 ? 14.602 32.875 13.695 1 96.69 622 GLU B C 1
ATOM 9747 O O . GLU B 1 622 ? 14.5 33.906 13.023 1 96.69 622 GLU B O 1
ATOM 9752 N N . ASP B 1 623 ? 15.602 32.062 13.539 1 95.31 623 ASP B N 1
ATOM 9753 C CA . ASP B 1 623 ? 16.688 32.312 12.602 1 95.31 623 ASP B CA 1
ATOM 9754 C C . ASP B 1 623 ? 16.547 31.422 11.352 1 95.31 623 ASP B C 1
ATOM 9756 O O . ASP B 1 623 ? 17.266 30.438 11.195 1 95.31 623 ASP B O 1
ATOM 9760 N N . MET B 1 624 ? 15.719 31.859 10.453 1 95.19 624 MET B N 1
ATOM 9761 C CA . MET B 1 624 ? 15.391 31.078 9.258 1 95.19 624 MET B CA 1
ATOM 9762 C C . MET B 1 624 ? 16.219 31.547 8.07 1 95.19 624 MET B C 1
ATOM 9764 O O . MET B 1 624 ? 16.578 32.719 7.973 1 95.19 624 MET B O 1
ATOM 9768 N N . SER B 1 625 ? 16.469 30.625 7.199 1 94.19 625 SER B N 1
ATOM 9769 C CA . SER B 1 625 ? 17.094 30.953 5.922 1 94.19 625 SER B CA 1
ATOM 9770 C C . SER B 1 625 ? 16.062 31.484 4.926 1 94.19 625 SER B C 1
ATOM 9772 O O . SER B 1 625 ? 14.945 30.984 4.859 1 94.19 625 SER B O 1
ATOM 9774 N N . PRO B 1 626 ? 16.5 32.375 3.953 1 94.69 626 PRO B N 1
ATOM 9775 C CA . PRO B 1 626 ? 17.75 33.156 3.996 1 94.69 626 PRO B CA 1
ATOM 9776 C C . PRO B 1 626 ? 17.891 33.969 5.27 1 94.69 626 PRO B C 1
ATOM 9778 O O . PRO B 1 626 ? 16.953 34.656 5.676 1 94.69 626 PRO B O 1
ATOM 9781 N N . PHE B 1 627 ? 19.031 33.969 5.855 1 94.19 627 PHE B N 1
ATOM 9782 C CA . PHE B 1 627 ? 19.25 34.531 7.172 1 94.19 627 PHE B CA 1
ATOM 9783 C C . PHE B 1 627 ? 19.219 36.062 7.098 1 94.19 627 PHE B C 1
ATOM 9785 O O . PHE B 1 627 ? 19.734 36.656 6.152 1 94.19 627 PHE B O 1
ATOM 9792 N N . LEU B 1 628 ? 18.547 36.688 8.07 1 95.56 628 LEU B N 1
ATOM 9793 C CA . LEU B 1 628 ? 18.594 38.125 8.227 1 95.56 628 LEU B CA 1
ATOM 9794 C C . LEU B 1 628 ? 19.938 38.562 8.781 1 95.56 628 LEU B C 1
ATOM 9796 O O . LEU B 1 628 ? 20.672 37.781 9.375 1 95.56 628 LEU B O 1
ATOM 9800 N N . SER B 1 629 ? 20.281 39.906 8.578 1 95.69 629 SER B N 1
ATOM 9801 C CA . SER B 1 629 ? 21.5 40.438 9.18 1 95.69 629 SER B CA 1
ATOM 9802 C C . SER B 1 629 ? 21.422 40.406 10.695 1 95.69 629 SER B C 1
ATOM 9804 O O . SER B 1 629 ? 20.344 40.406 11.273 1 95.69 629 SER B O 1
ATOM 9806 N N . ASP B 1 630 ? 22.547 40.375 11.32 1 94 630 ASP B N 1
ATOM 9807 C CA . ASP B 1 630 ? 22.594 40.406 12.781 1 94 630 ASP B CA 1
ATOM 9808 C C . ASP B 1 630 ? 21.859 41.625 13.328 1 94 630 ASP B C 1
ATOM 9810 O O . ASP B 1 630 ? 21.172 41.531 14.352 1 94 630 ASP B O 1
ATOM 9814 N N . GLU B 1 631 ? 22.047 42.719 12.641 1 96.31 631 GLU B N 1
ATOM 9815 C CA . GLU B 1 631 ? 21.391 43.938 13.062 1 96.31 631 GLU B CA 1
ATOM 9816 C C . GLU B 1 631 ? 19.875 43.781 13.016 1 96.31 631 GLU B C 1
ATOM 9818 O O . GLU B 1 631 ? 19.172 44.156 13.961 1 96.31 631 GLU B O 1
ATOM 9823 N N . GLU B 1 632 ? 19.406 43.25 11.953 1 96.88 632 GLU B N 1
ATOM 9824 C CA . GLU B 1 632 ? 17.969 43.062 11.789 1 96.88 632 GLU B CA 1
ATOM 9825 C C . GLU B 1 632 ? 17.422 42.062 12.781 1 96.88 632 GLU B C 1
ATOM 9827 O O . GLU B 1 632 ? 16.344 42.25 13.336 1 96.88 632 GLU B O 1
ATOM 9832 N N . MET B 1 633 ? 18.141 41 12.992 1 96.31 633 MET B N 1
ATOM 9833 C CA . MET B 1 633 ? 17.719 40 13.961 1 96.31 633 MET B CA 1
ATOM 9834 C C . MET B 1 633 ? 17.656 40.594 15.367 1 96.31 633 MET B C 1
ATOM 9836 O O . MET B 1 633 ? 16.719 40.312 16.109 1 96.31 633 MET B O 1
ATOM 9840 N N . ASN B 1 634 ? 18.641 41.375 15.648 1 95.69 634 ASN B N 1
ATOM 9841 C CA . ASN B 1 634 ? 18.672 42 16.969 1 95.69 634 ASN B CA 1
ATOM 9842 C C . ASN B 1 634 ? 17.484 42.938 17.172 1 95.69 634 ASN B C 1
ATOM 9844 O O . ASN B 1 634 ? 16.969 43.031 18.281 1 95.69 634 ASN B O 1
ATOM 9848 N N . ARG B 1 635 ? 17.078 43.5 16.094 1 96.06 635 ARG B N 1
ATOM 9849 C CA . ARG B 1 635 ? 15.961 44.438 16.172 1 96.06 635 ARG B CA 1
ATOM 9850 C C . ARG B 1 635 ? 14.648 43.688 16.406 1 96.06 635 ARG B C 1
ATOM 9852 O O . ARG B 1 635 ? 13.703 44.25 16.953 1 96.06 635 ARG B O 1
ATOM 9859 N N . ASN B 1 636 ? 14.641 42.438 16.031 1 97.38 636 ASN B N 1
ATOM 9860 C CA . ASN B 1 636 ? 13.391 41.688 16.109 1 97.38 636 ASN B CA 1
ATOM 9861 C C . ASN B 1 636 ? 13.312 40.844 17.359 1 97.38 636 ASN B C 1
ATOM 9863 O O . ASN B 1 636 ? 12.273 40.25 17.656 1 97.38 636 ASN B O 1
ATOM 9867 N N . MET B 1 637 ? 14.414 40.781 18.094 1 97.5 637 MET B N 1
ATOM 9868 C CA . MET B 1 637 ? 14.438 39.906 19.266 1 97.5 637 MET B CA 1
ATOM 9869 C C . MET B 1 637 ? 14.242 40.688 20.547 1 97.5 637 MET B C 1
ATOM 9871 O O . MET B 1 637 ? 14.984 41.625 20.828 1 97.5 637 MET B O 1
ATOM 9875 N N . ILE B 1 638 ? 13.273 40.281 21.25 1 97.44 638 ILE B N 1
ATOM 9876 C CA . ILE B 1 638 ? 13.008 40.875 22.562 1 97.44 638 ILE B CA 1
ATOM 9877 C C . ILE B 1 638 ? 13.781 40.094 23.641 1 97.44 638 ILE B C 1
ATOM 9879 O O . ILE B 1 638 ? 14.297 40.688 24.578 1 97.44 638 ILE B O 1
ATOM 9883 N N . ILE B 1 639 ? 13.867 38.812 23.516 1 96.38 639 ILE B N 1
ATOM 9884 C CA . ILE B 1 639 ? 14.641 37.969 24.406 1 96.38 639 ILE B CA 1
ATOM 9885 C C . ILE B 1 639 ? 16.078 37.844 23.891 1 96.38 639 ILE B C 1
ATOM 9887 O O . ILE B 1 639 ? 16.344 38.094 22.719 1 96.38 639 ILE B O 1
ATOM 9891 N N . PRO B 1 640 ? 17 37.375 24.719 1 94.88 640 PRO B N 1
ATOM 9892 C CA . PRO B 1 640 ? 18.375 37.219 24.266 1 94.88 640 PRO B CA 1
ATOM 9893 C C . PRO B 1 640 ? 18.5 36.188 23.141 1 94.88 640 PRO B C 1
ATOM 9895 O O . PRO B 1 640 ? 17.828 35.156 23.172 1 94.88 640 PRO B O 1
ATOM 9898 N N . ARG B 1 641 ? 19.297 36.594 22.125 1 94.5 641 ARG B N 1
ATOM 9899 C CA . ARG B 1 641 ? 19.547 35.688 21.031 1 94.5 641 ARG B CA 1
ATOM 9900 C C . ARG B 1 641 ? 20.469 34.531 21.469 1 94.5 641 ARG B C 1
ATOM 9902 O O . ARG B 1 641 ? 21.359 34.75 22.297 1 94.5 641 ARG B O 1
ATOM 9909 N N . ILE B 1 642 ? 20.156 33.344 20.922 1 89.31 642 ILE B N 1
ATOM 9910 C CA . ILE B 1 642 ? 21.109 32.25 21.078 1 89.31 642 ILE B CA 1
ATOM 9911 C C . ILE B 1 642 ? 22.234 32.375 20.047 1 89.31 642 ILE B C 1
ATOM 9913 O O . ILE B 1 642 ? 21.969 32.438 18.844 1 89.31 642 ILE B O 1
ATOM 9917 N N . ARG B 1 643 ? 23.312 32.812 20.531 1 73.88 643 ARG B N 1
ATOM 9918 C CA . ARG B 1 643 ? 24.453 33 19.656 1 73.88 643 ARG B CA 1
ATOM 9919 C C . ARG B 1 643 ? 25.312 31.734 19.594 1 73.88 643 ARG B C 1
ATOM 9921 O O . ARG B 1 643 ? 25.5 31.062 20.609 1 73.88 643 ARG B O 1
ATOM 9928 N N . GLU B 1 644 ? 25.391 31.016 18.438 1 61.44 644 GLU B N 1
ATOM 9929 C CA . GLU B 1 644 ? 26.203 29.812 18.25 1 61.44 644 GLU B CA 1
ATOM 9930 C C . GLU B 1 644 ? 27.688 30.125 18.312 1 61.44 644 GLU B C 1
ATOM 9932 O O . GLU B 1 644 ? 28.109 31.234 17.984 1 61.44 644 GLU B O 1
#

Solvent-accessible surface area (backbone atoms only — not comparable to full-atom values): 63738 Å² total; per-residue (Å²): 91,81,38,40,40,18,48,49,50,36,52,50,33,40,76,70,67,36,35,42,33,24,25,37,70,34,78,29,19,45,50,43,48,52,25,39,63,67,32,83,75,44,44,70,48,44,49,71,40,37,32,40,16,29,27,12,27,35,31,17,19,72,66,53,75,43,56,25,32,28,41,25,10,28,28,35,34,47,42,41,19,43,43,22,39,40,34,17,33,61,63,42,30,30,32,43,36,40,28,17,21,52,40,56,89,38,31,29,78,61,60,74,50,82,44,83,54,32,32,74,21,43,52,74,60,56,66,38,42,46,88,44,33,74,42,61,45,71,47,81,51,65,64,37,48,52,22,54,50,49,43,37,56,48,51,10,62,42,73,68,22,12,19,15,38,44,34,34,18,39,61,30,30,66,30,75,41,51,59,80,75,48,51,40,46,23,68,68,41,35,76,74,62,42,58,18,57,63,58,91,66,90,70,70,57,72,51,48,35,75,76,45,78,49,81,80,81,72,71,54,60,83,78,48,71,63,60,38,47,52,52,51,52,53,51,56,72,41,44,31,47,31,35,38,41,20,40,36,31,61,72,50,71,18,52,70,55,43,55,54,39,44,38,22,38,48,49,36,35,25,22,32,86,59,13,55,46,75,56,31,60,82,42,85,43,47,24,41,26,30,25,32,67,18,42,60,24,13,17,42,47,48,49,53,11,46,25,34,44,31,40,25,44,84,65,34,39,58,49,36,30,90,44,25,82,52,45,37,62,68,26,54,25,33,39,30,28,42,46,65,41,63,76,62,40,80,67,55,85,61,76,40,77,41,54,23,52,52,36,59,46,40,50,51,40,43,52,44,33,49,70,75,63,60,30,30,73,91,48,30,61,35,88,40,41,62,38,55,88,94,34,32,23,55,52,36,39,48,48,34,37,68,72,46,53,67,68,50,74,72,44,65,61,54,47,88,87,31,45,13,36,63,57,42,48,35,40,56,47,30,72,66,54,66,62,58,32,43,35,32,31,11,34,54,63,26,38,53,47,36,68,55,42,46,56,39,43,62,72,25,43,51,46,55,57,71,44,34,49,38,62,26,47,29,56,28,25,41,50,14,36,35,68,48,40,70,92,46,62,26,37,31,33,25,23,61,48,24,41,42,51,41,47,56,43,56,42,50,39,58,69,66,54,38,36,40,37,34,37,33,42,34,46,56,34,41,58,64,51,48,54,48,39,57,73,76,71,39,83,83,55,68,54,32,10,66,86,35,71,57,28,73,76,70,52,61,71,44,41,32,54,33,68,66,36,54,76,42,64,20,49,20,53,89,36,40,66,61,34,48,52,51,44,71,68,44,82,43,41,30,40,31,40,33,34,27,47,78,77,75,70,86,58,48,22,58,49,71,41,71,42,96,87,62,52,74,41,66,54,46,64,66,57,29,29,82,70,71,53,70,70,58,49,55,71,70,44,83,53,87,79,86,78,132,90,81,38,41,40,20,48,49,50,36,52,49,34,41,75,69,67,34,35,42,33,25,27,37,69,35,79,29,18,46,49,43,46,54,24,40,63,66,32,84,75,43,44,70,46,45,49,70,40,38,32,41,16,30,28,13,27,34,32,16,19,72,68,53,74,44,54,22,31,28,40,26,10,26,27,37,34,46,40,42,19,43,42,21,39,41,34,16,32,61,64,40,30,31,33,42,36,40,26,17,21,49,38,56,89,40,31,30,76,62,59,74,49,82,42,81,52,33,32,75,20,42,53,75,60,56,67,39,44,48,88,44,33,71,41,60,44,69,47,81,49,64,64,36,49,51,22,54,51,47,43,37,54,49,50,12,62,43,72,69,24,12,18,14,38,44,34,33,19,40,62,28,28,67,31,74,41,51,59,81,74,50,48,39,48,23,67,67,40,34,77,73,61,42,57,18,57,64,59,91,66,89,70,70,56,72,58,46,35,74,80,31,89,49,81,79,80,73,71,55,60,82,78,47,72,63,61,40,47,53,53,51,51,54,50,55,72,42,45,30,48,31,33,39,41,20,40,36,30,62,73,51,70,18,53,70,57,45,55,53,36,44,40,21,38,49,49,36,34,24,23,31,86,59,13,55,48,75,57,31,60,82,42,84,43,47,24,42,28,29,25,32,68,19,41,60,23,13,15,42,49,47,47,54,12,47,26,35,44,31,39,25,44,84,64,34,38,57,49,36,29,90,43,25,82,53,44,38,61,70,27,53,25,34,39,29,29,42,47,66,40,62,76,63,40,80,67,54,84,59,77,40,77,41,55,22,51,51,38,60,45,43,50,50,40,42,50,45,33,50,71,75,63,61,30,30,73,90,48,30,60,34,86,39,40,63,38,56,88,94,34,33,24,54,53,36,38,46,47,34,36,70,74,48,52,67,68,50,74,73,46,67,61,54,47,88,89,32,46,13,34,63,56,42,48,35,39,56,48,32,72,66,55,63,65,57,32,44,34,32,30,10,36,55,64,26,38,52,48,36,67,54,42,45,55,40,41,62,72,25,43,52,47,54,59,70,43,34,50,38,63,27,46,30,57,27,25,40,51,14,36,35,67,47,41,69,92,47,63,28,38,30,32,25,21,63,46,24,42,43,52,41,47,57,42,57,42,51,39,57,70,67,54,38,36,39,36,34,37,32,41,35,47,58,33,41,58,64,51,48,53,49,39,58,73,73,71,38,82,83,53,67,56,32,10,66,85,34,70,57,29,73,75,69,52,59,71,45,41,31,53,32,68,66,38,54,76,42,64,21,50,22,53,89,35,38,65,62,33,48,53,50,43,71,68,44,81,44,41,30,39,30,39,35,35,27,47,79,75,74,71,87,57,48,23,57,52,71,43,70,42,97,88,63,52,75,41,64,55,44,65,68,56,29,32,82,69,70,54,70,69,57,48,56,70,69,45,81,53,87,78,87,78,130

Foldseek 3Di:
DKDFLLLVLLVVCVVVVAAEEEEADDDLCPLNCVNQVPDPSHDYFYAPFLCLRLLLQQLLCLQQVDGYEYEFEAARRLVRNQLSQLLQQQLLGFYEYEYGAAQPCQFPVVVPDPDQGRDDSHDPSCVVCVVRAQEEDECNDLLCSQAQSQVQVCQCQAQRHGYYYYYYYPCSSRDMDDPVSRWYFAPVCVLVQHLRTPDDDPSDDPCSHPPNPGDDADFDDFDDLVNLVVVLVLLLPWQQEEEEEALLCSSLVQLVLVVFLCLQQVHAYEYEANCLQSDFPPPLRYQWYAFQLTFLLRQLSFQQTQAYEYAAHLCDCRHCPPPNCSTSVNHQYEHEHCGVVSVVDPSDDHNHYHNHRRNSSSVSNSVCSCPPVVTGNVRHSHPQGCAFDRHGSSVLSVCCCVVGAQDDPVQQPFDPPAFHRLLLLQLLLLVPDDAQAEEEEAAACRSSSNVHRHGHDHNYHYDDSPRSRAQQSFLSSQSSNLVSVPPDEHETEYEQASCVVSVSCLLSQVVVLGRYLYEYEYAFFRLVVVVVCCVPPNDDDPDGGPSVVHDYGDDVVVVCVVSPAAEAEAGYSVCSNVLSVVSVPDRTYHYYYGYHHSPDDSDFGFDWDQDPVRDTDGAGRSQTPVGDDPVVSVSSHPDDGDDD/DKDFLLLVLLVVCVVVVAAEEEEADDDLCPLNCVNQVPDPSHDYFYAPFLCLRLLLQQLLCLQQVDGYEYEFEAARRLVRNQLSQLLQQQLLGFYEYEYGAAQPCQFPVVVPDPDQGRDDSHDPSCVVRVVRAQEEDEDNDLLCSQAQSQVQVCQCQAQRHGYYYYYYYPCSSRDMDDPVSRWYFAPVCVLVQALRTPDDDPSDDPCSHPPRVGDDADFDDFDDLVNLVVVLVLLLPWQQEEEEEALLCSNLVQLVLVVFLCLQQVHAYEYEANCLQSDFPPPLRYQWYAFQLTFLLRQLSFQQTQAYEYAAHLCDCRHCPPPNCSTSVNHQYEHEHCGVVSVVDPSDDHNHYHNHRRNSSSVSNSVCSCPPVVTGNVRHSHPQGCAFDRHGSSVLSVCCCVVTAQDDVVQQPFDPPAFHRLLLLQLLLLVPDDAQAEEEEAAACRSSSNVHRHGHDHNYHYGDSPRSRAQQSFLSSQSSNLVSVPPDEHETEYELASCVVSVSCLLSQVVVLGRYLYEYEYAFFRLVVVVVCCVPPNDDDPDGGPSVVPDYGDDVVVVCVVSPAAEAEAGYSVCSNVLSVVSVPDRTYHYYYGYHHSPDDSDFGFDWDQDPVRDTDGAGRSQTPVGDDPVVSVSSHPDDGDDD

pLDDT: mean 96.09, std 4.49, range [61.22, 98.94]

Organism: NCBI:txid29354